Protein AF-0000000079069973 (afdb_homodimer)

pLDDT: mean 94.64, std 8.75, range [24.16, 98.88]

Structure (mmCIF, N/CA/C/O backbone):
data_AF-0000000079069973-model_v1
#
loop_
_entity.id
_entity.type
_entity.pdbx_description
1 polymer CoA-transferase
#
loop_
_atom_site.group_PDB
_atom_site.id
_atom_site.type_symbol
_atom_site.label_atom_id
_atom_site.label_alt_id
_atom_site.label_comp_id
_atom_site.label_asym_id
_atom_site.label_entity_id
_atom_site.label_seq_id
_atom_site.pdbx_PDB_ins_code
_atom_site.Cartn_x
_atom_site.Cartn_y
_atom_site.Cartn_z
_atom_site.occupancy
_atom_site.B_iso_or_equiv
_atom_site.auth_seq_id
_atom_site.auth_comp_id
_atom_site.auth_asym_id
_atom_site.auth_atom_id
_atom_site.pdbx_PDB_model_num
ATOM 1 N N . MET A 1 1 ? 16.094 -4.395 -25.562 1 24.16 1 MET A N 1
ATOM 2 C CA . MET A 1 1 ? 16.797 -5.52 -24.953 1 24.16 1 MET A CA 1
ATOM 3 C C . MET A 1 1 ? 17.5 -5.09 -23.672 1 24.16 1 MET A C 1
ATOM 5 O O . MET A 1 1 ? 18.609 -4.535 -23.719 1 24.16 1 MET A O 1
ATOM 9 N N . THR A 1 2 ? 16.766 -4.539 -22.703 1 31.39 2 THR A N 1
ATOM 10 C CA . THR A 1 2 ? 17.469 -3.957 -21.562 1 31.39 2 THR A CA 1
ATOM 11 C C . THR A 1 2 ? 18.344 -5.004 -20.875 1 31.39 2 THR A C 1
ATOM 13 O O . THR A 1 2 ? 17.859 -6.031 -20.422 1 31.39 2 THR A O 1
ATOM 16 N N . THR A 1 3 ? 19.562 -5.082 -21.312 1 34 3 THR A N 1
ATOM 17 C CA . THR A 1 3 ? 20.594 -5.949 -20.75 1 34 3 THR A CA 1
ATOM 18 C C . THR A 1 3 ? 20.641 -5.82 -19.234 1 34 3 THR A C 1
ATOM 20 O O . THR A 1 3 ? 20.625 -4.707 -18.703 1 34 3 THR A O 1
ATOM 23 N N . ALA A 1 4 ? 20.094 -6.855 -18.609 1 42.16 4 ALA A N 1
ATOM 24 C CA . ALA A 1 4 ? 20.266 -6.898 -17.156 1 42.16 4 ALA A CA 1
ATOM 25 C C . ALA A 1 4 ? 21.672 -6.496 -16.766 1 42.16 4 ALA A C 1
ATOM 27 O O . ALA A 1 4 ? 22.656 -6.965 -17.359 1 42.16 4 ALA A O 1
ATOM 28 N N . PRO A 1 5 ? 21.875 -5.406 -16.125 1 40.62 5 PRO A N 1
ATOM 29 C CA . PRO A 1 5 ? 23.25 -5.141 -15.703 1 40.62 5 PRO A CA 1
ATOM 30 C C . PRO A 1 5 ? 23.906 -6.336 -15 1 40.62 5 PRO A C 1
ATOM 32 O O . PRO A 1 5 ? 23.203 -7.164 -14.414 1 40.62 5 PRO A O 1
ATOM 35 N N . GLU A 1 6 ? 25.25 -6.68 -15.305 1 38.16 6 GLU A N 1
ATOM 36 C CA . GLU A 1 6 ? 26.141 -7.684 -14.727 1 38.16 6 GLU A CA 1
ATOM 37 C C . GLU A 1 6 ? 26.203 -7.562 -13.211 1 38.16 6 GLU A C 1
ATOM 39 O O . GLU A 1 6 ? 26.984 -6.773 -12.68 1 38.16 6 GLU A O 1
ATOM 44 N N . ARG A 1 7 ? 25.312 -7.23 -12.523 1 45.97 7 ARG A N 1
ATOM 45 C CA . ARG A 1 7 ? 25.641 -7.215 -11.102 1 45.97 7 ARG A CA 1
ATOM 46 C C . ARG A 1 7 ? 26.078 -8.602 -10.625 1 45.97 7 ARG A C 1
ATOM 48 O O . ARG A 1 7 ? 25.422 -9.602 -10.93 1 45.97 7 ARG A O 1
ATOM 55 N N . PRO A 1 8 ? 27.266 -8.695 -10.023 1 46.38 8 PRO A N 1
ATOM 56 C CA . PRO A 1 8 ? 27.562 -10 -9.422 1 46.38 8 PRO A CA 1
ATOM 57 C C . PRO A 1 8 ? 26.406 -10.516 -8.562 1 46.38 8 PRO A C 1
ATOM 59 O O . PRO A 1 8 ? 25.812 -9.758 -7.793 1 46.38 8 PRO A O 1
ATOM 62 N N . ALA A 1 9 ? 25.812 -11.453 -8.914 1 47.41 9 ALA A N 1
ATOM 63 C CA . ALA A 1 9 ? 24.719 -12.203 -8.281 1 47.41 9 ALA A CA 1
ATOM 64 C C . ALA A 1 9 ? 24.984 -12.406 -6.793 1 47.41 9 ALA A C 1
ATOM 66 O O . ALA A 1 9 ? 25.406 -13.492 -6.375 1 47.41 9 ALA A O 1
ATOM 67 N N . ALA A 1 10 ? 25.781 -11.641 -6.051 1 49.56 10 ALA A N 1
ATOM 68 C CA . ALA A 1 10 ? 25.922 -12.078 -4.664 1 49.56 10 ALA A CA 1
ATOM 69 C C . ALA A 1 10 ? 24.578 -12.039 -3.941 1 49.56 10 ALA A C 1
ATOM 71 O O . ALA A 1 10 ? 23.875 -11.016 -3.973 1 49.56 10 ALA A O 1
ATOM 72 N N . THR A 1 11 ? 23.906 -13.117 -3.52 1 62.81 11 THR A N 1
ATOM 73 C CA . THR A 1 11 ? 22.688 -13.445 -2.801 1 62.81 11 THR A CA 1
ATOM 74 C C . THR A 1 11 ? 22.688 -12.797 -1.418 1 62.81 11 THR A C 1
ATOM 76 O O . THR A 1 11 ? 21.656 -12.805 -0.726 1 62.81 11 THR A O 1
ATOM 79 N N . THR A 1 12 ? 23.859 -12.141 -1.04 1 81.69 12 THR A N 1
ATOM 80 C CA . THR A 1 12 ? 23.906 -11.57 0.301 1 81.69 12 THR A CA 1
ATOM 81 C C . THR A 1 12 ? 24.391 -10.117 0.252 1 81.69 12 THR A C 1
ATOM 83 O O . THR A 1 12 ? 25.281 -9.781 -0.517 1 81.69 12 THR A O 1
ATOM 86 N N . PRO A 1 13 ? 23.875 -9.234 1.014 1 94.5 13 PRO A N 1
ATOM 87 C CA . PRO A 1 13 ? 24.281 -7.824 1.022 1 94.5 13 PRO A CA 1
ATOM 88 C C . PRO A 1 13 ? 25.688 -7.621 1.55 1 94.5 13 PRO A C 1
ATOM 90 O O . PRO A 1 13 ? 26.203 -8.453 2.303 1 94.5 13 PRO A O 1
ATOM 93 N N . TYR A 1 14 ? 26.375 -6.582 1.104 1 97.5 14 TYR A N 1
ATOM 94 C CA . TYR A 1 14 ? 27.641 -6.168 1.699 1 97.5 14 TYR A CA 1
ATOM 95 C C . TYR A 1 14 ? 27.438 -5.703 3.137 1 97.5 14 TYR A C 1
ATOM 97 O O . TYR A 1 14 ? 26.703 -4.75 3.391 1 97.5 14 TYR A O 1
ATOM 105 N N . LEU A 1 15 ? 28.047 -6.398 4.055 1 98.25 15 LEU A N 1
ATOM 106 C CA . LEU A 1 15 ? 28 -5.973 5.449 1 98.25 15 LEU A CA 1
ATOM 107 C C . LEU A 1 15 ? 29.109 -4.969 5.742 1 98.25 15 LEU A C 1
ATOM 109 O O . LEU A 1 15 ? 30.281 -5.344 5.852 1 98.25 15 LEU A O 1
ATOM 113 N N . ALA A 1 16 ? 28.766 -3.762 5.957 1 98.56 16 ALA A N 1
ATOM 114 C CA . ALA A 1 16 ? 29.75 -2.678 6.078 1 98.56 16 ALA A CA 1
ATOM 115 C C . ALA A 1 16 ? 30.062 -2.387 7.539 1 98.56 16 ALA A C 1
ATOM 117 O O . ALA A 1 16 ? 29.281 -2.736 8.43 1 98.56 16 ALA A O 1
ATOM 118 N N . SER A 1 17 ? 31.172 -1.689 7.746 1 98.06 17 SER A N 1
ATOM 119 C CA . SER A 1 17 ? 31.594 -1.306 9.086 1 98.06 17 SER A CA 1
ATOM 120 C C . SER A 1 17 ? 30.766 -0.129 9.609 1 98.06 17 SER A C 1
ATOM 122 O O . SER A 1 17 ? 30.766 0.149 10.812 1 98.06 17 SER A O 1
ATOM 124 N N . GLY A 1 18 ? 30.078 0.525 8.703 1 98.56 18 GLY A N 1
ATOM 125 C CA . GLY A 1 18 ? 29.234 1.657 9.047 1 98.56 18 GLY A CA 1
ATOM 126 C C . GLY A 1 18 ? 28.672 2.375 7.836 1 98.56 18 GLY A C 1
ATOM 127 O O . GLY A 1 18 ? 28.922 1.971 6.699 1 98.56 18 GLY A O 1
ATOM 128 N N . PRO A 1 19 ? 27.953 3.451 8.078 1 98.81 19 PRO A N 1
ATOM 129 C CA . PRO A 1 19 ? 27.297 4.18 6.984 1 98.81 19 PRO A CA 1
ATOM 130 C C . PRO A 1 19 ? 28.281 4.734 5.965 1 98.81 19 PRO A C 1
ATOM 132 O O . PRO A 1 19 ? 28.031 4.684 4.758 1 98.81 19 PRO A O 1
ATOM 135 N N . ASP A 1 20 ? 29.406 5.273 6.441 1 98.75 20 ASP A N 1
ATOM 136 C CA . ASP A 1 20 ? 30.375 5.871 5.527 1 98.75 20 ASP A CA 1
ATOM 137 C C . ASP A 1 20 ? 30.969 4.82 4.586 1 98.75 20 ASP A C 1
ATOM 139 O O . ASP A 1 20 ? 31.156 5.086 3.398 1 98.75 20 ASP A O 1
ATOM 143 N N . ASP A 1 21 ? 31.234 3.664 5.18 1 98.5 21 ASP A N 1
ATOM 144 C CA . ASP A 1 21 ? 31.734 2.553 4.371 1 98.5 21 ASP A CA 1
ATOM 145 C C . ASP A 1 21 ? 30.734 2.164 3.293 1 98.5 21 ASP A C 1
ATOM 147 O O . ASP A 1 21 ? 31.094 1.976 2.133 1 98.5 21 ASP A O 1
ATOM 151 N N . LEU A 1 22 ? 29.469 2.104 3.605 1 98.12 22 LEU A N 1
ATOM 152 C CA . LEU A 1 22 ? 28.406 1.769 2.672 1 98.12 22 LEU A CA 1
ATOM 153 C C . LEU A 1 22 ? 28.312 2.803 1.555 1 98.12 22 LEU A C 1
ATOM 155 O O . LEU A 1 22 ? 28.234 2.445 0.377 1 98.12 22 LEU A O 1
ATOM 159 N N . VAL A 1 23 ? 28.297 4.027 1.907 1 98.75 23 VAL A N 1
ATOM 160 C CA . VAL A 1 23 ? 28.125 5.113 0.951 1 98.75 23 VAL A CA 1
ATOM 161 C C . VAL A 1 23 ? 29.312 5.164 -0.006 1 98.75 23 VAL A C 1
ATOM 163 O O . VAL A 1 23 ? 29.125 5.258 -1.223 1 98.75 23 VAL A O 1
ATOM 166 N N . ARG A 1 24 ? 30.516 5.066 0.489 1 98.19 24 ARG A N 1
ATOM 167 C CA . ARG A 1 24 ? 31.703 5.121 -0.342 1 98.19 24 ARG A CA 1
ATOM 168 C C . ARG A 1 24 ? 31.719 3.982 -1.355 1 98.19 24 ARG A C 1
ATOM 170 O O . ARG A 1 24 ? 32.219 4.148 -2.477 1 98.19 24 ARG A O 1
ATOM 177 N N . ARG A 1 25 ? 31.172 2.938 -0.942 1 98.31 25 ARG A N 1
ATOM 178 C CA . ARG A 1 25 ? 31.219 1.749 -1.788 1 98.31 25 ARG A CA 1
ATOM 179 C C . ARG A 1 25 ? 30.203 1.832 -2.914 1 98.31 25 ARG A C 1
ATOM 181 O O . ARG A 1 25 ? 30.469 1.417 -4.043 1 98.31 25 ARG A O 1
ATOM 188 N N . PHE A 1 26 ? 29.031 2.375 -2.666 1 98.56 26 PHE A N 1
ATOM 189 C CA . PHE A 1 26 ? 27.938 2.123 -3.598 1 98.56 26 PHE A CA 1
ATOM 190 C C . PHE A 1 26 ? 27.516 3.41 -4.297 1 98.56 26 PHE A C 1
ATOM 192 O O . PHE A 1 26 ? 26.984 3.375 -5.414 1 98.56 26 PHE A O 1
ATOM 199 N N . VAL A 1 27 ? 27.641 4.566 -3.65 1 98.81 27 VAL A N 1
ATOM 200 C CA . VAL A 1 27 ? 27.156 5.812 -4.223 1 98.81 27 VAL A CA 1
ATOM 201 C C . VAL A 1 27 ? 28.234 6.445 -5.094 1 98.81 27 VAL A C 1
ATOM 203 O O . VAL A 1 27 ? 29.422 6.375 -4.77 1 98.81 27 VAL A O 1
ATOM 206 N N . ARG A 1 28 ? 27.812 7.09 -6.188 1 98.69 28 ARG A N 1
ATOM 207 C CA . ARG A 1 28 ? 28.719 7.762 -7.129 1 98.69 28 ARG A CA 1
ATOM 208 C C . ARG A 1 28 ? 28.219 9.172 -7.438 1 98.69 28 ARG A C 1
ATOM 210 O O . ARG A 1 28 ? 27.047 9.484 -7.242 1 98.69 28 ARG A O 1
ATOM 217 N N . GLU A 1 29 ? 29.125 10.008 -7.891 1 98.5 29 GLU A N 1
ATOM 218 C CA . GLU A 1 29 ? 28.719 11.328 -8.375 1 98.5 29 GLU A CA 1
ATOM 219 C C . GLU A 1 29 ? 27.688 11.211 -9.492 1 98.5 29 GLU A C 1
ATOM 221 O O . GLU A 1 29 ? 27.781 10.344 -10.352 1 98.5 29 GLU A O 1
ATOM 226 N N . GLY A 1 30 ? 26.688 12.047 -9.367 1 98.62 30 GLY A N 1
ATOM 227 C CA . GLY A 1 30 ? 25.656 12.07 -10.391 1 98.62 30 GLY A CA 1
ATOM 228 C C . GLY A 1 30 ? 24.469 11.188 -10.062 1 98.62 30 GLY A C 1
ATOM 229 O O . GLY A 1 30 ? 23.438 11.25 -10.734 1 98.62 30 GLY A O 1
ATOM 230 N N . ASP A 1 31 ? 24.578 10.422 -9.016 1 98.81 31 ASP A N 1
ATOM 231 C CA . ASP A 1 31 ? 23.531 9.477 -8.672 1 98.81 31 ASP A CA 1
ATOM 232 C C . ASP A 1 31 ? 22.281 10.203 -8.195 1 98.81 31 ASP A C 1
ATOM 234 O O . ASP A 1 31 ? 22.359 11.312 -7.672 1 98.81 31 ASP A O 1
ATOM 238 N N . HIS A 1 32 ? 21.141 9.633 -8.43 1 98.88 32 HIS A N 1
ATOM 239 C CA . HIS A 1 32 ? 19.906 9.938 -7.734 1 98.88 32 HIS A CA 1
ATOM 240 C C . HIS A 1 32 ? 19.734 9.062 -6.492 1 98.88 32 HIS A C 1
ATOM 242 O O . HIS A 1 32 ? 19.5 7.859 -6.605 1 98.88 32 HIS A O 1
ATOM 248 N N . VAL A 1 33 ? 19.859 9.664 -5.332 1 98.88 33 VAL A N 1
ATOM 249 C CA . VAL A 1 33 ? 19.75 8.984 -4.047 1 98.88 33 VAL A CA 1
ATOM 250 C C . VAL A 1 33 ? 18.469 9.398 -3.34 1 98.88 33 VAL A C 1
ATOM 252 O O . VAL A 1 33 ? 18.188 10.594 -3.221 1 98.88 33 VAL A O 1
ATOM 255 N N . HIS A 1 34 ? 17.703 8.398 -2.926 1 98.88 34 HIS A N 1
ATOM 256 C CA . HIS A 1 34 ? 16.453 8.656 -2.217 1 98.88 34 HIS A CA 1
ATOM 257 C C . HIS A 1 34 ? 16.609 8.383 -0.724 1 98.88 34 HIS A C 1
ATOM 259 O O . HIS A 1 34 ? 17.016 7.285 -0.326 1 98.88 34 HIS A O 1
ATOM 265 N N . ALA A 1 35 ? 16.312 9.359 0.122 1 98.62 35 ALA A N 1
ATOM 266 C CA . ALA A 1 35 ? 16.234 9.141 1.565 1 98.62 35 ALA A CA 1
ATOM 267 C C . ALA A 1 35 ? 14.82 8.812 2.006 1 98.62 35 ALA A C 1
ATOM 269 O O . ALA A 1 35 ? 13.984 9.711 2.148 1 98.62 35 ALA A O 1
ATOM 270 N N . ALA A 1 36 ? 14.594 7.527 2.262 1 97.44 36 ALA A N 1
ATOM 271 C CA . ALA A 1 36 ? 13.242 7.066 2.584 1 97.44 36 ALA A CA 1
ATOM 272 C C . ALA A 1 36 ? 12.734 7.727 3.859 1 97.44 36 ALA A C 1
ATOM 274 O O . ALA A 1 36 ? 13.492 7.941 4.809 1 97.44 36 ALA A O 1
ATOM 275 N N . ALA A 1 37 ? 11.422 8.008 3.846 1 91 37 ALA A N 1
ATOM 276 C CA . ALA A 1 37 ? 10.883 8.828 4.926 1 91 37 ALA A CA 1
ATOM 277 C C . ALA A 1 37 ? 9.836 8.07 5.727 1 91 37 ALA A C 1
ATOM 279 O O . ALA A 1 37 ? 8.82 7.629 5.172 1 91 37 ALA A O 1
ATOM 280 N N . THR A 1 38 ? 10.094 7.758 6.922 1 87.81 38 THR A N 1
ATOM 281 C CA . THR A 1 38 ? 9.172 7.48 8.016 1 87.81 38 THR A CA 1
ATOM 282 C C . THR A 1 38 ? 9.258 8.562 9.086 1 87.81 38 THR A C 1
ATOM 284 O O . THR A 1 38 ? 9.758 9.664 8.828 1 87.81 38 THR A O 1
ATOM 287 N N . MET A 1 39 ? 8.656 8.359 10.227 1 89.12 39 MET A N 1
ATOM 288 C CA . MET A 1 39 ? 8.93 9.281 11.328 1 89.12 39 MET A CA 1
ATOM 289 C C . MET A 1 39 ? 10.383 9.18 11.781 1 89.12 39 MET A C 1
ATOM 291 O O . MET A 1 39 ? 10.875 10.047 12.5 1 89.12 39 MET A O 1
ATOM 295 N N . SER A 1 40 ? 11.07 8.102 11.156 1 91.94 40 SER A N 1
ATOM 296 C CA . SER A 1 40 ? 12.484 7.828 11.406 1 91.94 40 SER A CA 1
ATOM 297 C C . SER A 1 40 ? 13.305 7.969 10.125 1 91.94 40 SER A C 1
ATOM 299 O O . SER A 1 40 ? 13.305 7.074 9.281 1 91.94 40 SER A O 1
ATOM 301 N N . ARG A 1 41 ? 14.062 9.023 9.992 1 96 41 ARG A N 1
ATOM 302 C CA . ARG A 1 41 ? 14.836 9.32 8.789 1 96 41 ARG A CA 1
ATOM 303 C C . ARG A 1 41 ? 16.172 8.594 8.805 1 96 41 ARG A C 1
ATOM 305 O O . ARG A 1 41 ? 16.75 8.352 9.875 1 96 41 ARG A O 1
ATOM 312 N N . PRO A 1 42 ? 16.641 8.258 7.648 1 98.31 42 PRO A N 1
ATOM 313 C CA . PRO A 1 42 ? 17.953 7.605 7.609 1 98.31 42 PRO A CA 1
ATOM 314 C C . PRO A 1 42 ? 19.109 8.594 7.738 1 98.31 42 PRO A C 1
ATOM 316 O O . PRO A 1 42 ? 20 8.633 6.875 1 98.31 42 PRO A O 1
ATOM 319 N N . ASN A 1 43 ? 19.188 9.258 8.836 1 98.69 43 ASN A N 1
ATOM 320 C CA . ASN A 1 43 ? 20.078 10.398 9 1 98.69 43 ASN A CA 1
ATOM 321 C C . ASN A 1 43 ? 21.547 9.969 9.023 1 98.69 43 ASN A C 1
ATOM 323 O O . ASN A 1 43 ? 22.406 10.68 8.508 1 98.69 43 ASN A O 1
ATOM 327 N N . ALA A 1 44 ? 21.859 8.828 9.648 1 98.81 44 ALA A N 1
ATOM 328 C CA . ALA A 1 44 ? 23.25 8.367 9.648 1 98.81 44 ALA A CA 1
ATOM 329 C C . ALA A 1 44 ? 23.766 8.18 8.227 1 98.81 44 ALA A C 1
ATOM 331 O O . ALA A 1 44 ? 24.891 8.578 7.914 1 98.81 44 ALA A O 1
ATOM 332 N N . LEU A 1 45 ? 22.953 7.582 7.402 1 98.88 45 LEU A N 1
ATOM 333 C CA . LEU A 1 45 ? 23.328 7.363 6.008 1 98.88 45 LEU A CA 1
ATOM 334 C C . LEU A 1 45 ? 23.391 8.688 5.25 1 98.88 45 LEU A C 1
ATOM 336 O O . LEU A 1 45 ? 24.312 8.898 4.445 1 98.88 45 LEU A O 1
ATOM 340 N N . LEU A 1 46 ? 22.438 9.562 5.52 1 98.62 46 LEU A N 1
ATOM 341 C CA . LEU A 1 46 ? 22.406 10.859 4.852 1 98.62 46 LEU A CA 1
ATOM 342 C C . LEU A 1 46 ? 23.641 11.688 5.223 1 98.62 46 LEU A C 1
ATOM 344 O O . LEU A 1 46 ? 24.219 12.352 4.363 1 98.62 46 LEU A O 1
ATOM 348 N N . ASN A 1 47 ? 24 11.68 6.469 1 98.75 47 ASN A N 1
ATOM 349 C CA . ASN A 1 47 ? 25.219 12.352 6.902 1 98.75 47 ASN A CA 1
ATOM 350 C C . ASN A 1 47 ? 26.453 11.812 6.172 1 98.75 47 ASN A C 1
ATOM 352 O O . ASN A 1 47 ? 27.328 12.578 5.77 1 98.75 47 ASN A O 1
ATOM 356 N N . ALA A 1 48 ? 26.5 10.492 6.043 1 98.88 48 ALA A N 1
ATOM 357 C CA . ALA A 1 48 ? 27.609 9.867 5.324 1 98.88 48 ALA A CA 1
ATOM 358 C C . ALA A 1 48 ? 27.656 10.344 3.875 1 98.88 48 ALA A C 1
ATOM 360 O O . ALA A 1 48 ? 28.734 10.609 3.34 1 98.88 48 ALA A O 1
ATOM 361 N N . VAL A 1 49 ? 26.516 10.484 3.225 1 98.88 49 VAL A N 1
ATOM 362 C CA . VAL A 1 49 ? 26.438 10.992 1.857 1 98.88 49 VAL A CA 1
ATOM 363 C C . VAL A 1 49 ? 26.984 12.414 1.798 1 98.88 49 VAL A C 1
ATOM 365 O O . VAL A 1 49 ? 27.781 12.742 0.919 1 98.88 49 VAL A O 1
ATOM 368 N N . CYS A 1 50 ? 26.562 13.258 2.75 1 98.75 50 CYS A N 1
ATOM 369 C CA . CYS A 1 50 ? 27 14.648 2.787 1 98.75 50 CYS A CA 1
ATOM 370 C C . CYS A 1 50 ? 28.516 14.75 2.965 1 98.75 50 CYS A C 1
ATOM 372 O O . CYS A 1 50 ? 29.156 15.578 2.328 1 98.75 50 CYS A O 1
ATOM 374 N N . ARG A 1 51 ? 29.078 13.883 3.807 1 98.38 51 ARG A N 1
ATOM 375 C CA . ARG A 1 51 ? 30.516 13.875 4.016 1 98.38 51 ARG A CA 1
ATOM 376 C C . ARG A 1 51 ? 31.25 13.438 2.75 1 98.38 51 ARG A C 1
ATOM 378 O O . ARG A 1 51 ? 32.188 14.102 2.314 1 98.38 51 ARG A O 1
ATOM 385 N N . ALA A 1 52 ? 30.797 12.383 2.174 1 98.5 52 ALA A N 1
ATOM 386 C CA . ALA A 1 52 ? 31.5 11.734 1.072 1 98.5 52 ALA A CA 1
ATOM 387 C C . ALA A 1 52 ? 31.484 12.609 -0.18 1 98.5 52 ALA A C 1
ATOM 389 O O . ALA A 1 52 ? 32.406 12.57 -0.988 1 98.5 52 ALA A O 1
ATOM 390 N N . PHE A 1 53 ? 30.516 13.469 -0.302 1 98.69 53 PHE A N 1
ATOM 391 C CA . PHE A 1 53 ? 30.359 14.188 -1.562 1 98.69 53 PHE A CA 1
ATOM 392 C C . PHE A 1 53 ? 30.391 15.695 -1.338 1 98.69 53 PHE A C 1
ATOM 394 O O . PHE A 1 53 ? 29.906 16.453 -2.174 1 98.69 53 PHE A O 1
ATOM 401 N N . ALA A 1 54 ? 30.891 16.094 -0.241 1 98.44 54 ALA A N 1
ATOM 402 C CA . ALA A 1 54 ? 30.984 17.516 0.103 1 98.44 54 ALA A CA 1
ATOM 403 C C . ALA A 1 54 ? 31.594 18.328 -1.039 1 98.44 54 ALA A C 1
ATOM 405 O O . ALA A 1 54 ? 32.656 17.984 -1.543 1 98.44 54 ALA A O 1
ATOM 406 N N . GLY A 1 55 ? 30.844 19.344 -1.454 1 98.25 55 GLY A N 1
ATOM 407 C CA . GLY A 1 55 ? 31.344 20.281 -2.441 1 98.25 55 GLY A CA 1
ATOM 408 C C . GLY A 1 55 ? 31.188 19.797 -3.869 1 98.25 55 GLY A C 1
ATOM 409 O O . GLY A 1 55 ? 31.453 20.531 -4.816 1 98.25 55 GLY A O 1
ATOM 410 N N . SER A 1 56 ? 30.625 18.562 -4.047 1 98.5 56 SER A N 1
ATOM 411 C CA . SER A 1 56 ? 30.609 17.984 -5.387 1 98.5 56 SER A CA 1
ATOM 412 C C . SER A 1 56 ? 29.484 18.578 -6.227 1 98.5 56 SER A C 1
ATOM 414 O O . SER A 1 56 ? 29.562 18.578 -7.457 1 98.5 56 SER A O 1
ATOM 416 N N . HIS A 1 57 ? 28.359 19.016 -5.547 1 98.25 57 HIS A N 1
ATOM 417 C CA . HIS A 1 57 ? 27.188 19.516 -6.238 1 98.25 57 HIS A CA 1
ATOM 418 C C . HIS A 1 57 ? 26.734 18.562 -7.344 1 98.25 57 HIS A C 1
ATOM 420 O O . HIS A 1 57 ? 26.453 19 -8.461 1 98.25 57 HIS A O 1
ATOM 426 N N . SER A 1 58 ? 26.672 17.312 -7.051 1 98.56 58 SER A N 1
ATOM 427 C CA . SER A 1 58 ? 26.531 16.344 -8.133 1 98.56 58 SER A CA 1
ATOM 428 C C . SER A 1 58 ? 25.281 15.492 -7.961 1 98.56 58 SER A C 1
ATOM 430 O O . SER A 1 58 ? 24.75 14.961 -8.938 1 98.56 58 SER A O 1
ATOM 432 N N . LEU A 1 59 ? 24.781 15.406 -6.797 1 98.88 59 LEU A N 1
ATOM 433 C CA . LEU A 1 59 ? 23.766 14.406 -6.516 1 98.88 59 LEU A CA 1
ATOM 434 C C . LEU A 1 59 ? 22.359 14.977 -6.723 1 98.88 59 LEU A C 1
ATOM 436 O O . LEU A 1 59 ? 22.141 16.172 -6.523 1 98.88 59 LEU A O 1
ATOM 440 N N . THR A 1 60 ? 21.469 14.188 -7.191 1 98.88 60 THR A N 1
ATOM 441 C CA . THR A 1 60 ? 20.031 14.391 -7.012 1 98.88 60 THR A CA 1
ATOM 442 C C . THR A 1 60 ? 19.531 13.633 -5.785 1 98.88 60 THR A C 1
ATOM 444 O O . THR A 1 60 ? 19.812 12.453 -5.621 1 98.88 60 THR A O 1
ATOM 447 N N . VAL A 1 61 ? 18.875 14.336 -4.906 1 98.81 61 VAL A N 1
ATOM 448 C CA . VAL A 1 61 ? 18.344 13.688 -3.711 1 98.81 61 VAL A CA 1
ATOM 449 C C . VAL A 1 61 ? 16.828 13.867 -3.66 1 98.81 61 VAL A C 1
ATOM 451 O O . VAL A 1 61 ? 16.312 14.969 -3.863 1 98.81 61 VAL A O 1
ATOM 454 N N . SER A 1 62 ? 16.109 12.781 -3.502 1 98.75 62 SER A N 1
ATOM 455 C CA . SER A 1 62 ? 14.672 12.875 -3.244 1 98.75 62 SER A CA 1
ATOM 456 C C . SER A 1 62 ? 14.344 12.469 -1.812 1 98.75 62 SER A C 1
ATOM 458 O O . SER A 1 62 ? 14.961 11.555 -1.261 1 98.75 62 SER A O 1
ATOM 460 N N . THR A 1 63 ? 13.484 13.141 -1.18 1 98.12 63 THR A N 1
ATOM 461 C CA . THR A 1 63 ? 12.938 12.883 0.148 1 98.12 63 THR A CA 1
ATOM 462 C C . THR A 1 63 ? 11.648 13.672 0.363 1 98.12 63 THR A C 1
ATOM 464 O O . THR A 1 63 ? 11.391 14.648 -0.341 1 98.12 63 THR A O 1
ATOM 467 N N . THR A 1 64 ? 10.82 13.258 1.293 1 96.12 64 THR A N 1
ATOM 468 C CA . THR A 1 64 ? 9.508 13.875 1.467 1 96.12 64 THR A CA 1
ATOM 469 C C . THR A 1 64 ? 9.648 15.312 1.968 1 96.12 64 THR A C 1
ATOM 471 O O . THR A 1 64 ? 8.781 16.156 1.705 1 96.12 64 THR A O 1
ATOM 474 N N . ALA A 1 65 ? 10.711 15.57 2.762 1 96.69 65 ALA A N 1
ATOM 475 C CA . ALA A 1 65 ? 10.914 16.891 3.342 1 96.69 65 ALA A CA 1
ATOM 476 C C . ALA A 1 65 ? 12.375 17.109 3.723 1 96.69 65 ALA A C 1
ATOM 478 O O . ALA A 1 65 ? 13.055 16.172 4.16 1 96.69 65 ALA A O 1
ATOM 479 N N . VAL A 1 66 ? 12.781 18.344 3.547 1 97.81 66 VAL A N 1
ATOM 480 C CA . VAL A 1 66 ? 14.102 18.75 4.008 1 97.81 66 VAL A CA 1
ATOM 481 C C . VAL A 1 66 ? 13.969 19.625 5.25 1 97.81 66 VAL A C 1
ATOM 483 O O . VAL A 1 66 ? 13.609 20.812 5.148 1 97.81 66 VAL A O 1
ATOM 486 N N . HIS A 1 67 ? 14.219 19.047 6.352 1 96.5 67 HIS A N 1
ATOM 487 C CA . HIS A 1 67 ? 14.203 19.75 7.633 1 96.5 67 HIS A CA 1
ATOM 488 C C . HIS A 1 67 ? 15.211 19.141 8.602 1 96.5 67 HIS A C 1
ATOM 490 O O . HIS A 1 67 ? 15.797 18.094 8.32 1 96.5 67 HIS A O 1
ATOM 496 N N . SER A 1 68 ? 15.562 19.781 9.617 1 95.44 68 SER A N 1
ATOM 497 C CA . SER A 1 68 ? 16.422 19.297 10.688 1 95.44 68 SER A CA 1
ATOM 498 C C . SER A 1 68 ? 17.781 18.875 10.164 1 95.44 68 SER A C 1
ATOM 500 O O . SER A 1 68 ? 18.484 19.672 9.539 1 95.44 68 SER A O 1
ATOM 502 N N . SER A 1 69 ? 18.125 17.562 10.383 1 94.81 69 SER A N 1
ATOM 503 C CA . SER A 1 69 ? 19.453 17.078 9.984 1 94.81 69 SER A CA 1
ATOM 504 C C . SER A 1 69 ? 19.625 17.125 8.477 1 94.81 69 SER A C 1
ATOM 506 O O . SER A 1 69 ? 20.75 17.219 7.977 1 94.81 69 SER A O 1
ATOM 508 N N . ALA A 1 70 ? 18.594 17.141 7.758 1 97.88 70 ALA A N 1
ATOM 509 C CA . ALA A 1 70 ? 18.656 17.141 6.301 1 97.88 70 ALA A CA 1
ATOM 510 C C . ALA A 1 70 ? 19.156 18.469 5.762 1 97.88 70 ALA A C 1
ATOM 512 O O . ALA A 1 70 ? 19.531 18.578 4.59 1 97.88 70 ALA A O 1
ATOM 513 N N . HIS A 1 71 ? 19.188 19.531 6.605 1 98.44 71 HIS A N 1
ATOM 514 C CA . HIS A 1 71 ? 19.797 20.781 6.184 1 98.44 71 HIS A CA 1
ATOM 515 C C . HIS A 1 71 ? 21.266 20.578 5.789 1 98.44 71 HIS A C 1
ATOM 517 O O . HIS A 1 71 ? 21.844 21.422 5.086 1 98.44 71 HIS A O 1
ATOM 523 N N . ALA A 1 72 ? 21.859 19.453 6.254 1 98.56 72 ALA A N 1
ATOM 524 C CA . ALA A 1 72 ? 23.234 19.109 5.883 1 98.56 72 ALA A CA 1
ATOM 525 C C . ALA A 1 72 ? 23.359 18.969 4.371 1 98.56 72 ALA A C 1
ATOM 527 O O . ALA A 1 72 ? 24.453 19.172 3.816 1 98.56 72 ALA A O 1
ATOM 528 N N . LEU A 1 73 ? 22.281 18.625 3.67 1 98.5 73 LEU A N 1
ATOM 529 C CA . LEU A 1 73 ? 22.297 18.531 2.215 1 98.5 73 LEU A CA 1
ATOM 530 C C . LEU A 1 73 ? 22.703 19.859 1.581 1 98.5 73 LEU A C 1
ATOM 532 O O . LEU A 1 73 ? 23.516 19.891 0.653 1 98.5 73 LEU A O 1
ATOM 536 N N . ALA A 1 74 ? 22.109 20.938 2.092 1 98.31 74 ALA A N 1
ATOM 537 C CA . ALA A 1 74 ? 22.438 22.266 1.597 1 98.31 74 ALA A CA 1
ATOM 538 C C . ALA A 1 74 ? 23.844 22.688 2.027 1 98.31 74 ALA A C 1
ATOM 540 O O . ALA A 1 74 ? 24.625 23.203 1.219 1 98.31 74 ALA A O 1
ATOM 541 N N . LEU A 1 75 ? 24.188 22.453 3.271 1 98.56 75 LEU A N 1
ATOM 542 C CA . LEU A 1 75 ? 25.422 22.969 3.875 1 98.56 75 LEU A CA 1
ATOM 543 C C . LEU A 1 75 ? 26.641 22.234 3.336 1 98.56 75 LEU A C 1
ATOM 545 O O . LEU A 1 75 ? 27.734 22.781 3.283 1 98.56 75 LEU A O 1
ATOM 549 N N . SER A 1 76 ? 26.469 20.953 2.924 1 98.56 76 SER A N 1
ATOM 550 C CA . SER A 1 76 ? 27.594 20.141 2.447 1 98.56 76 SER A CA 1
ATOM 551 C C . SER A 1 76 ? 27.984 20.516 1.027 1 98.56 76 SER A C 1
ATOM 553 O O . SER A 1 76 ? 29.109 20.266 0.6 1 98.56 76 SER A O 1
ATOM 555 N N . GLY A 1 77 ? 27 21.062 0.246 1 98.25 77 GLY A N 1
ATOM 556 C CA . GLY A 1 77 ? 27.234 21.328 -1.164 1 98.25 77 GLY A CA 1
ATOM 557 C C . GLY A 1 77 ? 27.281 20.062 -2.006 1 98.25 77 GLY A C 1
ATOM 558 O O . GLY A 1 77 ? 27.844 20.062 -3.098 1 98.25 77 GLY A O 1
ATOM 559 N N . ALA A 1 78 ? 26.734 19.031 -1.523 1 98.62 78 ALA A N 1
ATOM 560 C CA . ALA A 1 78 ? 26.781 17.75 -2.221 1 98.62 78 ALA A CA 1
ATOM 561 C C . ALA A 1 78 ? 25.719 17.672 -3.312 1 98.62 78 ALA A C 1
ATOM 563 O O . ALA A 1 78 ? 25.859 16.922 -4.277 1 98.62 78 ALA A O 1
ATOM 564 N N . VAL A 1 79 ? 24.703 18.453 -3.217 1 98.69 79 VAL A N 1
ATOM 565 C CA . VAL A 1 79 ? 23.469 18.188 -3.943 1 98.69 79 VAL A CA 1
ATOM 566 C C . VAL A 1 79 ? 23.281 19.234 -5.047 1 98.69 79 VAL A C 1
ATOM 568 O O . VAL A 1 79 ? 23.375 20.438 -4.797 1 98.69 79 VAL A O 1
ATOM 571 N N . ARG A 1 80 ? 23.031 18.75 -6.199 1 98.62 80 ARG A N 1
ATOM 572 C CA . ARG A 1 80 ? 22.688 19.594 -7.336 1 98.62 80 ARG A CA 1
ATOM 573 C C . ARG A 1 80 ? 21.188 19.891 -7.371 1 98.62 80 ARG A C 1
ATOM 575 O O . ARG A 1 80 ? 20.781 21.031 -7.625 1 98.62 80 ARG A O 1
ATOM 582 N N . LYS A 1 81 ? 20.391 18.875 -7.121 1 98.5 81 LYS A N 1
ATOM 583 C CA . LYS A 1 81 ? 18.938 18.969 -7.223 1 98.5 81 LYS A CA 1
ATOM 584 C C . LYS A 1 81 ? 18.266 18.188 -6.105 1 98.5 81 LYS A C 1
ATOM 586 O O . LYS A 1 81 ? 18.703 17.109 -5.73 1 98.5 81 LYS A O 1
ATOM 591 N N . VAL A 1 82 ? 17.141 18.766 -5.566 1 98.44 82 VAL A N 1
ATOM 592 C CA . VAL A 1 82 ? 16.344 18.078 -4.562 1 98.44 82 VAL A CA 1
ATOM 593 C C . VAL A 1 82 ? 14.906 17.938 -5.07 1 98.44 82 VAL A C 1
ATOM 595 O O . VAL A 1 82 ? 14.32 18.891 -5.586 1 98.44 82 VAL A O 1
ATOM 598 N N . ILE A 1 83 ? 14.328 16.766 -5.043 1 97.94 83 ILE A N 1
ATOM 599 C CA . ILE A 1 83 ? 12.922 16.469 -5.293 1 97.94 83 ILE A CA 1
ATOM 600 C C . ILE A 1 83 ? 12.203 16.234 -3.965 1 97.94 83 ILE A C 1
ATOM 602 O O . ILE A 1 83 ? 12.531 15.312 -3.219 1 97.94 83 ILE A O 1
ATOM 606 N N . THR A 1 84 ? 11.25 17.078 -3.617 1 97.81 84 THR A N 1
ATOM 607 C CA . THR A 1 84 ? 10.68 17.031 -2.273 1 97.81 84 THR A CA 1
ATOM 608 C C . THR A 1 84 ? 9.328 17.734 -2.23 1 97.81 84 THR A C 1
ATOM 610 O O . THR A 1 84 ? 8.797 18.141 -3.268 1 97.81 84 THR A O 1
ATOM 613 N N . GLY A 1 85 ? 8.727 17.75 -1.03 1 96.25 85 GLY A N 1
ATOM 614 C CA . GLY A 1 85 ? 7.453 18.438 -0.856 1 96.25 85 GLY A CA 1
ATOM 615 C C . GLY A 1 85 ? 7.527 19.594 0.128 1 96.25 85 GLY A C 1
ATOM 616 O O . GLY A 1 85 ? 6.645 20.453 0.152 1 96.25 85 GLY A O 1
ATOM 617 N N . PHE A 1 86 ? 8.578 19.672 0.835 1 96.69 86 PHE A N 1
ATOM 618 C CA . PHE A 1 86 ? 8.703 20.641 1.913 1 96.69 86 PHE A CA 1
ATOM 619 C C . PHE A 1 86 ? 10.172 20.953 2.186 1 96.69 86 PHE A C 1
ATOM 621 O O . PHE A 1 86 ? 11.008 20.047 2.248 1 96.69 86 PHE A O 1
ATOM 628 N N . VAL A 1 87 ? 10.523 22.219 2.355 1 98 87 VAL A N 1
ATOM 629 C CA . VAL A 1 87 ? 11.844 22.672 2.764 1 98 87 VAL A CA 1
ATOM 630 C C . VAL A 1 87 ? 11.703 23.766 3.82 1 98 87 VAL A C 1
ATOM 632 O O . VAL A 1 87 ? 11.148 24.844 3.549 1 98 87 VAL A O 1
ATOM 635 N N . GLY A 1 88 ? 12.102 23.5 4.977 1 97.31 88 GLY A N 1
ATOM 636 C CA . GLY A 1 88 ? 12 24.438 6.086 1 97.31 88 GLY A CA 1
ATOM 637 C C . GLY A 1 88 ? 12.109 23.766 7.441 1 97.31 88 GLY A C 1
ATOM 638 O O . GLY A 1 88 ? 12.727 22.703 7.574 1 97.31 88 GLY A O 1
ATOM 639 N N . ASP A 1 89 ? 11.641 24.422 8.438 1 96.31 89 ASP A N 1
ATOM 640 C CA . ASP A 1 89 ? 11.68 23.875 9.789 1 96.31 89 ASP A CA 1
ATOM 641 C C . ASP A 1 89 ? 10.312 23.344 10.211 1 96.31 89 ASP A C 1
ATOM 643 O O . ASP A 1 89 ? 9.281 23.922 9.844 1 96.31 89 ASP A O 1
ATOM 647 N N . THR A 1 90 ? 10.312 22.281 11 1 92.44 90 THR A N 1
ATOM 648 C CA . THR A 1 90 ? 9.047 21.688 11.422 1 92.44 90 THR A CA 1
ATOM 649 C C . THR A 1 90 ? 8.898 21.781 12.938 1 92.44 90 THR A C 1
ATOM 651 O O . THR A 1 90 ? 7.793 21.625 13.469 1 92.44 90 THR A O 1
ATOM 654 N N . PHE A 1 91 ? 9.953 21.953 13.664 1 92.56 91 PHE A N 1
ATOM 655 C CA . PHE A 1 91 ? 9.961 22.078 15.117 1 92.56 91 PHE A CA 1
ATOM 656 C C . PHE A 1 91 ? 10.844 23.25 15.547 1 92.56 91 PHE A C 1
ATOM 658 O O . PHE A 1 91 ? 11.906 23.484 14.961 1 92.56 91 PHE A O 1
ATOM 665 N N . PRO A 1 92 ? 10.477 23.969 16.562 1 90.56 92 PRO A N 1
ATOM 666 C CA . PRO A 1 92 ? 9.281 23.906 17.406 1 90.56 92 PRO A CA 1
ATOM 667 C C . PRO A 1 92 ? 8.016 24.344 16.672 1 90.56 92 PRO A C 1
ATOM 669 O O . PRO A 1 92 ? 6.91 23.969 17.062 1 90.56 92 PRO A O 1
ATOM 672 N N . SER A 1 93 ? 8.188 25.203 15.68 1 89.5 93 SER A N 1
ATOM 673 C CA . SER A 1 93 ? 7.07 25.594 14.828 1 89.5 93 SER A CA 1
ATOM 674 C C . SER A 1 93 ? 7.484 25.625 13.359 1 89.5 93 SER A C 1
ATOM 676 O O . SER A 1 93 ? 8.664 25.812 13.039 1 89.5 93 SER A O 1
ATOM 678 N N . PRO A 1 94 ? 6.512 25.312 12.547 1 89.56 94 PRO A N 1
ATOM 679 C CA . PRO A 1 94 ? 6.852 25.391 11.125 1 89.56 94 PRO A CA 1
ATOM 680 C C . PRO A 1 94 ? 7.211 26.797 10.672 1 89.56 94 PRO A C 1
ATOM 682 O O . PRO A 1 94 ? 6.469 27.75 10.953 1 89.56 94 PRO A O 1
ATOM 685 N N . ARG A 1 95 ? 8.367 26.969 9.961 1 91.88 95 ARG A N 1
ATOM 686 C CA . ARG A 1 95 ? 8.797 28.297 9.5 1 91.88 95 ARG A CA 1
ATOM 687 C C . ARG A 1 95 ? 9.844 28.172 8.398 1 91.88 95 ARG A C 1
ATOM 689 O O . ARG A 1 95 ? 10.461 27.125 8.234 1 91.88 95 ARG A O 1
ATOM 696 N N . PRO A 1 96 ? 9.969 29.234 7.645 1 95.62 96 PRO A N 1
ATOM 697 C CA . PRO A 1 96 ? 11.062 29.266 6.676 1 95.62 96 PRO A CA 1
ATOM 698 C C . PRO A 1 96 ? 12.438 29.188 7.34 1 95.62 96 PRO A C 1
ATOM 700 O O . PRO A 1 96 ? 12.625 29.688 8.453 1 95.62 96 PRO A O 1
ATOM 703 N N . ASN A 1 97 ? 13.312 28.5 6.73 1 97.25 97 ASN A N 1
ATOM 704 C CA . ASN A 1 97 ? 14.719 28.438 7.133 1 97.25 97 ASN A CA 1
ATOM 705 C C . ASN A 1 97 ? 15.578 29.359 6.277 1 97.25 97 ASN A C 1
ATOM 707 O O . ASN A 1 97 ? 15.492 29.344 5.051 1 97.25 97 ASN A O 1
ATOM 711 N N . ARG A 1 98 ? 16.422 30.141 6.871 1 95.88 98 ARG A N 1
ATOM 712 C CA . ARG A 1 98 ? 17.203 31.172 6.191 1 95.88 98 ARG A CA 1
ATOM 713 C C . ARG A 1 98 ? 18.109 30.547 5.141 1 95.88 98 ARG A C 1
ATOM 715 O O . ARG A 1 98 ? 18.453 31.203 4.148 1 95.88 98 ARG A O 1
ATOM 722 N N . LEU A 1 99 ? 18.5 29.328 5.293 1 96.75 99 LEU A N 1
ATOM 723 C CA . LEU A 1 99 ? 19.344 28.625 4.328 1 96.75 99 LEU A CA 1
ATOM 724 C C . LEU A 1 99 ? 18.703 28.641 2.943 1 96.75 99 LEU A C 1
ATOM 726 O O . LEU A 1 99 ? 19.406 28.516 1.935 1 96.75 99 LEU A O 1
ATOM 730 N N . TYR A 1 100 ? 17.422 28.828 2.922 1 97.69 100 TYR A N 1
ATOM 731 C CA . TYR A 1 100 ? 16.703 28.562 1.674 1 97.69 100 TYR A CA 1
ATOM 732 C C . TYR A 1 100 ? 16.047 29.828 1.146 1 97.69 100 TYR A C 1
ATOM 734 O O . TYR A 1 100 ? 15.133 29.766 0.325 1 97.69 100 TYR A O 1
ATOM 742 N N . ARG A 1 101 ? 16.406 30.953 1.62 1 95.31 101 ARG A N 1
ATOM 743 C CA . ARG A 1 101 ? 15.844 32.25 1.244 1 95.31 101 ARG A CA 1
ATOM 744 C C . ARG A 1 101 ? 15.828 32.406 -0.271 1 95.31 101 ARG A C 1
ATOM 746 O O . ARG A 1 101 ? 14.922 33.031 -0.824 1 95.31 101 ARG A O 1
ATOM 753 N N . GLU A 1 102 ? 16.828 31.891 -0.979 1 95.88 102 GLU A N 1
ATOM 754 C CA . GLU A 1 102 ? 16.984 32.062 -2.422 1 95.88 102 GLU A CA 1
ATOM 755 C C . GLU A 1 102 ? 16.719 30.75 -3.16 1 95.88 102 GLU A C 1
ATOM 757 O O . GLU A 1 102 ? 17.25 30.531 -4.25 1 95.88 102 GLU A O 1
ATOM 762 N N . LEU A 1 103 ? 15.969 29.875 -2.562 1 96.88 103 LEU A N 1
ATOM 763 C CA . LEU A 1 103 ? 15.734 28.547 -3.123 1 96.88 103 LEU A CA 1
ATOM 764 C C . LEU A 1 103 ? 15.055 28.641 -4.484 1 96.88 103 LEU A C 1
ATOM 766 O O . LEU A 1 103 ? 15.32 27.844 -5.375 1 96.88 103 LEU A O 1
ATOM 770 N N . ALA A 1 104 ? 14.141 29.562 -4.734 1 94 104 ALA A N 1
ATOM 771 C CA . ALA A 1 104 ? 13.422 29.75 -5.992 1 94 104 ALA A CA 1
ATOM 772 C C . ALA A 1 104 ? 14.391 30.078 -7.129 1 94 104 ALA A C 1
ATOM 774 O O . ALA A 1 104 ? 14.07 29.859 -8.305 1 94 104 ALA A O 1
ATOM 775 N N . GLU A 1 105 ? 15.547 30.562 -6.766 1 94.88 105 GLU A N 1
ATOM 776 C CA . GLU A 1 105 ? 16.562 30.906 -7.762 1 94.88 105 GLU A CA 1
ATOM 777 C C . GLU A 1 105 ? 17.516 29.75 -8 1 94.88 105 GLU A C 1
ATOM 779 O O . GLU A 1 105 ? 18.484 29.875 -8.75 1 94.88 105 GLU A O 1
ATOM 784 N N . GLY A 1 106 ? 17.328 28.703 -7.332 1 95.31 106 GLY A N 1
ATOM 785 C CA . GLY A 1 106 ? 18.141 27.516 -7.527 1 95.31 106 GLY A CA 1
ATOM 786 C C . GLY A 1 106 ? 19.281 27.406 -6.547 1 95.31 106 GLY A C 1
ATOM 787 O O . GLY A 1 106 ? 20.219 26.625 -6.75 1 95.31 106 GLY A O 1
ATOM 788 N N . ARG A 1 107 ? 19.281 28.219 -5.586 1 95.56 107 ARG A N 1
ATOM 789 C CA . ARG A 1 107 ? 20.312 28.172 -4.559 1 95.56 107 ARG A CA 1
ATOM 790 C C . ARG A 1 107 ? 19.719 27.797 -3.205 1 95.56 107 ARG A C 1
ATOM 792 O O . ARG A 1 107 ? 18.672 28.297 -2.816 1 95.56 107 ARG A O 1
ATOM 799 N N . PRO A 1 108 ? 20.344 26.938 -2.477 1 96.88 108 PRO A N 1
ATOM 800 C CA . PRO A 1 108 ? 21.656 26.312 -2.637 1 96.88 108 PRO A CA 1
ATOM 801 C C . PRO A 1 108 ? 21.625 25.109 -3.584 1 96.88 108 PRO A C 1
ATOM 803 O O . PRO A 1 108 ? 22.672 24.547 -3.902 1 96.88 108 PRO A O 1
ATOM 806 N N . PHE A 1 109 ? 20.5 24.656 -4.027 1 97.94 109 PHE A N 1
ATOM 807 C CA . PHE A 1 109 ? 20.312 23.594 -5.02 1 97.94 109 PHE A CA 1
ATOM 808 C C . PHE A 1 109 ? 19.047 23.844 -5.828 1 97.94 109 PHE A C 1
ATOM 810 O O . PHE A 1 109 ? 18.203 24.672 -5.457 1 97.94 109 PHE A O 1
ATOM 817 N N . GLU A 1 110 ? 18.922 23.156 -6.961 1 97.31 110 GLU A N 1
ATOM 818 C CA . GLU A 1 110 ? 17.672 23.141 -7.723 1 97.31 110 GLU A CA 1
ATOM 819 C C . GLU A 1 110 ? 16.578 22.375 -6.977 1 97.31 110 GLU A C 1
ATOM 821 O O . GLU A 1 110 ? 16.859 21.375 -6.316 1 97.31 110 GLU A O 1
ATOM 826 N N . ILE A 1 111 ? 15.32 22.891 -7.113 1 96.56 111 ILE A N 1
ATOM 827 C CA . ILE A 1 111 ? 14.234 22.266 -6.367 1 96.56 111 ILE A CA 1
ATOM 828 C C . ILE A 1 111 ? 13.133 21.828 -7.324 1 96.56 111 ILE A C 1
ATOM 830 O O . ILE A 1 111 ? 12.836 22.531 -8.297 1 96.56 111 ILE A O 1
ATOM 834 N N . GLU A 1 112 ? 12.617 20.688 -7.207 1 96.81 112 GLU A N 1
ATOM 835 C CA . GLU A 1 112 ? 11.383 20.172 -7.797 1 96.81 112 GLU A CA 1
ATOM 836 C C . GLU A 1 112 ? 10.359 19.828 -6.719 1 96.81 112 GLU A C 1
ATOM 838 O O . GLU A 1 112 ? 10.531 18.859 -5.98 1 96.81 112 GLU A O 1
ATOM 843 N N . MET A 1 113 ? 9.25 20.562 -6.691 1 96.56 113 MET A N 1
ATOM 844 C CA . MET A 1 113 ? 8.32 20.5 -5.566 1 96.56 113 MET A CA 1
ATOM 845 C C . MET A 1 113 ? 7.082 19.688 -5.941 1 96.56 113 MET A C 1
ATOM 847 O O . MET A 1 113 ? 6.465 19.938 -6.977 1 96.56 113 MET A O 1
ATOM 851 N N . TRP A 1 114 ? 6.742 18.75 -5.145 1 97.69 114 TRP A N 1
ATOM 852 C CA . TRP A 1 114 ? 5.531 17.938 -5.254 1 97.69 114 TRP A CA 1
ATOM 853 C C . TRP A 1 114 ? 4.711 18.016 -3.971 1 97.69 114 TRP A C 1
ATOM 855 O O . TRP A 1 114 ? 5.219 18.422 -2.926 1 97.69 114 TRP A O 1
ATOM 865 N N . SER A 1 115 ? 3.414 17.688 -4.023 1 97.56 115 SER A N 1
ATOM 866 C CA . SER A 1 115 ? 2.67 17.453 -2.791 1 97.56 115 SER A CA 1
ATOM 867 C C . SER A 1 115 ? 3.039 16.109 -2.172 1 97.56 115 SER A C 1
ATOM 869 O O . SER A 1 115 ? 3.619 15.258 -2.838 1 97.56 115 SER A O 1
ATOM 871 N N . LEU A 1 116 ? 2.758 15.938 -0.939 1 97.69 116 LEU A N 1
ATOM 872 C CA . LEU A 1 116 ? 3.162 14.727 -0.227 1 97.69 116 LEU A CA 1
ATOM 873 C C . LEU A 1 116 ? 2.514 13.492 -0.841 1 97.69 116 LEU A C 1
ATOM 875 O O . LEU A 1 116 ? 3.18 12.477 -1.047 1 97.69 116 LEU A O 1
ATOM 879 N N . LEU A 1 117 ? 1.246 13.523 -1.144 1 98 117 LEU A N 1
ATOM 880 C CA . LEU A 1 117 ? 0.55 12.367 -1.696 1 98 117 LEU A CA 1
ATOM 881 C C . LEU A 1 117 ? 1.024 12.07 -3.115 1 98 117 LEU A C 1
ATOM 883 O O . LEU A 1 117 ? 1.27 10.914 -3.465 1 98 117 LEU A O 1
ATOM 887 N N . SER A 1 118 ? 1.11 13.125 -3.982 1 98.06 118 SER A N 1
ATOM 888 C CA . SER A 1 118 ? 1.547 12.898 -5.355 1 98.06 118 SER A CA 1
ATOM 889 C C . SER A 1 118 ? 2.973 12.359 -5.402 1 98.06 118 SER A C 1
ATOM 891 O O . SER A 1 118 ? 3.299 11.516 -6.242 1 98.06 118 SER A O 1
ATOM 893 N N . TYR A 1 119 ? 3.857 12.906 -4.535 1 97.69 119 TYR A N 1
ATOM 894 C CA . TYR A 1 119 ? 5.203 12.367 -4.379 1 97.69 119 TYR A CA 1
ATOM 895 C C . TYR A 1 119 ? 5.16 10.875 -4.094 1 97.69 119 TYR A C 1
ATOM 897 O O . TYR A 1 119 ? 5.852 10.094 -4.75 1 97.69 119 TYR A O 1
ATOM 905 N N . THR A 1 120 ? 4.363 10.477 -3.143 1 98.12 120 THR A N 1
ATOM 906 C CA . THR A 1 120 ? 4.227 9.078 -2.736 1 98.12 120 THR A CA 1
ATOM 907 C C . THR A 1 120 ? 3.625 8.25 -3.863 1 98.12 120 THR A C 1
ATOM 909 O O . THR A 1 120 ? 4.047 7.109 -4.094 1 98.12 120 THR A O 1
ATOM 912 N N . GLN A 1 121 ? 2.648 8.812 -4.578 1 98.56 121 GLN A N 1
ATOM 913 C CA . GLN A 1 121 ? 2.008 8.117 -5.688 1 98.56 121 GLN A CA 1
ATOM 914 C C . GLN A 1 121 ? 3.004 7.84 -6.812 1 98.56 121 GLN A C 1
ATOM 916 O O . GLN A 1 121 ? 2.922 6.809 -7.48 1 98.56 121 GLN A O 1
ATOM 921 N N . ARG A 1 122 ? 3.945 8.766 -7.059 1 98.56 122 ARG A N 1
ATOM 922 C CA . ARG A 1 122 ? 4.988 8.547 -8.055 1 98.56 122 ARG A CA 1
ATOM 923 C C . ARG A 1 122 ? 5.898 7.395 -7.645 1 98.56 122 ARG A C 1
ATOM 925 O O . ARG A 1 122 ? 6.285 6.574 -8.477 1 98.56 122 ARG A O 1
ATOM 932 N N . LEU A 1 123 ? 6.258 7.348 -6.363 1 98.38 123 LEU A N 1
ATOM 933 C CA . LEU A 1 123 ? 7.059 6.246 -5.844 1 98.38 123 LEU A CA 1
ATOM 934 C C . LEU A 1 123 ? 6.32 4.918 -6 1 98.38 123 LEU A C 1
ATOM 936 O O . LEU A 1 123 ? 6.914 3.918 -6.406 1 98.38 123 LEU A O 1
ATOM 940 N N . MET A 1 124 ? 5.055 4.906 -5.699 1 98.5 124 MET A N 1
ATOM 941 C CA . MET A 1 124 ? 4.234 3.703 -5.809 1 98.5 124 MET A CA 1
ATOM 942 C C . MET A 1 124 ? 4.141 3.236 -7.258 1 98.5 124 MET A C 1
ATOM 944 O O . MET A 1 124 ? 4.219 2.039 -7.535 1 98.5 124 MET A O 1
ATOM 948 N N . ALA A 1 125 ? 3.926 4.207 -8.148 1 98.62 125 ALA A N 1
ATOM 949 C CA . ALA A 1 125 ? 3.85 3.838 -9.555 1 98.62 125 ALA A CA 1
ATOM 950 C C . ALA A 1 125 ? 5.117 3.115 -10.008 1 98.62 125 ALA A C 1
ATOM 952 O O . ALA A 1 125 ? 5.047 2.102 -10.703 1 98.62 125 ALA A O 1
ATOM 953 N N . ALA A 1 126 ? 6.277 3.658 -9.57 1 98.38 126 ALA A N 1
ATOM 954 C CA . ALA A 1 126 ? 7.543 3.002 -9.883 1 98.38 126 ALA A CA 1
ATOM 955 C C . ALA A 1 126 ? 7.598 1.601 -9.281 1 98.38 126 ALA A C 1
ATOM 957 O O . ALA A 1 126 ? 7.961 0.64 -9.969 1 98.38 126 ALA A O 1
ATOM 958 N N . ALA A 1 127 ? 7.18 1.48 -8.07 1 98.19 127 ALA A N 1
ATOM 959 C CA . ALA A 1 127 ? 7.258 0.231 -7.32 1 98.19 127 ALA A CA 1
ATOM 960 C C . ALA A 1 127 ? 6.297 -0.812 -7.887 1 98.19 127 ALA A C 1
ATOM 962 O O . ALA A 1 127 ? 6.531 -2.016 -7.754 1 98.19 127 ALA A O 1
ATOM 963 N N . LEU A 1 128 ? 5.211 -0.396 -8.531 1 97.5 128 LEU A N 1
ATOM 964 C CA . LEU A 1 128 ? 4.176 -1.311 -9 1 97.5 128 LEU A CA 1
ATOM 965 C C . LEU A 1 128 ? 4.309 -1.573 -10.492 1 97.5 128 LEU A C 1
ATOM 967 O O . LEU A 1 128 ? 3.439 -2.203 -11.102 1 97.5 128 LEU A O 1
ATOM 971 N N . GLY A 1 129 ? 5.301 -1.042 -11.117 1 96.06 129 GLY A N 1
ATOM 972 C CA . GLY A 1 129 ? 5.527 -1.244 -12.539 1 96.06 129 GLY A CA 1
ATOM 973 C C . GLY A 1 129 ? 4.547 -0.487 -13.414 1 96.06 129 GLY A C 1
ATOM 974 O O . GLY A 1 129 ? 4.277 -0.889 -14.547 1 96.06 129 GLY A O 1
ATOM 975 N N . GLN A 1 130 ? 3.965 0.562 -12.922 1 98 130 GLN A N 1
ATOM 976 C CA . GLN A 1 130 ? 3.037 1.383 -13.695 1 98 130 GLN A CA 1
ATOM 977 C C . GLN A 1 130 ? 3.787 2.387 -14.562 1 98 130 GLN A C 1
ATOM 979 O O . GLN A 1 130 ? 4.824 2.916 -14.156 1 98 130 GLN A O 1
ATOM 984 N N . PRO A 1 131 ? 3.264 2.664 -15.75 1 97.56 131 PRO A N 1
ATOM 985 C CA . PRO A 1 131 ? 3.947 3.635 -16.609 1 97.56 131 PRO A CA 1
ATOM 986 C C . PRO A 1 131 ? 3.838 5.066 -16.094 1 97.56 131 PRO A C 1
ATOM 988 O O . PRO A 1 131 ? 4.723 5.887 -16.344 1 97.56 131 PRO A O 1
ATOM 991 N N . PHE A 1 132 ? 2.738 5.406 -15.414 1 98.56 132 PHE A N 1
ATOM 992 C CA . PHE A 1 132 ? 2.492 6.703 -14.789 1 98.56 132 PHE A CA 1
ATOM 993 C C . PHE A 1 132 ? 1.667 6.543 -13.523 1 98.56 132 PHE A C 1
ATOM 995 O O . PHE A 1 132 ? 0.99 5.531 -13.336 1 98.56 132 PHE A O 1
ATOM 1002 N N . ALA A 1 133 ? 1.714 7.473 -12.672 1 98.62 133 ALA A N 1
ATOM 1003 C CA . ALA A 1 133 ? 0.689 7.684 -11.656 1 98.62 133 ALA A CA 1
ATOM 1004 C C . ALA A 1 133 ? -0.368 8.672 -12.133 1 98.62 133 ALA A C 1
ATOM 1006 O O . ALA A 1 133 ? -0.11 9.484 -13.031 1 98.62 133 ALA A O 1
ATOM 1007 N N . THR A 1 134 ? -1.519 8.57 -11.625 1 98.69 134 THR A N 1
ATOM 1008 C CA . THR A 1 134 ? -2.506 9.648 -11.695 1 98.69 134 THR A CA 1
ATOM 1009 C C . THR A 1 134 ? -2.752 10.242 -10.312 1 98.69 134 THR A C 1
ATOM 1011 O O . THR A 1 134 ? -2.289 9.695 -9.305 1 98.69 134 THR A O 1
ATOM 1014 N N . THR A 1 135 ? -3.4 11.352 -10.242 1 98.38 135 THR A N 1
ATOM 1015 C CA . THR A 1 135 ? -3.598 11.961 -8.938 1 98.38 135 THR A CA 1
ATOM 1016 C C . THR A 1 135 ? -4.855 12.828 -8.922 1 98.38 135 THR A C 1
ATOM 1018 O O . THR A 1 135 ? -5.25 13.367 -9.961 1 98.38 135 THR A O 1
ATOM 1021 N N . GLY A 1 136 ? -5.48 12.859 -7.793 1 97.31 136 GLY A N 1
ATOM 1022 C CA . GLY A 1 136 ? -6.535 13.828 -7.543 1 97.31 136 GLY A CA 1
ATOM 1023 C C . GLY A 1 136 ? -6.016 15.148 -7.004 1 97.31 136 GLY A C 1
ATOM 1024 O O . GLY A 1 136 ? -6.766 16.125 -6.914 1 97.31 136 GLY A O 1
ATOM 1025 N N . SER A 1 137 ? -4.699 15.172 -6.605 1 97.81 137 SER A N 1
ATOM 1026 C CA . SER A 1 137 ? -4.086 16.422 -6.184 1 97.81 137 SER A CA 1
ATOM 1027 C C . SER A 1 137 ? -3.994 17.406 -7.344 1 97.81 137 SER A C 1
ATOM 1029 O O . SER A 1 137 ? -3.59 17.047 -8.445 1 97.81 137 SER A O 1
ATOM 1031 N N . MET A 1 138 ? -4.324 18.609 -7.145 1 97.25 138 MET A N 1
ATOM 1032 C CA . MET A 1 138 ? -4.449 19.609 -8.211 1 97.25 138 MET A CA 1
ATOM 1033 C C . MET A 1 138 ? -3.129 20.328 -8.438 1 97.25 138 MET A C 1
ATOM 1035 O O . MET A 1 138 ? -3.064 21.562 -8.336 1 97.25 138 MET A O 1
ATOM 1039 N N . LEU A 1 139 ? -2.113 19.609 -8.766 1 97.44 139 LEU A N 1
ATOM 1040 C CA . LEU A 1 139 ? -0.797 20.172 -9.047 1 97.44 139 LEU A CA 1
ATOM 1041 C C . LEU A 1 139 ? -0.812 20.984 -10.336 1 97.44 139 LEU A C 1
ATOM 1043 O O . LEU A 1 139 ? -0.299 22.094 -10.383 1 97.44 139 LEU A O 1
ATOM 1047 N N . ALA A 1 140 ? -1.453 20.422 -11.375 1 96.44 140 ALA A N 1
ATOM 1048 C CA . ALA A 1 140 ? -1.463 21.031 -12.703 1 96.44 140 ALA A CA 1
ATOM 1049 C C . ALA A 1 140 ? -2.242 22.344 -12.703 1 96.44 140 ALA A C 1
ATOM 1051 O O . ALA A 1 140 ? -1.986 23.219 -13.523 1 96.44 140 ALA A O 1
ATOM 1052 N N . GLU A 1 141 ? -3.117 22.469 -11.797 1 95.31 141 GLU A N 1
ATOM 1053 C CA . GLU A 1 141 ? -4.004 23.625 -11.734 1 95.31 141 GLU A CA 1
ATOM 1054 C C . GLU A 1 141 ? -3.42 24.719 -10.836 1 95.31 141 GLU A C 1
ATOM 1056 O O . GLU A 1 141 ? -4.031 25.781 -10.656 1 95.31 141 GLU A O 1
ATOM 1061 N N . THR A 1 142 ? -2.264 24.484 -10.258 1 97.38 142 THR A N 1
ATOM 1062 C CA . THR A 1 142 ? -1.602 25.469 -9.398 1 97.38 142 THR A CA 1
ATOM 1063 C C . THR A 1 142 ? -0.2 25.781 -9.914 1 97.38 142 THR A C 1
ATOM 1065 O O . THR A 1 142 ? 0.227 25.234 -10.938 1 97.38 142 THR A O 1
ATOM 1068 N N . ASP A 1 143 ? 0.476 26.656 -9.18 1 96.31 143 ASP A N 1
ATOM 1069 C CA . ASP A 1 143 ? 1.823 27.047 -9.586 1 96.31 143 ASP A CA 1
ATOM 1070 C C . ASP A 1 143 ? 2.83 25.938 -9.281 1 96.31 143 ASP A C 1
ATOM 1072 O O . ASP A 1 143 ? 3.998 26.031 -9.664 1 96.31 143 ASP A O 1
ATOM 1076 N N . LEU A 1 144 ? 2.336 24.828 -8.672 1 95.31 144 LEU A N 1
ATOM 1077 C CA . LEU A 1 144 ? 3.191 23.672 -8.438 1 95.31 144 LEU A CA 1
ATOM 1078 C C . LEU A 1 144 ? 3.523 22.953 -9.75 1 95.31 144 LEU A C 1
ATOM 1080 O O . LEU A 1 144 ? 4.43 22.125 -9.797 1 95.31 144 LEU A O 1
ATOM 1084 N N . ARG A 1 145 ? 2.873 23.266 -10.828 1 95.38 145 ARG A N 1
ATOM 1085 C CA . ARG A 1 145 ? 3.098 22.656 -12.133 1 95.38 145 ARG A CA 1
ATOM 1086 C C . ARG A 1 145 ? 4.457 23.047 -12.695 1 95.38 145 ARG A C 1
ATOM 1088 O O . ARG A 1 145 ? 5.012 22.344 -13.539 1 95.38 145 ARG A O 1
ATOM 1095 N N . HIS A 1 146 ? 5.043 24.109 -12.219 1 91.69 146 HIS A N 1
ATOM 1096 C CA . HIS A 1 146 ? 6.246 24.672 -12.828 1 91.69 146 HIS A CA 1
ATOM 1097 C C . HIS A 1 146 ? 7.461 23.781 -12.562 1 91.69 146 HIS A C 1
ATOM 1099 O O . HIS A 1 146 ? 7.59 23.219 -11.477 1 91.69 146 HIS A O 1
ATOM 1105 N N . GLY A 1 147 ? 8.281 23.703 -13.492 1 90.62 147 GLY A N 1
ATOM 1106 C CA . GLY A 1 147 ? 9.539 23 -13.359 1 90.62 147 GLY A CA 1
ATOM 1107 C C . GLY A 1 147 ? 9.383 21.484 -13.477 1 90.62 147 GLY A C 1
ATOM 1108 O O . GLY A 1 147 ? 10.25 20.734 -13.023 1 90.62 147 GLY A O 1
ATOM 1109 N N . LYS A 1 148 ? 8.297 21 -13.93 1 94.69 148 LYS A N 1
ATOM 1110 C CA . LYS A 1 148 ? 8.047 19.562 -13.984 1 94.69 148 LYS A CA 1
ATOM 1111 C C . LYS A 1 148 ? 7.715 19.109 -15.398 1 94.69 148 LYS A C 1
ATOM 1113 O O . LYS A 1 148 ? 6.93 18.188 -15.594 1 94.69 148 LYS A O 1
ATOM 1118 N N . GLU A 1 149 ? 8.484 19.859 -16.266 1 87.25 149 GLU A N 1
ATOM 1119 C CA . GLU A 1 149 ? 8.312 19.484 -17.672 1 87.25 149 GLU A CA 1
ATOM 1120 C C . GLU A 1 149 ? 8.797 18.062 -17.922 1 87.25 149 GLU A C 1
ATOM 1122 O O . GLU A 1 149 ? 9.883 17.688 -17.484 1 87.25 149 GLU A O 1
ATOM 1127 N N . GLY A 1 150 ? 8.047 17.188 -18.328 1 91.5 150 GLY A N 1
ATOM 1128 C CA . GLY A 1 150 ? 8.406 15.805 -18.625 1 91.5 150 GLY A CA 1
ATOM 1129 C C . GLY A 1 150 ? 7.945 14.828 -17.547 1 91.5 150 GLY A C 1
ATOM 1130 O O . GLY A 1 150 ? 7.969 13.609 -17.766 1 91.5 150 GLY A O 1
ATOM 1131 N N . SER A 1 151 ? 7.676 15.422 -16.375 1 96.38 151 SER A N 1
ATOM 1132 C CA . SER A 1 151 ? 7.297 14.539 -15.266 1 96.38 151 SER A CA 1
ATOM 1133 C C . SER A 1 151 ? 5.809 14.656 -14.953 1 96.38 151 SER A C 1
ATOM 1135 O O . SER A 1 151 ? 5.242 13.797 -14.281 1 96.38 151 SER A O 1
ATOM 1137 N N . LEU A 1 152 ? 5.211 15.758 -15.336 1 98.12 152 LEU A N 1
ATOM 1138 C CA . LEU A 1 152 ? 3.783 16.016 -15.18 1 98.12 152 LEU A CA 1
ATOM 1139 C C . LEU A 1 152 ? 3.133 16.297 -16.531 1 98.12 152 LEU A C 1
ATOM 1141 O O . LEU A 1 152 ? 3.545 17.219 -17.25 1 98.12 152 LEU A O 1
ATOM 1145 N N . HIS A 1 153 ? 2.162 15.477 -16.891 1 97.5 153 HIS A N 1
ATOM 1146 C CA . HIS A 1 153 ? 1.496 15.586 -18.188 1 97.5 153 HIS A CA 1
ATOM 1147 C C . HIS A 1 153 ? -0.017 15.672 -18.031 1 97.5 153 HIS A C 1
ATOM 1149 O O . HIS A 1 153 ? -0.579 15.102 -17.078 1 97.5 153 HIS A O 1
ATOM 1155 N N . LEU A 1 154 ? -0.622 16.391 -18.859 1 96.56 154 LEU A N 1
ATOM 1156 C CA . LEU A 1 154 ? -2.076 16.422 -18.969 1 96.56 154 LEU A CA 1
ATOM 1157 C C . LEU A 1 154 ? -2.535 15.695 -20.234 1 96.56 154 LEU A C 1
ATOM 1159 O O . LEU A 1 154 ? -2.002 15.938 -21.312 1 96.56 154 LEU A O 1
ATOM 1163 N N . VAL A 1 155 ? -3.436 14.789 -20.078 1 96.62 155 VAL A N 1
ATOM 1164 C CA . VAL A 1 155 ? -4.043 14.117 -21.219 1 96.62 155 VAL A CA 1
ATOM 1165 C C . VAL A 1 155 ? -5.562 14.289 -21.172 1 96.62 155 VAL A C 1
ATOM 1167 O O . VAL A 1 155 ? -6.137 14.469 -20.094 1 96.62 155 VAL A O 1
ATOM 1170 N N . PRO A 1 156 ? -6.227 14.273 -22.328 1 95.94 156 PRO A N 1
ATOM 1171 C CA . PRO A 1 156 ? -7.684 14.406 -22.297 1 95.94 156 PRO A CA 1
ATOM 1172 C C . PRO A 1 156 ? -8.367 13.281 -21.531 1 95.94 156 PRO A C 1
ATOM 1174 O O . PRO A 1 156 ? -7.941 12.133 -21.594 1 95.94 156 PRO A O 1
ATOM 1177 N N . HIS A 1 157 ? -9.328 13.695 -20.766 1 96.38 157 HIS A N 1
ATOM 1178 C CA . HIS A 1 157 ? -10.164 12.695 -20.109 1 96.38 157 HIS A CA 1
ATOM 1179 C C . HIS A 1 157 ? -10.859 11.805 -21.141 1 96.38 157 HIS A C 1
ATOM 1181 O O . HIS A 1 157 ? -11.43 12.297 -22.109 1 96.38 157 HIS A O 1
ATOM 1187 N N . PRO A 1 158 ? -10.875 10.523 -20.922 1 95.12 158 PRO A N 1
ATOM 1188 C CA . PRO A 1 158 ? -11.391 9.617 -21.953 1 95.12 158 PRO A CA 1
ATOM 1189 C C . PRO A 1 158 ? -12.891 9.758 -22.172 1 95.12 158 PRO A C 1
ATOM 1191 O O . PRO A 1 158 ? -13.391 9.484 -23.266 1 95.12 158 PRO A O 1
ATOM 1194 N N . GLU A 1 159 ? -13.648 10.172 -21.203 1 94 159 GLU A N 1
ATOM 1195 C CA . GLU A 1 159 ? -15.102 10.25 -21.312 1 94 159 GLU A CA 1
ATOM 1196 C C . GLU A 1 159 ? -15.555 11.688 -21.547 1 94 159 GLU A C 1
ATOM 1198 O O . GLU A 1 159 ? -16.719 11.93 -21.891 1 94 159 GLU A O 1
ATOM 1203 N N . ASP A 1 160 ? -14.664 12.656 -21.25 1 94.25 160 ASP A N 1
ATOM 1204 C CA . ASP A 1 160 ? -14.953 14.07 -21.422 1 94.25 160 ASP A CA 1
ATOM 1205 C C . ASP A 1 160 ? -13.711 14.844 -21.859 1 94.25 160 ASP A C 1
ATOM 1207 O O . ASP A 1 160 ? -12.969 15.359 -21.016 1 94.25 160 ASP A O 1
ATOM 1211 N N . PRO A 1 161 ? -13.602 15.039 -23.062 1 90.56 161 PRO A N 1
ATOM 1212 C CA . PRO A 1 161 ? -12.367 15.625 -23.594 1 90.56 161 PRO A CA 1
ATOM 1213 C C . PRO A 1 161 ? -12.141 17.047 -23.094 1 90.56 161 PRO A C 1
ATOM 1215 O O . PRO A 1 161 ? -11.039 17.594 -23.219 1 90.56 161 PRO A O 1
ATOM 1218 N N . GLU A 1 162 ? -13.102 17.703 -22.562 1 94.12 162 GLU A N 1
ATOM 1219 C CA . GLU A 1 162 ? -12.938 19.047 -22.016 1 94.12 162 GLU A CA 1
ATOM 1220 C C . GLU A 1 162 ? -12.211 19 -20.672 1 94.12 162 GLU A C 1
ATOM 1222 O O . GLU A 1 162 ? -11.742 20.031 -20.188 1 94.12 162 GLU A O 1
ATOM 1227 N N . ARG A 1 163 ? -12.188 17.797 -20.156 1 95.12 163 ARG A N 1
ATOM 1228 C CA . ARG A 1 163 ? -11.453 17.594 -18.906 1 95.12 163 ARG A CA 1
ATOM 1229 C C . ARG A 1 163 ? -10.133 16.891 -19.156 1 95.12 163 ARG A C 1
ATOM 1231 O O . ARG A 1 163 ? -9.922 16.312 -20.234 1 95.12 163 ARG A O 1
ATOM 1238 N N . SER A 1 164 ? -9.266 17.031 -18.234 1 96.75 164 SER A N 1
ATOM 1239 C CA . SER A 1 164 ? -7.961 16.391 -18.375 1 96.75 164 SER A CA 1
ATOM 1240 C C . SER A 1 164 ? -7.676 15.445 -17.219 1 96.75 164 SER A C 1
ATOM 1242 O O . SER A 1 164 ? -8.297 15.555 -16.156 1 96.75 164 SER A O 1
ATOM 1244 N N . VAL A 1 165 ? -6.867 14.484 -17.469 1 97.81 165 VAL A N 1
ATOM 1245 C CA . VAL A 1 165 ? -6.273 13.617 -16.453 1 97.81 165 VAL A CA 1
ATOM 1246 C C . VAL A 1 165 ? -4.789 13.93 -16.312 1 97.81 165 VAL A C 1
ATOM 1248 O O . VAL A 1 165 ? -4.074 14.062 -17.312 1 97.81 165 VAL A O 1
ATOM 1251 N N . THR A 1 166 ? -4.348 14.109 -15.078 1 98.12 166 THR A N 1
ATOM 1252 C CA . THR A 1 166 ? -2.939 14.375 -14.82 1 98.12 166 THR A CA 1
ATOM 1253 C C . THR A 1 166 ? -2.158 13.07 -14.688 1 98.12 166 THR A C 1
ATOM 1255 O O . THR A 1 166 ? -2.502 12.211 -13.875 1 98.12 166 THR A O 1
ATOM 1258 N N . LEU A 1 167 ? -1.146 12.867 -15.508 1 98.5 167 LEU A N 1
ATOM 1259 C CA . LEU A 1 167 ? -0.216 11.75 -15.445 1 98.5 167 LEU A CA 1
ATOM 1260 C C . LEU A 1 167 ? 1.12 12.18 -14.852 1 98.5 167 LEU A C 1
ATOM 1262 O O . LEU A 1 167 ? 1.677 13.211 -15.25 1 98.5 167 LEU A O 1
ATOM 1266 N N . LEU A 1 168 ? 1.599 11.5 -13.883 1 98.69 168 LEU A N 1
ATOM 1267 C CA . LEU A 1 168 ? 2.885 11.766 -13.25 1 98.69 168 LEU A CA 1
ATOM 1268 C C . LEU A 1 168 ? 3.893 10.672 -13.57 1 98.69 168 LEU A C 1
ATOM 1270 O O . LEU A 1 168 ? 3.602 9.484 -13.391 1 98.69 168 LEU A O 1
ATOM 1274 N N . SER A 1 169 ? 5.074 11.055 -14.031 1 98.25 169 SER A N 1
ATOM 1275 C CA . SER A 1 169 ? 6.117 10.055 -14.258 1 98.25 169 SER A CA 1
ATOM 1276 C C . SER A 1 169 ? 6.523 9.367 -12.961 1 98.25 169 SER A C 1
ATOM 1278 O O . SER A 1 169 ? 6.613 10.008 -11.914 1 98.25 169 SER A O 1
ATOM 1280 N N . PRO A 1 170 ? 6.746 8.031 -12.984 1 98.25 170 PRO A N 1
ATOM 1281 C CA . PRO A 1 170 ? 7.219 7.332 -11.789 1 98.25 170 PRO A CA 1
ATOM 1282 C C . PRO A 1 170 ? 8.516 7.918 -11.234 1 98.25 170 PRO A C 1
ATOM 1284 O O . PRO A 1 170 ? 9.344 8.422 -12 1 98.25 170 PRO A O 1
ATOM 1287 N N . LEU A 1 171 ? 8.672 7.91 -9.922 1 98.44 171 LEU A N 1
ATOM 1288 C CA . LEU A 1 171 ? 9.898 8.336 -9.266 1 98.44 171 LEU A CA 1
ATOM 1289 C C . LEU A 1 171 ? 10.828 7.148 -9.031 1 98.44 171 LEU A C 1
ATOM 1291 O O . LEU A 1 171 ? 10.531 6.277 -8.211 1 98.44 171 LEU A O 1
ATOM 1295 N N . ARG A 1 172 ? 11.992 7.066 -9.734 1 97.75 172 ARG A N 1
ATOM 1296 C CA . ARG A 1 172 ? 12.914 5.941 -9.68 1 97.75 172 ARG A CA 1
ATOM 1297 C C . ARG A 1 172 ? 14.32 6.406 -9.305 1 97.75 172 ARG A C 1
ATOM 1299 O O . ARG A 1 172 ? 15.148 6.664 -10.172 1 97.75 172 ARG A O 1
ATOM 1306 N N . PRO A 1 173 ? 14.656 6.402 -8.07 1 98.56 173 PRO A N 1
ATOM 1307 C CA . PRO A 1 173 ? 16.047 6.633 -7.707 1 98.56 173 PRO A CA 1
ATOM 1308 C C . PRO A 1 173 ? 16.953 5.445 -8.047 1 98.56 173 PRO A C 1
ATOM 1310 O O . PRO A 1 173 ? 16.453 4.355 -8.344 1 98.56 173 PRO A O 1
ATOM 1313 N N . ARG A 1 174 ? 18.188 5.766 -8.109 1 98.62 174 ARG A N 1
ATOM 1314 C CA . ARG A 1 174 ? 19.094 4.629 -8.266 1 98.62 174 ARG A CA 1
ATOM 1315 C C . ARG A 1 174 ? 19.203 3.836 -6.965 1 98.62 174 ARG A C 1
ATOM 1317 O O . ARG A 1 174 ? 19.125 2.605 -6.973 1 98.62 174 ARG A O 1
ATOM 1324 N N . ILE A 1 175 ? 19.391 4.574 -5.84 1 98.56 175 ILE A N 1
ATOM 1325 C CA . ILE A 1 175 ? 19.594 3.979 -4.527 1 98.56 175 ILE A CA 1
ATOM 1326 C C . ILE A 1 175 ? 18.625 4.598 -3.523 1 98.56 175 ILE A C 1
ATOM 1328 O O . ILE A 1 175 ? 18.406 5.812 -3.523 1 98.56 175 ILE A O 1
ATOM 1332 N N . ALA A 1 176 ? 18.031 3.746 -2.715 1 98.69 176 ALA A N 1
ATOM 1333 C CA . ALA A 1 176 ? 17.25 4.211 -1.581 1 98.69 176 ALA A CA 1
ATOM 1334 C C . ALA A 1 176 ? 17.984 3.979 -0.264 1 98.69 176 ALA A C 1
ATOM 1336 O O . ALA A 1 176 ? 18.562 2.914 -0.053 1 98.69 176 ALA A O 1
ATOM 1337 N N . LEU A 1 177 ? 18.047 4.992 0.56 1 98.88 177 LEU A N 1
ATOM 1338 C CA . LEU A 1 177 ? 18.562 4.883 1.92 1 98.88 177 LEU A CA 1
ATOM 1339 C C . LEU A 1 177 ? 17.422 4.625 2.912 1 98.88 177 LEU A C 1
ATOM 1341 O O . LEU A 1 177 ? 16.406 5.312 2.889 1 98.88 177 LEU A O 1
ATOM 1345 N N . PHE A 1 178 ? 17.641 3.615 3.76 1 98.69 178 PHE A N 1
ATOM 1346 C CA . PHE A 1 178 ? 16.609 3.252 4.711 1 98.69 178 PHE A CA 1
ATOM 1347 C C . PHE A 1 178 ? 17.203 2.936 6.078 1 98.69 178 PHE A C 1
ATOM 1349 O O . PHE A 1 178 ? 18.266 2.307 6.168 1 98.69 178 PHE A O 1
ATOM 1356 N N . HIS A 1 179 ? 16.531 3.375 7.152 1 98.69 179 HIS A N 1
ATOM 1357 C CA . HIS A 1 179 ? 16.906 2.988 8.508 1 98.69 179 HIS A CA 1
ATOM 1358 C C . HIS A 1 179 ? 15.812 2.17 9.172 1 98.69 179 HIS A C 1
ATOM 1360 O O . HIS A 1 179 ? 14.672 2.623 9.273 1 98.69 179 HIS A O 1
ATOM 1366 N N . GLY A 1 180 ? 16.156 0.946 9.547 1 98.19 180 GLY A N 1
ATOM 1367 C CA . GLY A 1 180 ? 15.195 0.049 10.18 1 98.19 180 GLY A CA 1
ATOM 1368 C C . GLY A 1 180 ? 15.555 -0.287 11.617 1 98.19 180 GLY A C 1
ATOM 1369 O O . GLY A 1 180 ? 16.5 0.282 12.172 1 98.19 180 GLY A O 1
ATOM 1370 N N . VAL A 1 181 ? 14.781 -1.148 12.25 1 98.31 181 VAL A N 1
ATOM 1371 C CA . VAL A 1 181 ? 14.977 -1.547 13.641 1 98.31 181 VAL A CA 1
ATOM 1372 C C . VAL A 1 181 ? 16.078 -2.596 13.727 1 98.31 181 VAL A C 1
ATOM 1374 O O . VAL A 1 181 ? 17.141 -2.338 14.289 1 98.31 181 VAL A O 1
ATOM 1377 N N . VAL A 1 182 ? 15.836 -3.727 13.117 1 98.75 182 VAL A N 1
ATOM 1378 C CA . VAL A 1 182 ? 16.797 -4.824 13.094 1 98.75 182 VAL A CA 1
ATOM 1379 C C . VAL A 1 182 ? 16.797 -5.477 11.711 1 98.75 182 VAL A C 1
ATOM 1381 O O . VAL A 1 182 ? 15.906 -5.238 10.906 1 98.75 182 VAL A O 1
ATOM 1384 N N . ALA A 1 183 ? 17.781 -6.227 11.422 1 98.62 183 ALA A N 1
ATOM 1385 C CA . ALA A 1 183 ? 17.891 -7.027 10.203 1 98.62 183 ALA A CA 1
ATOM 1386 C C . ALA A 1 183 ? 18.688 -8.305 10.453 1 98.62 183 ALA A C 1
ATOM 1388 O O . ALA A 1 183 ? 19.438 -8.391 11.43 1 98.62 183 ALA A O 1
ATOM 1389 N N . ASP A 1 184 ? 18.484 -9.273 9.68 1 97.75 184 ASP A N 1
ATOM 1390 C CA . ASP A 1 184 ? 19.406 -10.406 9.672 1 97.75 184 ASP A CA 1
ATOM 1391 C C . ASP A 1 184 ? 20.547 -10.18 8.672 1 97.75 184 ASP A C 1
ATOM 1393 O O . ASP A 1 184 ? 20.562 -9.18 7.953 1 97.75 184 ASP A O 1
ATOM 1397 N N . ARG A 1 185 ? 21.5 -11.039 8.633 1 96.69 185 ARG A N 1
ATOM 1398 C CA . ARG A 1 185 ? 22.688 -10.875 7.812 1 96.69 185 ARG A CA 1
ATOM 1399 C C . ARG A 1 185 ? 22.359 -11.016 6.332 1 96.69 185 ARG A C 1
ATOM 1401 O O . ARG A 1 185 ? 23.172 -10.648 5.473 1 96.69 185 ARG A O 1
ATOM 1408 N N . HIS A 1 186 ? 21.156 -11.5 6.016 1 94.25 186 HIS A N 1
ATOM 1409 C CA . HIS A 1 186 ? 20.75 -11.664 4.625 1 94.25 186 HIS A CA 1
ATOM 1410 C C . HIS A 1 186 ? 20.125 -10.391 4.074 1 94.25 186 HIS A C 1
ATOM 1412 O O . HIS A 1 186 ? 19.953 -10.25 2.861 1 94.25 186 HIS A O 1
ATOM 1418 N N . GLY A 1 187 ? 19.75 -9.477 4.965 1 96.81 187 GLY A N 1
ATOM 1419 C CA . GLY A 1 187 ? 19.266 -8.195 4.492 1 96.81 187 GLY A CA 1
ATOM 1420 C C . GLY A 1 187 ? 17.766 -8.023 4.664 1 96.81 187 GLY A C 1
ATOM 1421 O O . GLY A 1 187 ? 17.172 -7.086 4.117 1 96.81 187 GLY A O 1
ATOM 1422 N N . ASN A 1 188 ? 17.109 -8.984 5.348 1 97.62 188 ASN A N 1
ATOM 1423 C CA . ASN A 1 188 ? 15.719 -8.75 5.703 1 97.62 188 ASN A CA 1
ATOM 1424 C C . ASN A 1 188 ? 15.586 -7.68 6.785 1 97.62 188 ASN A C 1
ATOM 1426 O O . ASN A 1 188 ? 15.945 -7.91 7.941 1 97.62 188 ASN A O 1
ATOM 1430 N N . VAL A 1 189 ? 15.023 -6.523 6.426 1 98.38 189 VAL A N 1
ATOM 1431 C CA . VAL A 1 189 ? 15.016 -5.395 7.348 1 98.38 189 VAL A CA 1
ATOM 1432 C C . VAL A 1 189 ? 13.633 -5.246 7.977 1 98.38 189 VAL A C 1
ATOM 1434 O O . VAL A 1 189 ? 12.625 -5.16 7.266 1 98.38 189 VAL A O 1
ATOM 1437 N N . VAL A 1 190 ? 13.617 -5.23 9.305 1 98.38 190 VAL A N 1
ATOM 1438 C CA . VAL A 1 190 ? 12.391 -5.082 10.086 1 98.38 190 VAL A CA 1
ATOM 1439 C C . VAL A 1 190 ? 12.188 -3.617 10.453 1 98.38 190 VAL A C 1
ATOM 1441 O O . VAL A 1 190 ? 13.141 -2.922 10.812 1 98.38 190 VAL A O 1
ATOM 1444 N N . ALA A 1 191 ? 11 -3.141 10.289 1 97.06 191 ALA A N 1
ATOM 1445 C CA . ALA A 1 191 ? 10.578 -1.823 10.758 1 97.06 191 ALA A CA 1
ATOM 1446 C C . ALA A 1 191 ? 9.172 -1.88 11.359 1 97.06 191 ALA A C 1
ATOM 1448 O O . ALA A 1 191 ? 8.43 -2.83 11.125 1 97.06 191 ALA A O 1
ATOM 1449 N N . VAL A 1 192 ? 8.836 -0.875 12.156 1 94.88 192 VAL A N 1
ATOM 1450 C CA . VAL A 1 192 ? 7.562 -0.826 12.867 1 94.88 192 VAL A CA 1
ATOM 1451 C C . VAL A 1 192 ? 6.805 0.442 12.477 1 94.88 192 VAL A C 1
ATOM 1453 O O . VAL A 1 192 ? 7.387 1.527 12.414 1 94.88 192 VAL A O 1
ATOM 1456 N N . PRO A 1 193 ? 5.504 0.37 12.164 1 95.31 193 PRO A N 1
ATOM 1457 C CA . PRO A 1 193 ? 4.734 1.584 11.875 1 95.31 193 PRO A CA 1
ATOM 1458 C C . PRO A 1 193 ? 4.828 2.617 13 1 95.31 193 PRO A C 1
ATOM 1460 O O . PRO A 1 193 ? 5.051 2.258 14.156 1 95.31 193 PRO A O 1
ATOM 1463 N N . PRO A 1 194 ? 4.488 3.912 12.641 1 95.75 194 PRO A N 1
ATOM 1464 C CA . PRO A 1 194 ? 4.09 4.434 11.328 1 95.75 194 PRO A CA 1
ATOM 1465 C C . PRO A 1 194 ? 5.211 4.344 10.297 1 95.75 194 PRO A C 1
ATOM 1467 O O . PRO A 1 194 ? 6.367 4.652 10.609 1 95.75 194 PRO A O 1
ATOM 1470 N N . LEU A 1 195 ? 4.895 4.016 9.047 1 95.31 195 LEU A N 1
ATOM 1471 C CA . LEU A 1 195 ? 5.93 3.658 8.086 1 95.31 195 LEU A CA 1
ATOM 1472 C C . LEU A 1 195 ? 6.137 4.781 7.07 1 95.31 195 LEU A C 1
ATOM 1474 O O . LEU A 1 195 ? 6.949 4.648 6.152 1 95.31 195 LEU A O 1
ATOM 1478 N N . GLY A 1 196 ? 5.355 5.895 7.184 1 96.19 196 GLY A N 1
ATOM 1479 C CA . GLY A 1 196 ? 5.527 6.98 6.23 1 96.19 196 GLY A CA 1
ATOM 1480 C C . GLY A 1 196 ? 5.262 6.566 4.797 1 96.19 196 GLY A C 1
ATOM 1481 O O . GLY A 1 196 ? 4.18 6.07 4.477 1 96.19 196 GLY A O 1
ATOM 1482 N N . GLU A 1 197 ? 6.293 6.562 3.951 1 96.5 197 GLU A N 1
ATOM 1483 C CA . GLU A 1 197 ? 6.113 6.23 2.541 1 96.5 197 GLU A CA 1
ATOM 1484 C C . GLU A 1 197 ? 6.113 4.719 2.326 1 96.5 197 GLU A C 1
ATOM 1486 O O . GLU A 1 197 ? 5.922 4.246 1.202 1 96.5 197 GLU A O 1
ATOM 1491 N N . GLY A 1 198 ? 6.309 3.938 3.381 1 93.81 198 GLY A N 1
ATOM 1492 C CA . GLY A 1 198 ? 6.273 2.486 3.283 1 93.81 198 GLY A CA 1
ATOM 1493 C C . GLY A 1 198 ? 7.512 1.903 2.631 1 93.81 198 GLY A C 1
ATOM 1494 O O . GLY A 1 198 ? 8.609 2.451 2.77 1 93.81 198 GLY A O 1
ATOM 1495 N N . ALA A 1 199 ? 7.355 0.793 2.016 1 94.62 199 ALA A N 1
ATOM 1496 C CA . ALA A 1 199 ? 8.453 0.049 1.403 1 94.62 199 ALA A CA 1
ATOM 1497 C C . ALA A 1 199 ? 8.641 0.456 -0.054 1 94.62 199 ALA A C 1
ATOM 1499 O O . ALA A 1 199 ? 9.5 -0.091 -0.75 1 94.62 199 ALA A O 1
ATOM 1500 N N . TRP A 1 200 ? 7.93 1.341 -0.548 1 97.75 200 TRP A N 1
ATOM 1501 C CA . TRP A 1 200 ? 7.777 1.588 -1.979 1 97.75 200 TRP A CA 1
ATOM 1502 C C . TRP A 1 200 ? 9.102 2.014 -2.602 1 97.75 200 TRP A C 1
ATOM 1504 O O . TRP A 1 200 ? 9.422 1.616 -3.723 1 97.75 200 TRP A O 1
ATOM 1514 N N . ALA A 1 201 ? 9.898 2.777 -1.837 1 97.75 201 ALA A N 1
ATOM 1515 C CA . ALA A 1 201 ? 11.18 3.227 -2.373 1 97.75 201 ALA A CA 1
ATOM 1516 C C . ALA A 1 201 ? 12.117 2.047 -2.607 1 97.75 201 ALA A C 1
ATOM 1518 O O . ALA A 1 201 ? 12.945 2.072 -3.525 1 97.75 201 ALA A O 1
ATOM 1519 N N . ALA A 1 202 ? 12 1.049 -1.773 1 97.25 202 ALA A N 1
ATOM 1520 C CA . ALA A 1 202 ? 12.852 -0.13 -1.927 1 97.25 202 ALA A CA 1
ATOM 1521 C C . ALA A 1 202 ? 12.602 -0.812 -3.27 1 97.25 202 ALA A C 1
ATOM 1523 O O . ALA A 1 202 ? 13.555 -1.222 -3.947 1 97.25 202 ALA A O 1
ATOM 1524 N N . TYR A 1 203 ? 11.328 -0.899 -3.656 1 97.38 203 TYR A N 1
ATOM 1525 C CA . TYR A 1 203 ? 10.961 -1.548 -4.91 1 97.38 203 TYR A CA 1
ATOM 1526 C C . TYR A 1 203 ? 11.188 -0.611 -6.094 1 97.38 203 TYR A C 1
ATOM 1528 O O . TYR A 1 203 ? 11.461 -1.062 -7.207 1 97.38 203 TYR A O 1
ATOM 1536 N N . ALA A 1 204 ? 11.102 0.701 -5.859 1 98.06 204 ALA A N 1
ATOM 1537 C CA . ALA A 1 204 ? 11.227 1.701 -6.918 1 98.06 204 ALA A CA 1
ATOM 1538 C C . ALA A 1 204 ? 12.688 1.882 -7.332 1 98.06 204 ALA A C 1
ATOM 1540 O O . ALA A 1 204 ? 12.977 2.205 -8.484 1 98.06 204 ALA A O 1
ATOM 1541 N N . ALA A 1 205 ? 13.633 1.73 -6.383 1 98.12 205 ALA A N 1
ATOM 1542 C CA . ALA A 1 205 ? 15.055 1.943 -6.656 1 98.12 205 ALA A CA 1
ATOM 1543 C C . ALA A 1 205 ? 15.547 1.004 -7.75 1 98.12 205 ALA A C 1
ATOM 1545 O O . ALA A 1 205 ? 15.297 -0.202 -7.703 1 98.12 205 ALA A O 1
ATOM 1546 N N . THR A 1 206 ? 16.297 1.54 -8.734 1 97 206 THR A N 1
ATOM 1547 C CA . THR A 1 206 ? 16.75 0.73 -9.867 1 97 206 THR A CA 1
ATOM 1548 C C . THR A 1 206 ? 17.812 -0.262 -9.438 1 97 206 THR A C 1
ATOM 1550 O O . THR A 1 206 ? 17.844 -1.399 -9.914 1 97 206 THR A O 1
ATOM 1553 N N . ASP A 1 207 ? 18.734 0.189 -8.547 1 96.62 207 ASP A N 1
ATOM 1554 C CA . ASP A 1 207 ? 19.781 -0.718 -8.094 1 96.62 207 ASP A CA 1
ATOM 1555 C C . ASP A 1 207 ? 19.391 -1.407 -6.789 1 96.62 207 ASP A C 1
ATOM 1557 O O . ASP A 1 207 ? 19.562 -2.619 -6.645 1 96.62 207 ASP A O 1
ATOM 1561 N N . GLY A 1 208 ? 18.938 -0.589 -5.801 1 96.88 208 GLY A N 1
ATOM 1562 C CA . GLY A 1 208 ? 18.531 -1.228 -4.562 1 96.88 208 GLY A CA 1
ATOM 1563 C C . GLY A 1 208 ? 18.625 -0.31 -3.357 1 96.88 208 GLY A C 1
ATOM 1564 O O . GLY A 1 208 ? 18.531 0.912 -3.494 1 96.88 208 GLY A O 1
ATOM 1565 N N . VAL A 1 209 ? 18.75 -0.951 -2.143 1 98.38 209 VAL A N 1
ATOM 1566 C CA . VAL A 1 209 ? 18.656 -0.229 -0.879 1 98.38 209 VAL A CA 1
ATOM 1567 C C . VAL A 1 209 ? 19.984 -0.318 -0.125 1 98.38 209 VAL A C 1
ATOM 1569 O O . VAL A 1 209 ? 20.609 -1.379 -0.082 1 98.38 209 VAL A O 1
ATOM 1572 N N . LEU A 1 210 ? 20.453 0.776 0.367 1 98.88 210 LEU A N 1
ATOM 1573 C CA . LEU A 1 210 ? 21.406 0.796 1.472 1 98.88 210 LEU A CA 1
ATOM 1574 C C . LEU A 1 210 ? 20.688 0.968 2.807 1 98.88 210 LEU A C 1
ATOM 1576 O O . LEU A 1 210 ? 20.031 1.99 3.039 1 98.88 210 LEU A O 1
ATOM 1580 N N . ALA A 1 211 ? 20.859 -0.049 3.666 1 98.81 211 ALA A N 1
ATOM 1581 C CA . ALA A 1 211 ? 20.094 -0.04 4.91 1 98.81 211 ALA A CA 1
ATOM 1582 C C . ALA A 1 211 ? 21.016 0.073 6.121 1 98.81 211 ALA A C 1
ATOM 1584 O O . ALA A 1 211 ? 22.062 -0.579 6.176 1 98.81 211 ALA A O 1
ATOM 1585 N N . SER A 1 212 ? 20.672 0.937 6.984 1 98.81 212 SER A N 1
ATOM 1586 C CA . SER A 1 212 ? 21.203 0.908 8.344 1 98.81 212 SER A CA 1
ATOM 1587 C C . SER A 1 212 ? 20.156 0.438 9.336 1 98.81 212 SER A C 1
ATOM 1589 O O . SER A 1 212 ? 18.953 0.625 9.117 1 98.81 212 SER A O 1
ATOM 1591 N N . VAL A 1 213 ? 20.609 -0.241 10.375 1 98.81 213 VAL A N 1
ATOM 1592 C CA . VAL A 1 213 ? 19.703 -0.73 11.414 1 98.81 213 VAL A CA 1
ATOM 1593 C C . VAL A 1 213 ? 20.312 -0.501 12.789 1 98.81 213 VAL A C 1
ATOM 1595 O O . VAL A 1 213 ? 21.516 -0.261 12.906 1 98.81 213 VAL A O 1
ATOM 1598 N N . GLU A 1 214 ? 19.453 -0.514 13.781 1 98.56 214 GLU A N 1
ATOM 1599 C CA . GLU A 1 214 ? 19.953 -0.425 15.148 1 98.56 214 GLU A CA 1
ATOM 1600 C C . GLU A 1 214 ? 20.844 -1.611 15.484 1 98.56 214 GLU A C 1
ATOM 1602 O O . GLU A 1 214 ? 21.844 -1.46 16.203 1 98.56 214 GLU A O 1
ATOM 1607 N N . ALA A 1 215 ? 20.484 -2.773 14.969 1 98.62 215 ALA A N 1
ATOM 1608 C CA . ALA A 1 215 ? 21.266 -3.971 15.242 1 98.62 215 ALA A CA 1
ATOM 1609 C C . ALA A 1 215 ? 21.047 -5.035 14.172 1 98.62 215 ALA A C 1
ATOM 1611 O O . ALA A 1 215 ? 19.922 -5.191 13.672 1 98.62 215 ALA A O 1
ATOM 1612 N N . ILE A 1 216 ? 22.078 -5.723 13.82 1 98.5 216 ILE A N 1
ATOM 1613 C CA . ILE A 1 216 ? 21.984 -6.957 13.055 1 98.5 216 ILE A CA 1
ATOM 1614 C C . ILE A 1 216 ? 21.859 -8.148 14 1 98.5 216 ILE A C 1
ATOM 1616 O O . ILE A 1 216 ? 22.688 -8.344 14.883 1 98.5 216 ILE A O 1
ATOM 1620 N N . VAL A 1 217 ? 20.828 -8.891 13.883 1 98.56 217 VAL A N 1
ATOM 1621 C CA . VAL A 1 217 ? 20.516 -9.945 14.836 1 98.56 217 VAL A CA 1
ATOM 1622 C C . VAL A 1 217 ? 20.594 -11.305 14.148 1 98.56 217 VAL A C 1
ATOM 1624 O O . VAL A 1 217 ? 20.812 -11.383 12.938 1 98.56 217 VAL A O 1
ATOM 1627 N N . ASP A 1 218 ? 20.406 -12.344 14.938 1 97.75 218 ASP A N 1
ATOM 1628 C CA . ASP A 1 218 ? 20.438 -13.703 14.406 1 97.75 218 ASP A CA 1
ATOM 1629 C C . ASP A 1 218 ? 19.297 -13.938 13.422 1 97.75 218 ASP A C 1
ATOM 1631 O O . ASP A 1 218 ? 18.203 -13.383 13.594 1 97.75 218 ASP A O 1
ATOM 1635 N N . ASP A 1 219 ? 19.531 -14.789 12.469 1 95.56 219 ASP A N 1
ATOM 1636 C CA . ASP A 1 219 ? 18.562 -15.086 11.422 1 95.56 219 ASP A CA 1
ATOM 1637 C C . ASP A 1 219 ? 17.25 -15.602 12.016 1 95.56 219 ASP A C 1
ATOM 1639 O O . ASP A 1 219 ? 16.172 -15.289 11.508 1 95.56 219 ASP A O 1
ATOM 1643 N N . GLU A 1 220 ? 17.297 -16.312 13.078 1 96 220 GLU A N 1
ATOM 1644 C CA . GLU A 1 220 ? 16.141 -16.938 13.688 1 96 220 GLU A CA 1
ATOM 1645 C C . GLU A 1 220 ? 15.188 -15.898 14.266 1 96 220 GLU A C 1
ATOM 1647 O O . GLU A 1 220 ? 13.977 -16.109 14.312 1 96 220 GLU A O 1
ATOM 1652 N N . VAL A 1 221 ? 15.82 -14.812 14.688 1 97.06 221 VAL A N 1
ATOM 1653 C CA . VAL A 1 221 ? 15.023 -13.727 15.25 1 97.06 221 VAL A CA 1
ATOM 1654 C C . VAL A 1 221 ? 14.133 -13.125 14.172 1 97.06 221 VAL A C 1
ATOM 1656 O O . VAL A 1 221 ? 12.945 -12.891 14.391 1 97.06 221 VAL A O 1
ATOM 1659 N N . ILE A 1 222 ? 14.719 -12.945 13.031 1 96.88 222 ILE A N 1
ATOM 1660 C CA . ILE A 1 222 ? 13.969 -12.367 11.914 1 96.88 222 ILE A CA 1
ATOM 1661 C C . ILE A 1 222 ? 12.977 -13.391 11.375 1 96.88 222 ILE A C 1
ATOM 1663 O O . ILE A 1 222 ? 11.836 -13.055 11.062 1 96.88 222 ILE A O 1
ATOM 1667 N N . ALA A 1 223 ? 13.406 -14.633 11.312 1 94.19 223 ALA A N 1
ATOM 1668 C CA . ALA A 1 223 ? 12.555 -15.703 10.805 1 94.19 223 ALA A CA 1
ATOM 1669 C C . ALA A 1 223 ? 11.289 -15.836 11.641 1 94.19 223 ALA A C 1
ATOM 1671 O O . ALA A 1 223 ? 10.25 -16.266 11.141 1 94.19 223 ALA A O 1
ATOM 1672 N N . ALA A 1 224 ? 11.328 -15.391 12.844 1 93.94 224 ALA A N 1
ATOM 1673 C CA . ALA A 1 224 ? 10.195 -15.508 13.758 1 93.94 224 ALA A CA 1
ATOM 1674 C C . ALA A 1 224 ? 9.195 -14.367 13.539 1 93.94 224 ALA A C 1
ATOM 1676 O O . ALA A 1 224 ? 8.086 -14.398 14.062 1 93.94 224 ALA A O 1
ATOM 1677 N N . MET A 1 225 ? 9.562 -13.422 12.75 1 94.69 225 MET A N 1
ATOM 1678 C CA . MET A 1 225 ? 8.664 -12.289 12.539 1 94.69 225 MET A CA 1
ATOM 1679 C C . MET A 1 225 ? 8.664 -11.859 11.078 1 94.69 225 MET A C 1
ATOM 1681 O O . MET A 1 225 ? 8.883 -10.688 10.773 1 94.69 225 MET A O 1
ATOM 1685 N N . PRO A 1 226 ? 8.336 -12.797 10.164 1 95.94 226 PRO A N 1
ATOM 1686 C CA . PRO A 1 226 ? 8.352 -12.453 8.742 1 95.94 226 PRO A CA 1
ATOM 1687 C C . PRO A 1 226 ? 7.352 -11.359 8.391 1 95.94 226 PRO A C 1
ATOM 1689 O O . PRO A 1 226 ? 7.504 -10.68 7.371 1 95.94 226 PRO A O 1
ATOM 1692 N N . ASP A 1 227 ? 6.312 -11.188 9.227 1 95.06 227 ASP A N 1
ATOM 1693 C CA . ASP A 1 227 ? 5.277 -10.188 8.977 1 95.06 227 ASP A CA 1
ATOM 1694 C C . ASP A 1 227 ? 5.75 -8.789 9.383 1 95.06 227 ASP A C 1
ATOM 1696 O O . ASP A 1 227 ? 5.047 -7.805 9.164 1 95.06 227 ASP A O 1
ATOM 1700 N N . ARG A 1 228 ? 7.004 -8.648 9.953 1 96.69 228 ARG A N 1
ATOM 1701 C CA . ARG A 1 228 ? 7.57 -7.355 10.336 1 96.69 228 ARG A CA 1
ATOM 1702 C C . ARG A 1 228 ? 8.68 -6.938 9.367 1 96.69 228 ARG A C 1
ATOM 1704 O O . ARG A 1 228 ? 9.172 -5.812 9.438 1 96.69 228 ARG A O 1
ATOM 1711 N N . VAL A 1 229 ? 9.047 -7.832 8.508 1 97.88 229 VAL A N 1
ATOM 1712 C CA . VAL A 1 229 ? 10.023 -7.477 7.484 1 97.88 229 VAL A CA 1
ATOM 1713 C C . VAL A 1 229 ? 9.391 -6.535 6.465 1 97.88 229 VAL A C 1
ATOM 1715 O O . VAL A 1 229 ? 8.367 -6.867 5.855 1 97.88 229 VAL A O 1
ATOM 1718 N N . VAL A 1 230 ? 9.984 -5.355 6.328 1 97 230 VAL A N 1
ATOM 1719 C CA . VAL A 1 230 ? 9.43 -4.32 5.465 1 97 230 VAL A CA 1
ATOM 1720 C C . VAL A 1 230 ? 10.258 -4.219 4.184 1 97 230 VAL A C 1
ATOM 1722 O O . VAL A 1 230 ? 9.703 -3.998 3.102 1 97 230 VAL A O 1
ATOM 1725 N N . ILE A 1 231 ? 11.555 -4.312 4.301 1 97.56 231 ILE A N 1
ATOM 1726 C CA . ILE A 1 231 ? 12.445 -4.297 3.15 1 97.56 231 ILE A CA 1
ATOM 1727 C C . ILE A 1 231 ? 12.945 -5.711 2.869 1 97.56 231 ILE A C 1
ATOM 1729 O O . ILE A 1 231 ? 13.625 -6.312 3.705 1 97.56 231 ILE A O 1
ATOM 1733 N N . PRO A 1 232 ? 12.648 -6.242 1.71 1 95.31 232 PRO A N 1
ATOM 1734 C CA . PRO A 1 232 ? 13.078 -7.613 1.424 1 95.31 232 PRO A CA 1
ATOM 1735 C C . PRO A 1 232 ? 14.578 -7.711 1.146 1 95.31 232 PRO A C 1
ATOM 1737 O O . PRO A 1 232 ? 15.156 -6.816 0.524 1 95.31 232 PRO A O 1
ATOM 1740 N N . ALA A 1 233 ? 15.164 -8.758 1.525 1 94.75 233 ALA A N 1
ATOM 1741 C CA . ALA A 1 233 ? 16.594 -9.016 1.352 1 94.75 233 ALA A CA 1
ATOM 1742 C C . ALA A 1 233 ? 17 -8.852 -0.108 1 94.75 233 ALA A C 1
ATOM 1744 O O . ALA A 1 233 ? 18.094 -8.367 -0.4 1 94.75 233 ALA A O 1
ATOM 1745 N N . ALA A 1 234 ? 16.156 -9.172 -1.014 1 91.44 234 ALA A N 1
ATOM 1746 C CA . ALA A 1 234 ? 16.469 -9.164 -2.441 1 91.44 234 ALA A CA 1
ATOM 1747 C C . ALA A 1 234 ? 16.781 -7.75 -2.922 1 91.44 234 ALA A C 1
ATOM 1749 O O . ALA A 1 234 ? 17.422 -7.57 -3.963 1 91.44 234 ALA A O 1
ATOM 1750 N N . ARG A 1 235 ? 16.391 -6.738 -2.139 1 95.19 235 ARG A N 1
ATOM 1751 C CA . ARG A 1 235 ? 16.547 -5.355 -2.57 1 95.19 235 ARG A CA 1
ATOM 1752 C C . ARG A 1 235 ? 17.703 -4.684 -1.825 1 95.19 235 ARG A C 1
ATOM 1754 O O . ARG A 1 235 ? 18.062 -3.549 -2.131 1 95.19 235 ARG A O 1
ATOM 1761 N N . VAL A 1 236 ? 18.297 -5.336 -0.896 1 96.94 236 VAL A N 1
ATOM 1762 C CA . VAL A 1 236 ? 19.328 -4.715 -0.063 1 96.94 236 VAL A CA 1
ATOM 1763 C C . VAL A 1 236 ? 20.703 -4.973 -0.665 1 96.94 236 VAL A C 1
ATOM 1765 O O . VAL A 1 236 ? 21.141 -6.121 -0.773 1 96.94 236 VAL A O 1
ATOM 1768 N N . LEU A 1 237 ? 21.391 -3.928 -1.007 1 97.31 237 LEU A N 1
ATOM 1769 C CA . LEU A 1 237 ? 22.75 -3.986 -1.548 1 97.31 237 LEU A CA 1
ATOM 1770 C C . LEU A 1 237 ? 23.781 -4.031 -0.427 1 97.31 237 LEU A C 1
ATOM 1772 O O . LEU A 1 237 ? 24.781 -4.75 -0.524 1 97.31 237 LEU A O 1
ATOM 1776 N N . GLY A 1 238 ? 23.516 -3.248 0.533 1 98.69 238 GLY A N 1
ATOM 1777 C CA . GLY A 1 238 ? 24.406 -3.111 1.671 1 98.69 238 GLY A CA 1
ATOM 1778 C C . GLY A 1 238 ? 23.672 -2.879 2.98 1 98.69 238 GLY A C 1
ATOM 1779 O O . GLY A 1 238 ? 22.594 -2.301 2.994 1 98.69 238 GLY A O 1
ATOM 1780 N N . LEU A 1 239 ? 24.297 -3.307 4.02 1 98.75 239 LEU A N 1
ATOM 1781 C CA . LEU A 1 239 ? 23.703 -3.283 5.355 1 98.75 239 LEU A CA 1
ATOM 1782 C C . LEU A 1 239 ? 24.75 -2.93 6.402 1 98.75 239 LEU A C 1
ATOM 1784 O O . LEU A 1 239 ? 25.891 -3.395 6.324 1 98.75 239 LEU A O 1
ATOM 1788 N N . CYS A 1 240 ? 24.406 -2.104 7.34 1 98.81 240 CYS A N 1
ATOM 1789 C CA . CYS A 1 240 ? 25.312 -1.832 8.461 1 98.81 240 CYS A CA 1
ATOM 1790 C C . CYS A 1 240 ? 24.516 -1.518 9.727 1 98.81 240 CYS A C 1
ATOM 1792 O O . CYS A 1 240 ? 23.312 -1.231 9.656 1 98.81 240 CYS A O 1
ATOM 1794 N N . GLU A 1 241 ? 25.172 -1.65 10.812 1 98.81 241 GLU A N 1
ATOM 1795 C CA . GLU A 1 241 ? 24.625 -1.154 12.07 1 98.81 241 GLU A CA 1
ATOM 1796 C C . GLU A 1 241 ? 24.906 0.337 12.242 1 98.81 241 GLU A C 1
ATOM 1798 O O . GLU A 1 241 ? 25.984 0.819 11.898 1 98.81 241 GLU A O 1
ATOM 1803 N N . ALA A 1 242 ? 23.891 1.04 12.648 1 98.75 242 ALA A N 1
ATOM 1804 C CA . ALA A 1 242 ? 24 2.443 13.039 1 98.75 242 ALA A CA 1
ATOM 1805 C C . ALA A 1 242 ? 23.062 2.768 14.195 1 98.75 242 ALA A C 1
ATOM 1807 O O . ALA A 1 242 ? 22.047 3.428 14.008 1 98.75 242 ALA A O 1
ATOM 1808 N N . PRO A 1 243 ? 23.484 2.393 15.469 1 97.94 243 PRO A N 1
ATOM 1809 C CA . PRO A 1 243 ? 22.641 2.771 16.609 1 97.94 243 PRO A CA 1
ATOM 1810 C C . PRO A 1 243 ? 22.297 4.258 16.609 1 97.94 243 PRO A C 1
ATOM 1812 O O . PRO A 1 243 ? 23.156 5.098 16.328 1 97.94 243 PRO A O 1
ATOM 1815 N N . LEU A 1 244 ? 21.016 4.582 16.859 1 98.25 244 LEU A N 1
ATOM 1816 C CA . LEU A 1 244 ? 20.516 5.953 16.812 1 98.25 244 LEU A CA 1
ATOM 1817 C C . LEU A 1 244 ? 20.656 6.539 15.414 1 98.25 244 LEU A C 1
ATOM 1819 O O . LEU A 1 244 ? 20.922 7.738 15.258 1 98.25 244 LEU A O 1
ATOM 1823 N N . GLY A 1 245 ? 20.484 5.676 14.477 1 98.44 245 GLY A N 1
ATOM 1824 C CA . GLY A 1 245 ? 20.719 6.09 13.102 1 98.44 245 GLY A CA 1
ATOM 1825 C C . GLY A 1 245 ? 19.719 7.117 12.609 1 98.44 245 GLY A C 1
ATOM 1826 O O . GLY A 1 245 ? 19.984 7.828 11.633 1 98.44 245 GLY A O 1
ATOM 1827 N N . ALA A 1 246 ? 18.609 7.258 13.266 1 98.19 246 ALA A N 1
ATOM 1828 C CA . ALA A 1 246 ? 17.578 8.211 12.867 1 98.19 246 ALA A CA 1
ATOM 1829 C C . ALA A 1 246 ? 17.75 9.539 13.594 1 98.19 246 ALA A C 1
ATOM 1831 O O . ALA A 1 246 ? 17.109 10.531 13.258 1 98.19 246 ALA A O 1
ATOM 1832 N N . HIS A 1 247 ? 18.547 9.625 14.562 1 98.31 247 HIS A N 1
ATOM 1833 C CA . HIS A 1 247 ? 18.734 10.859 15.312 1 98.31 247 HIS A CA 1
ATOM 1834 C C . HIS A 1 247 ? 19.062 12.023 14.375 1 98.31 247 HIS A C 1
ATOM 1836 O O . HIS A 1 247 ? 19.891 11.891 13.477 1 98.31 247 HIS A O 1
ATOM 1842 N N . PRO A 1 248 ? 18.406 13.18 14.633 1 97.56 248 PRO A N 1
ATOM 1843 C CA . PRO A 1 248 ? 17.688 13.602 15.836 1 97.56 248 PRO A CA 1
ATOM 1844 C C . PRO A 1 248 ? 16.203 13.219 15.805 1 97.56 248 PRO A C 1
ATOM 1846 O O . PRO A 1 248 ? 15.469 13.539 16.734 1 97.56 248 PRO A O 1
ATOM 1849 N N . GLN A 1 249 ? 15.711 12.562 14.758 1 96.75 249 GLN A N 1
ATOM 1850 C CA . GLN A 1 249 ? 14.344 12.055 14.727 1 96.75 249 GLN A CA 1
ATOM 1851 C C . GLN A 1 249 ? 14.219 10.773 15.555 1 96.75 249 GLN A C 1
ATOM 1853 O O . GLN A 1 249 ? 15.219 10.164 15.93 1 96.75 249 GLN A O 1
ATOM 1858 N N . SER A 1 250 ? 13.023 10.406 15.805 1 96.12 250 SER A N 1
ATOM 1859 C CA . SER A 1 250 ? 12.695 9.297 16.688 1 96.12 250 SER A CA 1
ATOM 1860 C C . SER A 1 250 ? 12.703 7.973 15.938 1 96.12 250 SER A C 1
ATOM 1862 O O . SER A 1 250 ? 12.844 7.945 14.719 1 96.12 250 SER A O 1
ATOM 1864 N N . LEU A 1 251 ? 12.617 6.879 16.688 1 96.5 251 LEU A N 1
ATOM 1865 C CA . LEU A 1 251 ? 12.398 5.535 16.156 1 96.5 251 LEU A CA 1
ATOM 1866 C C . LEU A 1 251 ? 11.547 4.707 17.125 1 96.5 251 LEU A C 1
ATOM 1868 O O . LEU A 1 251 ? 11.891 4.555 18.297 1 96.5 251 LEU A O 1
ATOM 1872 N N . ARG A 1 252 ? 10.43 4.23 16.609 1 95 252 ARG A N 1
ATOM 1873 C CA . ARG A 1 252 ? 9.617 3.25 17.312 1 95 252 ARG A CA 1
ATOM 1874 C C . ARG A 1 252 ? 10.086 1.831 17.016 1 95 252 ARG A C 1
ATOM 1876 O O . ARG A 1 252 ? 10.273 1.465 15.852 1 95 252 ARG A O 1
ATOM 1883 N N . THR A 1 253 ? 10.312 1.028 18.062 1 94.44 253 THR A N 1
ATOM 1884 C CA . THR A 1 253 ? 10.789 -0.332 17.828 1 94.44 253 THR A CA 1
ATOM 1885 C C . THR A 1 253 ? 9.781 -1.353 18.359 1 94.44 253 THR A C 1
ATOM 1887 O O . THR A 1 253 ? 9.844 -2.531 18.016 1 94.44 253 THR A O 1
ATOM 1890 N N . GLY A 1 254 ? 8.844 -0.943 19.281 1 87.81 254 GLY A N 1
ATOM 1891 C CA . GLY A 1 254 ? 7.934 -1.863 19.938 1 87.81 254 GLY A CA 1
ATOM 1892 C C . GLY A 1 254 ? 8.633 -2.873 20.828 1 87.81 254 GLY A C 1
ATOM 1893 O O . GLY A 1 254 ? 8.062 -3.906 21.172 1 87.81 254 GLY A O 1
ATOM 1894 N N . GLY A 1 255 ? 9.93 -2.639 21.062 1 90.88 255 GLY A N 1
ATOM 1895 C CA . GLY A 1 255 ? 10.711 -3.555 21.875 1 90.88 255 GLY A CA 1
ATOM 1896 C C . GLY A 1 255 ? 11.125 -4.809 21.141 1 90.88 255 GLY A C 1
ATOM 1897 O O . GLY A 1 255 ? 11.578 -5.777 21.75 1 90.88 255 GLY A O 1
ATOM 1898 N N . LEU A 1 256 ? 11.008 -4.805 19.906 1 93.25 256 LEU A N 1
ATOM 1899 C CA . LEU A 1 256 ? 11.336 -5.965 19.078 1 93.25 256 LEU A CA 1
ATOM 1900 C C . LEU A 1 256 ? 12.805 -6.348 19.234 1 93.25 256 LEU A C 1
ATOM 1902 O O . LEU A 1 256 ? 13.68 -5.48 19.25 1 93.25 256 LEU A O 1
ATOM 1906 N N . ALA A 1 257 ? 13.039 -7.625 19.391 1 95.31 257 ALA A N 1
ATOM 1907 C CA . ALA A 1 257 ? 14.375 -8.211 19.484 1 95.31 257 ALA A CA 1
ATOM 1908 C C . ALA A 1 257 ? 15.164 -7.586 20.625 1 95.31 257 ALA A C 1
ATOM 1910 O O . ALA A 1 257 ? 16.406 -7.574 20.609 1 95.31 257 ALA A O 1
ATOM 1911 N N . GLY A 1 258 ? 14.516 -6.918 21.562 1 94.31 258 GLY A N 1
ATOM 1912 C CA . GLY A 1 258 ? 15.164 -6.324 22.719 1 94.31 258 GLY A CA 1
ATOM 1913 C C . GLY A 1 258 ? 15.781 -4.969 22.438 1 94.31 258 GLY A C 1
ATOM 1914 O O . GLY A 1 258 ? 16.578 -4.461 23.234 1 94.31 258 GLY A O 1
ATOM 1915 N N . VAL A 1 259 ? 15.453 -4.375 21.281 1 95.62 259 VAL A N 1
ATOM 1916 C CA . VAL A 1 259 ? 16.016 -3.09 20.891 1 95.62 259 VAL A CA 1
ATOM 1917 C C . VAL A 1 259 ? 15.094 -1.96 21.344 1 95.62 259 VAL A C 1
ATOM 1919 O O . VAL A 1 259 ? 13.914 -1.931 21 1 95.62 259 VAL A O 1
ATOM 1922 N N . GLU A 1 260 ? 15.633 -1.052 22.078 1 93.12 260 GLU A N 1
ATOM 1923 C CA . GLU A 1 260 ? 14.867 0.095 22.562 1 93.12 260 GLU A CA 1
ATOM 1924 C C . GLU A 1 260 ? 14.711 1.15 21.469 1 93.12 260 GLU A C 1
ATOM 1926 O O . GLU A 1 260 ? 15.594 1.316 20.641 1 93.12 260 GLU A O 1
ATOM 1931 N N . GLY A 1 261 ? 13.586 1.818 21.531 1 95.56 261 GLY A N 1
ATOM 1932 C CA . GLY A 1 261 ? 13.414 2.979 20.672 1 95.56 261 GLY A CA 1
ATOM 1933 C C . GLY A 1 261 ? 13.93 4.262 21.281 1 95.56 261 GLY A C 1
ATOM 1934 O O . GLY A 1 261 ? 14.617 4.234 22.312 1 95.56 261 GLY A O 1
ATOM 1935 N N . TYR A 1 262 ? 13.766 5.363 20.625 1 96.62 262 TYR A N 1
ATOM 1936 C CA . TYR A 1 262 ? 14.164 6.664 21.141 1 96.62 262 TYR A CA 1
ATOM 1937 C C . TYR A 1 262 ? 13.266 7.77 20.594 1 96.62 262 TYR A C 1
ATOM 1939 O O . TYR A 1 262 ? 12.656 7.613 19.531 1 96.62 262 TYR A O 1
ATOM 1947 N N . LEU A 1 263 ? 13.148 8.898 21.328 1 95.75 263 LEU A N 1
ATOM 1948 C CA . LEU A 1 263 ? 12.297 10.039 21.016 1 95.75 263 LEU A CA 1
ATOM 1949 C C . LEU A 1 263 ? 13.039 11.047 20.156 1 95.75 263 LEU A C 1
ATOM 1951 O O . LEU A 1 263 ? 14.258 10.945 19.984 1 95.75 263 LEU A O 1
ATOM 1955 N N . ASP A 1 264 ? 12.273 11.945 19.594 1 96 264 ASP A N 1
ATOM 1956 C CA . ASP A 1 264 ? 12.891 13.094 18.953 1 96 264 ASP A CA 1
ATOM 1957 C C . ASP A 1 264 ? 13.711 13.914 19.938 1 96 264 ASP A C 1
ATOM 1959 O O . ASP A 1 264 ? 13.281 14.141 21.078 1 96 264 ASP A O 1
ATOM 1963 N N . ASP A 1 265 ? 14.836 14.273 19.516 1 97 265 ASP A N 1
ATOM 1964 C CA . ASP A 1 265 ? 15.688 15.125 20.328 1 97 265 ASP A CA 1
ATOM 1965 C C . ASP A 1 265 ? 15.336 16.594 20.141 1 97 265 ASP A C 1
ATOM 1967 O O . ASP A 1 265 ? 16.016 17.312 19.391 1 97 265 ASP A O 1
ATOM 1971 N N . TYR A 1 266 ? 14.398 17.078 20.906 1 96.25 266 TYR A N 1
ATOM 1972 C CA . TYR A 1 266 ? 13.836 18.406 20.719 1 96.25 266 TYR A CA 1
ATOM 1973 C C . TYR A 1 266 ? 14.883 19.484 20.953 1 96.25 266 TYR A C 1
ATOM 1975 O O . TYR A 1 266 ? 14.891 20.516 20.266 1 96.25 266 TYR A O 1
ATOM 1983 N N . ALA A 1 267 ? 15.734 19.266 21.906 1 96.75 267 ALA A N 1
ATOM 1984 C CA . ALA A 1 267 ? 16.797 20.234 22.156 1 96.75 267 ALA A CA 1
ATOM 1985 C C . ALA A 1 267 ? 17.734 20.344 20.953 1 96.75 267 ALA A C 1
ATOM 1987 O O . ALA A 1 267 ? 18.109 21.453 20.562 1 96.75 267 ALA A O 1
ATOM 1988 N N . PHE A 1 268 ? 18.141 19.219 20.438 1 97.94 268 PHE A N 1
ATOM 1989 C CA . PHE A 1 268 ? 19.016 19.203 19.281 1 97.94 268 PHE A CA 1
ATOM 1990 C C . PHE A 1 268 ? 18.344 19.859 18.078 1 97.94 268 PHE A C 1
ATOM 1992 O O . PHE A 1 268 ? 18.984 20.625 17.359 1 97.94 268 PHE A O 1
ATOM 1999 N N . LEU A 1 269 ? 17.078 19.562 17.859 1 97.31 269 LEU A N 1
ATOM 2000 C CA . LEU A 1 269 ? 16.328 20.141 16.766 1 97.31 269 LEU A CA 1
ATOM 2001 C C . LEU A 1 269 ? 16.281 21.672 16.891 1 97.31 269 LEU A C 1
ATOM 2003 O O . LEU A 1 269 ? 16.438 22.375 15.891 1 97.31 269 LEU A O 1
ATOM 2007 N N . THR A 1 270 ? 16.062 22.125 18.047 1 96.88 270 THR A N 1
ATOM 2008 C CA . THR A 1 270 ? 16.031 23.562 18.312 1 96.88 270 THR A CA 1
ATOM 2009 C C . THR A 1 270 ? 17.391 24.203 18.047 1 96.88 270 THR A C 1
ATOM 2011 O O . THR A 1 270 ? 17.469 25.297 17.5 1 96.88 270 THR A O 1
ATOM 2014 N N . ASP A 1 271 ? 18.406 23.484 18.422 1 97.56 271 ASP A N 1
ATOM 2015 C CA . ASP A 1 271 ? 19.766 23.969 18.203 1 97.56 271 ASP A CA 1
ATOM 2016 C C . ASP A 1 271 ? 20.062 24.141 16.703 1 97.56 271 ASP A C 1
ATOM 2018 O O . ASP A 1 271 ? 20.734 25.078 16.297 1 97.56 271 ASP A O 1
ATOM 2022 N N . ILE A 1 272 ? 19.594 23.234 15.93 1 98 272 ILE A N 1
ATOM 2023 C CA . ILE A 1 272 ? 19.812 23.297 14.484 1 98 272 ILE A CA 1
ATOM 2024 C C . ILE A 1 272 ? 19.156 24.562 13.93 1 98 272 ILE A C 1
ATOM 2026 O O . ILE A 1 272 ? 19.766 25.297 13.148 1 98 272 ILE A O 1
ATOM 2030 N N . VAL A 1 273 ? 17.922 24.797 14.32 1 97.12 273 VAL A N 1
ATOM 2031 C CA . VAL A 1 273 ? 17.188 25.969 13.859 1 97.12 273 VAL A CA 1
ATOM 2032 C C . VAL A 1 273 ? 17.922 27.25 14.242 1 97.12 273 VAL A C 1
ATOM 2034 O O . VAL A 1 273 ? 18.062 28.156 13.43 1 97.12 273 VAL A O 1
ATOM 2037 N N . THR A 1 274 ? 18.406 27.266 15.453 1 97.19 274 THR A N 1
ATOM 2038 C CA . THR A 1 274 ? 19.141 28.422 15.945 1 97.19 274 THR A CA 1
ATOM 2039 C C . THR A 1 274 ? 20.438 28.625 15.148 1 97.19 274 THR A C 1
ATOM 2041 O O . THR A 1 274 ? 20.766 29.75 14.781 1 97.19 274 THR A O 1
ATOM 2044 N N . ALA A 1 275 ? 21.062 27.562 14.852 1 98 275 ALA A N 1
ATOM 2045 C CA . ALA A 1 275 ? 22.312 27.625 14.109 1 98 275 ALA A CA 1
ATOM 2046 C C . ALA A 1 275 ? 22.094 28.156 12.695 1 98 275 ALA A C 1
ATOM 2048 O O . ALA A 1 275 ? 22.922 28.891 12.156 1 98 275 ALA A O 1
ATOM 2049 N N . CYS A 1 276 ? 21.031 27.828 12.078 1 97.31 276 CYS A N 1
ATOM 2050 C CA . CYS A 1 276 ? 20.766 28.141 10.68 1 97.31 276 CYS A CA 1
ATOM 2051 C C . CYS A 1 276 ? 20.359 29.594 10.508 1 97.31 276 CYS A C 1
ATOM 2053 O O . CYS A 1 276 ? 20.125 30.047 9.391 1 97.31 276 CYS A O 1
ATOM 2055 N N . LYS A 1 277 ? 20.281 30.406 11.586 1 95.69 277 LYS A N 1
ATOM 2056 C CA . LYS A 1 277 ? 19.891 31.812 11.508 1 95.69 277 LYS A CA 1
ATOM 2057 C C . LYS A 1 277 ? 20.984 32.656 10.859 1 95.69 277 LYS A C 1
ATOM 2059 O O . LYS A 1 277 ? 20.719 33.719 10.328 1 95.69 277 LYS A O 1
ATOM 2064 N N . ASP A 1 278 ? 22.234 32.125 10.93 1 96.25 278 ASP A N 1
ATOM 2065 C CA . ASP A 1 278 ? 23.391 32.812 10.359 1 96.25 278 ASP A CA 1
ATOM 2066 C C . ASP A 1 278 ? 24.266 31.828 9.586 1 96.25 278 ASP A C 1
ATOM 2068 O O . ASP A 1 278 ? 24.484 30.688 10.023 1 96.25 278 ASP A O 1
ATOM 2072 N N . PRO A 1 279 ? 24.75 32.25 8.461 1 95.94 279 PRO A N 1
ATOM 2073 C CA . PRO A 1 279 ? 25.562 31.344 7.645 1 95.94 279 PRO A CA 1
ATOM 2074 C C . PRO A 1 279 ? 26.766 30.781 8.398 1 95.94 279 PRO A C 1
ATOM 2076 O O . PRO A 1 279 ? 27.094 29.609 8.234 1 95.94 279 PRO A O 1
ATOM 2079 N N . GLU A 1 280 ? 27.406 31.609 9.211 1 97.69 280 GLU A N 1
ATOM 2080 C CA . GLU A 1 280 ? 28.594 31.156 9.93 1 97.69 280 GLU A CA 1
ATOM 2081 C C . GLU A 1 280 ? 28.234 30.094 10.969 1 97.69 280 GLU A C 1
ATOM 2083 O O . GLU A 1 280 ? 28.922 29.078 11.086 1 97.69 280 GLU A O 1
ATOM 2088 N N . THR A 1 281 ? 27.188 30.344 11.703 1 98.38 281 THR A N 1
ATOM 2089 C CA . THR A 1 281 ? 26.766 29.375 12.719 1 98.38 281 THR A CA 1
ATOM 2090 C C . THR A 1 281 ? 26.219 28.109 12.07 1 98.38 281 THR A C 1
ATOM 2092 O O . THR A 1 281 ? 26.375 27.016 12.617 1 98.38 281 THR A O 1
ATOM 2095 N N . ALA A 1 282 ? 25.594 28.266 10.93 1 98.44 282 ALA A N 1
ATOM 2096 C CA . ALA A 1 282 ? 25.125 27.094 10.195 1 98.44 282 ALA A CA 1
ATOM 2097 C C . ALA A 1 282 ? 26.297 26.219 9.742 1 98.44 282 ALA A C 1
ATOM 2099 O O . ALA A 1 282 ? 26.25 25 9.891 1 98.44 282 ALA A O 1
ATOM 2100 N N . ALA A 1 283 ? 27.25 26.859 9.219 1 98.12 283 ALA A N 1
ATOM 2101 C CA . ALA A 1 283 ? 28.453 26.141 8.789 1 98.12 283 ALA A CA 1
ATOM 2102 C C . ALA A 1 283 ? 29.141 25.469 9.961 1 98.12 283 ALA A C 1
ATOM 2104 O O . ALA A 1 283 ? 29.656 24.344 9.828 1 98.12 283 ALA A O 1
ATOM 2105 N N . ALA A 1 284 ? 29.188 26.203 11.055 1 98.5 284 ALA A N 1
ATOM 2106 C CA . ALA A 1 284 ? 29.797 25.625 12.25 1 98.5 284 ALA A CA 1
ATOM 2107 C C . ALA A 1 284 ? 29.047 24.391 12.727 1 98.5 284 ALA A C 1
ATOM 2109 O O . ALA A 1 284 ? 29.656 23.406 13.156 1 98.5 284 ALA A O 1
ATOM 2110 N N . TRP A 1 285 ? 27.75 24.469 12.734 1 98.5 285 TRP A N 1
ATOM 2111 C CA . TRP A 1 285 ? 26.953 23.297 13.094 1 98.5 285 TRP A CA 1
ATOM 2112 C C . TRP A 1 285 ? 27.266 22.109 12.188 1 98.5 285 TRP A C 1
ATOM 2114 O O . TRP A 1 285 ? 27.453 21 12.664 1 98.5 285 TRP A O 1
ATOM 2124 N N . TYR A 1 286 ? 27.297 22.328 10.859 1 98.5 286 TYR A N 1
ATOM 2125 C CA . TYR A 1 286 ? 27.594 21.266 9.891 1 98.5 286 TYR A CA 1
ATOM 2126 C C . TYR A 1 286 ? 28.953 20.625 10.188 1 98.5 286 TYR A C 1
ATOM 2128 O O . TYR A 1 286 ? 29.078 19.406 10.172 1 98.5 286 TYR A O 1
ATOM 2136 N N . GLU A 1 287 ? 29.922 21.469 10.453 1 98.44 287 GLU A N 1
ATOM 2137 C CA . GLU A 1 287 ? 31.25 20.953 10.75 1 98.44 287 GLU A CA 1
ATOM 2138 C C . GLU A 1 287 ? 31.25 20.141 12.047 1 98.44 287 GLU A C 1
ATOM 2140 O O . GLU A 1 287 ? 31.891 19.078 12.125 1 98.44 287 GLU A O 1
ATOM 2145 N N . GLU A 1 288 ? 30.594 20.609 12.953 1 98.31 288 GLU A N 1
ATOM 2146 C CA . GLU A 1 288 ? 30.578 19.969 14.266 1 98.31 288 GLU A CA 1
ATOM 2147 C C . GLU A 1 288 ? 29.891 18.609 14.203 1 98.31 288 GLU A C 1
ATOM 2149 O O . GLU A 1 288 ? 30.359 17.641 14.82 1 98.31 288 GLU A O 1
ATOM 2154 N N . TRP A 1 289 ? 28.844 18.469 13.453 1 98.56 289 TRP A N 1
ATOM 2155 C CA . TRP A 1 289 ? 27.969 17.297 13.609 1 98.56 289 TRP A CA 1
ATOM 2156 C C . TRP A 1 289 ? 28.016 16.422 12.367 1 98.56 289 TRP A C 1
ATOM 2158 O O . TRP A 1 289 ? 27.594 15.266 12.406 1 98.56 289 TRP A O 1
ATOM 2168 N N . VAL A 1 290 ? 28.516 16.938 11.203 1 98.62 290 VAL A N 1
ATOM 2169 C CA . VAL A 1 290 ? 28.469 16.141 9.984 1 98.62 290 VAL A CA 1
ATOM 2170 C C . VAL A 1 290 ? 29.859 16.125 9.32 1 98.62 290 VAL A C 1
ATOM 2172 O O . VAL A 1 290 ? 30.578 15.125 9.391 1 98.62 290 VAL A O 1
ATOM 2175 N N . GLY A 1 291 ? 30.312 17.266 8.898 1 98.06 291 GLY A N 1
ATOM 2176 C CA . GLY A 1 291 ? 31.516 17.375 8.102 1 98.06 291 GLY A CA 1
ATOM 2177 C C . GLY A 1 291 ? 32.781 17.078 8.891 1 98.06 291 GLY A C 1
ATOM 2178 O O . GLY A 1 291 ? 33.75 16.531 8.344 1 98.06 291 GLY A O 1
ATOM 2179 N N . GLY A 1 292 ? 32.781 17.469 10.086 1 96.62 292 GLY A N 1
ATOM 2180 C CA . GLY A 1 292 ? 34 17.344 10.875 1 96.62 292 GLY A CA 1
ATOM 2181 C C . GLY A 1 292 ? 34.031 16.062 11.688 1 96.62 292 GLY A C 1
ATOM 2182 O O . GLY A 1 292 ? 34.969 15.852 12.461 1 96.62 292 GLY A O 1
ATOM 2183 N N . VAL A 1 293 ? 33.094 15.266 11.547 1 95.94 293 VAL A N 1
ATOM 2184 C CA . VAL A 1 293 ? 33.062 14 12.266 1 95.94 293 VAL A CA 1
ATOM 2185 C C . VAL A 1 293 ? 33.562 12.883 11.352 1 95.94 293 VAL A C 1
ATOM 2187 O O . VAL A 1 293 ? 33.281 12.891 10.148 1 95.94 293 VAL A O 1
ATOM 2190 N N . GLU A 1 294 ? 34.219 11.836 11.906 1 95.81 294 GLU A N 1
ATOM 2191 C CA . GLU A 1 294 ? 34.844 10.766 11.125 1 95.81 294 GLU A CA 1
ATOM 2192 C C . GLU A 1 294 ? 33.781 9.773 10.633 1 95.81 294 GLU A C 1
ATOM 2194 O O . GLU A 1 294 ? 33.969 9.109 9.609 1 95.81 294 GLU A O 1
ATOM 2199 N N . GLY A 1 295 ? 32.781 9.695 11.391 1 97.38 295 GLY A N 1
ATOM 2200 C CA . GLY A 1 295 ? 31.719 8.766 11.086 1 97.38 295 GLY A CA 1
ATOM 2201 C C . GLY A 1 295 ? 30.641 8.734 12.141 1 97.38 295 GLY A C 1
ATOM 2202 O O . GLY A 1 295 ? 30.562 9.625 12.992 1 97.38 295 GLY A O 1
ATOM 2203 N N . HIS A 1 296 ? 29.797 7.734 12.039 1 98.44 296 HIS A N 1
ATOM 2204 C CA . HIS A 1 296 ? 28.641 7.68 12.914 1 98.44 296 HIS A CA 1
ATOM 2205 C C . HIS A 1 296 ? 29.047 7.426 14.359 1 98.44 296 HIS A C 1
ATOM 2207 O O . HIS A 1 296 ? 28.422 7.949 15.289 1 98.44 296 HIS A O 1
ATOM 2213 N N . ALA A 1 297 ? 30.078 6.586 14.547 1 97.5 297 ALA A N 1
ATOM 2214 C CA . ALA A 1 297 ? 30.562 6.328 15.898 1 97.5 297 ALA A CA 1
ATOM 2215 C C . ALA A 1 297 ? 31.031 7.613 16.562 1 97.5 297 ALA A C 1
ATOM 2217 O O . ALA A 1 297 ? 30.766 7.844 17.75 1 97.5 297 ALA A O 1
ATOM 2218 N N . ASP A 1 298 ? 31.75 8.406 15.836 1 97.88 298 ASP A N 1
ATOM 2219 C CA . ASP A 1 298 ? 32.219 9.695 16.344 1 97.88 298 ASP A CA 1
ATOM 2220 C C . ASP A 1 298 ? 31.047 10.617 16.641 1 97.88 298 ASP A C 1
ATOM 2222 O O . ASP A 1 298 ? 31.078 11.367 17.625 1 97.88 298 ASP A O 1
ATOM 2226 N N . TYR A 1 299 ? 30.062 10.641 15.812 1 98.38 299 TYR A N 1
ATOM 2227 C CA . TYR A 1 299 ? 28.828 11.398 16.031 1 98.38 299 TYR A CA 1
ATOM 2228 C C . TYR A 1 299 ? 28.203 11.039 17.375 1 98.38 299 TYR A C 1
ATOM 2230 O O . TYR A 1 299 ? 27.828 11.922 18.141 1 98.38 299 TYR A O 1
ATOM 2238 N N . LEU A 1 300 ? 28.109 9.742 17.688 1 98.19 300 LEU A N 1
ATOM 2239 C CA . LEU A 1 300 ? 27.516 9.258 18.922 1 98.19 300 LEU A CA 1
ATOM 2240 C C . LEU A 1 300 ? 28.344 9.656 20.141 1 98.19 300 LEU A C 1
ATOM 2242 O O . LEU A 1 300 ? 27.797 9.984 21.188 1 98.19 300 LEU A O 1
ATOM 2246 N N . GLU A 1 301 ? 29.625 9.516 19.891 1 97.75 301 GLU A N 1
ATOM 2247 C CA . GLU A 1 301 ? 30.516 9.945 20.969 1 97.75 301 GLU A CA 1
ATOM 2248 C C . GLU A 1 301 ? 30.312 11.414 21.312 1 97.75 301 GLU A C 1
ATOM 2250 O O . GLU A 1 301 ? 30.281 11.789 22.484 1 97.75 301 GLU A O 1
ATOM 2255 N N . ARG A 1 302 ? 30.172 12.227 20.344 1 97.62 302 ARG A N 1
ATOM 2256 C CA . ARG A 1 302 ? 29.953 13.656 20.547 1 97.62 302 ARG A CA 1
ATOM 2257 C C . ARG A 1 302 ? 28.609 13.93 21.188 1 97.62 302 ARG A C 1
ATOM 2259 O O . ARG A 1 302 ? 28.469 14.875 21.969 1 97.62 302 ARG A O 1
ATOM 2266 N N . LEU A 1 303 ? 27.578 13.219 20.797 1 97.38 303 LEU A N 1
ATOM 2267 C CA . LEU A 1 303 ? 26.25 13.367 21.406 1 97.38 303 LEU A CA 1
ATOM 2268 C C . LEU A 1 303 ? 26.312 13.133 22.906 1 97.38 303 LEU A C 1
ATOM 2270 O O . LEU A 1 303 ? 25.594 13.797 23.672 1 97.38 303 LEU A O 1
ATOM 2274 N N . GLY A 1 304 ? 27.172 12.117 23.281 1 97.44 304 GLY A N 1
ATOM 2275 C CA . GLY A 1 304 ? 27.375 11.828 24.703 1 97.44 304 GLY A CA 1
ATOM 2276 C C . GLY A 1 304 ? 26.359 10.852 25.266 1 97.44 304 GLY A C 1
ATOM 2277 O O . GLY A 1 304 ? 25.234 10.766 24.766 1 97.44 304 GLY A O 1
ATOM 2278 N N . GLU A 1 305 ? 26.703 10.227 26.297 1 96.31 305 GLU A N 1
ATOM 2279 C CA . GLU A 1 305 ? 25.906 9.164 26.906 1 96.31 305 GLU A CA 1
ATOM 2280 C C . GLU A 1 305 ? 24.672 9.727 27.594 1 96.31 305 GLU A C 1
ATOM 2282 O O . GLU A 1 305 ? 23.594 9.117 27.547 1 96.31 305 GLU A O 1
ATOM 2287 N N . GLU A 1 306 ? 24.844 10.805 28.203 1 96.06 306 GLU A N 1
ATOM 2288 C CA . GLU A 1 306 ? 23.75 11.398 28.953 1 96.06 306 GLU A CA 1
ATOM 2289 C C . GLU A 1 306 ? 22.594 11.773 28.031 1 96.06 306 GLU A C 1
ATOM 2291 O O . GLU A 1 306 ? 21.438 11.453 28.312 1 96.06 306 GLU A O 1
ATOM 2296 N N . ARG A 1 307 ? 22.891 12.43 26.938 1 96.12 307 ARG A N 1
ATOM 2297 C CA . ARG A 1 307 ? 21.859 12.82 25.969 1 96.12 307 ARG A CA 1
ATOM 2298 C C . ARG A 1 307 ? 21.219 11.594 25.344 1 96.12 307 ARG A C 1
ATOM 2300 O O . ARG A 1 307 ? 19.984 11.539 25.188 1 96.12 307 ARG A O 1
ATOM 2307 N N . ARG A 1 308 ? 22 10.633 25 1 95.81 308 ARG A N 1
ATOM 2308 C CA . ARG A 1 308 ? 21.484 9.414 24.391 1 95.81 308 ARG A CA 1
ATOM 2309 C C . ARG A 1 308 ? 20.531 8.688 25.328 1 95.81 308 ARG A C 1
ATOM 2311 O O . ARG A 1 308 ? 19.453 8.242 24.922 1 95.81 308 ARG A O 1
ATOM 2318 N N . ALA A 1 309 ? 20.875 8.633 26.578 1 94.31 309 ALA A N 1
ATOM 2319 C CA . ALA A 1 309 ? 20.047 7.949 27.578 1 94.31 309 ALA A CA 1
ATOM 2320 C C . ALA A 1 309 ? 18.734 8.68 27.797 1 94.31 309 ALA A C 1
ATOM 2322 O O . ALA A 1 309 ? 17.703 8.047 28.047 1 94.31 309 ALA A O 1
ATOM 2323 N N . ALA A 1 310 ? 18.719 9.938 27.641 1 93.88 310 ALA A N 1
ATOM 2324 C CA . ALA A 1 310 ? 17.547 10.758 27.875 1 93.88 310 ALA A CA 1
ATOM 2325 C C . ALA A 1 310 ? 16.5 10.57 26.781 1 93.88 310 ALA A C 1
ATOM 2327 O O . ALA A 1 310 ? 15.328 10.922 26.953 1 93.88 310 ALA A O 1
ATOM 2328 N N . LEU A 1 311 ? 16.859 9.961 25.672 1 95.44 311 LEU A N 1
ATOM 2329 C CA . LEU A 1 311 ? 15.969 9.82 24.516 1 95.44 311 LEU A CA 1
ATOM 2330 C C . LEU A 1 311 ? 15.289 8.453 24.516 1 95.44 311 LEU A C 1
ATOM 2332 O O . LEU A 1 311 ? 14.414 8.195 23.703 1 95.44 311 LEU A O 1
ATOM 2336 N N . ALA A 1 312 ? 15.672 7.586 25.453 1 91.5 312 ALA A N 1
ATOM 2337 C CA . ALA A 1 312 ? 15.18 6.211 25.453 1 91.5 312 ALA A CA 1
ATOM 2338 C C . ALA A 1 312 ? 13.648 6.176 25.453 1 91.5 312 ALA A C 1
ATOM 2340 O O . ALA A 1 312 ? 13.008 6.98 26.125 1 91.5 312 ALA A O 1
ATOM 2341 N N . PHE A 1 313 ? 13.086 5.184 24.719 1 87.44 313 PHE A N 1
ATOM 2342 C CA . PHE A 1 313 ? 11.648 5.027 24.531 1 87.44 313 PHE A CA 1
ATOM 2343 C C . PHE A 1 313 ? 11.25 3.557 24.578 1 87.44 313 PHE A C 1
ATOM 2345 O O . PHE A 1 313 ? 11.906 2.707 23.969 1 87.44 313 PHE A O 1
ATOM 2352 N N . PRO A 1 314 ? 10.086 3.172 25.266 1 75.25 314 PRO A N 1
ATOM 2353 C CA . PRO A 1 314 ? 9.102 4.102 25.828 1 75.25 314 PRO A CA 1
ATOM 2354 C C . PRO A 1 314 ? 9.633 4.844 27.062 1 75.25 314 PRO A C 1
ATOM 2356 O O . PRO A 1 314 ? 10.406 4.281 27.844 1 75.25 314 PRO A O 1
ATOM 2359 N N . ALA A 1 315 ? 9.18 6.156 27.031 1 66.88 315 ALA A N 1
ATOM 2360 C CA . ALA A 1 315 ? 9.609 6.965 28.172 1 66.88 315 ALA A CA 1
ATOM 2361 C C . ALA A 1 315 ? 8.867 6.562 29.438 1 66.88 315 ALA A C 1
ATOM 2363 O O . ALA A 1 315 ? 7.738 6.07 29.375 1 66.88 315 ALA A O 1
ATOM 2364 N N . PRO A 1 316 ? 9.648 6.586 30.391 1 60.12 316 PRO A N 1
ATOM 2365 C CA . PRO A 1 316 ? 8.93 6.348 31.656 1 60.12 316 PRO A CA 1
ATOM 2366 C C . PRO A 1 316 ? 7.719 7.258 31.812 1 60.12 316 PRO A C 1
ATOM 2368 O O . PRO A 1 316 ? 7.711 8.383 31.312 1 60.12 316 PRO A O 1
ATOM 2371 N N . PRO A 1 317 ? 6.613 6.594 32.156 1 59.31 317 PRO A N 1
ATOM 2372 C CA . PRO A 1 317 ? 5.418 7.414 32.375 1 59.31 317 PRO A CA 1
ATOM 2373 C C . PRO A 1 317 ? 5.723 8.711 33.125 1 59.31 317 PRO A C 1
ATOM 2375 O O . PRO A 1 317 ? 6.441 8.695 34.125 1 59.31 317 PRO A O 1
ATOM 2378 N N . ALA A 1 318 ? 5.645 9.805 32.469 1 57.84 318 ALA A N 1
ATOM 2379 C CA . ALA A 1 318 ? 5.832 11.094 33.125 1 57.84 318 ALA A CA 1
ATOM 2380 C C . ALA A 1 318 ? 4.656 11.406 34.062 1 57.84 318 ALA A C 1
ATOM 2382 O O . ALA A 1 318 ? 3.543 10.922 33.844 1 57.84 318 ALA A O 1
ATOM 2383 N N . ALA A 1 319 ? 4.883 11.961 35.25 1 61.12 319 ALA A N 1
ATOM 2384 C CA . ALA A 1 319 ? 3.82 12.469 36.125 1 61.12 319 ALA A CA 1
ATOM 2385 C C . ALA A 1 319 ? 2.867 13.375 35.344 1 61.12 319 ALA A C 1
ATOM 2387 O O . ALA A 1 319 ? 3.297 14.148 34.469 1 61.12 319 ALA A O 1
ATOM 2388 N N . PRO A 1 320 ? 1.459 13.031 35.5 1 65.75 320 PRO A N 1
ATOM 2389 C CA . PRO A 1 320 ? 0.488 13.898 34.844 1 65.75 320 PRO A CA 1
ATOM 2390 C C . PRO A 1 320 ? 0.769 15.383 35.062 1 65.75 320 PRO A C 1
ATOM 2392 O O . PRO A 1 320 ? 1.106 15.789 36.156 1 65.75 320 PRO A O 1
ATOM 2395 N N . ARG A 1 321 ? 1.01 16.172 34 1 74.25 321 ARG A N 1
ATOM 2396 C CA . ARG A 1 321 ? 1.185 17.609 34.094 1 74.25 321 ARG A CA 1
ATOM 2397 C C . ARG A 1 321 ? -0.1 18.297 34.562 1 74.25 321 ARG A C 1
ATOM 2399 O O . ARG A 1 321 ? -1.187 17.984 34.094 1 74.25 321 ARG A O 1
ATOM 2406 N N . PRO A 1 322 ? -0.001 19.094 35.656 1 82.25 322 PRO A N 1
ATOM 2407 C CA . PRO A 1 322 ? -1.207 19.828 36.031 1 82.25 322 PRO A CA 1
ATOM 2408 C C . PRO A 1 322 ? -1.699 20.75 34.906 1 82.25 322 PRO A C 1
ATOM 2410 O O . PRO A 1 322 ? -0.908 21.188 34.094 1 82.25 322 PRO A O 1
ATOM 2413 N N . PRO A 1 323 ? -3.027 20.891 34.938 1 85.25 323 PRO A N 1
ATOM 2414 C CA . PRO A 1 323 ? -3.549 21.812 33.938 1 85.25 323 PRO A CA 1
ATOM 2415 C C . PRO A 1 323 ? -2.939 23.219 34.062 1 85.25 323 PRO A C 1
ATOM 2417 O O . PRO A 1 323 ? -2.633 23.672 35.156 1 85.25 323 PRO A O 1
ATOM 2420 N N . ALA A 1 324 ? -2.736 23.797 32.938 1 90.44 324 ALA A N 1
ATOM 2421 C CA . ALA A 1 324 ? -2.184 25.141 32.906 1 90.44 324 ALA A CA 1
ATOM 2422 C C . ALA A 1 324 ? -3.191 26.172 33.438 1 90.44 324 ALA A C 1
ATOM 2424 O O . ALA A 1 324 ? -4.391 25.875 33.5 1 90.44 324 ALA A O 1
ATOM 2425 N N . ASP A 1 325 ? -2.678 27.344 33.812 1 90.38 325 ASP A N 1
ATOM 2426 C CA . ASP A 1 325 ? -3.521 28.438 34.281 1 90.38 325 ASP A CA 1
ATOM 2427 C C . ASP A 1 325 ? -4.188 29.141 33.094 1 90.38 325 ASP A C 1
ATOM 2429 O O . ASP A 1 325 ? -3.508 29.672 32.219 1 90.38 325 ASP A O 1
ATOM 2433 N N . GLY A 1 326 ? -5.488 29.172 33.094 1 90.5 326 GLY A N 1
ATOM 2434 C CA . GLY A 1 326 ? -6.246 29.781 32.031 1 90.5 326 GLY A CA 1
ATOM 2435 C C . GLY A 1 326 ? -6.898 31.094 32.438 1 90.5 326 GLY A C 1
ATOM 2436 O O . GLY A 1 326 ? -7.789 31.578 31.734 1 90.5 326 GLY A O 1
ATOM 2437 N N . SER A 1 327 ? -6.547 31.75 33.469 1 91.06 327 SER A N 1
ATOM 2438 C CA . SER A 1 327 ? -7.246 32.906 34 1 91.06 327 SER A CA 1
ATOM 2439 C C . SER A 1 327 ? -6.801 34.188 33.312 1 91.06 327 SER A C 1
ATOM 2441 O O . SER A 1 327 ? -7.535 35.188 33.312 1 91.06 327 SER A O 1
ATOM 2443 N N . GLY A 1 328 ? -5.668 34.281 32.75 1 92.12 328 GLY A N 1
ATOM 2444 C CA . GLY A 1 328 ? -5.199 35.469 32.062 1 92.12 328 GLY A CA 1
ATOM 2445 C C . GLY A 1 328 ? -5.918 35.719 30.734 1 92.12 328 GLY A C 1
ATOM 2446 O O . GLY A 1 328 ? -6.488 34.781 30.156 1 92.12 328 GLY A O 1
ATOM 2447 N N . ALA A 1 329 ? -5.961 36.969 30.328 1 94.38 329 ALA A N 1
ATOM 2448 C CA . ALA A 1 329 ? -6.578 37.312 29.047 1 94.38 329 ALA A CA 1
ATOM 2449 C C . ALA A 1 329 ? -5.906 36.594 27.891 1 94.38 329 ALA A C 1
ATOM 2451 O O . ALA A 1 329 ? -4.699 36.344 27.922 1 94.38 329 ALA A O 1
ATOM 2452 N N . PRO A 1 330 ? -6.684 36.156 26.891 1 96.56 330 PRO A N 1
ATOM 2453 C CA . PRO A 1 330 ? -6.09 35.5 25.734 1 96.56 330 PRO A CA 1
ATOM 2454 C C . PRO A 1 330 ? -5.215 36.406 24.891 1 96.56 330 PRO A C 1
ATOM 2456 O O . PRO A 1 330 ? -5.516 37.594 24.766 1 96.56 330 PRO A O 1
ATOM 2459 N N . THR A 1 331 ? -4.109 35.906 24.375 1 95.69 331 THR A N 1
ATOM 2460 C CA . THR A 1 331 ? -3.371 36.594 23.312 1 95.69 331 THR A CA 1
ATOM 2461 C C . THR A 1 331 ? -4.152 36.562 22.016 1 95.69 331 THR A C 1
ATOM 2463 O O . THR A 1 331 ? -5.145 35.844 21.891 1 95.69 331 THR A O 1
ATOM 2466 N N . GLU A 1 332 ? -3.715 37.375 21.062 1 95.38 332 GLU A N 1
ATOM 2467 C CA . GLU A 1 332 ? -4.332 37.375 19.734 1 95.38 332 GLU A CA 1
ATOM 2468 C C . GLU A 1 332 ? -4.289 36 19.109 1 95.38 332 GLU A C 1
ATOM 2470 O O . GLU A 1 332 ? -5.277 35.531 18.516 1 95.38 332 GLU A O 1
ATOM 2475 N N . GLN A 1 333 ? -3.182 35.281 19.266 1 96.12 333 GLN A N 1
ATOM 2476 C CA . GLN A 1 333 ? -3.012 33.969 18.688 1 96.12 333 GLN A CA 1
ATOM 2477 C C . GLN A 1 333 ? -3.9 32.938 19.406 1 96.12 333 GLN A C 1
ATOM 2479 O O . GLN A 1 333 ? -4.438 32.031 18.781 1 96.12 333 GLN A O 1
ATOM 2484 N N . GLU A 1 334 ? -3.979 33.062 20.688 1 97.81 334 GLU A N 1
ATOM 2485 C CA . GLU A 1 334 ? -4.855 32.156 21.438 1 97.81 334 GLU A CA 1
ATOM 2486 C C . GLU A 1 334 ? -6.312 32.344 21.016 1 97.81 334 GLU A C 1
ATOM 2488 O O . GLU A 1 334 ? -7.047 31.375 20.875 1 97.81 334 GLU A O 1
ATOM 2493 N N . GLN A 1 335 ? -6.754 33.625 20.859 1 97.94 335 GLN A N 1
ATOM 2494 C CA . GLN A 1 335 ? -8.109 33.906 20.406 1 97.94 335 GLN A CA 1
ATOM 2495 C C . GLN A 1 335 ? -8.359 33.281 19.031 1 97.94 335 GLN A C 1
ATOM 2497 O O . GLN A 1 335 ? -9.414 32.688 18.781 1 97.94 335 GLN A O 1
ATOM 2502 N N . LEU A 1 336 ? -7.406 33.375 18.141 1 98.06 336 LEU A N 1
ATOM 2503 C CA . LEU A 1 336 ? -7.496 32.781 16.812 1 98.06 336 LEU A CA 1
ATOM 2504 C C . LEU A 1 336 ? -7.707 31.281 16.906 1 98.06 336 LEU A C 1
ATOM 2506 O O . LEU A 1 336 ? -8.602 30.734 16.266 1 98.06 336 LEU A O 1
ATOM 2510 N N . ILE A 1 337 ? -6.875 30.578 17.688 1 98.5 337 ILE A N 1
ATOM 2511 C CA . ILE A 1 337 ? -6.91 29.125 17.797 1 98.5 337 ILE A CA 1
ATOM 2512 C C . ILE A 1 337 ? -8.258 28.688 18.375 1 98.5 337 ILE A C 1
ATOM 2514 O O . ILE A 1 337 ? -8.852 27.703 17.891 1 98.5 337 ILE A O 1
ATOM 2518 N N . VAL A 1 338 ? -8.727 29.375 19.375 1 98.62 338 VAL A N 1
ATOM 2519 C CA . VAL A 1 338 ? -10 29.031 20 1 98.62 338 VAL A CA 1
ATOM 2520 C C . VAL A 1 338 ? -11.133 29.219 18.984 1 98.62 338 VAL A C 1
ATOM 2522 O O . VAL A 1 338 ? -12.016 28.359 18.875 1 98.62 338 VAL A O 1
ATOM 2525 N N . LEU A 1 339 ? -11.148 30.375 18.266 1 98.62 339 LEU A N 1
ATOM 2526 C CA . LEU A 1 339 ? -12.18 30.594 17.25 1 98.62 339 LEU A CA 1
ATOM 2527 C C . LEU A 1 339 ? -12.125 29.531 16.172 1 98.62 339 LEU A C 1
ATOM 2529 O O . LEU A 1 339 ? -13.156 29.078 15.68 1 98.62 339 LEU A O 1
ATOM 2533 N N . GLY A 1 340 ? -10.891 29.172 15.766 1 98.62 340 GLY A N 1
ATOM 2534 C CA . GLY A 1 340 ? -10.734 28.062 14.836 1 98.62 340 GLY A CA 1
ATOM 2535 C C . GLY A 1 340 ? -11.305 26.766 15.352 1 98.62 340 GLY A C 1
ATOM 2536 O O . GLY A 1 340 ? -11.984 26.047 14.625 1 98.62 340 GLY A O 1
ATOM 2537 N N . ALA A 1 341 ? -11.016 26.453 16.609 1 98.75 341 ALA A N 1
ATOM 2538 C CA . ALA A 1 341 ? -11.531 25.234 17.234 1 98.75 341 ALA A CA 1
ATOM 2539 C C . ALA A 1 341 ? -13.055 25.234 17.25 1 98.75 341 ALA A C 1
ATOM 2541 O O . ALA A 1 341 ? -13.68 24.203 17.016 1 98.75 341 ALA A O 1
ATOM 2542 N N . ARG A 1 342 ? -13.648 26.391 17.578 1 98.5 342 ARG A N 1
ATOM 2543 C CA . ARG A 1 342 ? -15.102 26.516 17.609 1 98.5 342 ARG A CA 1
ATOM 2544 C C . ARG A 1 342 ? -15.703 26.234 16.234 1 98.5 342 ARG A C 1
ATOM 2546 O O . ARG A 1 342 ? -16.719 25.547 16.125 1 98.5 342 ARG A O 1
ATOM 2553 N N . ALA A 1 343 ? -15.047 26.828 15.219 1 98.31 343 ALA A N 1
ATOM 2554 C CA . ALA A 1 343 ? -15.516 26.625 13.852 1 98.31 343 ALA A CA 1
ATOM 2555 C C . ALA A 1 343 ? -15.469 25.141 13.484 1 98.31 343 ALA A C 1
ATOM 2557 O O . ALA A 1 343 ? -16.438 24.609 12.93 1 98.31 343 ALA A O 1
ATOM 2558 N N . VAL A 1 344 ? -14.398 24.453 13.75 1 98.5 344 VAL A N 1
ATOM 2559 C CA . VAL A 1 344 ? -14.227 23.047 13.453 1 98.5 344 VAL A CA 1
ATOM 2560 C C . VAL A 1 344 ? -15.289 22.219 14.188 1 98.5 344 VAL A C 1
ATOM 2562 O O . VAL A 1 344 ? -15.945 21.359 13.594 1 98.5 344 VAL A O 1
ATOM 2565 N N . ALA A 1 345 ? -15.438 22.5 15.461 1 98.25 345 ALA A N 1
ATOM 2566 C CA . ALA A 1 345 ? -16.406 21.766 16.266 1 98.25 345 ALA A CA 1
ATOM 2567 C C . ALA A 1 345 ? -17.812 21.922 15.719 1 98.25 345 ALA A C 1
ATOM 2569 O O . ALA A 1 345 ? -18.578 20.953 15.648 1 98.25 345 ALA A O 1
ATOM 2570 N N . GLU A 1 346 ? -18.125 23.125 15.391 1 97.25 346 GLU A N 1
ATOM 2571 C CA . GLU A 1 346 ? -19.453 23.391 14.82 1 97.25 346 GLU A CA 1
ATOM 2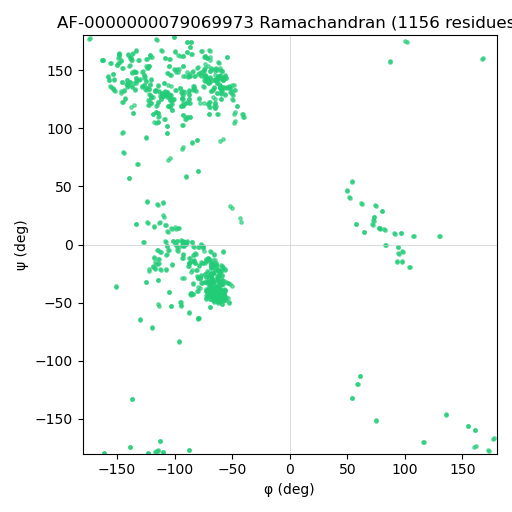572 C C . GLU A 1 346 ? -19.656 22.609 13.523 1 97.25 346 GLU A C 1
ATOM 2574 O O . GLU A 1 346 ? -20.719 22.016 13.32 1 97.25 346 GLU A O 1
ATOM 2579 N N . LEU A 1 347 ? -18.703 22.641 12.648 1 96.69 347 LEU A N 1
ATOM 2580 C CA . LEU A 1 347 ? -18.797 21.953 11.367 1 96.69 347 LEU A CA 1
ATOM 2581 C C . LEU A 1 347 ? -18.938 20.453 11.57 1 96.69 347 LEU A C 1
ATOM 2583 O O . LEU A 1 347 ? -19.703 19.781 10.875 1 96.69 347 LEU A O 1
ATOM 2587 N N . VAL A 1 348 ? -18.172 19.906 12.484 1 96.81 348 VAL A N 1
ATOM 2588 C CA . VAL A 1 348 ? -18.266 18.484 12.797 1 96.81 348 VAL A CA 1
ATOM 2589 C C . VAL A 1 348 ? -19.688 18.156 13.234 1 96.81 348 VAL A C 1
ATOM 2591 O O . VAL A 1 348 ? -20.281 17.172 12.758 1 96.81 348 VAL A O 1
ATOM 2594 N N . ARG A 1 349 ? -20.297 18.953 14.102 1 95.81 349 ARG A N 1
ATOM 2595 C CA . ARG A 1 349 ? -21.641 18.703 14.625 1 95.81 349 ARG A CA 1
ATOM 2596 C C . ARG A 1 349 ? -22.688 18.859 13.531 1 95.81 349 ARG A C 1
ATOM 2598 O O . ARG A 1 349 ? -23.594 18.031 13.414 1 95.81 349 ARG A O 1
ATOM 2605 N N . GLU A 1 350 ? -22.5 19.844 12.766 1 94.38 350 GLU A N 1
ATOM 2606 C CA . GLU A 1 350 ? -23.547 20.219 11.828 1 94.38 350 GLU A CA 1
ATOM 2607 C C . GLU A 1 350 ? -23.484 19.391 10.547 1 94.38 350 GLU A C 1
ATOM 2609 O O . GLU A 1 350 ? -24.516 19.094 9.938 1 94.38 350 GLU A O 1
ATOM 2614 N N . ARG A 1 351 ? -22.281 19.047 10.18 1 93.75 351 ARG A N 1
ATOM 2615 C CA . ARG A 1 351 ? -22.141 18.438 8.867 1 93.75 351 ARG A CA 1
ATOM 2616 C C . ARG A 1 351 ? -21.719 16.969 8.984 1 93.75 351 ARG A C 1
ATOM 2618 O O . ARG A 1 351 ? -21.625 16.266 7.98 1 93.75 351 ARG A O 1
ATOM 2625 N N . GLY A 1 352 ? -21.438 16.531 10.086 1 92.31 352 GLY A N 1
ATOM 2626 C CA . GLY A 1 352 ? -21.234 15.109 10.336 1 92.31 352 GLY A CA 1
ATOM 2627 C C . GLY A 1 352 ? -19.859 14.625 9.922 1 92.31 352 GLY A C 1
ATOM 2628 O O . GLY A 1 352 ? -19.703 13.477 9.5 1 92.31 352 GLY A O 1
ATOM 2629 N N . TYR A 1 353 ? -18.828 15.438 9.938 1 94.75 353 TYR A N 1
ATOM 2630 C CA . TYR A 1 353 ? -17.453 14.992 9.672 1 94.75 353 TYR A CA 1
ATOM 2631 C C . TYR A 1 353 ? -16.984 14.008 10.742 1 94.75 353 TYR A C 1
ATOM 2633 O O . TYR A 1 353 ? -17.281 14.18 11.922 1 94.75 353 TYR A O 1
ATOM 2641 N N . ASP A 1 354 ? -16.234 13 10.328 1 92.75 354 ASP A N 1
ATOM 2642 C CA . ASP A 1 354 ? -15.812 11.984 11.289 1 92.75 354 ASP A CA 1
ATOM 2643 C C . ASP A 1 354 ? -14.297 12.008 11.484 1 92.75 354 ASP A C 1
ATOM 2645 O O . ASP A 1 354 ? -13.773 11.375 12.406 1 92.75 354 ASP A O 1
ATOM 2649 N N . THR A 1 355 ? -13.602 12.711 10.617 1 95.56 355 THR A N 1
ATOM 2650 C CA . THR A 1 355 ? -12.148 12.734 10.633 1 95.56 355 THR A CA 1
ATOM 2651 C C . THR A 1 355 ? -11.625 14.156 10.43 1 95.56 355 THR A C 1
ATOM 2653 O O . THR A 1 355 ? -12.148 14.898 9.594 1 95.56 355 THR A O 1
ATOM 2656 N N . LEU A 1 356 ? -10.617 14.516 11.242 1 97.44 356 LEU A N 1
ATOM 2657 C CA . LEU A 1 356 ? -9.891 15.766 11.062 1 97.44 356 LEU A CA 1
ATOM 2658 C C . LEU A 1 356 ? -8.453 15.5 10.633 1 97.44 356 LEU A C 1
ATOM 2660 O O . LEU A 1 356 ? -7.758 14.672 11.227 1 97.44 356 LEU A O 1
ATOM 2664 N N . LEU A 1 357 ? -8.039 16.078 9.633 1 95.94 357 LEU A N 1
ATOM 2665 C CA . LEU A 1 357 ? -6.633 16.141 9.242 1 95.94 357 LEU A CA 1
ATOM 2666 C C . LEU A 1 357 ? -6.145 17.578 9.172 1 95.94 357 LEU A C 1
ATOM 2668 O O . LEU A 1 357 ? -6.676 18.375 8.398 1 95.94 357 LEU A O 1
ATOM 2672 N N . ALA A 1 358 ? -5.125 17.812 9.977 1 91.81 358 ALA A N 1
ATOM 2673 C CA . ALA A 1 358 ? -4.652 19.188 10.039 1 91.81 358 ALA A CA 1
ATOM 2674 C C . ALA A 1 358 ? -3.191 19.281 9.609 1 91.81 358 ALA A C 1
ATOM 2676 O O . ALA A 1 358 ? -2.389 18.406 9.906 1 91.81 358 ALA A O 1
ATOM 2677 N N . GLY A 1 359 ? -2.902 20.328 8.922 1 88.81 359 GLY A N 1
ATOM 2678 C CA . GLY A 1 359 ? -1.512 20.672 8.672 1 88.81 359 GLY A CA 1
ATOM 2679 C C . GLY A 1 359 ? -0.8 21.219 9.891 1 88.81 359 GLY A C 1
ATOM 2680 O O . GLY A 1 359 ? -1.444 21.625 10.867 1 88.81 359 GLY A O 1
ATOM 2681 N N . ILE A 1 360 ? 0.49 21.203 9.844 1 88.69 360 ILE A N 1
ATOM 2682 C CA . ILE A 1 360 ? 1.298 21.641 10.977 1 88.69 360 ILE A CA 1
ATOM 2683 C C . ILE A 1 360 ? 1.134 23.141 11.172 1 88.69 360 ILE A C 1
ATOM 2685 O O . ILE A 1 360 ? 1.148 23.906 10.211 1 88.69 360 ILE A O 1
ATOM 2689 N N . GLY A 1 361 ? 0.883 23.625 12.406 1 89.75 361 GLY A N 1
ATOM 2690 C CA . GLY A 1 361 ? 0.79 25.031 12.758 1 89.75 361 GLY A CA 1
ATOM 2691 C C . GLY A 1 361 ? -0.389 25.344 13.664 1 89.75 361 GLY A C 1
ATOM 2692 O O . GLY A 1 361 ? -0.737 24.547 14.531 1 89.75 361 GLY A O 1
ATOM 2693 N N . THR A 1 362 ? -0.894 26.547 13.414 1 93.44 362 THR A N 1
ATOM 2694 C CA . THR A 1 362 ? -2.074 26.984 14.148 1 93.44 362 THR A CA 1
ATOM 2695 C C . THR A 1 362 ? -3.266 26.078 13.852 1 93.44 362 THR A C 1
ATOM 2697 O O . THR A 1 362 ? -4.105 25.844 14.719 1 93.44 362 THR A O 1
ATOM 2700 N N . SER A 1 363 ? -3.225 25.531 12.727 1 95.69 363 SER A N 1
ATOM 2701 C CA . SER A 1 363 ? -4.332 24.688 12.281 1 95.69 363 SER A CA 1
ATOM 2702 C C . SER A 1 363 ? -4.438 23.422 13.117 1 95.69 363 SER A C 1
ATOM 2704 O O . SER A 1 363 ? -5.535 23.031 13.523 1 95.69 363 SER A O 1
ATOM 2706 N N . HIS A 1 364 ? -3.264 22.719 13.398 1 96.56 364 HIS A N 1
ATOM 2707 C CA . HIS A 1 364 ? -3.41 21.484 14.141 1 96.56 364 HIS A CA 1
ATOM 2708 C C . HIS A 1 364 ? -3.727 21.75 15.609 1 96.56 364 HIS A C 1
ATOM 2710 O O . HIS A 1 364 ? -4.371 20.938 16.266 1 96.56 364 HIS A O 1
ATOM 2716 N N . MET A 1 365 ? -3.328 22.922 16.141 1 97.25 365 MET A N 1
ATOM 2717 C CA . MET A 1 365 ? -3.73 23.281 17.5 1 97.25 365 MET A CA 1
ATOM 2718 C C . MET A 1 365 ? -5.238 23.469 17.578 1 97.25 365 MET A C 1
ATOM 2720 O O . MET A 1 365 ? -5.875 23.031 18.547 1 97.25 365 MET A O 1
ATOM 2724 N N . SER A 1 366 ? -5.785 24.141 16.562 1 98.44 366 SER A N 1
ATOM 2725 C CA . SER A 1 366 ? -7.23 24.344 16.516 1 98.44 366 SER A CA 1
ATOM 2726 C C . SER A 1 366 ? -7.965 23.016 16.406 1 98.44 366 SER A C 1
ATOM 2728 O O . SER A 1 366 ? -8.969 22.797 17.078 1 98.44 366 SER A O 1
ATOM 2730 N N . ALA A 1 367 ? -7.477 22.188 15.562 1 98.25 367 ALA A N 1
ATOM 2731 C CA . ALA A 1 367 ? -8.109 20.891 15.352 1 98.25 367 ALA A CA 1
ATOM 2732 C C . ALA A 1 367 ? -8.062 20.047 16.625 1 98.25 367 ALA A C 1
ATOM 2734 O O . ALA A 1 367 ? -9.055 19.406 16.984 1 98.25 367 ALA A O 1
ATOM 2735 N N . TRP A 1 368 ? -6.867 20.031 17.281 1 97.94 368 TRP A N 1
ATOM 2736 C CA . TRP A 1 368 ? -6.715 19.266 18.516 1 97.94 368 TRP A CA 1
ATOM 2737 C C . TRP A 1 368 ? -7.637 19.797 19.594 1 97.94 368 TRP A C 1
ATOM 2739 O O . TRP A 1 368 ? -8.289 19.031 20.312 1 97.94 368 TRP A O 1
ATOM 2749 N N . LEU A 1 369 ? -7.684 21.094 19.703 1 98 369 LEU A N 1
ATOM 2750 C CA . LEU A 1 369 ? -8.555 21.719 20.688 1 98 369 LEU A CA 1
ATOM 2751 C C . LEU A 1 369 ? -10.016 21.391 20.406 1 98 369 LEU A C 1
ATOM 2753 O O . LEU A 1 369 ? -10.781 21.078 21.328 1 98 369 LEU A O 1
ATOM 2757 N N . ALA A 1 370 ? -10.391 21.5 19.156 1 98.5 370 ALA A N 1
ATOM 2758 C CA . ALA A 1 370 ? -11.766 21.172 18.766 1 98.5 370 ALA A CA 1
ATOM 2759 C C . ALA A 1 370 ? -12.125 19.75 19.172 1 98.5 370 ALA A C 1
ATOM 2761 O O . ALA A 1 370 ? -13.211 19.5 19.703 1 98.5 370 ALA A O 1
ATOM 2762 N N . ALA A 1 371 ? -11.219 18.844 18.859 1 97.44 371 ALA A N 1
ATOM 2763 C CA . ALA A 1 371 ? -11.461 17.438 19.172 1 97.44 371 ALA A CA 1
ATOM 2764 C C . ALA A 1 371 ? -11.68 17.25 20.672 1 97.44 371 ALA A C 1
ATOM 2766 O O . ALA A 1 371 ? -12.555 16.469 21.078 1 97.44 371 ALA A O 1
ATOM 2767 N N . ARG A 1 372 ? -10.906 17.938 21.484 1 96.25 372 ARG A N 1
ATOM 2768 C CA . ARG A 1 372 ? -11.047 17.844 22.938 1 96.25 372 ARG A CA 1
ATOM 2769 C C . ARG A 1 372 ? -12.375 18.438 23.391 1 96.25 372 ARG A C 1
ATOM 2771 O O . ARG A 1 372 ? -13.039 17.875 24.266 1 96.25 372 ARG A O 1
ATOM 2778 N N . LEU A 1 373 ? -12.703 19.516 22.859 1 96.31 373 LEU A N 1
ATOM 2779 C CA . LEU A 1 373 ? -13.969 20.141 23.203 1 96.31 373 LEU A CA 1
ATOM 2780 C C . LEU A 1 373 ? -15.148 19.266 22.812 1 96.31 373 LEU A C 1
ATOM 2782 O O . LEU A 1 373 ? -16.109 19.141 23.562 1 96.31 373 LEU A O 1
ATOM 2786 N N . LEU A 1 374 ? -15.086 18.719 21.641 1 96.56 374 LEU A N 1
ATOM 2787 C CA . LEU A 1 374 ? -16.125 17.828 21.172 1 96.56 374 LEU A CA 1
ATOM 2788 C C . LEU A 1 374 ? -16.25 16.594 22.078 1 96.56 374 LEU A C 1
ATOM 2790 O O . LEU A 1 374 ? -17.359 16.188 22.438 1 96.56 374 LEU A O 1
ATOM 2794 N N . ALA A 1 375 ? -15.125 16.094 22.422 1 94 375 ALA A N 1
ATOM 2795 C CA . ALA A 1 375 ? -15.117 14.914 23.281 1 94 375 ALA A CA 1
ATOM 2796 C C . ALA A 1 375 ? -15.766 15.219 24.625 1 94 375 ALA A C 1
ATOM 2798 O O . ALA A 1 375 ? -16.484 14.375 25.188 1 94 375 ALA A O 1
ATOM 2799 N N . ALA A 1 376 ? -15.516 16.344 25.141 1 93.44 376 ALA A N 1
ATOM 2800 C CA . ALA A 1 376 ? -16.125 16.766 26.391 1 93.44 376 ALA A CA 1
ATOM 2801 C C . ALA A 1 376 ? -17.641 16.828 26.281 1 93.44 376 ALA A C 1
ATOM 2803 O O . ALA A 1 376 ? -18.359 16.625 27.281 1 93.44 376 ALA A O 1
ATOM 2804 N N . ASP A 1 377 ? -18.094 17 25.125 1 93.81 377 ASP A N 1
ATOM 2805 C CA . ASP A 1 377 ? -19.531 17.062 24.875 1 93.81 377 ASP A CA 1
ATOM 2806 C C . ASP A 1 377 ? -20.078 15.727 24.391 1 93.81 377 ASP A C 1
ATOM 2808 O O . ASP A 1 377 ? -21.203 15.641 23.906 1 93.81 377 ASP A O 1
ATOM 2812 N N . GLY A 1 378 ? -19.25 14.758 24.328 1 91.5 378 GLY A N 1
ATOM 2813 C CA . GLY A 1 378 ? -19.688 13.414 23.969 1 91.5 378 GLY A CA 1
ATOM 2814 C C . GLY A 1 378 ? -19.625 13.133 22.484 1 91.5 378 GLY A C 1
ATOM 2815 O O . GLY A 1 378 ? -20.172 12.141 22 1 91.5 378 GLY A O 1
ATOM 2816 N N . VAL A 1 379 ? -19.016 14.031 21.734 1 92.88 379 VAL A N 1
ATOM 2817 C CA . VAL A 1 379 ? -18.844 13.836 20.297 1 92.88 379 VAL A CA 1
ATOM 2818 C C . VAL A 1 379 ? -17.406 13.406 20 1 92.88 379 VAL A C 1
ATOM 2820 O O . VAL A 1 379 ? -16.469 14.117 20.344 1 92.88 379 VAL A O 1
ATOM 2823 N N . GLN A 1 380 ? -17.359 12.258 19.406 1 89.06 380 GLN A N 1
ATOM 2824 C CA . GLN A 1 380 ? -16.031 11.758 19.078 1 89.06 380 GLN A CA 1
ATOM 2825 C C . GLN A 1 380 ? -15.695 11.992 17.609 1 89.06 380 GLN A C 1
ATOM 2827 O O . GLN A 1 380 ? -16.484 11.648 16.734 1 89.06 380 GLN A O 1
ATOM 2832 N N . VAL A 1 381 ? -14.586 12.641 17.328 1 93.69 381 VAL A N 1
ATOM 2833 C CA . VAL A 1 381 ? -14.047 12.828 15.977 1 93.69 381 VAL A CA 1
ATOM 2834 C C . VAL A 1 381 ? -12.609 12.312 15.922 1 93.69 381 VAL A C 1
ATOM 2836 O O . VAL A 1 381 ? -11.859 12.445 16.891 1 93.69 381 VAL A O 1
ATOM 2839 N N . GLN A 1 382 ? -12.289 11.688 14.852 1 93.12 382 GLN A N 1
ATOM 2840 C CA . GLN A 1 382 ? -10.945 11.133 14.719 1 93.12 382 GLN A CA 1
ATOM 2841 C C . GLN A 1 382 ? -9.961 12.188 14.242 1 93.12 382 GLN A C 1
ATOM 2843 O O . GLN A 1 382 ? -10.281 13.008 13.375 1 93.12 382 GLN A O 1
ATOM 2848 N N . VAL A 1 383 ? -8.82 12.18 14.859 1 96.38 383 VAL A N 1
ATOM 2849 C CA . VAL A 1 383 ? -7.738 13.078 14.445 1 96.38 383 VAL A CA 1
ATOM 2850 C C . VAL A 1 383 ? -6.633 12.266 13.766 1 96.38 383 VAL A C 1
ATOM 2852 O O . VAL A 1 383 ? -6.18 11.25 14.297 1 96.38 383 VAL A O 1
ATOM 2855 N N . ALA A 1 384 ? -6.254 12.734 12.594 1 96.44 384 ALA A N 1
ATOM 2856 C CA . ALA A 1 384 ? -5.219 12.023 11.844 1 96.44 384 ALA A CA 1
ATOM 2857 C C . ALA A 1 384 ? -4.043 12.945 11.531 1 96.44 384 ALA A C 1
ATOM 2859 O O . ALA A 1 384 ? -4.184 14.172 11.547 1 96.44 384 ALA A O 1
ATOM 2860 N N . ALA A 1 385 ? -2.846 12.336 11.352 1 96 385 ALA A N 1
ATOM 2861 C CA . ALA A 1 385 ? -1.649 13.016 10.859 1 96 385 ALA A CA 1
ATOM 2862 C C . ALA A 1 385 ? -1.055 12.281 9.664 1 96 385 ALA A C 1
ATOM 2864 O O . ALA A 1 385 ? -1.036 11.055 9.625 1 96 385 ALA A O 1
ATOM 2865 N N . GLU A 1 386 ? -0.542 12.969 8.734 1 94 386 GLU A N 1
ATOM 2866 C CA . GLU A 1 386 ? -0.327 12.531 7.359 1 94 386 GLU A CA 1
ATOM 2867 C C . GLU A 1 386 ? 0.742 11.445 7.285 1 94 386 GLU A C 1
ATOM 2869 O O . GLU A 1 386 ? 0.826 10.711 6.297 1 94 386 GLU A O 1
ATOM 2874 N N . LEU A 1 387 ? 1.606 11.258 8.297 1 93.44 387 LEU A N 1
ATOM 2875 C CA . LEU A 1 387 ? 2.678 10.273 8.18 1 93.44 387 LEU A CA 1
ATOM 2876 C C . LEU A 1 387 ? 2.213 8.906 8.664 1 93.44 387 LEU A C 1
ATOM 2878 O O . LEU A 1 387 ? 3.004 7.961 8.719 1 93.44 387 LEU A O 1
ATOM 2882 N N . GLY A 1 388 ? 0.891 8.797 9.055 1 95.88 388 GLY A N 1
ATOM 2883 C CA . GLY A 1 388 ? 0.391 7.453 9.297 1 95.88 388 GLY A CA 1
ATOM 2884 C C . GLY A 1 388 ? -0.317 7.312 10.633 1 95.88 388 GLY A C 1
ATOM 2885 O O . GLY A 1 388 ? -0.664 6.203 11.039 1 95.88 388 GLY A O 1
ATOM 2886 N N . LEU A 1 389 ? -0.526 8.414 11.328 1 96.69 389 LEU A N 1
ATOM 2887 C CA . LEU A 1 389 ? -1.273 8.352 12.578 1 96.69 389 LEU A CA 1
ATOM 2888 C C . LEU A 1 389 ? -2.771 8.492 12.328 1 96.69 389 LEU A C 1
ATOM 2890 O O . LEU A 1 389 ? -3.209 9.438 11.672 1 96.69 389 LEU A O 1
ATOM 2894 N N . GLN A 1 390 ? -3.5 7.57 12.789 1 95.75 390 GLN A N 1
ATOM 2895 C CA . GLN A 1 390 ? -4.949 7.617 12.633 1 95.75 390 GLN A CA 1
ATOM 2896 C C . GLN A 1 390 ? -5.652 7.469 13.977 1 95.75 390 GLN A C 1
ATOM 2898 O O . GLN A 1 390 ? -5.242 6.656 14.812 1 95.75 390 GLN A O 1
ATOM 2903 N N . SER A 1 391 ? -6.664 8.281 14.156 1 94.25 391 SER A N 1
ATOM 2904 C CA . SER A 1 391 ? -7.426 8.312 15.398 1 94.25 391 SER A CA 1
ATOM 2905 C C . SER A 1 391 ? -6.516 8.531 16.594 1 94.25 391 SER A C 1
ATOM 2907 O O . SER A 1 391 ? -6.547 7.754 17.562 1 94.25 391 SER A O 1
ATOM 2909 N N . MET A 1 392 ? -5.77 9.57 16.484 1 95.25 392 MET A N 1
ATOM 2910 C CA . MET A 1 392 ? -4.789 9.883 17.531 1 95.25 392 MET A CA 1
ATOM 2911 C C . MET A 1 392 ? -5.414 10.719 18.641 1 95.25 392 MET A C 1
ATOM 2913 O O . MET A 1 392 ? -6.352 11.477 18.391 1 95.25 392 MET A O 1
ATOM 2917 N N . ASP A 1 393 ? -5.02 10.508 19.781 1 93.88 393 ASP A N 1
ATOM 2918 C CA . ASP A 1 393 ? -5.242 11.375 20.938 1 93.88 393 ASP A CA 1
ATOM 2919 C C . ASP A 1 393 ? -3.961 12.109 21.328 1 93.88 393 ASP A C 1
ATOM 2921 O O . ASP A 1 393 ? -3.143 11.578 22.078 1 93.88 393 ASP A O 1
ATOM 2925 N N . PRO A 1 394 ? -3.842 13.305 20.859 1 93.94 394 PRO A N 1
ATOM 2926 C CA . PRO A 1 394 ? -2.574 14.008 21.062 1 93.94 394 PRO A CA 1
ATOM 2927 C C . PRO A 1 394 ? -2.174 14.07 22.531 1 93.94 394 PRO A C 1
ATOM 2929 O O . PRO A 1 394 ? -3.018 14.32 23.406 1 93.94 394 PRO A O 1
ATOM 2932 N N . GLU A 1 395 ? -0.927 13.789 22.797 1 92 395 GLU A N 1
ATOM 2933 C CA . GLU A 1 395 ? -0.376 13.883 24.141 1 92 395 GLU A CA 1
ATOM 2934 C C . GLU A 1 395 ? -0.284 15.328 24.609 1 92 395 GLU A C 1
ATOM 2936 O O . GLU A 1 395 ? 0.382 16.156 23.969 1 92 395 GLU A O 1
ATOM 2941 N N . ALA A 1 396 ? -0.935 15.594 25.719 1 90.31 396 ALA A N 1
ATOM 2942 C CA . ALA A 1 396 ? -0.886 16.953 26.25 1 90.31 396 ALA A CA 1
ATOM 2943 C C . ALA A 1 396 ? 0.55 17.375 26.531 1 90.31 396 ALA A C 1
ATOM 2945 O O . ALA A 1 396 ? 1.319 16.625 27.125 1 90.31 396 ALA A O 1
ATOM 2946 N N . GLY A 1 397 ? 0.844 18.562 26.047 1 92 397 GLY A N 1
ATOM 2947 C CA . GLY A 1 397 ? 2.156 19.125 26.328 1 92 397 GLY A CA 1
ATOM 2948 C C . GLY A 1 397 ? 3.146 18.906 25.203 1 92 397 GLY A C 1
ATOM 2949 O O . GLY A 1 397 ? 4.223 19.5 25.188 1 92 397 GLY A O 1
ATOM 2950 N N . ASP A 1 398 ? 2.857 18.031 24.281 1 93.31 398 ASP A N 1
ATOM 2951 C CA . ASP A 1 398 ? 3.701 17.797 23.109 1 93.31 398 ASP A CA 1
ATOM 2952 C C . ASP A 1 398 ? 3.039 18.344 21.844 1 93.31 398 ASP A C 1
ATOM 2954 O O . ASP A 1 398 ? 2.1 17.734 21.328 1 93.31 398 ASP A O 1
ATOM 2958 N N . VAL A 1 399 ? 3.543 19.375 21.344 1 93.94 399 VAL A N 1
ATOM 2959 C CA . VAL A 1 399 ? 2.859 20.047 20.234 1 93.94 399 VAL A CA 1
ATOM 2960 C C . VAL A 1 399 ? 3.395 19.531 18.906 1 93.94 399 VAL A C 1
ATOM 2962 O O . VAL A 1 399 ? 2.895 19.906 17.844 1 93.94 399 VAL A O 1
ATOM 2965 N N . PHE A 1 400 ? 4.457 18.734 18.938 1 94.19 400 PHE A N 1
ATOM 2966 C CA . PHE A 1 400 ? 5.035 18.234 17.688 1 94.19 400 PHE A CA 1
ATOM 2967 C C . PHE A 1 400 ? 4.109 17.234 17.016 1 94.19 400 PHE A C 1
ATOM 2969 O O . PHE A 1 400 ? 3.842 16.156 17.578 1 94.19 400 PHE A O 1
ATOM 2976 N N . LEU A 1 401 ? 3.678 17.516 15.875 1 92.69 401 LEU A N 1
ATOM 2977 C CA . LEU A 1 401 ? 2.629 16.766 15.195 1 92.69 401 LEU A CA 1
ATOM 2978 C C . LEU A 1 401 ? 3.033 15.312 15.008 1 92.69 401 LEU A C 1
ATOM 2980 O O . LEU A 1 401 ? 2.195 14.414 15.117 1 92.69 401 LEU A O 1
ATOM 2984 N N . PHE A 1 402 ? 4.344 15.031 14.781 1 91.75 402 PHE A N 1
ATOM 2985 C CA . PHE A 1 402 ? 4.793 13.688 14.422 1 91.75 402 PHE A CA 1
ATOM 2986 C C . PHE A 1 402 ? 5.582 13.062 15.562 1 91.75 402 PHE A C 1
ATOM 2988 O O . PHE A 1 402 ? 6.582 12.375 15.336 1 91.75 402 PHE A O 1
ATOM 2995 N N . SER A 1 403 ? 5.16 13.336 16.75 1 92.06 403 SER A N 1
ATOM 2996 C CA . SER A 1 403 ? 5.793 12.773 17.953 1 92.06 403 SER A CA 1
ATOM 2997 C C . SER A 1 403 ? 5.434 11.305 18.125 1 92.06 403 SER A C 1
ATOM 2999 O O . SER A 1 403 ? 4.289 10.906 17.891 1 92.06 403 SER A O 1
ATOM 3001 N N . GLN A 1 404 ? 6.395 10.516 18.562 1 92 404 GLN A N 1
ATOM 3002 C CA . GLN A 1 404 ? 6.121 9.117 18.891 1 92 404 GLN A CA 1
ATOM 3003 C C . GLN A 1 404 ? 5.133 9 20.047 1 92 404 GLN A C 1
ATOM 3005 O O . GLN A 1 404 ? 4.477 7.969 20.203 1 92 404 GLN A O 1
ATOM 3010 N N . ARG A 1 405 ? 5.031 10.055 20.812 1 92 405 ARG A N 1
ATOM 3011 C CA . ARG A 1 405 ? 4.07 10.047 21.906 1 92 405 ARG A CA 1
ATOM 3012 C C . ARG A 1 405 ? 2.639 10 21.391 1 92 405 ARG A C 1
ATOM 3014 O O . ARG A 1 405 ? 1.763 9.391 22 1 92 405 ARG A O 1
ATOM 3021 N N . HIS A 1 406 ? 2.402 10.742 20.297 1 94 406 HIS A N 1
ATOM 3022 C CA . HIS A 1 406 ? 1.088 10.672 19.656 1 94 406 HIS A CA 1
ATOM 3023 C C . HIS A 1 406 ? 0.841 9.289 19.062 1 94 406 HIS A C 1
ATOM 3025 O O . HIS A 1 406 ? -0.291 8.805 19.062 1 94 406 HIS A O 1
ATOM 3031 N N . ALA A 1 407 ? 1.917 8.688 18.5 1 92.62 407 ALA A N 1
ATOM 3032 C CA . ALA A 1 407 ? 1.798 7.363 17.906 1 92.62 407 ALA A CA 1
ATOM 3033 C C . ALA A 1 407 ? 1.329 6.332 18.922 1 92.62 407 ALA A C 1
ATOM 3035 O O . ALA A 1 407 ? 0.488 5.484 18.609 1 92.62 407 ALA A O 1
ATOM 3036 N N . GLU A 1 408 ? 1.818 6.441 20.125 1 90.56 408 GLU A N 1
ATOM 3037 C CA . GLU A 1 408 ? 1.458 5.508 21.188 1 90.56 408 GLU A CA 1
ATOM 3038 C C . GLU A 1 408 ? -0.003 5.68 21.594 1 90.56 408 GLU A C 1
ATOM 3040 O O . GLU A 1 408 ? -0.582 4.793 22.234 1 90.56 408 GLU A O 1
ATOM 3045 N N . ARG A 1 409 ? -0.572 6.789 21.219 1 93 409 ARG A N 1
ATOM 3046 C CA . ARG A 1 409 ? -1.948 7.098 21.594 1 93 409 ARG A CA 1
ATOM 3047 C C . ARG A 1 409 ? -2.859 7.105 20.359 1 93 409 ARG A C 1
ATOM 3049 O O . ARG A 1 409 ? -3.924 7.727 20.375 1 93 409 ARG A O 1
ATOM 3056 N N . SER A 1 410 ? -2.432 6.5 19.344 1 95.62 410 SER A N 1
ATOM 3057 C CA . SER A 1 410 ? -3.242 6.332 18.141 1 95.62 410 SER A CA 1
ATOM 3058 C C . SER A 1 410 ? -3.91 4.961 18.109 1 95.62 410 SER A C 1
ATOM 3060 O O . SER A 1 410 ? -3.354 3.982 18.609 1 95.62 410 SER A O 1
ATOM 3062 N N . ARG A 1 411 ? -5.047 4.875 17.484 1 96 411 ARG A N 1
ATOM 3063 C CA . ARG A 1 411 ? -5.773 3.615 17.406 1 96 411 ARG A CA 1
ATOM 3064 C C . ARG A 1 411 ? -5.312 2.797 16.203 1 96 411 ARG A C 1
ATOM 3066 O O . ARG A 1 411 ? -5.594 1.6 16.109 1 96 411 ARG A O 1
ATOM 3073 N N . MET A 1 412 ? -4.652 3.459 15.328 1 97.25 412 MET A N 1
ATOM 3074 C CA . MET A 1 412 ? -4.109 2.803 14.141 1 97.25 412 MET A CA 1
ATOM 3075 C C . MET A 1 412 ? -2.857 3.521 13.641 1 97.25 412 MET A C 1
ATOM 3077 O O . MET A 1 412 ? -2.811 4.75 13.625 1 97.25 412 MET A O 1
ATOM 3081 N N . LEU A 1 413 ? -1.823 2.766 13.367 1 97.44 413 LEU A N 1
ATOM 3082 C CA . LEU A 1 413 ? -0.599 3.273 12.758 1 97.44 413 LEU A CA 1
ATOM 3083 C C . LEU A 1 413 ? -0.403 2.689 11.367 1 97.44 413 LEU A C 1
ATOM 3085 O O . LEU A 1 413 ? -0.375 1.468 11.203 1 97.44 413 LEU A O 1
ATOM 3089 N N . ALA A 1 414 ? -0.288 3.535 10.344 1 96.44 414 ALA A N 1
ATOM 3090 C CA . ALA A 1 414 ? -0.181 3.119 8.953 1 96.44 414 ALA A CA 1
ATOM 3091 C C . ALA A 1 414 ? 0.885 3.93 8.219 1 96.44 414 ALA A C 1
ATOM 3093 O O . ALA A 1 414 ? 2.023 4.031 8.68 1 96.44 414 ALA A O 1
ATOM 3094 N N . GLY A 1 415 ? 0.545 4.418 7.051 1 96.62 415 GLY A N 1
ATOM 3095 C CA . GLY A 1 415 ? 1.466 5.215 6.254 1 96.62 415 GLY A CA 1
ATOM 3096 C C . GLY A 1 415 ? 0.803 6.406 5.59 1 96.62 415 GLY A C 1
ATOM 3097 O O . GLY A 1 415 ? -0.366 6.695 5.852 1 96.62 415 GLY A O 1
ATOM 3098 N N . VAL A 1 416 ? 1.537 7.121 4.758 1 97.5 416 VAL A N 1
ATOM 3099 C CA . VAL A 1 416 ? 1.084 8.32 4.059 1 97.5 416 VAL A CA 1
ATOM 3100 C C . VAL A 1 416 ? -0.071 7.965 3.125 1 97.5 416 VAL A C 1
ATOM 3102 O O . VAL A 1 416 ? -1.091 8.656 3.098 1 97.5 416 VAL A O 1
ATOM 3105 N N . ALA A 1 417 ? 0.041 6.887 2.361 1 97.25 417 ALA A N 1
ATOM 3106 C CA . ALA A 1 417 ? -0.978 6.5 1.39 1 97.25 417 ALA A CA 1
ATOM 3107 C C . ALA A 1 417 ? -2.301 6.176 2.08 1 97.25 417 ALA A C 1
ATOM 3109 O O . ALA A 1 417 ? -3.361 6.633 1.648 1 97.25 417 ALA A O 1
ATOM 3110 N N . GLU A 1 418 ? -2.244 5.441 3.176 1 96.75 418 GLU A N 1
ATOM 3111 C CA . GLU A 1 418 ? -3.451 5.066 3.906 1 96.75 418 GLU A CA 1
ATOM 3112 C C . GLU A 1 418 ? -4.105 6.281 4.559 1 96.75 418 GLU A C 1
ATOM 3114 O O . GLU A 1 418 ? -5.328 6.352 4.66 1 96.75 418 GLU A O 1
ATOM 3119 N N . THR A 1 419 ? -3.273 7.238 4.938 1 96.75 419 THR A N 1
ATOM 3120 C CA . THR A 1 419 ? -3.816 8.383 5.66 1 96.75 419 THR A CA 1
ATOM 3121 C C . THR A 1 419 ? -4.281 9.461 4.691 1 96.75 419 THR A C 1
ATOM 3123 O O . THR A 1 419 ? -5.473 9.773 4.621 1 96.75 419 THR A O 1
ATOM 3126 N N . LEU A 1 420 ? -3.367 9.969 3.824 1 97.06 420 LEU A N 1
ATOM 3127 C CA . LEU A 1 420 ? -3.73 11.055 2.922 1 97.06 420 LEU A CA 1
ATOM 3128 C C . LEU A 1 420 ? -4.613 10.547 1.788 1 97.06 420 LEU A C 1
ATOM 3130 O O . LEU A 1 420 ? -5.473 11.281 1.292 1 97.06 420 LEU A O 1
ATOM 3134 N N . GLY A 1 421 ? -4.438 9.359 1.36 1 96.69 421 GLY A N 1
ATOM 3135 C CA . GLY A 1 421 ? -5.332 8.758 0.388 1 96.69 421 GLY A CA 1
ATOM 3136 C C . GLY A 1 421 ? -6.617 8.234 1.005 1 96.69 421 GLY A C 1
ATOM 3137 O O . GLY A 1 421 ? -7.691 8.789 0.773 1 96.69 421 GLY A O 1
ATOM 3138 N N . GLY A 1 422 ? -6.43 7.262 1.865 1 95.19 422 GLY A N 1
ATOM 3139 C CA . GLY A 1 422 ? -7.543 6.504 2.416 1 95.19 422 GLY A CA 1
ATOM 3140 C C . GLY A 1 422 ? -8.406 7.316 3.359 1 95.19 422 GLY A C 1
ATOM 3141 O O . GLY A 1 422 ? -9.602 7.488 3.119 1 95.19 422 GLY A O 1
ATOM 3142 N N . ALA A 1 423 ? -7.852 7.906 4.328 1 94.88 423 ALA A N 1
ATOM 3143 C CA . ALA A 1 423 ? -8.602 8.578 5.391 1 94.88 423 ALA A CA 1
ATOM 3144 C C . ALA A 1 423 ? -8.992 9.992 4.973 1 94.88 423 ALA A C 1
ATOM 3146 O O . ALA A 1 423 ? -9.867 10.609 5.59 1 94.88 423 ALA A O 1
ATOM 3147 N N . VAL A 1 424 ? -8.328 10.469 3.852 1 94.94 424 VAL A N 1
ATOM 3148 C CA . VAL A 1 424 ? -8.602 11.852 3.451 1 94.94 424 VAL A CA 1
ATOM 3149 C C . VAL A 1 424 ? -9.18 11.875 2.041 1 94.94 424 VAL A C 1
ATOM 3151 O O . VAL A 1 424 ? -10.398 11.875 1.865 1 94.94 424 VAL A O 1
ATOM 3154 N N . ALA A 1 425 ? -8.43 11.609 1.065 1 94.19 425 ALA A N 1
ATOM 3155 C CA . ALA A 1 425 ? -8.844 11.812 -0.322 1 94.19 425 ALA A CA 1
ATOM 3156 C C . ALA A 1 425 ? -10.039 10.93 -0.674 1 94.19 425 ALA A C 1
ATOM 3158 O O . ALA A 1 425 ? -10.891 11.32 -1.471 1 94.19 425 ALA A O 1
ATOM 3159 N N . ALA A 1 426 ? -10.148 9.805 -0.041 1 92.31 426 ALA A N 1
ATOM 3160 C CA . ALA A 1 426 ? -11.219 8.867 -0.38 1 92.31 426 ALA A CA 1
ATOM 3161 C C . ALA A 1 426 ? -12.367 8.977 0.614 1 92.31 426 ALA A C 1
ATOM 3163 O O . ALA A 1 426 ? -13.352 8.234 0.518 1 92.31 426 ALA A O 1
ATOM 3164 N N . ASN A 1 427 ? -12.305 9.844 1.604 1 92.12 427 ASN A N 1
ATOM 3165 C CA . ASN A 1 427 ? -13.312 9.984 2.654 1 92.12 427 ASN A CA 1
ATOM 3166 C C . ASN A 1 427 ? -14.016 11.336 2.58 1 92.12 427 ASN A C 1
ATOM 3168 O O . ASN A 1 427 ? -13.5 12.336 3.074 1 92.12 427 ASN A O 1
ATOM 3172 N N . PRO A 1 428 ? -15.172 11.336 2.135 1 90.31 428 PRO A N 1
ATOM 3173 C CA . PRO A 1 428 ? -15.891 12.609 2.037 1 90.31 428 PRO A CA 1
ATOM 3174 C C . PRO A 1 428 ? -16.234 13.195 3.404 1 90.31 428 PRO A C 1
ATOM 3176 O O . PRO A 1 428 ? -16.656 14.352 3.492 1 90.31 428 PRO A O 1
ATOM 3179 N N . ARG A 1 429 ? -15.992 12.484 4.457 1 93.56 429 ARG A N 1
ATOM 3180 C CA . ARG A 1 429 ? -16.312 12.969 5.797 1 93.56 429 ARG A CA 1
ATOM 3181 C C . ARG A 1 429 ? -15.062 13.453 6.516 1 93.56 429 ARG A C 1
ATOM 3183 O O . ARG A 1 429 ? -15.086 13.664 7.734 1 93.56 429 ARG A O 1
ATOM 3190 N N . CYS A 1 430 ? -14.062 13.617 5.801 1 96.19 430 CYS A N 1
ATOM 3191 C CA . CYS A 1 430 ? -12.867 14.25 6.359 1 96.19 430 CYS A CA 1
ATOM 3192 C C . CYS A 1 430 ? -12.938 15.766 6.234 1 96.19 430 CYS A C 1
ATOM 3194 O O . CYS A 1 430 ? -13.328 16.281 5.188 1 96.19 430 CYS A O 1
ATOM 3196 N N . LEU A 1 431 ? -12.656 16.438 7.285 1 97.94 431 LEU A N 1
ATOM 3197 C CA . LEU A 1 431 ? -12.5 17.875 7.27 1 97.94 431 LEU A CA 1
ATOM 3198 C C . LEU A 1 431 ? -11.031 18.266 7.371 1 97.94 431 LEU A C 1
ATOM 3200 O O . LEU A 1 431 ? -10.352 17.906 8.328 1 97.94 431 LEU A O 1
ATOM 3204 N N . GLY A 1 432 ? -10.578 18.922 6.379 1 98.06 432 GLY A N 1
ATOM 3205 C CA . GLY A 1 432 ? -9.227 19.469 6.418 1 98.06 432 GLY A CA 1
ATOM 3206 C C . GLY A 1 432 ? -9.133 20.781 7.168 1 98.06 432 GLY A C 1
ATOM 3207 O O . GLY A 1 432 ? -9.992 21.656 7.012 1 98.06 432 GLY A O 1
ATOM 3208 N N . VAL A 1 433 ? -8.172 20.891 8.047 1 98.5 433 VAL A N 1
ATOM 3209 C CA . VAL A 1 433 ? -7.891 22.141 8.75 1 98.5 433 VAL A CA 1
ATOM 3210 C C . VAL A 1 433 ? -6.523 22.672 8.336 1 98.5 433 VAL A C 1
ATOM 3212 O O . VAL A 1 433 ? -5.492 22.078 8.656 1 98.5 433 VAL A O 1
ATOM 3215 N N . LEU A 1 434 ? -6.516 23.766 7.664 1 98 434 LEU A N 1
ATOM 3216 C CA . LEU A 1 434 ? -5.293 24.297 7.074 1 98 434 LEU A CA 1
ATOM 3217 C C . LEU A 1 434 ? -4.988 25.703 7.613 1 98 434 LEU A C 1
ATOM 3219 O O . LEU A 1 434 ? -5.828 26.297 8.281 1 98 434 LEU A O 1
ATOM 3223 N N . SER A 1 435 ? -3.811 26.109 7.426 1 96.69 435 SER A N 1
ATOM 3224 C CA . SER A 1 435 ? -3.383 27.5 7.59 1 96.69 435 SER A CA 1
ATOM 3225 C C . SER A 1 435 ? -2.887 28.078 6.273 1 96.69 435 SER A C 1
ATOM 3227 O O . SER A 1 435 ? -3.037 27.453 5.219 1 96.69 435 SER A O 1
ATOM 3229 N N . ALA A 1 436 ? -2.426 29.375 6.344 1 95.88 436 ALA A N 1
ATOM 3230 C CA . ALA A 1 436 ? -2.002 30.031 5.109 1 95.88 436 ALA A CA 1
ATOM 3231 C C . ALA A 1 436 ? -0.965 31.109 5.391 1 95.88 436 ALA A C 1
ATOM 3233 O O . ALA A 1 436 ? -1.089 31.859 6.359 1 95.88 436 ALA A O 1
ATOM 3234 N N . ALA A 1 437 ? 0.087 31.109 4.59 1 95.62 437 ALA A N 1
ATOM 3235 C CA . ALA A 1 437 ? 0.971 32.281 4.582 1 95.62 437 ALA A CA 1
ATOM 3236 C C . ALA A 1 437 ? 0.307 33.469 3.889 1 95.62 437 ALA A C 1
ATOM 3238 O O . ALA A 1 437 ? 0.453 34.594 4.328 1 95.62 437 ALA A O 1
ATOM 3239 N N . GLU A 1 438 ? -0.323 33.188 2.787 1 97.5 438 GLU A N 1
ATOM 3240 C CA . GLU A 1 438 ? -1.23 34.094 2.109 1 97.5 438 GLU A CA 1
ATOM 3241 C C . GLU A 1 438 ? -2.516 33.406 1.684 1 97.5 438 GLU A C 1
ATOM 3243 O O . GLU A 1 438 ? -2.506 32.219 1.385 1 97.5 438 GLU A O 1
ATOM 3248 N N . ILE A 1 439 ? -3.574 34.125 1.664 1 98.19 439 ILE A N 1
ATOM 3249 C CA . ILE A 1 439 ? -4.867 33.625 1.213 1 98.19 439 ILE A CA 1
ATOM 3250 C C . ILE A 1 439 ? -5.621 34.719 0.47 1 98.19 439 ILE A C 1
ATOM 3252 O O . ILE A 1 439 ? -5.629 35.875 0.902 1 98.19 439 ILE A O 1
ATOM 3256 N N . ASP A 1 440 ? -6.172 34.438 -0.683 1 98.12 440 ASP A N 1
ATOM 3257 C CA . ASP A 1 440 ? -6.902 35.438 -1.466 1 98.12 440 ASP A CA 1
ATOM 3258 C C . ASP A 1 440 ? -8.406 35.281 -1.285 1 98.12 440 ASP A C 1
ATOM 3260 O O . ASP A 1 440 ? -8.867 34.438 -0.521 1 98.12 440 ASP A O 1
ATOM 3264 N N . PRO A 1 441 ? -9.242 36.125 -1.899 1 97.31 441 PRO A N 1
ATOM 3265 C CA . PRO A 1 441 ? -10.688 36.094 -1.638 1 97.31 441 PRO A CA 1
ATOM 3266 C C . PRO A 1 441 ? -11.359 34.812 -2.146 1 97.31 441 PRO A C 1
ATOM 3268 O O . PRO A 1 441 ? -12.516 34.562 -1.806 1 97.31 441 PRO A O 1
ATOM 3271 N N . ASP A 1 442 ? -10.727 34.062 -2.986 1 96.94 442 ASP A N 1
ATOM 3272 C CA . ASP A 1 442 ? -11.25 32.781 -3.451 1 96.94 442 ASP A CA 1
ATOM 3273 C C . ASP A 1 442 ? -10.727 31.625 -2.59 1 96.94 442 ASP A C 1
ATOM 3275 O O . ASP A 1 442 ? -10.922 30.453 -2.922 1 96.94 442 ASP A O 1
ATOM 3279 N N . ALA A 1 443 ? -9.977 31.953 -1.577 1 97.62 443 ALA A N 1
ATOM 3280 C CA . ALA A 1 443 ? -9.414 31.031 -0.585 1 97.62 443 ALA A CA 1
ATOM 3281 C C . ALA A 1 443 ? -8.297 30.188 -1.187 1 97.62 443 ALA A C 1
ATOM 3283 O O . ALA A 1 443 ? -8.023 29.078 -0.725 1 97.62 443 ALA A O 1
ATOM 3284 N N . ASN A 1 444 ? -7.77 30.625 -2.311 1 98.31 444 ASN A N 1
ATOM 3285 C CA . ASN A 1 444 ? -6.5 30.047 -2.738 1 98.31 444 ASN A CA 1
ATOM 3286 C C . ASN A 1 444 ? -5.387 30.328 -1.735 1 98.31 444 ASN A C 1
ATOM 3288 O O . ASN A 1 444 ? -5.336 31.422 -1.147 1 98.31 444 ASN A O 1
ATOM 3292 N N . ILE A 1 445 ? -4.477 29.359 -1.569 1 98.12 445 ILE A N 1
ATOM 3293 C CA . ILE A 1 445 ? -3.512 29.469 -0.479 1 98.12 445 ILE A CA 1
ATOM 3294 C C . ILE A 1 445 ? -2.094 29.453 -1.044 1 98.12 445 ILE A C 1
ATOM 3296 O O . ILE A 1 445 ? -1.784 28.672 -1.948 1 98.12 445 ILE A O 1
ATOM 3300 N N . ASN A 1 446 ? -1.254 30.312 -0.513 1 98 446 ASN A N 1
ATOM 3301 C CA . ASN A 1 446 ? 0.181 30.312 -0.774 1 98 446 ASN A CA 1
ATOM 3302 C C . ASN A 1 446 ? 0.977 29.906 0.461 1 98 446 ASN A C 1
ATOM 3304 O O . ASN A 1 446 ? 0.799 30.484 1.538 1 98 446 ASN A O 1
ATOM 3308 N N . THR A 1 447 ? 1.789 28.922 0.313 1 96.5 447 THR A N 1
ATOM 3309 C CA . THR A 1 447 ? 2.744 28.531 1.344 1 96.5 447 THR A CA 1
ATOM 3310 C C . THR A 1 447 ? 4.125 28.297 0.74 1 96.5 447 THR A C 1
ATOM 3312 O O . THR A 1 447 ? 4.98 27.656 1.36 1 96.5 447 THR A O 1
ATOM 3315 N N . THR A 1 448 ? 4.398 28.781 -0.455 1 96.44 448 THR A N 1
ATOM 3316 C CA . THR A 1 448 ? 5.609 28.391 -1.174 1 96.44 448 THR A CA 1
ATOM 3317 C C . THR A 1 448 ? 6.555 29.578 -1.321 1 96.44 448 THR A C 1
ATOM 3319 O O . THR A 1 448 ? 7.738 29.484 -0.992 1 96.44 448 THR A O 1
ATOM 3322 N N . LEU A 1 449 ? 6.039 30.672 -1.842 1 95.19 449 LEU A N 1
ATOM 3323 C CA . LEU A 1 449 ? 6.902 31.781 -2.229 1 95.19 449 LEU A CA 1
ATOM 3324 C C . LEU A 1 449 ? 6.254 33.125 -1.883 1 95.19 449 LEU A C 1
ATOM 3326 O O . LEU A 1 449 ? 5.078 33.344 -2.172 1 95.19 449 LEU A O 1
ATOM 3330 N N . LEU A 1 450 ? 7.078 34 -1.335 1 92.62 450 LEU A N 1
ATOM 3331 C CA . LEU A 1 450 ? 6.629 35.375 -1.083 1 92.62 450 LEU A CA 1
ATOM 3332 C C . LEU A 1 450 ? 6.805 36.219 -2.324 1 92.62 450 LEU A C 1
ATOM 3334 O O . LEU A 1 450 ? 7.527 35.844 -3.25 1 92.62 450 LEU A O 1
ATOM 3338 N N . PRO A 1 451 ? 6.137 37.375 -2.332 1 89.75 451 PRO A N 1
ATOM 3339 C CA . PRO A 1 451 ? 6.219 38.25 -3.506 1 89.75 451 PRO A CA 1
ATOM 3340 C C . PRO A 1 451 ? 7.652 38.688 -3.824 1 89.75 451 PRO A C 1
ATOM 3342 O O . PRO A 1 451 ? 7.984 38.906 -4.988 1 89.75 451 PRO A O 1
ATOM 3345 N N . ASP A 1 452 ? 8.5 38.812 -2.834 1 91.56 452 ASP A N 1
ATOM 3346 C CA . ASP A 1 452 ? 9.875 39.25 -3.051 1 91.56 452 ASP A CA 1
ATOM 3347 C C . ASP A 1 452 ? 10.781 38.062 -3.436 1 91.56 452 ASP A C 1
ATOM 3349 O O . ASP A 1 452 ? 11.992 38.25 -3.553 1 91.56 452 ASP A O 1
ATOM 3353 N N . GLY A 1 453 ? 10.18 36.906 -3.541 1 91 453 GLY A N 1
ATOM 3354 C CA . GLY A 1 453 ? 10.922 35.781 -4.043 1 91 453 GLY A CA 1
ATOM 3355 C C . GLY A 1 453 ? 11.445 34.875 -2.939 1 91 453 GLY A C 1
ATOM 3356 O O . GLY A 1 453 ? 11.969 33.781 -3.211 1 91 453 GLY A O 1
ATOM 3357 N N . ARG A 1 454 ? 11.289 35.25 -1.768 1 93.75 454 ARG A N 1
ATOM 3358 C CA . ARG A 1 454 ? 11.781 34.469 -0.647 1 93.75 454 ARG A CA 1
ATOM 3359 C C . ARG A 1 454 ? 10.953 33.188 -0.478 1 93.75 454 ARG A C 1
ATOM 3361 O O . ARG A 1 454 ? 9.727 33.219 -0.619 1 93.75 454 ARG A O 1
ATOM 3368 N N . TRP A 1 455 ? 11.641 32.125 -0.198 1 95.88 455 TRP A N 1
ATOM 3369 C CA . TRP A 1 455 ? 11.047 30.812 0 1 95.88 455 TRP A CA 1
ATOM 3370 C C . TRP A 1 455 ? 10.344 30.719 1.353 1 95.88 455 TRP A C 1
ATOM 3372 O O . TRP A 1 455 ? 10.867 31.219 2.357 1 95.88 455 TRP A O 1
ATOM 3382 N N . ILE A 1 456 ? 9.164 30.156 1.369 1 95.56 456 ILE A N 1
ATOM 3383 C CA . ILE A 1 456 ? 8.469 29.906 2.627 1 95.56 456 ILE A CA 1
ATOM 3384 C C . ILE A 1 456 ? 8.711 28.484 3.09 1 95.56 456 ILE A C 1
ATOM 3386 O O . ILE A 1 456 ? 9.648 28.219 3.85 1 95.56 456 ILE A O 1
ATOM 3390 N N . THR A 1 457 ? 7.926 27.391 2.566 1 95.06 457 THR A N 1
ATOM 3391 C CA . THR A 1 457 ? 8.203 26.016 2.98 1 95.06 457 THR A CA 1
ATOM 3392 C C . THR A 1 457 ? 7.824 25.031 1.878 1 95.06 457 THR A C 1
ATOM 3394 O O . THR A 1 457 ? 8.375 23.938 1.806 1 95.06 457 THR A O 1
ATOM 3397 N N . GLY A 1 458 ? 6.77 25.266 1.138 1 94.5 458 GLY A N 1
ATOM 3398 C CA . GLY A 1 458 ? 6.258 24.344 0.139 1 94.5 458 GLY A CA 1
ATOM 3399 C C . GLY A 1 458 ? 4.867 23.828 0.463 1 94.5 458 GLY A C 1
ATOM 3400 O O . GLY A 1 458 ? 4.184 24.375 1.332 1 94.5 458 GLY A O 1
ATOM 3401 N N . SER A 1 459 ? 4.406 22.875 -0.222 1 92.75 459 SER A N 1
ATOM 3402 C CA . SER A 1 459 ? 3.027 22.406 -0.171 1 92.75 459 SER A CA 1
ATOM 3403 C C . SER A 1 459 ? 2.824 21.422 0.974 1 92.75 459 SER A C 1
ATOM 3405 O O . SER A 1 459 ? 1.808 21.469 1.669 1 92.75 459 SER A O 1
ATOM 3407 N N . GLY A 1 460 ? 3.873 20.484 1.104 1 93.56 460 GLY A N 1
ATOM 3408 C CA . GLY A 1 460 ? 3.594 19.344 1.959 1 93.56 460 GLY A CA 1
ATOM 3409 C C . GLY A 1 460 ? 2.332 18.609 1.566 1 93.56 460 GLY A C 1
ATOM 3410 O O . GLY A 1 460 ? 2.127 18.297 0.39 1 93.56 460 GLY A O 1
ATOM 3411 N N . GLY A 1 461 ? 1.479 18.328 2.594 1 95.69 461 GLY A N 1
ATOM 3412 C CA . GLY A 1 461 ? 0.224 17.641 2.326 1 95.69 461 GLY A CA 1
ATOM 3413 C C . GLY A 1 461 ? -0.936 18.594 2.092 1 95.69 461 GLY A C 1
ATOM 3414 O O . GLY A 1 461 ? -2.035 18.172 1.739 1 95.69 461 GLY A O 1
ATOM 3415 N N . ALA A 1 462 ? -0.713 19.891 2.176 1 96.88 462 ALA A N 1
ATOM 3416 C CA . ALA A 1 462 ? -1.793 20.875 2.148 1 96.88 462 ALA A CA 1
ATOM 3417 C C . ALA A 1 462 ? -2.533 20.844 0.813 1 96.88 462 ALA A C 1
ATOM 3419 O O . ALA A 1 462 ? -3.764 20.906 0.778 1 96.88 462 ALA A O 1
ATOM 3420 N N . ASN A 1 463 ? -1.812 20.828 -0.288 1 97.81 463 ASN A N 1
ATOM 3421 C CA . ASN A 1 463 ? -2.455 20.766 -1.596 1 97.81 463 ASN A CA 1
ATOM 3422 C C . ASN A 1 463 ? -3.352 19.531 -1.716 1 97.81 463 ASN A C 1
ATOM 3424 O O . ASN A 1 463 ? -4.457 19.609 -2.256 1 97.81 463 ASN A O 1
ATOM 3428 N N . ASP A 1 464 ? -2.852 18.375 -1.227 1 97.81 464 ASP A N 1
ATOM 3429 C CA . ASP A 1 464 ? -3.619 17.141 -1.294 1 97.81 464 ASP A CA 1
ATOM 3430 C C . ASP A 1 464 ? -4.945 17.266 -0.551 1 97.81 464 ASP A C 1
ATOM 3432 O O . ASP A 1 464 ? -5.992 16.859 -1.056 1 97.81 464 ASP A O 1
ATOM 3436 N N . ILE A 1 465 ? -4.871 17.844 0.617 1 97.25 465 ILE A N 1
ATOM 3437 C CA . ILE A 1 465 ? -6.051 18.031 1.453 1 97.25 465 ILE A CA 1
ATOM 3438 C C . ILE A 1 465 ? -7.016 19 0.777 1 97.25 465 ILE A C 1
ATOM 3440 O O . ILE A 1 465 ? -8.195 18.688 0.592 1 97.25 465 ILE A O 1
ATOM 344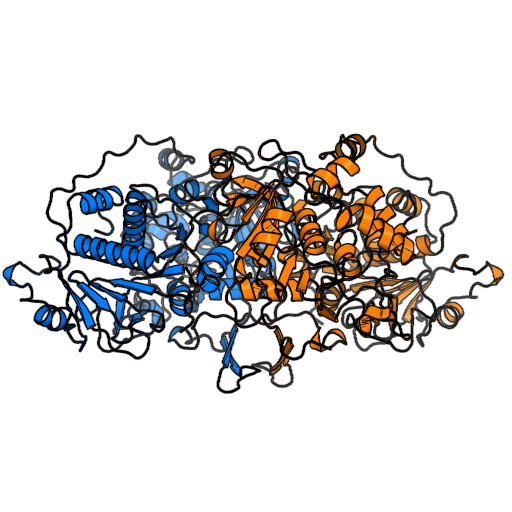4 N N . ALA A 1 466 ? -6.52 20.125 0.329 1 97.56 466 ALA A N 1
ATOM 3445 C CA . ALA A 1 466 ? -7.336 21.188 -0.261 1 97.56 466 ALA A CA 1
ATOM 3446 C C . ALA A 1 466 ? -7.961 20.734 -1.576 1 97.56 466 ALA A C 1
ATOM 3448 O O . ALA A 1 466 ? -9.016 21.219 -1.976 1 97.56 466 ALA A O 1
ATOM 3449 N N . SER A 1 467 ? -7.359 19.781 -2.213 1 97.5 467 SER A N 1
ATOM 3450 C CA . SER A 1 467 ? -7.816 19.297 -3.51 1 97.5 467 SER A CA 1
ATOM 3451 C C . SER A 1 467 ? -8.953 18.281 -3.355 1 97.5 467 SER A C 1
ATOM 3453 O O . SER A 1 467 ? -9.656 17.984 -4.32 1 97.5 467 SER A O 1
ATOM 3455 N N . SER A 1 468 ? -9.125 17.75 -2.123 1 96.44 468 SER A N 1
ATOM 3456 C CA . SER A 1 468 ? -9.914 16.516 -2.09 1 96.44 468 SER A CA 1
ATOM 3457 C C . SER A 1 468 ? -11.094 16.656 -1.131 1 96.44 468 SER A C 1
ATOM 3459 O O . SER A 1 468 ? -12.133 16.016 -1.331 1 96.44 468 SER A O 1
ATOM 3461 N N . VAL A 1 469 ? -10.922 17.453 -0.041 1 96.62 469 VAL A N 1
ATOM 3462 C CA . VAL A 1 469 ? -11.961 17.422 0.98 1 96.62 469 VAL A CA 1
ATOM 3463 C C . VAL A 1 469 ? -12.328 18.844 1.395 1 96.62 469 VAL A C 1
ATOM 3465 O O . VAL A 1 469 ? -11.586 19.797 1.105 1 96.62 469 VAL A O 1
ATOM 3468 N N . ASP A 1 470 ? -13.438 19 2.115 1 96.88 470 ASP A N 1
ATOM 3469 C CA . ASP A 1 470 ? -13.812 20.297 2.678 1 96.88 470 ASP A CA 1
ATOM 3470 C C . ASP A 1 470 ? -12.758 20.797 3.658 1 96.88 470 ASP A C 1
ATOM 3472 O O . ASP A 1 470 ? -12.164 20 4.398 1 96.88 470 ASP A O 1
ATOM 3476 N N . CYS A 1 471 ? -12.578 22.109 3.639 1 97.69 471 CYS A N 1
ATOM 3477 C CA . CYS A 1 471 ? -11.5 22.656 4.457 1 97.69 471 CYS A CA 1
ATOM 3478 C C . CYS A 1 471 ? -11.969 23.875 5.234 1 97.69 471 CYS A C 1
ATOM 3480 O O . CYS A 1 471 ? -12.875 24.594 4.793 1 97.69 471 CYS A O 1
ATOM 3482 N N . VAL A 1 472 ? -11.398 24.031 6.355 1 98.19 472 VAL A N 1
ATOM 3483 C CA . VAL A 1 472 ? -11.383 25.281 7.109 1 98.19 472 VAL A CA 1
ATOM 3484 C C . VAL A 1 472 ? -9.953 25.828 7.176 1 98.19 472 VAL A C 1
ATOM 3486 O O . VAL A 1 472 ? -9.008 25.078 7.414 1 98.19 472 VAL A O 1
ATOM 3489 N N . VAL A 1 473 ? -9.844 27.094 6.879 1 98.62 473 VAL A N 1
ATOM 3490 C CA . VAL A 1 473 ? -8.523 27.703 6.98 1 98.62 473 VAL A CA 1
ATOM 3491 C C . VAL A 1 473 ? -8.469 28.609 8.219 1 98.62 473 VAL A C 1
ATOM 3493 O O . VAL A 1 473 ? -9.336 29.453 8.414 1 98.62 473 VAL A O 1
ATOM 3496 N N . VAL A 1 474 ? -7.473 28.375 9.062 1 98.56 474 VAL A N 1
ATOM 3497 C CA . VAL A 1 474 ? -7.254 29.172 10.273 1 98.56 474 VAL A CA 1
ATOM 3498 C C . VAL A 1 474 ? -5.945 29.953 10.148 1 98.56 474 VAL A C 1
ATOM 3500 O O . VAL A 1 474 ? -4.859 29.375 10.227 1 98.56 474 VAL A O 1
ATOM 3503 N N . ALA A 1 475 ? -6.035 31.234 10.023 1 97.5 475 ALA A N 1
ATOM 3504 C CA . ALA A 1 475 ? -4.848 32.062 9.852 1 97.5 475 ALA A CA 1
ATOM 3505 C C . ALA A 1 475 ? -5.09 33.469 10.383 1 97.5 475 ALA A C 1
ATOM 3507 O O . ALA A 1 475 ? -6.18 34.031 10.227 1 97.5 475 ALA A O 1
ATOM 3508 N N . VAL A 1 476 ? -4.09 34.031 10.977 1 96.56 476 VAL A N 1
ATOM 3509 C CA . VAL A 1 476 ? -4.184 35.406 11.5 1 96.56 476 VAL A CA 1
ATOM 3510 C C . VAL A 1 476 ? -4.336 36.375 10.344 1 96.56 476 VAL A C 1
ATOM 3512 O O . VAL A 1 476 ? -3.59 36.312 9.367 1 96.56 476 VAL A O 1
ATOM 3515 N N . ALA A 1 477 ? -5.27 37.312 10.469 1 96.94 477 ALA A N 1
ATOM 3516 C CA . ALA A 1 477 ? -5.543 38.281 9.406 1 96.94 477 ALA A CA 1
ATOM 3517 C C . ALA A 1 477 ? -4.586 39.469 9.469 1 96.94 477 ALA A C 1
ATOM 3519 O O . ALA A 1 477 ? -4.328 40 10.547 1 96.94 477 ALA A O 1
ATOM 3520 N N . SER A 1 478 ? -4.039 39.844 8.438 1 95.69 478 SER A N 1
ATOM 3521 C CA . SER A 1 478 ? -3.287 41.062 8.133 1 95.69 478 SER A CA 1
ATOM 3522 C C . SER A 1 478 ? -3.322 41.375 6.637 1 95.69 478 SER A C 1
ATOM 3524 O O . SER A 1 478 ? -3.588 40.5 5.82 1 95.69 478 SER A O 1
ATOM 3526 N N . PRO A 1 479 ? -3.125 42.625 6.27 1 95.44 479 PRO A N 1
ATOM 3527 C CA . PRO A 1 479 ? -3.137 42.938 4.844 1 95.44 479 PRO A CA 1
ATOM 3528 C C . PRO A 1 479 ? -2.082 42.188 4.051 1 95.44 479 PRO A C 1
ATOM 3530 O O . PRO A 1 479 ? -2.221 42 2.834 1 95.44 479 PRO A O 1
ATOM 3533 N N . ARG A 1 480 ? -1.074 41.656 4.73 1 94.62 480 ARG A N 1
ATOM 3534 C CA . ARG A 1 480 ? 0.003 40.938 4.059 1 94.62 480 ARG A CA 1
ATOM 3535 C C . ARG A 1 480 ? -0.34 39.469 3.908 1 94.62 480 ARG A C 1
ATOM 3537 O O . ARG A 1 480 ? 0.293 38.75 3.125 1 94.62 480 ARG A O 1
ATOM 3544 N N . ARG A 1 481 ? -1.266 38.969 4.641 1 96.56 481 ARG A N 1
ATOM 3545 C CA . ARG A 1 481 ? -1.655 37.562 4.594 1 96.56 481 ARG A CA 1
ATOM 3546 C C . ARG A 1 481 ? -2.963 37.375 3.83 1 96.56 481 ARG A C 1
ATOM 3548 O O . ARG A 1 481 ? -3.068 36.5 2.963 1 96.56 481 ARG A O 1
ATOM 3555 N N . TYR A 1 482 ? -3.947 38.156 4.281 1 98.19 482 TYR A N 1
ATOM 3556 C CA . TYR A 1 482 ? -5.184 38.188 3.508 1 98.19 482 TYR A CA 1
ATOM 3557 C C . TYR A 1 482 ? -5.043 39.125 2.314 1 98.19 482 TYR A C 1
ATOM 3559 O O . TYR A 1 482 ? -5.48 40.281 2.365 1 98.19 482 TYR A O 1
ATOM 3567 N N . VAL A 1 483 ? -4.617 38.625 1.199 1 98 483 VAL A N 1
ATOM 3568 C CA . VAL A 1 483 ? -4.199 39.469 0.086 1 98 483 VAL A CA 1
ATOM 3569 C C . VAL A 1 483 ? -5.273 39.469 -1.003 1 98 483 VAL A C 1
ATOM 3571 O O . VAL A 1 483 ? -6.004 38.5 -1.148 1 98 483 VAL A O 1
ATOM 3574 N N . PRO A 1 484 ? -5.352 40.531 -1.807 1 97.38 484 PRO A N 1
ATOM 3575 C CA . PRO A 1 484 ? -6.316 40.562 -2.912 1 97.38 484 PRO A CA 1
ATOM 3576 C C . PRO A 1 484 ? -5.969 39.531 -4.004 1 97.38 484 PRO A C 1
ATOM 3578 O O . PRO A 1 484 ? -6.863 39.031 -4.691 1 97.38 484 PRO A O 1
ATOM 3581 N N . ARG A 1 485 ? -4.641 39.312 -4.148 1 96.5 485 ARG A N 1
ATOM 3582 C CA . ARG A 1 485 ? -4.141 38.375 -5.141 1 96.5 485 ARG A CA 1
ATOM 3583 C C . ARG A 1 485 ? -2.887 37.656 -4.641 1 96.5 485 ARG A C 1
ATOM 3585 O O . ARG A 1 485 ? -2.016 38.281 -4.031 1 96.5 485 ARG A O 1
ATOM 3592 N N . LEU A 1 486 ? -2.811 36.406 -4.93 1 96.94 486 LEU A N 1
ATOM 3593 C CA . LEU A 1 486 ? -1.674 35.625 -4.457 1 96.94 486 LEU A CA 1
ATOM 3594 C C . LEU A 1 486 ? -0.457 35.844 -5.352 1 96.94 486 LEU A C 1
ATOM 3596 O O . LEU A 1 486 ? -0.596 36.062 -6.559 1 96.94 486 LEU A O 1
ATOM 3600 N N . THR A 1 487 ? 0.664 35.688 -4.746 1 91.62 487 THR A N 1
ATOM 3601 C CA . THR A 1 487 ? 1.929 35.656 -5.473 1 91.62 487 THR A CA 1
ATOM 3602 C C . THR A 1 487 ? 2.162 34.281 -6.098 1 91.62 487 THR A C 1
ATOM 3604 O O . THR A 1 487 ? 2.711 34.188 -7.199 1 91.62 487 THR A O 1
ATOM 3607 N N . HIS A 1 488 ? 1.837 33.312 -5.398 1 96.06 488 HIS A N 1
ATOM 3608 C CA . HIS A 1 488 ? 2.014 31.906 -5.777 1 96.06 488 HIS A CA 1
ATOM 3609 C C . HIS A 1 488 ? 0.847 31.047 -5.289 1 96.06 488 HIS A C 1
ATOM 3611 O O . HIS A 1 488 ? 0.544 31.031 -4.094 1 96.06 488 HIS A O 1
ATOM 3617 N N . LEU A 1 489 ? 0.244 30.344 -6.188 1 98.25 489 LEU A N 1
ATOM 3618 C CA . LEU A 1 489 ? -0.856 29.469 -5.809 1 98.25 489 LEU A CA 1
ATOM 3619 C C . LEU A 1 489 ? -0.342 28.078 -5.461 1 98.25 489 LEU A C 1
ATOM 3621 O O . LEU A 1 489 ? 0.03 27.312 -6.352 1 98.25 489 LEU A O 1
ATOM 3625 N N . THR A 1 490 ? -0.356 27.719 -4.203 1 98.19 490 THR A N 1
ATOM 3626 C CA . THR A 1 490 ? 0.115 26.422 -3.748 1 98.19 490 THR A CA 1
ATOM 3627 C C . THR A 1 490 ? -1.044 25.422 -3.643 1 98.19 490 THR A C 1
ATOM 3629 O O . THR A 1 490 ? -0.948 24.297 -4.125 1 98.19 490 THR A O 1
ATOM 3632 N N . SER A 1 491 ? -2.125 25.781 -2.951 1 98.25 491 SER A N 1
ATOM 3633 C CA . SER A 1 491 ? -3.285 24.922 -2.721 1 98.25 491 SER A CA 1
ATOM 3634 C C . SER A 1 491 ? -4.57 25.609 -3.174 1 98.25 491 SER A C 1
ATOM 3636 O O . SER A 1 491 ? -4.805 26.781 -2.859 1 98.25 491 SER A O 1
ATOM 3638 N N . PRO A 1 492 ? -5.402 24.922 -3.881 1 97.88 492 PRO A N 1
ATOM 3639 C CA . PRO A 1 492 ? -6.629 25.547 -4.395 1 97.88 492 PRO A CA 1
ATOM 3640 C C . PRO A 1 492 ? -7.676 25.766 -3.305 1 97.88 492 PRO A C 1
ATOM 3642 O O . PRO A 1 492 ? -7.773 24.969 -2.365 1 97.88 492 PRO A O 1
ATOM 3645 N N . GLY A 1 493 ? -8.477 26.797 -3.475 1 97.88 493 GLY A N 1
ATOM 3646 C CA . GLY A 1 493 ? -9.469 27.141 -2.471 1 97.88 493 GLY A CA 1
ATOM 3647 C C . GLY A 1 493 ? -10.852 26.594 -2.773 1 97.88 493 GLY A C 1
ATOM 3648 O O . GLY A 1 493 ? -11.828 26.969 -2.131 1 97.88 493 GLY A O 1
ATOM 3649 N N . LEU A 1 494 ? -10.984 25.656 -3.693 1 97.12 494 LEU A N 1
ATOM 3650 C CA . LEU A 1 494 ? -12.273 25.172 -4.191 1 97.12 494 LEU A CA 1
ATOM 3651 C C . LEU A 1 494 ? -13.086 24.547 -3.064 1 97.12 494 LEU A C 1
ATOM 3653 O O . LEU A 1 494 ? -14.32 24.609 -3.074 1 97.12 494 LEU A O 1
ATOM 3657 N N . HIS A 1 495 ? -12.414 23.938 -2.088 1 96.94 495 HIS A N 1
ATOM 3658 C CA . HIS A 1 495 ? -13.094 23.188 -1.04 1 96.94 495 HIS A CA 1
ATOM 3659 C C . HIS A 1 495 ? -13.094 23.953 0.278 1 96.94 495 HIS A C 1
ATOM 3661 O O . HIS A 1 495 ? -13.438 23.406 1.323 1 96.94 495 HIS A O 1
ATOM 3667 N N . VAL A 1 496 ? -12.695 25.234 0.243 1 97.19 496 VAL A N 1
ATOM 3668 C CA . VAL A 1 496 ? -12.664 26.031 1.456 1 97.19 496 VAL A CA 1
ATOM 3669 C C . VAL A 1 496 ? -13.992 26.781 1.614 1 97.19 496 VAL A C 1
ATOM 3671 O O . VAL A 1 496 ? -14.352 27.609 0.771 1 97.19 496 VAL A O 1
ATOM 3674 N N . ARG A 1 497 ? -14.648 26.531 2.725 1 94.25 497 ARG A N 1
ATOM 3675 C CA . ARG A 1 497 ? -15.93 27.188 2.957 1 94.25 497 ARG A CA 1
ATOM 3676 C C . ARG A 1 497 ? -15.828 28.172 4.117 1 94.25 497 ARG A C 1
ATOM 3678 O O . ARG A 1 497 ? -16.688 29.047 4.273 1 94.25 497 ARG A O 1
ATOM 3685 N N . ASP A 1 498 ? -14.852 27.953 4.918 1 98 498 ASP A N 1
ATOM 3686 C CA . ASP A 1 498 ? -14.688 28.812 6.098 1 98 498 ASP A CA 1
ATOM 3687 C C . ASP A 1 498 ? -13.234 29.25 6.262 1 98 498 ASP A C 1
ATOM 3689 O O . ASP A 1 498 ? -12.312 28.438 6.098 1 98 498 ASP A O 1
ATOM 3693 N N . VAL A 1 499 ? -13.078 30.469 6.504 1 98.69 499 VAL A N 1
ATOM 3694 C CA . VAL A 1 499 ? -11.797 31.047 6.883 1 98.69 499 VAL A CA 1
ATOM 3695 C C . VAL A 1 499 ? -11.93 31.766 8.227 1 98.69 499 VAL A C 1
ATOM 3697 O O . VAL A 1 499 ? -12.758 32.656 8.383 1 98.69 499 VAL A O 1
ATOM 3700 N N . VAL A 1 500 ? -11.094 31.375 9.156 1 98.75 500 VAL A N 1
ATOM 3701 C CA . VAL A 1 500 ? -11.195 31.922 10.508 1 98.75 500 VAL A CA 1
ATOM 3702 C C . VAL A 1 500 ? -10 32.812 10.789 1 98.75 500 VAL A C 1
ATOM 3704 O O . VAL A 1 500 ? -8.852 32.438 10.578 1 98.75 500 VAL A O 1
ATOM 3707 N N . SER A 1 501 ? -10.25 34.031 11.25 1 98.31 501 SER A N 1
ATOM 3708 C CA . SER A 1 501 ? -9.25 35 11.727 1 98.31 501 SER A CA 1
ATOM 3709 C C . SER A 1 501 ? -9.344 35.188 13.234 1 98.31 501 SER A C 1
ATOM 3711 O O . SER A 1 501 ? -10.156 34.562 13.898 1 98.31 501 SER A O 1
ATOM 3713 N N . GLN A 1 502 ? -8.477 36.094 13.711 1 97.19 502 GLN A N 1
ATOM 3714 C CA . GLN A 1 502 ? -8.438 36.344 15.148 1 97.19 502 GLN A CA 1
ATOM 3715 C C . GLN A 1 502 ? -9.641 37.188 15.586 1 97.19 502 GLN A C 1
ATOM 3717 O O . GLN A 1 502 ? -9.875 37.344 16.781 1 97.19 502 GLN A O 1
ATOM 3722 N N . PHE A 1 503 ? -10.484 37.625 14.648 1 97.75 503 PHE A N 1
ATOM 3723 C CA . PHE A 1 503 ? -11.609 38.469 15.078 1 97.75 503 PHE A CA 1
ATOM 3724 C C . PHE A 1 503 ? -12.922 37.906 14.547 1 97.75 503 PHE A C 1
ATOM 3726 O O . PHE A 1 503 ? -13.977 38.531 14.695 1 97.75 503 PHE A O 1
ATOM 3733 N N . GLY A 1 504 ? -12.836 36.75 13.844 1 98.06 504 GLY A N 1
ATOM 3734 C CA . GLY A 1 504 ? -14.094 36.188 13.383 1 98.06 504 GLY A CA 1
ATOM 3735 C C . GLY A 1 504 ? -13.922 35.219 12.25 1 98.06 504 GLY A C 1
ATOM 3736 O O . GLY A 1 504 ? -12.797 34.812 11.914 1 98.06 504 GLY A O 1
ATOM 3737 N N . ARG A 1 505 ? -15.102 34.781 11.719 1 98.56 505 ARG A N 1
ATOM 3738 C CA . ARG A 1 505 ? -15.164 33.75 10.703 1 98.56 505 ARG A CA 1
ATOM 3739 C C . ARG A 1 505 ? -15.789 34.281 9.422 1 98.56 505 ARG A C 1
ATOM 3741 O O . ARG A 1 505 ? -16.844 34.906 9.453 1 98.56 505 ARG A O 1
ATOM 3748 N N . PHE A 1 506 ? -15.086 34.094 8.305 1 98.56 506 PHE A N 1
ATOM 3749 C CA . PHE A 1 506 ? -15.625 34.344 6.973 1 98.56 506 PHE A CA 1
ATOM 3750 C C . PHE A 1 506 ? -16.203 33.062 6.383 1 98.56 506 PHE A C 1
ATOM 3752 O O . PHE A 1 506 ? -15.562 32 6.398 1 98.56 506 PHE A O 1
ATOM 3759 N N . THR A 1 507 ? -17.438 33.094 5.887 1 97.69 507 THR A N 1
ATOM 3760 C CA . THR A 1 507 ? -18.078 31.891 5.34 1 97.69 507 THR A CA 1
ATOM 3761 C C . THR A 1 507 ? -18.625 32.156 3.936 1 97.69 507 THR A C 1
ATOM 3763 O O . THR A 1 507 ? -18.922 33.312 3.594 1 97.69 507 THR A O 1
ATOM 3766 N N . ARG A 1 508 ? -18.625 31.172 3.15 1 96.31 508 ARG A N 1
ATOM 3767 C CA . ARG A 1 508 ? -19.297 31.188 1.849 1 96.31 508 ARG A CA 1
ATOM 3768 C C . ARG A 1 508 ? -20.016 29.875 1.585 1 96.31 508 ARG A C 1
ATOM 3770 O O . ARG A 1 508 ? -19.641 28.828 2.119 1 96.31 508 ARG A O 1
ATOM 3777 N N . PRO A 1 509 ? -21.078 29.859 0.753 1 91.69 509 PRO A N 1
ATOM 3778 C CA . PRO A 1 509 ? -21.812 28.625 0.457 1 91.69 509 PRO A CA 1
ATOM 3779 C C . PRO A 1 509 ? -21 27.625 -0.358 1 91.69 509 PRO A C 1
ATOM 3781 O O . PRO A 1 509 ? -21.172 26.422 -0.219 1 91.69 509 PRO A O 1
ATOM 3784 N N . GLY A 1 510 ? -20.188 28.141 -1.266 1 91.38 510 GLY A N 1
ATOM 3785 C CA . GLY A 1 510 ? -19.391 27.281 -2.125 1 91.38 510 GLY A CA 1
ATOM 3786 C C . GLY A 1 510 ? -18.422 28.062 -2.996 1 91.38 510 GLY A C 1
ATOM 3787 O O . GLY A 1 510 ? -18.406 29.281 -2.996 1 91.38 510 GLY A O 1
ATOM 3788 N N . ALA A 1 511 ? -17.688 27.234 -3.697 1 88.69 511 ALA A N 1
ATOM 3789 C CA . ALA A 1 511 ? -16.703 27.859 -4.582 1 88.69 511 ALA A CA 1
ATOM 3790 C C . ALA A 1 511 ? -17.391 28.812 -5.566 1 88.69 511 ALA A C 1
ATOM 3792 O O . ALA A 1 511 ? -18.469 28.516 -6.082 1 88.69 511 ALA A O 1
ATOM 3793 N N . GLY A 1 512 ? -16.75 29.922 -5.824 1 90 512 GLY A N 1
ATOM 3794 C CA . GLY A 1 512 ? -17.281 30.891 -6.77 1 90 512 GLY A CA 1
ATOM 3795 C C . GLY A 1 512 ? -18.125 31.969 -6.105 1 90 512 GLY A C 1
ATOM 3796 O O . GLY A 1 512 ? -18.406 33 -6.723 1 90 512 GLY A O 1
ATOM 3797 N N . THR A 1 513 ? -18.5 31.719 -4.836 1 94 513 THR A N 1
ATOM 3798 C CA . THR A 1 513 ? -19.234 32.719 -4.094 1 94 513 THR A CA 1
ATOM 3799 C C . THR A 1 513 ? -18.312 33.5 -3.148 1 94 513 THR A C 1
ATOM 3801 O O . THR A 1 513 ? -17.328 32.938 -2.658 1 94 513 THR A O 1
ATOM 3804 N N . ALA A 1 514 ? -18.688 34.719 -2.924 1 95.19 514 ALA A N 1
ATOM 3805 C CA . ALA A 1 514 ? -17.859 35.562 -2.09 1 95.19 514 ALA A CA 1
ATOM 3806 C C . ALA A 1 514 ? -18.016 35.219 -0.612 1 95.19 514 ALA A C 1
ATOM 3808 O O . ALA A 1 514 ? -19.109 34.875 -0.166 1 95.19 514 ALA A O 1
ATOM 3809 N N . PHE A 1 515 ? -16.984 35.406 0.105 1 97.5 515 PHE A N 1
ATOM 3810 C CA . PHE A 1 515 ? -17.031 35.281 1.558 1 97.5 515 PHE A CA 1
ATOM 3811 C C . PHE A 1 515 ? -17.734 36.469 2.182 1 97.5 515 PHE A C 1
ATOM 3813 O O . PHE A 1 515 ? -17.719 37.562 1.627 1 97.5 515 PHE A O 1
ATOM 3820 N N . GLU A 1 516 ? -18.328 36.219 3.299 1 98.06 516 GLU A N 1
ATOM 3821 C CA . GLU A 1 516 ? -18.812 37.25 4.207 1 98.06 516 GLU A CA 1
ATOM 3822 C C . GLU A 1 516 ? -18.391 36.969 5.645 1 98.06 516 GLU A C 1
ATOM 3824 O O . GLU A 1 516 ? -18.297 35.812 6.051 1 98.06 516 GLU A O 1
ATOM 3829 N N . LEU A 1 517 ? -18.047 38.062 6.328 1 98.44 517 LEU A N 1
ATOM 3830 C CA . LEU A 1 517 ? -17.828 37.875 7.758 1 98.44 517 LEU A CA 1
ATOM 3831 C C . LEU A 1 517 ? -19.141 37.469 8.445 1 98.44 517 LEU A C 1
ATOM 3833 O O . LEU A 1 517 ? -20.125 38.219 8.406 1 98.44 517 LEU A O 1
ATOM 3837 N N . THR A 1 518 ? -19.141 36.312 9.094 1 98.19 518 THR A N 1
ATOM 3838 C CA . THR A 1 518 ? -20.406 35.812 9.609 1 98.19 518 THR A CA 1
ATOM 3839 C C . THR A 1 518 ? -20.375 35.719 11.133 1 98.19 518 THR A C 1
ATOM 3841 O O . THR A 1 518 ? -21.422 35.562 11.773 1 98.19 518 THR A O 1
ATOM 3844 N N . SER A 1 519 ? -19.25 35.781 11.734 1 98.12 519 SER A N 1
ATOM 3845 C CA . SER A 1 519 ? -19.125 35.875 13.188 1 98.12 519 SER A CA 1
ATOM 3846 C C . SER A 1 519 ? -18.078 36.875 13.594 1 98.12 519 SER A C 1
ATOM 3848 O O . SER A 1 519 ? -17.188 37.219 12.805 1 98.12 519 SER A O 1
ATOM 3850 N N . TRP A 1 520 ? -18.219 37.344 14.852 1 98 520 TRP A N 1
ATOM 3851 C CA . TRP A 1 520 ? -17.391 38.5 15.234 1 98 520 TRP A CA 1
ATOM 3852 C C . TRP A 1 520 ? -17 38.406 16.719 1 98 520 TRP A C 1
ATOM 3854 O O . TRP A 1 520 ? -17.859 38.125 17.562 1 98 520 TRP A O 1
ATOM 3864 N N . LEU A 1 521 ? -15.773 38.594 17 1 97.88 521 LEU A N 1
ATOM 3865 C CA . LEU A 1 521 ? -15.203 38.812 18.312 1 97.88 521 LEU A CA 1
ATOM 3866 C C . LEU A 1 521 ? -14.148 39.906 18.266 1 97.88 521 LEU A C 1
ATOM 3868 O O . LEU A 1 521 ? -13.156 39.781 17.547 1 97.88 521 LEU A O 1
ATOM 3872 N N . PRO A 1 522 ? -14.359 41.031 19 1 95.56 522 PRO A N 1
ATOM 3873 C CA . PRO A 1 522 ? -13.367 42.125 18.938 1 95.56 522 PRO A CA 1
ATOM 3874 C C . PRO A 1 522 ? -11.938 41.625 19.109 1 95.56 522 PRO A C 1
ATOM 3876 O O . PRO A 1 522 ? -11.672 40.781 19.969 1 95.56 522 PRO A O 1
ATOM 3879 N N . PRO A 1 523 ? -11.062 42.094 18.219 1 94.88 523 PRO A N 1
ATOM 3880 C CA . PRO A 1 523 ? -9.664 41.688 18.359 1 94.88 523 PRO A CA 1
ATOM 3881 C C . PRO A 1 523 ? -9.047 42.156 19.688 1 94.88 523 PRO A C 1
ATOM 3883 O O . PRO A 1 523 ? -9.555 43.094 20.312 1 94.88 523 PRO A O 1
ATOM 3886 N N . VAL A 1 524 ? -8.039 41.5 20.109 1 94.56 524 VAL A N 1
ATOM 3887 C CA . VAL A 1 524 ? -7.309 41.875 21.312 1 94.56 524 VAL A CA 1
ATOM 3888 C C . VAL A 1 524 ? -5.941 42.438 20.938 1 94.56 524 VAL A C 1
ATOM 3890 O O . VAL A 1 524 ? -5.48 42.281 19.812 1 94.56 524 VAL A O 1
ATOM 3893 N N . PRO A 1 525 ? -5.348 43.188 21.875 1 91.38 525 PRO A N 1
ATOM 3894 C CA . PRO A 1 525 ? -4.02 43.75 21.562 1 91.38 525 PRO A CA 1
ATOM 3895 C C . PRO A 1 525 ? -3.004 42.656 21.234 1 91.38 525 PRO A C 1
ATOM 3897 O O . PRO A 1 525 ? -3.047 41.562 21.812 1 91.38 525 PRO A O 1
ATOM 3900 N N . GLY A 1 526 ? -2.227 42.969 20.359 1 86 526 GLY A N 1
ATOM 3901 C CA . GLY A 1 526 ? -1.2 42.031 19.922 1 86 526 GLY A CA 1
ATOM 3902 C C . GLY A 1 526 ? -0.52 42.469 18.625 1 86 526 GLY A C 1
ATOM 3903 O O . GLY A 1 526 ? -1.031 43.344 17.906 1 86 526 GLY A O 1
ATOM 3904 N N . ARG A 1 527 ? 0.648 41.906 18.406 1 83.31 527 ARG A N 1
ATOM 3905 C CA . ARG A 1 527 ? 1.424 42.125 17.188 1 83.31 527 ARG A CA 1
ATOM 3906 C C . ARG A 1 527 ? 1.595 43.625 16.906 1 83.31 527 ARG A C 1
ATOM 3908 O O . ARG A 1 527 ? 1.307 44.094 15.805 1 83.31 527 ARG A O 1
ATOM 3915 N N . GLY A 1 528 ? 1.838 44.438 17.859 1 81.62 528 GLY A N 1
ATOM 3916 C CA . GLY A 1 528 ? 2.166 45.844 17.75 1 81.62 528 GLY A CA 1
ATOM 3917 C C . GLY A 1 528 ? 0.955 46.75 17.875 1 81.62 528 GLY A C 1
ATOM 3918 O O . GLY A 1 528 ? 1.08 47.969 17.812 1 81.62 528 GLY A O 1
ATOM 3919 N N . ARG A 1 529 ? -0.205 46.156 18.016 1 87.94 529 ARG A N 1
ATOM 3920 C CA . ARG A 1 529 ? -1.412 46.969 18.156 1 87.94 529 ARG A CA 1
ATOM 3921 C C . ARG A 1 529 ? -1.86 47.031 19.609 1 87.94 529 ARG A C 1
ATOM 3923 O O . ARG A 1 529 ? -2.066 46.031 20.266 1 87.94 529 ARG A O 1
ATOM 3930 N N . SER A 1 530 ? -1.973 48.312 20.031 1 90.25 530 SER A N 1
ATOM 3931 C CA . SER A 1 530 ? -2.529 48.562 21.359 1 90.25 530 SER A CA 1
ATOM 3932 C C . SER A 1 530 ? -4.051 48.625 21.312 1 90.25 530 SER A C 1
ATOM 3934 O O . SER A 1 530 ? -4.648 48.594 20.234 1 90.25 530 SER A O 1
ATOM 3936 N N . ALA A 1 531 ? -4.598 48.719 22.438 1 89.62 531 ALA A N 1
ATOM 3937 C CA . ALA A 1 531 ? -6.055 48.812 22.562 1 89.62 531 ALA A CA 1
ATOM 3938 C C . ALA A 1 531 ? -6.613 49.969 21.75 1 89.62 531 ALA A C 1
ATOM 3940 O O . ALA A 1 531 ? -7.707 49.875 21.188 1 89.62 531 ALA A O 1
ATOM 3941 N N . GLN A 1 532 ? -5.828 51 21.656 1 90 532 GLN A N 1
ATOM 3942 C CA . GLN A 1 532 ? -6.281 52.219 20.984 1 90 532 GLN A CA 1
ATOM 3943 C C . GLN A 1 532 ? -6.191 52.062 19.469 1 90 532 GLN A C 1
ATOM 3945 O O . GLN A 1 532 ? -6.871 52.781 18.719 1 90 532 GLN A O 1
ATOM 3950 N N . ASP A 1 533 ? -5.43 51.125 19.062 1 90.75 533 ASP A N 1
ATOM 3951 C CA . ASP A 1 533 ? -5.16 50.938 17.641 1 90.75 533 ASP A CA 1
ATOM 3952 C C . ASP A 1 533 ? -6.082 49.875 17.047 1 90.75 533 ASP A C 1
ATOM 3954 O O . ASP A 1 533 ? -6.027 49.594 15.844 1 90.75 533 ASP A O 1
ATOM 3958 N N . LEU A 1 534 ? -6.895 49.281 17.812 1 92.81 534 LEU A N 1
ATOM 3959 C CA . LEU A 1 534 ? -7.742 48.188 17.344 1 92.81 534 LEU A CA 1
ATOM 3960 C C . LEU A 1 534 ? -8.914 48.75 16.531 1 92.81 534 LEU A C 1
ATOM 3962 O O . LEU A 1 534 ? -9.43 49.812 16.812 1 92.81 534 LEU A O 1
ATOM 3966 N N . PRO A 1 535 ? -9.305 47.969 15.516 1 93.94 535 PRO A N 1
ATOM 3967 C CA . PRO A 1 535 ? -10.438 48.406 14.703 1 93.94 535 PRO A CA 1
ATOM 3968 C C . PRO A 1 535 ? -11.734 48.562 15.508 1 93.94 535 PRO A C 1
ATOM 3970 O O . PRO A 1 535 ? -11.992 47.75 16.406 1 93.94 535 PRO A O 1
ATOM 3973 N N . ASP A 1 536 ? -12.508 49.562 15.055 1 92.88 536 ASP A N 1
ATOM 3974 C CA . ASP A 1 536 ? -13.789 49.812 15.711 1 92.88 536 ASP A CA 1
ATOM 3975 C C . ASP A 1 536 ? -14.922 49.094 15.016 1 92.88 536 ASP A C 1
ATOM 3977 O O . ASP A 1 536 ? -15.648 49.656 14.211 1 92.88 536 ASP A O 1
ATOM 3981 N N . GLY A 1 537 ? -15.07 47.844 15.344 1 95.81 537 GLY A N 1
ATOM 3982 C CA . GLY A 1 537 ? -16.172 47.062 14.797 1 95.81 537 GLY A CA 1
ATOM 3983 C C . GLY A 1 537 ? -15.742 46.156 13.68 1 95.81 537 GLY A C 1
ATOM 3984 O O . GLY A 1 537 ? -14.578 46.156 13.266 1 95.81 537 GLY A O 1
ATOM 3985 N N . PRO A 1 538 ? -16.672 45.312 13.195 1 97.56 538 PRO A N 1
ATOM 3986 C CA . PRO A 1 538 ? -16.375 44.281 12.195 1 97.56 538 PRO A CA 1
ATOM 3987 C C . PRO A 1 538 ? -15.977 44.875 10.844 1 97.56 538 PRO A C 1
ATOM 3989 O O . PRO A 1 538 ? -15.039 44.375 10.203 1 97.56 538 PRO A O 1
ATOM 3992 N N . GLU A 1 539 ? -16.672 45.938 10.352 1 97.38 539 GLU A N 1
ATOM 3993 C CA . GLU A 1 539 ? -16.359 46.531 9.062 1 97.38 539 GLU A CA 1
ATOM 3994 C C . GLU A 1 539 ? -14.945 47.125 9.062 1 97.38 539 GLU A C 1
ATOM 3996 O O . GLU A 1 539 ? -14.195 46.938 8.094 1 97.38 539 GLU A O 1
ATOM 4001 N N . ALA A 1 540 ? -14.617 47.812 10.117 1 96.94 540 ALA A N 1
ATOM 4002 C CA . ALA A 1 540 ? -13.281 48.375 10.242 1 96.94 540 ALA A CA 1
ATOM 4003 C C . ALA A 1 540 ? -12.211 47.281 10.305 1 96.94 540 ALA A C 1
ATOM 4005 O O . ALA A 1 540 ? -11.117 47.469 9.758 1 96.94 540 ALA A O 1
ATOM 4006 N N . ALA A 1 541 ? -12.516 46.219 11.023 1 97.31 541 ALA A N 1
ATOM 4007 C CA . ALA A 1 541 ? -11.57 45.125 11.133 1 97.31 541 ALA A CA 1
ATOM 4008 C C . ALA A 1 541 ? -11.266 44.531 9.766 1 97.31 541 ALA A C 1
ATOM 4010 O O . ALA A 1 541 ? -10.109 44.281 9.438 1 97.31 541 ALA A O 1
ATOM 4011 N N . VAL A 1 542 ? -12.312 44.25 8.945 1 97.69 542 VAL A N 1
ATOM 4012 C CA . VAL A 1 542 ? -12.117 43.719 7.609 1 97.69 542 VAL A CA 1
ATOM 4013 C C . VAL A 1 542 ? -11.258 44.656 6.781 1 97.69 542 VAL A C 1
ATOM 4015 O O . VAL A 1 542 ? -10.32 44.25 6.109 1 97.69 542 VAL A O 1
ATOM 4018 N N . ARG A 1 543 ? -11.539 45.938 6.875 1 96.44 543 ARG A N 1
ATOM 4019 C CA . ARG A 1 543 ? -10.859 46.938 6.078 1 96.44 543 ARG A CA 1
ATOM 4020 C C . ARG A 1 543 ? -9.398 47.094 6.512 1 96.44 543 ARG A C 1
ATOM 4022 O O . ARG A 1 543 ? -8.516 47.25 5.672 1 96.44 543 ARG A O 1
ATOM 4029 N N . GLU A 1 544 ? -9.156 47.062 7.836 1 95.75 544 GLU A N 1
ATOM 4030 C CA . GLU A 1 544 ? -7.848 47.406 8.367 1 95.75 544 GLU A CA 1
ATOM 4031 C C . GLU A 1 544 ? -6.957 46.188 8.516 1 95.75 544 GLU A C 1
ATOM 4033 O O . GLU A 1 544 ? -5.73 46.281 8.453 1 95.75 544 GLU A O 1
ATOM 4038 N N . LEU A 1 545 ? -7.582 45.062 8.734 1 96.44 545 LEU A N 1
ATOM 4039 C CA . LEU A 1 545 ? -6.789 43.875 9.078 1 96.44 545 LEU A CA 1
ATOM 4040 C C . LEU A 1 545 ? -6.754 42.875 7.922 1 96.44 545 LEU A C 1
ATOM 4042 O O . LEU A 1 545 ? -6.227 41.781 8.062 1 96.44 545 LEU A O 1
ATOM 4046 N N . THR A 1 546 ? -7.336 43.188 6.816 1 97.56 546 THR A N 1
ATOM 4047 C CA . THR A 1 546 ? -7.242 42.312 5.637 1 97.56 546 THR A CA 1
ATOM 4048 C C . THR A 1 546 ? -6.996 43.156 4.383 1 97.56 546 THR A C 1
ATOM 4050 O O . THR A 1 546 ? -7.098 44.375 4.422 1 97.56 546 THR A O 1
ATOM 4053 N N . GLY A 1 547 ? -6.574 42.469 3.334 1 97.31 547 GLY A N 1
ATOM 4054 C CA . GLY A 1 547 ? -6.555 43.062 2.006 1 97.31 547 GLY A CA 1
ATOM 4055 C C . GLY A 1 547 ? -7.754 42.656 1.161 1 97.31 547 GLY A C 1
ATOM 4056 O O . GLY A 1 547 ? -7.734 42.812 -0.062 1 97.31 547 GLY A O 1
ATOM 4057 N N . TRP A 1 548 ? -8.789 42.094 1.787 1 97.31 548 TRP A N 1
ATOM 4058 C CA . TRP A 1 548 ? -9.961 41.594 1.084 1 97.31 548 TRP A CA 1
ATOM 4059 C C . TRP A 1 548 ? -11.008 42.688 0.924 1 97.31 548 TRP A C 1
ATOM 4061 O O . TRP A 1 548 ? -11.086 43.594 1.746 1 97.31 548 TRP A O 1
ATOM 4071 N N . THR A 1 549 ? -11.742 42.594 -0.183 1 94.31 549 THR A N 1
ATOM 4072 C CA . THR A 1 549 ? -12.945 43.406 -0.36 1 94.31 549 THR A CA 1
ATOM 4073 C C . THR A 1 549 ? -14.195 42.531 -0.174 1 94.31 549 THR A C 1
ATOM 4075 O O . THR A 1 549 ? -14.828 42.125 -1.152 1 94.31 549 THR A O 1
ATOM 4078 N N . VAL A 1 550 ? -14.438 42.188 1.055 1 93.5 550 VAL A N 1
ATOM 4079 C CA . VAL A 1 550 ? -15.578 41.344 1.377 1 93.5 550 VAL A CA 1
ATOM 4080 C C . VAL A 1 550 ? -16.531 42.062 2.32 1 93.5 550 VAL A C 1
ATOM 4082 O O . VAL A 1 550 ? -16.125 43.031 2.98 1 93.5 550 VAL A O 1
ATOM 4085 N N . GLY A 1 551 ? -17.719 41.594 2.391 1 92.75 551 GLY A N 1
ATOM 4086 C CA . GLY A 1 551 ? -18.719 42.25 3.209 1 92.75 551 GLY A CA 1
ATOM 4087 C C . GLY A 1 551 ? -18.922 41.594 4.559 1 92.75 551 GLY A C 1
ATOM 4088 O O . GLY A 1 551 ? -18.328 40.531 4.832 1 92.75 551 GLY A O 1
ATOM 4089 N N . VAL A 1 552 ? -19.594 42.281 5.434 1 97.25 552 VAL A N 1
ATOM 4090 C CA . VAL A 1 552 ? -20.094 41.719 6.688 1 97.25 552 VAL A CA 1
ATOM 4091 C C . VAL A 1 552 ? -21.531 41.219 6.496 1 97.25 552 VAL A C 1
ATOM 4093 O O . VAL A 1 552 ? -22.375 41.938 5.934 1 97.25 552 VAL A O 1
ATOM 4096 N N . SER A 1 553 ? -21.719 40.031 6.961 1 96.19 553 SER A N 1
ATOM 4097 C CA . SER A 1 553 ? -23.031 39.406 6.785 1 96.19 553 SER A CA 1
ATOM 4098 C C . SER A 1 553 ? -24.109 40.219 7.52 1 96.19 553 SER A C 1
ATOM 4100 O O . SER A 1 553 ? -23.891 40.688 8.625 1 96.19 553 SER A O 1
ATOM 4102 N N . GLY A 1 554 ? -25.344 40.281 6.938 1 94.25 554 GLY A N 1
ATOM 4103 C CA . GLY A 1 554 ? -26.484 40.844 7.621 1 94.25 554 GLY A CA 1
ATOM 4104 C C . GLY A 1 554 ? -26.922 40.031 8.828 1 94.25 554 GLY A C 1
ATOM 4105 O O . GLY A 1 554 ? -27.672 40.531 9.672 1 94.25 554 GLY A O 1
ATOM 4106 N N . PHE A 1 555 ? -26.422 38.844 8.938 1 94.75 555 PHE A N 1
ATOM 4107 C CA . PHE A 1 555 ? -26.75 37.938 10.039 1 94.75 555 PHE A CA 1
ATOM 4108 C C . PHE A 1 555 ? -25.516 37.688 10.898 1 94.75 555 PHE A C 1
ATOM 4110 O O . PHE A 1 555 ? -25.344 36.562 11.398 1 94.75 555 PHE A O 1
ATOM 4117 N N . LEU A 1 556 ? -24.719 38.656 11.016 1 97.19 556 LEU A N 1
ATOM 4118 C CA . LEU A 1 556 ? -23.5 38.531 11.797 1 97.19 556 LEU A CA 1
ATOM 4119 C C . LEU A 1 556 ? -23.797 38.094 13.227 1 97.19 556 LEU A C 1
ATOM 4121 O O . LEU A 1 556 ? -24.672 38.688 13.883 1 97.19 556 LEU A O 1
ATOM 4125 N N . THR A 1 557 ? -23.125 37.094 13.664 1 97.19 557 THR A N 1
ATOM 4126 C CA . THR A 1 557 ? -23.297 36.594 15.023 1 97.19 557 THR A CA 1
ATOM 4127 C C . THR A 1 557 ? -22.109 37 15.898 1 97.19 557 THR A C 1
ATOM 4129 O O . THR A 1 557 ? -20.953 36.875 15.484 1 97.19 557 THR A O 1
ATOM 4132 N N . ASP A 1 558 ? -22.375 37.438 17.109 1 96.94 558 ASP A N 1
ATOM 4133 C CA . ASP A 1 558 ? -21.312 37.719 18.078 1 96.94 558 ASP A CA 1
ATOM 4134 C C . ASP A 1 558 ? -20.797 36.438 18.719 1 96.94 558 ASP A C 1
ATOM 4136 O O . ASP A 1 558 ? -21.578 35.688 19.297 1 96.94 558 ASP A O 1
ATOM 4140 N N . GLU A 1 559 ? -19.5 36.25 18.641 1 96.94 559 GLU A N 1
ATOM 4141 C CA . GLU A 1 559 ? -18.859 35.125 19.312 1 96.94 559 GLU A CA 1
ATOM 4142 C C . GLU A 1 559 ? -18.812 35.344 20.828 1 96.94 559 GLU A C 1
ATOM 4144 O O . GLU A 1 559 ? -18.672 36.5 21.281 1 96.94 559 GLU A O 1
ATOM 4149 N N . LYS A 1 560 ? -18.953 34.25 21.516 1 96.12 560 LYS A N 1
ATOM 4150 C CA . LYS A 1 560 ? -18.688 34.344 22.938 1 96.12 560 LYS A CA 1
ATOM 4151 C C . LYS A 1 560 ? -17.219 34.688 23.203 1 96.12 560 LYS A C 1
ATOM 4153 O O . LYS A 1 560 ? -16.344 34.281 22.438 1 96.12 560 LYS A O 1
ATOM 4158 N N . ALA A 1 561 ? -16.984 35.344 24.328 1 96.81 561 ALA A N 1
ATOM 4159 C CA . ALA A 1 561 ? -15.609 35.562 24.75 1 96.81 561 ALA A CA 1
ATOM 4160 C C . ALA A 1 561 ? -14.883 34.25 24.969 1 96.81 561 ALA A C 1
ATOM 4162 O O . ALA A 1 561 ? -15.5 33.25 25.328 1 96.81 561 ALA A O 1
ATOM 4163 N N . VAL A 1 562 ? -13.602 34.25 24.766 1 97.88 562 VAL A N 1
ATOM 4164 C CA . VAL A 1 562 ? -12.797 33.062 25.047 1 97.88 562 VAL A CA 1
ATOM 4165 C C . VAL A 1 562 ? -12.922 32.688 26.516 1 97.88 562 VAL A C 1
ATOM 4167 O O . VAL A 1 562 ? -12.773 33.531 27.391 1 97.88 562 VAL A O 1
ATOM 4170 N N . THR A 1 563 ? -13.203 31.469 26.797 1 97.19 563 THR A N 1
ATOM 4171 C CA . THR A 1 563 ? -13.477 31.062 28.172 1 97.19 563 THR A CA 1
ATOM 4172 C C . THR A 1 563 ? -12.195 30.578 28.859 1 97.19 563 THR A C 1
ATOM 4174 O O . THR A 1 563 ? -11.219 30.234 28.188 1 97.19 563 THR A O 1
ATOM 4177 N N . THR A 1 564 ? -12.273 30.547 30.141 1 96.88 564 THR A N 1
ATOM 4178 C CA . THR A 1 564 ? -11.18 30.016 30.938 1 96.88 564 THR A CA 1
ATOM 4179 C C . THR A 1 564 ? -10.93 28.547 30.625 1 96.88 564 THR A C 1
ATOM 4181 O O . THR A 1 564 ? -9.789 28.094 30.625 1 96.88 564 THR A O 1
ATOM 4184 N N . GLU A 1 565 ? -11.938 27.812 30.391 1 95.69 565 GLU A N 1
ATOM 4185 C CA . GLU A 1 565 ? -11.828 26.391 30.047 1 95.69 565 GLU A CA 1
ATOM 4186 C C . GLU A 1 565 ? -11.078 26.188 28.75 1 95.69 565 GLU A C 1
ATOM 4188 O O . GLU A 1 565 ? -10.172 25.359 28.656 1 95.69 565 GLU A O 1
ATOM 4193 N N . GLU A 1 566 ? -11.477 26.922 27.766 1 97.5 566 GLU A N 1
ATOM 4194 C CA . GLU A 1 566 ? -10.82 26.828 26.469 1 97.5 566 GLU A CA 1
ATOM 4195 C C . GLU A 1 566 ? -9.344 27.188 26.562 1 97.5 566 GLU A C 1
ATOM 4197 O O . GLU A 1 566 ? -8.492 26.5 25.984 1 97.5 566 GLU A O 1
ATOM 4202 N N . LEU A 1 567 ? -9.039 28.203 27.281 1 97.56 567 LEU A N 1
ATOM 4203 C CA . LEU A 1 567 ? -7.656 28.656 27.438 1 97.56 567 LEU A CA 1
ATOM 4204 C C . LEU A 1 567 ? -6.848 27.625 28.234 1 97.56 567 LEU A C 1
ATOM 4206 O O . LEU A 1 567 ? -5.684 27.375 27.906 1 97.56 567 LEU A O 1
ATOM 4210 N N . THR A 1 568 ? -7.477 27.109 29.312 1 96.81 568 THR A N 1
ATOM 4211 C CA . THR A 1 568 ? -6.801 26.094 30.109 1 96.81 568 THR A CA 1
ATOM 4212 C C . THR A 1 568 ? -6.418 24.891 29.266 1 96.81 568 THR A C 1
ATOM 4214 O O . THR A 1 568 ? -5.289 24.406 29.344 1 96.81 568 THR A O 1
ATOM 4217 N N . LEU A 1 569 ? -7.332 24.422 28.484 1 96.25 569 LEU A N 1
ATOM 4218 C CA . LEU A 1 569 ? -7.07 23.281 27.609 1 96.25 569 LEU A CA 1
ATOM 4219 C C . LEU A 1 569 ? -5.965 23.594 26.609 1 96.25 569 LEU A C 1
ATOM 4221 O O . LEU A 1 569 ? -5.031 22.797 26.438 1 96.25 569 LEU A O 1
ATOM 4225 N N . LEU A 1 570 ? -6.082 24.75 25.953 1 97.69 570 LEU A N 1
ATOM 4226 C CA . LEU A 1 570 ? -5.105 25.141 24.953 1 97.69 570 LEU A CA 1
ATOM 4227 C C . LEU A 1 570 ? -3.715 25.281 25.562 1 97.69 570 LEU A C 1
ATOM 4229 O O . LEU A 1 570 ? -2.738 24.766 25.016 1 97.69 570 LEU A O 1
ATOM 4233 N N . ARG A 1 571 ? -3.621 25.984 26.703 1 97.38 571 ARG A N 1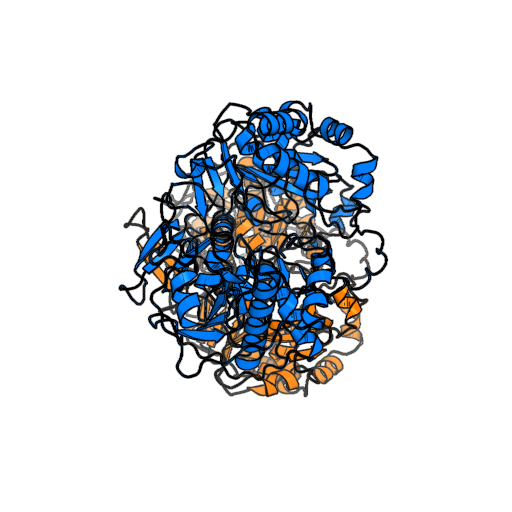
ATOM 4234 C CA . ARG A 1 571 ? -2.342 26.219 27.359 1 97.38 571 ARG A CA 1
ATOM 4235 C C . ARG A 1 571 ? -1.75 24.938 27.906 1 97.38 571 ARG A C 1
ATOM 4237 O O . ARG A 1 571 ? -0.529 24.797 28.016 1 97.38 571 ARG A O 1
ATOM 4244 N N . THR A 1 572 ? -2.621 23.984 28.266 1 96.06 572 THR A N 1
ATOM 4245 C CA . THR A 1 572 ? -2.16 22.656 28.672 1 96.06 572 THR A CA 1
ATOM 4246 C C . THR A 1 572 ? -1.582 21.891 27.484 1 96.06 572 THR A C 1
ATOM 4248 O O . THR A 1 572 ? -0.607 21.156 27.641 1 96.06 572 THR A O 1
ATOM 4251 N N . MET A 1 573 ? -2.115 22.078 26.312 1 95.06 573 MET A N 1
ATOM 4252 C CA . MET A 1 573 ? -1.645 21.422 25.094 1 95.06 573 MET A CA 1
ATOM 4253 C C . MET A 1 573 ? -0.305 22 24.641 1 95.06 573 MET A C 1
ATOM 4255 O O . MET A 1 573 ? 0.529 21.297 24.094 1 95.06 573 MET A O 1
ATOM 4259 N N . ASP A 1 574 ? -0.144 23.234 24.906 1 95.5 574 ASP A N 1
ATOM 4260 C CA . ASP A 1 574 ? 1.053 23.953 24.484 1 95.5 574 ASP A CA 1
ATOM 4261 C C . ASP A 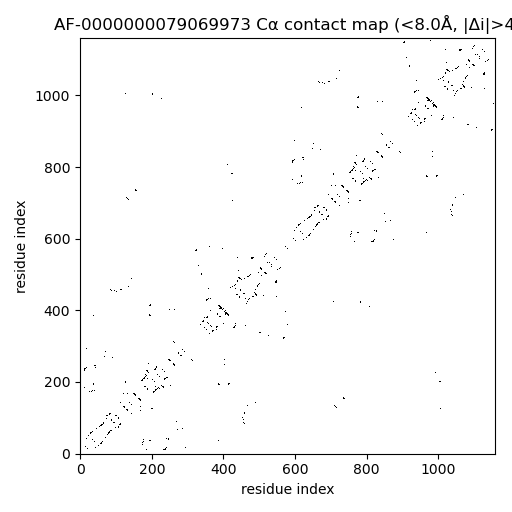1 574 ? 1.644 24.766 25.625 1 95.5 574 ASP A C 1
ATOM 4263 O O . ASP A 1 574 ? 1.693 26 25.562 1 95.5 574 ASP A O 1
ATOM 4267 N N . PRO A 1 575 ? 2.188 24.078 26.594 1 93.62 575 PRO A N 1
ATOM 4268 C CA . PRO A 1 575 ? 2.658 24.766 27.797 1 93.62 575 PRO A CA 1
ATOM 4269 C C . PRO A 1 575 ? 3.799 25.75 27.5 1 93.62 575 PRO A C 1
ATOM 4271 O O . PRO A 1 575 ? 3.938 26.766 28.188 1 93.62 575 PRO A O 1
ATOM 4274 N N . GLU A 1 576 ? 4.621 25.516 26.516 1 92.81 576 GLU A N 1
ATOM 4275 C CA . GLU A 1 576 ? 5.766 26.359 26.188 1 92.81 576 GLU A CA 1
ATOM 4276 C C . GLU A 1 576 ? 5.344 27.562 25.328 1 92.81 576 GLU A C 1
ATOM 4278 O O . GLU A 1 576 ? 6.113 28.5 25.156 1 92.81 576 GLU A O 1
ATOM 4283 N N . GLY A 1 577 ? 4.129 27.531 24.781 1 94.31 577 GLY A N 1
ATOM 4284 C CA . GLY A 1 577 ? 3.602 28.625 23.984 1 94.31 577 GLY A CA 1
ATOM 4285 C C . GLY A 1 577 ? 4.207 28.703 22.609 1 94.31 577 GLY A C 1
ATOM 4286 O O . GLY A 1 577 ? 4.41 29.797 22.078 1 94.31 577 GLY A O 1
ATOM 4287 N N . PHE A 1 578 ? 4.547 27.578 22.031 1 93.94 578 PHE A N 1
ATOM 4288 C CA . PHE A 1 578 ? 5.129 27.547 20.703 1 93.94 578 PHE A CA 1
ATOM 4289 C C . PHE A 1 578 ? 4.164 28.125 19.672 1 93.94 578 PHE A C 1
ATOM 4291 O O . PHE A 1 578 ? 4.582 28.797 18.719 1 93.94 578 PHE A O 1
ATOM 4298 N N . TYR A 1 579 ? 2.881 27.875 19.844 1 93.19 579 TYR A N 1
ATOM 4299 C CA . TYR A 1 579 ? 1.898 28.266 18.828 1 93.19 579 TYR A CA 1
ATOM 4300 C C . TYR A 1 579 ? 0.962 29.344 19.375 1 93.19 579 TYR A C 1
ATOM 4302 O O . TYR A 1 579 ? 0.114 29.859 18.641 1 93.19 579 TYR A O 1
ATOM 4310 N N . ARG A 1 580 ? 1.061 29.719 20.625 1 86.12 580 ARG A N 1
ATOM 4311 C CA . ARG A 1 580 ? 0.039 30.594 21.203 1 86.12 580 ARG A CA 1
ATOM 4312 C C . ARG A 1 580 ? 0.662 31.859 21.766 1 86.12 580 ARG A C 1
ATOM 4314 O O . ARG A 1 580 ? 1.865 31.906 22.031 1 86.12 580 ARG A O 1
ATOM 4321 N N . MET B 1 1 ? -22.016 19.422 -5.898 1 24.7 1 MET B N 1
ATOM 4322 C CA . MET B 1 1 ? -22.281 19.578 -4.473 1 24.7 1 MET B CA 1
ATOM 4323 C C . MET B 1 1 ? -22.531 18.219 -3.822 1 24.7 1 MET B C 1
ATOM 4325 O O . MET B 1 1 ? -23.625 17.672 -3.904 1 24.7 1 MET B O 1
ATOM 4329 N N . THR B 1 2 ? -21.562 17.312 -3.898 1 31.22 2 THR B N 1
ATOM 4330 C CA . THR B 1 2 ? -21.922 15.977 -3.449 1 31.22 2 THR B CA 1
ATOM 4331 C C . THR B 1 2 ? -22.344 15.992 -1.981 1 31.22 2 THR B C 1
ATOM 4333 O O . THR B 1 2 ? -21.562 16.375 -1.113 1 31.22 2 THR B O 1
ATOM 4336 N N . THR B 1 3 ? -23.609 16.203 -1.748 1 34.16 3 THR B N 1
ATOM 4337 C CA . THR B 1 3 ? -24.25 16.156 -0.431 1 34.16 3 THR B CA 1
ATOM 4338 C C . THR B 1 3 ? -23.828 14.898 0.323 1 34.16 3 THR B C 1
ATOM 4340 O O . THR B 1 3 ? -23.812 13.805 -0.244 1 34.16 3 THR B O 1
ATOM 4343 N N . ALA B 1 4 ? -22.953 15.172 1.314 1 42.47 4 ALA B N 1
ATOM 4344 C CA . ALA B 1 4 ? -22.656 14.055 2.201 1 42.47 4 ALA B CA 1
ATOM 4345 C C . ALA B 1 4 ? -23.906 13.25 2.527 1 42.47 4 ALA B C 1
ATOM 4347 O O . ALA B 1 4 ? -24.953 13.828 2.848 1 42.47 4 ALA B O 1
ATOM 4348 N N . PRO B 1 5 ? -24.031 12.062 2.105 1 41.19 5 PRO B N 1
ATOM 4349 C CA . PRO B 1 5 ? -25.234 11.344 2.516 1 41.19 5 PRO B CA 1
ATOM 4350 C C . PRO B 1 5 ? -25.484 11.414 4.02 1 41.19 5 PRO B C 1
ATOM 4352 O O . PRO B 1 5 ? -24.531 11.578 4.797 1 41.19 5 PRO B O 1
ATOM 4355 N N . GLU B 1 6 ? -26.797 11.641 4.496 1 38.59 6 GLU B N 1
ATOM 4356 C CA . GLU B 1 6 ? -27.344 11.664 5.844 1 38.59 6 GLU B CA 1
ATOM 4357 C C . GLU B 1 6 ? -26.938 10.43 6.637 1 38.59 6 GLU B C 1
ATOM 4359 O O . GLU B 1 6 ? -27.625 9.406 6.617 1 38.59 6 GLU B O 1
ATOM 4364 N N . ARG B 1 7 ? -25.875 9.844 6.477 1 45.84 7 ARG B N 1
ATOM 4365 C CA . ARG B 1 7 ? -25.703 8.711 7.391 1 45.84 7 ARG B CA 1
ATOM 4366 C C . ARG B 1 7 ? -25.75 9.18 8.844 1 45.84 7 ARG B C 1
ATOM 4368 O O . ARG B 1 7 ? -25.094 10.164 9.203 1 45.84 7 ARG B O 1
ATOM 4375 N N . PRO B 1 8 ? -26.656 8.57 9.633 1 45.75 8 PRO B N 1
ATOM 4376 C CA . PRO B 1 8 ? -26.547 8.914 11.055 1 45.75 8 PRO B CA 1
ATOM 4377 C C . PRO B 1 8 ? -25.125 8.828 11.586 1 45.75 8 PRO B C 1
ATOM 4379 O O . PRO B 1 8 ? -24.391 7.906 11.227 1 45.75 8 PRO B O 1
ATOM 4382 N N . ALA B 1 9 ? -24.531 9.781 11.953 1 47.59 9 ALA B N 1
ATOM 4383 C CA . ALA B 1 9 ? -23.203 10 12.547 1 47.59 9 ALA B CA 1
ATOM 4384 C C . ALA B 1 9 ? -22.906 8.938 13.594 1 47.59 9 ALA B C 1
ATOM 4386 O O . ALA B 1 9 ? -22.734 9.258 14.773 1 47.59 9 ALA B O 1
ATOM 4387 N N . ALA B 1 10 ? -23.547 7.742 13.664 1 49.69 10 ALA B N 1
ATOM 4388 C CA . ALA B 1 10 ? -23.141 6.957 14.836 1 49.69 10 ALA B CA 1
ATOM 4389 C C . ALA B 1 10 ? -21.672 6.594 14.773 1 49.69 10 ALA B C 1
ATOM 4391 O O . ALA B 1 10 ? -21.188 6.094 13.758 1 49.69 10 ALA B O 1
ATOM 4392 N N . THR B 1 11 ? -20.734 7.102 15.641 1 62.78 11 THR B N 1
ATOM 4393 C CA . THR B 1 11 ? -19.312 6.969 15.891 1 62.78 11 THR B CA 1
ATOM 4394 C C . THR B 1 11 ? -18.938 5.516 16.188 1 62.78 11 THR B C 1
ATOM 4396 O O . THR B 1 11 ? -17.766 5.168 16.25 1 62.78 11 THR B O 1
ATOM 4399 N N . THR B 1 12 ? -20.031 4.625 16.312 1 81.94 12 THR B N 1
ATOM 4400 C CA . THR B 1 12 ? -19.719 3.244 16.656 1 81.94 12 THR B CA 1
ATOM 4401 C C . THR B 1 12 ? -20.406 2.275 15.703 1 81.94 12 THR B C 1
ATOM 4403 O O . THR B 1 12 ? -21.562 2.494 15.312 1 81.94 12 THR B O 1
ATOM 4406 N N . PRO B 1 13 ? -19.828 1.209 15.312 1 94.56 13 PRO B N 1
ATOM 4407 C CA . PRO B 1 13 ? -20.422 0.236 14.398 1 94.56 13 PRO B CA 1
ATOM 4408 C C . PRO B 1 13 ? -21.594 -0.519 15.016 1 94.56 13 PRO B C 1
ATOM 4410 O O . PRO B 1 13 ? -21.688 -0.631 16.25 1 94.56 13 PRO B O 1
ATOM 4413 N N . TYR B 1 14 ? -22.547 -0.968 14.211 1 97.5 14 TYR B N 1
ATOM 4414 C CA . TYR B 1 14 ? -23.594 -1.886 14.664 1 97.5 14 TYR B CA 1
ATOM 4415 C C . TYR B 1 14 ? -23 -3.23 15.062 1 97.5 14 TYR B C 1
ATOM 4417 O O . TYR B 1 14 ? -22.375 -3.91 14.25 1 97.5 14 TYR B O 1
ATOM 4425 N N . LEU B 1 15 ? -23.156 -3.576 16.312 1 98.25 15 LEU B N 1
ATOM 4426 C CA . LEU B 1 15 ? -22.719 -4.887 16.766 1 98.25 15 LEU B CA 1
ATOM 4427 C C . LEU B 1 15 ? -23.812 -5.934 16.547 1 98.25 15 LEU B C 1
ATOM 4429 O O . LEU B 1 15 ? -24.797 -5.965 17.281 1 98.25 15 LEU B O 1
ATOM 4433 N N . ALA B 1 16 ? -23.609 -6.801 15.648 1 98.56 16 ALA B N 1
ATOM 4434 C CA . ALA B 1 16 ? -24.625 -7.746 15.219 1 98.56 16 ALA B CA 1
ATOM 4435 C C . ALA B 1 16 ? -24.484 -9.078 15.945 1 98.56 16 ALA B C 1
ATOM 4437 O O . ALA B 1 16 ? -23.406 -9.398 16.469 1 98.56 16 ALA B O 1
ATOM 4438 N N . SER B 1 17 ? -25.562 -9.867 15.906 1 98.06 17 SER B N 1
ATOM 4439 C CA . SER B 1 17 ? -25.562 -11.188 16.531 1 98.06 17 SER B CA 1
ATOM 4440 C C . SER B 1 17 ? -24.812 -12.203 15.664 1 98.06 17 SER B C 1
ATOM 4442 O O . SER B 1 17 ? -24.469 -13.289 16.141 1 98.06 17 SER B O 1
ATOM 4444 N N . GLY B 1 18 ? -24.578 -11.836 14.422 1 98.56 18 GLY B N 1
ATOM 4445 C CA . GLY B 1 18 ? -23.859 -12.688 13.484 1 98.56 18 GLY B CA 1
ATOM 4446 C C . GLY B 1 18 ? -23.859 -12.141 12.07 1 98.56 18 GLY B C 1
ATOM 4447 O O . GLY B 1 18 ? -24.391 -11.062 11.812 1 98.56 18 GLY B O 1
ATOM 4448 N N . PRO B 1 19 ? -23.266 -12.898 11.164 1 98.81 19 PRO B N 1
ATOM 4449 C CA . PRO B 1 19 ? -23.141 -12.438 9.781 1 98.81 19 PRO B CA 1
ATOM 4450 C C . PRO B 1 19 ? -24.5 -12.18 9.117 1 98.81 19 PRO B C 1
ATOM 4452 O O . PRO B 1 19 ? -24.656 -11.203 8.383 1 98.81 19 PRO B O 1
ATOM 4455 N N . ASP B 1 20 ? -25.469 -13.062 9.344 1 98.75 20 ASP B N 1
ATOM 4456 C CA . ASP B 1 20 ? -26.781 -12.914 8.703 1 98.75 20 ASP B CA 1
ATOM 4457 C C . ASP B 1 20 ? -27.469 -11.625 9.148 1 98.75 20 ASP B C 1
ATOM 4459 O O . ASP B 1 20 ? -28.078 -10.938 8.344 1 98.75 20 ASP B O 1
ATOM 4463 N N . ASP B 1 21 ? -27.328 -11.375 10.453 1 98.5 21 ASP B N 1
ATOM 4464 C CA . ASP B 1 21 ? -27.891 -10.141 10.992 1 98.5 21 ASP B CA 1
ATOM 4465 C C . ASP B 1 21 ? -27.25 -8.914 10.336 1 98.5 21 ASP B C 1
ATOM 4467 O O . ASP B 1 21 ? -27.953 -7.98 9.938 1 98.5 21 ASP B O 1
ATOM 4471 N N . LEU B 1 22 ? -25.969 -8.914 10.141 1 98.12 22 LEU B N 1
ATOM 4472 C CA . LEU B 1 22 ? -25.234 -7.828 9.5 1 98.12 22 LEU B CA 1
ATOM 4473 C C . LEU B 1 22 ? -25.688 -7.641 8.062 1 98.12 22 LEU B C 1
ATOM 4475 O O . LEU B 1 22 ? -25.969 -6.516 7.633 1 98.12 22 LEU B O 1
ATOM 4479 N N . VAL B 1 23 ? -25.766 -8.68 7.332 1 98.75 23 VAL B N 1
ATOM 4480 C CA . VAL B 1 23 ? -26.078 -8.633 5.91 1 98.75 23 VAL B CA 1
ATOM 4481 C C . VAL B 1 23 ? -27.516 -8.133 5.727 1 98.75 23 VAL B C 1
ATOM 4483 O O . VAL B 1 23 ? -27.766 -7.25 4.902 1 98.75 23 VAL B O 1
ATOM 4486 N N . ARG B 1 24 ? -28.453 -8.641 6.477 1 98.19 24 ARG B N 1
ATOM 4487 C CA . ARG B 1 24 ? -29.844 -8.25 6.363 1 98.19 24 ARG B CA 1
ATOM 4488 C C . ARG B 1 24 ? -30.016 -6.758 6.652 1 98.19 24 ARG B C 1
ATOM 4490 O O . ARG B 1 24 ? -30.875 -6.098 6.047 1 98.19 24 ARG B O 1
ATOM 4497 N N . ARG B 1 25 ? -29.188 -6.309 7.484 1 98.31 25 ARG B N 1
ATOM 4498 C CA . ARG B 1 25 ? -29.344 -4.922 7.914 1 98.31 25 ARG B CA 1
ATOM 4499 C C . ARG B 1 25 ? -28.781 -3.965 6.867 1 98.31 25 ARG B C 1
ATOM 4501 O O . ARG B 1 25 ? -29.344 -2.896 6.629 1 98.31 25 ARG B O 1
ATOM 4508 N N . PHE B 1 26 ? -27.703 -4.309 6.215 1 98.56 26 PHE B N 1
ATOM 4509 C CA . PHE B 1 26 ? -26.953 -3.273 5.512 1 98.56 26 PHE B CA 1
ATOM 4510 C C . PHE B 1 26 ? -27 -3.506 4.004 1 98.56 26 PHE B C 1
ATOM 4512 O O . PHE B 1 26 ? -26.859 -2.562 3.223 1 98.56 26 PHE B O 1
ATOM 4519 N N . VAL B 1 27 ? -27.094 -4.75 3.551 1 98.81 27 VAL B N 1
ATOM 4520 C CA . VAL B 1 27 ? -27.031 -5.043 2.123 1 98.81 27 VAL B CA 1
ATOM 4521 C C . VAL B 1 27 ? -28.422 -4.969 1.511 1 98.81 27 VAL B C 1
ATOM 4523 O O . VAL B 1 27 ? -29.406 -5.363 2.141 1 98.81 27 VAL B O 1
ATOM 4526 N N . ARG B 1 28 ? -28.5 -4.484 0.267 1 98.69 28 ARG B N 1
ATOM 4527 C CA . ARG B 1 28 ? -29.75 -4.352 -0.472 1 98.69 28 ARG B CA 1
ATOM 4528 C C . ARG B 1 28 ? -29.625 -4.945 -1.871 1 98.69 28 ARG B C 1
ATOM 4530 O O . ARG B 1 28 ? -28.516 -5.102 -2.387 1 98.69 28 ARG B O 1
ATOM 4537 N N . GLU B 1 29 ? -30.75 -5.277 -2.457 1 98.5 29 GLU B N 1
ATOM 4538 C CA . GLU B 1 29 ? -30.766 -5.699 -3.855 1 98.5 29 GLU B CA 1
ATOM 4539 C C . GLU B 1 29 ? -30.156 -4.625 -4.754 1 98.5 29 GLU B C 1
ATOM 4541 O O . GLU B 1 29 ? -30.391 -3.434 -4.559 1 98.5 29 GLU B O 1
ATOM 4546 N N . GLY B 1 30 ? -29.312 -5.094 -5.637 1 98.62 30 GLY B N 1
ATOM 4547 C CA . GLY B 1 30 ? -28.703 -4.18 -6.586 1 98.62 30 GLY B CA 1
ATOM 4548 C C . GLY B 1 30 ? -27.344 -3.672 -6.133 1 98.62 30 GLY B C 1
ATOM 4549 O O . GLY B 1 30 ? -26.625 -3.041 -6.906 1 98.62 30 GLY B O 1
ATOM 4550 N N . ASP B 1 31 ? -26.984 -3.979 -4.926 1 98.81 31 ASP B N 1
ATOM 4551 C CA . ASP B 1 31 ? -25.734 -3.465 -4.367 1 98.81 31 ASP B CA 1
ATOM 4552 C C . ASP B 1 31 ? -24.531 -4.09 -5.059 1 98.81 31 ASP B C 1
ATOM 4554 O O . ASP B 1 31 ? -24.609 -5.207 -5.574 1 98.81 31 ASP B O 1
ATOM 4558 N N . HIS B 1 32 ? -23.469 -3.363 -5.148 1 98.88 32 HIS B N 1
ATOM 4559 C CA . HIS B 1 32 ? -22.125 -3.879 -5.398 1 98.88 32 HIS B CA 1
ATOM 4560 C C . HIS B 1 32 ? -21.422 -4.227 -4.094 1 98.88 32 HIS B C 1
ATOM 4562 O O . HIS B 1 32 ? -21.031 -3.332 -3.332 1 98.88 32 HIS B O 1
ATOM 4568 N N . VAL B 1 33 ? -21.234 -5.504 -3.838 1 98.88 33 VAL B N 1
ATOM 4569 C CA . VAL B 1 33 ? -20.609 -6.016 -2.627 1 98.88 33 VAL B CA 1
ATOM 4570 C C . VAL B 1 33 ? -19.234 -6.609 -2.967 1 98.88 33 VAL B C 1
ATOM 4572 O O . VAL B 1 33 ? -19.125 -7.422 -3.889 1 98.88 33 VAL B O 1
ATOM 4575 N N . HIS B 1 34 ? -18.234 -6.152 -2.234 1 98.88 34 HIS B N 1
ATOM 4576 C CA . HIS B 1 34 ? -16.875 -6.652 -2.441 1 98.88 34 HIS B CA 1
ATOM 4577 C C . HIS B 1 34 ? -16.469 -7.621 -1.338 1 98.88 34 HIS B C 1
ATOM 4579 O O . HIS B 1 34 ? -16.547 -7.285 -0.153 1 98.88 34 HIS B O 1
ATOM 4585 N N . ALA B 1 35 ? -16.062 -8.828 -1.687 1 98.62 35 ALA B N 1
ATOM 4586 C CA . ALA B 1 35 ? -15.484 -9.766 -0.728 1 98.62 35 ALA B CA 1
ATOM 4587 C C . ALA B 1 35 ? -13.961 -9.656 -0.709 1 98.62 35 ALA B C 1
ATOM 4589 O O . ALA B 1 35 ? -13.281 -10.195 -1.585 1 98.62 35 ALA B O 1
ATOM 4590 N N . ALA B 1 36 ? -13.461 -9 0.326 1 97.44 36 ALA B N 1
ATOM 4591 C CA . ALA B 1 36 ? -12.031 -8.727 0.404 1 97.44 36 ALA B CA 1
ATOM 4592 C C . ALA B 1 36 ? -11.227 -10.031 0.455 1 97.44 36 ALA B C 1
ATOM 4594 O O . ALA B 1 36 ? -11.656 -11 1.082 1 97.44 36 ALA B O 1
ATOM 4595 N N . ALA B 1 37 ? -10.062 -9.977 -0.188 1 90.94 37 ALA B N 1
ATOM 4596 C CA . ALA B 1 37 ? -9.328 -11.227 -0.379 1 90.94 37 ALA B CA 1
ATOM 4597 C C . ALA B 1 37 ? -7.965 -11.18 0.301 1 90.94 37 ALA B C 1
ATOM 4599 O O . ALA B 1 37 ? -7.141 -10.32 -0.013 1 90.94 37 ALA B O 1
ATOM 4600 N N . THR B 1 38 ? -7.766 -11.922 1.299 1 87.69 38 THR B N 1
ATOM 4601 C CA . THR B 1 38 ? -6.5 -12.422 1.828 1 87.69 38 THR B CA 1
ATOM 4602 C C . THR B 1 38 ? -6.402 -13.938 1.657 1 87.69 38 THR B C 1
ATOM 4604 O O . THR B 1 38 ? -7.125 -14.523 0.849 1 87.69 38 THR B O 1
ATOM 4607 N N . MET B 1 39 ? -5.43 -14.555 2.266 1 89.44 39 MET B N 1
ATOM 4608 C CA . MET B 1 39 ? -5.465 -16.016 2.301 1 89.44 39 MET B CA 1
ATOM 4609 C C . MET B 1 39 ? -6.648 -16.516 3.123 1 89.44 39 MET B C 1
ATOM 4611 O O . MET B 1 39 ? -7.008 -17.688 3.053 1 89.44 39 MET B O 1
ATOM 4615 N N . SER B 1 40 ? -7.309 -15.469 3.816 1 92.12 40 SER B N 1
ATOM 4616 C CA . SER B 1 40 ? -8.492 -15.695 4.637 1 92.12 40 SER B CA 1
ATOM 4617 C C . SER B 1 40 ? -9.703 -14.961 4.074 1 92.12 40 SER B C 1
ATOM 4619 O O . SER B 1 40 ? -9.852 -13.75 4.273 1 92.12 40 SER B O 1
ATOM 4621 N N . ARG B 1 41 ? -10.625 -15.656 3.451 1 96.06 41 ARG B N 1
ATOM 4622 C CA . ARG B 1 41 ? -11.789 -15.07 2.797 1 96.06 41 ARG B CA 1
ATOM 4623 C C . ARG B 1 41 ? -12.914 -14.836 3.795 1 96.06 41 ARG B C 1
ATOM 4625 O O . ARG B 1 41 ? -13.055 -15.578 4.77 1 96.06 41 ARG B O 1
ATOM 4632 N N . PRO B 1 42 ? -13.688 -13.82 3.549 1 98.31 42 PRO B N 1
ATOM 4633 C CA . PRO B 1 42 ? -14.812 -13.586 4.449 1 98.31 42 PRO B CA 1
ATOM 4634 C C . PRO B 1 42 ? -16 -14.508 4.156 1 98.31 42 PRO B C 1
ATOM 4636 O O . PRO B 1 42 ? -17.109 -14.023 3.93 1 98.31 42 PRO B O 1
ATOM 4639 N N . ASN B 1 43 ? -15.805 -15.766 4.309 1 98.69 43 ASN B N 1
ATOM 4640 C CA . ASN B 1 43 ? -16.766 -16.766 3.844 1 98.69 43 ASN B CA 1
ATOM 4641 C C . ASN B 1 43 ? -18.047 -16.75 4.664 1 98.69 43 ASN B C 1
ATOM 4643 O O . ASN B 1 43 ? -19.141 -16.953 4.129 1 98.69 43 ASN B O 1
ATOM 4647 N N . ALA B 1 44 ? -17.953 -16.547 5.988 1 98.81 44 ALA B N 1
ATOM 4648 C CA . ALA B 1 44 ? -19.156 -16.469 6.801 1 98.81 44 ALA B CA 1
ATOM 4649 C C . ALA B 1 44 ? -20.094 -15.367 6.305 1 98.81 44 ALA B C 1
ATOM 4651 O O . ALA B 1 44 ? -21.297 -15.562 6.199 1 98.81 44 ALA B O 1
ATOM 4652 N N . LEU B 1 45 ? -19.516 -14.227 6.012 1 98.88 45 LEU B N 1
ATOM 4653 C CA . LEU B 1 45 ? -20.297 -13.102 5.504 1 98.88 45 LEU B CA 1
ATOM 4654 C C . LEU B 1 45 ? -20.828 -13.391 4.105 1 98.88 45 LEU B C 1
ATOM 4656 O O . LEU B 1 45 ? -21.969 -13.07 3.791 1 98.88 45 LEU B O 1
ATOM 4660 N N . LEU B 1 46 ? -19.984 -14 3.281 1 98.62 46 LEU B N 1
ATOM 4661 C CA . LEU B 1 46 ? -20.391 -14.328 1.918 1 98.62 46 LEU B CA 1
ATOM 4662 C C . LEU B 1 46 ? -21.547 -15.328 1.921 1 98.62 46 LEU B C 1
ATOM 4664 O O . LEU B 1 46 ? -22.484 -15.203 1.132 1 98.62 46 LEU B O 1
ATOM 4668 N N . ASN B 1 47 ? -21.453 -16.328 2.766 1 98.75 47 ASN B N 1
ATOM 4669 C CA . ASN B 1 47 ? -22.562 -17.281 2.916 1 98.75 47 ASN B CA 1
ATOM 4670 C C . ASN B 1 47 ? -23.859 -16.578 3.312 1 98.75 47 ASN B C 1
ATOM 4672 O O . ASN B 1 47 ? -24.922 -16.906 2.799 1 98.75 47 ASN B O 1
ATOM 4676 N N . ALA B 1 48 ? -23.734 -15.641 4.238 1 98.88 48 ALA B N 1
ATOM 4677 C CA . ALA B 1 48 ? -24.906 -14.883 4.668 1 98.88 48 ALA B CA 1
ATOM 4678 C C . ALA B 1 48 ? -25.516 -14.109 3.502 1 98.88 48 ALA B C 1
ATOM 4680 O O . ALA B 1 48 ? -26.734 -14.055 3.355 1 98.88 48 ALA B O 1
ATOM 4681 N N . VAL B 1 49 ? -24.688 -13.523 2.645 1 98.88 49 VAL B N 1
ATOM 4682 C CA . VAL B 1 49 ? -25.156 -12.812 1.458 1 98.88 49 VAL B CA 1
ATOM 4683 C C . VAL B 1 49 ? -25.906 -13.766 0.54 1 98.88 49 VAL B C 1
ATOM 4685 O O . VAL B 1 49 ? -27 -13.445 0.065 1 98.88 49 VAL B O 1
ATOM 4688 N N . CYS B 1 50 ? -25.344 -14.953 0.309 1 98.75 50 CYS B N 1
ATOM 4689 C CA . CYS B 1 50 ? -25.953 -15.945 -0.57 1 98.75 50 CYS B CA 1
ATOM 4690 C C . CYS B 1 50 ? -27.312 -16.375 -0.038 1 98.75 50 CYS B C 1
ATOM 4692 O O . CYS B 1 50 ? -28.266 -16.531 -0.806 1 98.75 50 CYS B O 1
ATOM 4694 N N . ARG B 1 51 ? -27.406 -16.547 1.282 1 98.38 51 ARG B N 1
ATOM 4695 C CA . ARG B 1 51 ? -28.672 -16.938 1.886 1 98.38 51 ARG B CA 1
ATOM 4696 C C . ARG B 1 51 ? -29.703 -15.82 1.74 1 98.38 51 ARG B C 1
ATOM 4698 O O . ARG B 1 51 ? -30.844 -16.062 1.313 1 98.38 51 ARG B O 1
ATOM 4705 N N . ALA B 1 52 ? -29.312 -14.633 2.051 1 98.5 52 ALA B N 1
ATOM 4706 C CA . ALA B 1 52 ? -30.234 -13.508 2.143 1 98.5 52 ALA B CA 1
ATOM 4707 C C . ALA B 1 52 ? -30.781 -13.125 0.767 1 98.5 52 ALA B C 1
ATOM 4709 O O . ALA B 1 52 ? -31.906 -12.648 0.644 1 98.5 52 ALA B O 1
ATOM 4710 N N . PHE B 1 53 ? -30.062 -13.43 -0.269 1 98.62 53 PHE B N 1
ATOM 4711 C CA . PHE B 1 53 ? -30.453 -12.922 -1.576 1 98.62 53 PHE B CA 1
ATOM 4712 C C . PHE B 1 53 ? -30.641 -14.055 -2.572 1 98.62 53 PHE B C 1
ATOM 4714 O O . PHE B 1 53 ? -30.594 -13.844 -3.785 1 98.62 53 PHE B O 1
ATOM 4721 N N . ALA B 1 54 ? -30.812 -15.227 -2.08 1 98.44 54 ALA B N 1
ATOM 4722 C CA . ALA B 1 54 ? -31 -16.406 -2.918 1 98.44 54 ALA B CA 1
ATOM 4723 C C . ALA B 1 54 ? -32.094 -16.156 -3.969 1 98.44 54 ALA B C 1
ATOM 4725 O O . ALA B 1 54 ? -33.188 -15.742 -3.639 1 98.44 54 ALA B O 1
ATOM 4726 N N . GLY B 1 55 ? -31.688 -16.375 -5.223 1 98.25 55 GLY B N 1
ATOM 4727 C CA . GLY B 1 55 ? -32.656 -16.328 -6.32 1 98.25 55 GLY B CA 1
ATOM 4728 C C . GLY B 1 55 ? -32.906 -14.914 -6.816 1 98.25 55 GLY B C 1
ATOM 4729 O O . GLY B 1 55 ? -33.594 -14.719 -7.82 1 98.25 55 GLY B O 1
ATOM 4730 N N . SER B 1 56 ? -32.219 -13.898 -6.176 1 98.5 56 SER B N 1
ATOM 4731 C CA . SER B 1 56 ? -32.562 -12.516 -6.508 1 98.5 56 SER B CA 1
ATOM 4732 C C . SER B 1 56 ? -31.906 -12.086 -7.809 1 98.5 56 SER B C 1
ATOM 4734 O O . SER B 1 56 ? -32.375 -11.172 -8.484 1 98.5 56 SER B O 1
ATOM 4736 N N . HIS B 1 57 ? -30.703 -12.695 -8.133 1 98.25 57 HIS B N 1
ATOM 4737 C CA . HIS B 1 57 ? -29.922 -12.312 -9.305 1 98.25 57 HIS B CA 1
ATOM 4738 C C . HIS B 1 57 ? -29.734 -10.805 -9.367 1 98.25 57 HIS B C 1
ATOM 4740 O O . HIS B 1 57 ? -29.906 -10.195 -10.422 1 98.25 57 HIS B O 1
ATOM 4746 N N . SER B 1 58 ? -29.359 -10.203 -8.281 1 98.56 58 SER B N 1
ATOM 4747 C CA . SER B 1 58 ? -29.438 -8.75 -8.211 1 98.56 58 SER B CA 1
ATOM 4748 C C . SER B 1 58 ? -28.078 -8.133 -7.902 1 98.56 58 SER B C 1
ATOM 4750 O O . SER B 1 58 ? -27.828 -6.977 -8.242 1 98.56 58 SER B O 1
ATOM 4752 N N . LEU B 1 59 ? -27.219 -8.875 -7.328 1 98.88 59 LEU B N 1
ATOM 4753 C CA . LEU B 1 59 ? -26.016 -8.281 -6.758 1 98.88 59 LEU B CA 1
ATOM 4754 C C . LEU B 1 59 ? -24.875 -8.266 -7.777 1 98.88 59 LEU B C 1
ATOM 4756 O O . LEU B 1 59 ? -24.797 -9.141 -8.641 1 98.88 59 LEU B O 1
ATOM 4760 N N . THR B 1 60 ? -24.078 -7.27 -7.75 1 98.88 60 THR B N 1
ATOM 4761 C CA . THR B 1 60 ? -22.719 -7.305 -8.281 1 98.88 60 THR B CA 1
ATOM 4762 C C . THR B 1 60 ? -21.719 -7.66 -7.184 1 98.88 60 THR B C 1
ATOM 4764 O O . THR B 1 60 ? -21.734 -7.066 -6.105 1 98.88 60 THR B O 1
ATOM 4767 N N . VAL B 1 61 ? -20.922 -8.664 -7.43 1 98.81 61 VAL B N 1
ATOM 4768 C CA . VAL B 1 61 ? -19.922 -9.062 -6.441 1 98.81 61 VAL B CA 1
ATOM 4769 C C . VAL B 1 61 ? -18.531 -8.969 -7.051 1 98.81 61 VAL B C 1
ATOM 4771 O O . VAL B 1 61 ? -18.297 -9.445 -8.164 1 98.81 61 VAL B O 1
ATOM 4774 N N . SER B 1 62 ? -17.641 -8.273 -6.391 1 98.75 62 SER B N 1
ATOM 4775 C CA . SER B 1 62 ? -16.234 -8.297 -6.793 1 98.75 62 SER B CA 1
ATOM 4776 C C . SER B 1 62 ? -15.391 -9.055 -5.781 1 98.75 62 SER B C 1
ATOM 4778 O O . SER B 1 62 ? -15.633 -8.984 -4.578 1 98.75 62 SER B O 1
ATOM 4780 N N . THR B 1 63 ? -14.492 -9.828 -6.215 1 98.12 63 THR B N 1
ATOM 4781 C CA . THR B 1 63 ? -13.492 -10.57 -5.449 1 98.12 63 THR B CA 1
ATOM 4782 C C . THR B 1 63 ? -12.352 -11.031 -6.348 1 98.12 63 THR B C 1
ATOM 4784 O O . THR B 1 63 ? -12.5 -11.086 -7.57 1 98.12 63 THR B O 1
ATOM 4787 N N . THR B 1 64 ? -11.195 -11.328 -5.781 1 96.12 64 THR B N 1
ATOM 4788 C CA . THR B 1 64 ? -10.023 -11.648 -6.582 1 96.12 64 THR B CA 1
ATOM 4789 C C . THR B 1 64 ? -10.211 -12.961 -7.328 1 96.12 64 THR B C 1
ATOM 4791 O O . THR B 1 64 ? -9.641 -13.172 -8.398 1 96.12 64 THR B O 1
ATOM 4794 N N . ALA B 1 65 ? -10.977 -13.891 -6.719 1 96.69 65 ALA B N 1
ATOM 4795 C CA . ALA B 1 65 ? -11.18 -15.211 -7.312 1 96.69 65 ALA B CA 1
ATOM 4796 C C . ALA B 1 65 ? -12.445 -15.867 -6.773 1 96.69 65 ALA B C 1
ATOM 4798 O O . ALA B 1 65 ? -12.789 -15.695 -5.598 1 96.69 65 ALA B O 1
ATOM 4799 N N . VAL B 1 66 ? -13.078 -16.578 -7.656 1 97.81 66 VAL B N 1
ATOM 4800 C CA . VAL B 1 66 ? -14.219 -17.406 -7.262 1 97.81 66 VAL B CA 1
ATOM 4801 C C . VAL B 1 66 ? -13.812 -18.875 -7.262 1 97.81 66 VAL B C 1
ATOM 4803 O O . VAL B 1 66 ? -13.703 -19.5 -8.32 1 97.81 66 VAL B O 1
ATOM 4806 N N . HIS B 1 67 ? -13.586 -19.375 -6.121 1 96.5 67 HIS B N 1
ATOM 4807 C CA . HIS B 1 67 ? -13.25 -20.781 -5.922 1 96.5 67 HIS B CA 1
ATOM 4808 C C . HIS B 1 67 ? -13.773 -21.297 -4.582 1 96.5 67 HIS B C 1
ATOM 4810 O O . HIS B 1 67 ? -14.242 -20.5 -3.754 1 96.5 67 HIS B O 1
ATOM 4816 N N . SER B 1 68 ? -13.859 -22.516 -4.375 1 95.5 68 SER B N 1
ATOM 4817 C CA . SER B 1 68 ? -14.211 -23.156 -3.105 1 95.5 68 SER B CA 1
ATOM 4818 C C . SER B 1 68 ? -15.594 -22.719 -2.635 1 95.5 68 SER B C 1
ATOM 4820 O O . SER B 1 68 ? -16.578 -22.875 -3.361 1 95.5 68 SER B O 1
ATOM 4822 N N . SER B 1 69 ? -15.633 -22.078 -1.402 1 94.88 69 SER B N 1
ATOM 4823 C CA . SER B 1 69 ? -16.922 -21.703 -0.824 1 94.88 69 SER B CA 1
ATOM 4824 C C . SER B 1 69 ? -17.594 -20.609 -1.656 1 94.88 69 SER B C 1
ATOM 4826 O O . SER B 1 69 ? -18.812 -20.484 -1.628 1 94.88 69 SER B O 1
ATOM 4828 N N . ALA B 1 70 ? -16.875 -19.938 -2.424 1 97.88 70 ALA B N 1
ATOM 4829 C CA . ALA B 1 70 ? -17.422 -18.844 -3.221 1 97.88 70 ALA B CA 1
ATOM 4830 C C . ALA B 1 70 ? -18.281 -19.375 -4.367 1 97.88 70 ALA B C 1
ATOM 4832 O O . ALA B 1 70 ? -19.031 -18.609 -4.988 1 97.88 70 ALA B O 1
ATOM 4833 N N . HIS B 1 71 ? -18.203 -20.688 -4.664 1 98.44 71 HIS B N 1
ATOM 4834 C CA . HIS B 1 71 ? -19.109 -21.266 -5.645 1 98.44 71 HIS B CA 1
ATOM 4835 C C . HIS B 1 71 ? -20.562 -21.078 -5.23 1 98.44 71 HIS B C 1
ATOM 4837 O O . HIS B 1 71 ? -21.469 -21.172 -6.062 1 98.44 71 HIS B O 1
ATOM 4843 N N . ALA B 1 72 ? -20.781 -20.797 -3.928 1 98.56 72 ALA B N 1
ATOM 4844 C CA . ALA B 1 72 ? -22.125 -20.516 -3.418 1 98.56 72 ALA B CA 1
ATOM 4845 C C . ALA B 1 72 ? -22.734 -19.312 -4.129 1 98.56 72 ALA B C 1
ATOM 4847 O O . ALA B 1 72 ? -23.953 -19.203 -4.234 1 98.56 72 ALA B O 1
ATOM 4848 N N . LEU B 1 73 ? -21.906 -18.406 -4.633 1 98.5 73 LEU B N 1
ATOM 4849 C CA . LEU B 1 73 ? -22.391 -17.25 -5.383 1 98.5 73 LEU B CA 1
ATOM 4850 C C . LEU B 1 73 ? -23.188 -17.688 -6.605 1 98.5 73 LEU B C 1
ATOM 4852 O O . LEU B 1 73 ? -24.25 -17.125 -6.895 1 98.5 73 LEU B O 1
ATOM 4856 N N . ALA B 1 74 ? -22.641 -18.672 -7.32 1 98.31 74 ALA B N 1
ATOM 4857 C CA . ALA B 1 74 ? -23.328 -19.203 -8.5 1 98.31 74 ALA B CA 1
ATOM 4858 C C . ALA B 1 74 ? -24.547 -20.016 -8.102 1 98.31 74 ALA B C 1
ATOM 4860 O O . ALA B 1 74 ? -25.625 -19.859 -8.695 1 98.31 74 ALA B O 1
ATOM 4861 N N . LEU B 1 75 ? -24.422 -20.859 -7.098 1 98.56 75 LEU B N 1
ATOM 4862 C CA . LEU B 1 75 ? -25.453 -21.844 -6.73 1 98.56 75 LEU B CA 1
ATOM 4863 C C . LEU B 1 75 ? -26.641 -21.156 -6.074 1 98.56 75 LEU B C 1
ATOM 4865 O O . LEU B 1 75 ? -27.766 -21.656 -6.156 1 98.56 75 LEU B O 1
ATOM 4869 N N . SER B 1 76 ? -26.422 -20 -5.41 1 98.56 76 SER B N 1
ATOM 4870 C CA . SER B 1 76 ? -27.484 -19.297 -4.699 1 98.56 76 SER B CA 1
ATOM 4871 C C . SER B 1 76 ? -28.391 -18.547 -5.66 1 98.56 76 SER B C 1
ATOM 4873 O O . SER B 1 76 ? -29.547 -18.234 -5.332 1 98.56 76 SER B O 1
ATOM 4875 N N . GLY B 1 77 ? -27.828 -18.141 -6.848 1 98.19 77 GLY B N 1
ATOM 4876 C CA . GLY B 1 77 ? -28.562 -17.297 -7.766 1 98.19 77 GLY B CA 1
ATOM 4877 C C . GLY B 1 77 ? -28.688 -15.859 -7.285 1 98.19 77 GLY B C 1
ATOM 4878 O O . GLY B 1 77 ? -29.578 -15.125 -7.711 1 98.19 77 GLY B O 1
ATOM 4879 N N . ALA B 1 78 ? -27.859 -15.469 -6.41 1 98.62 78 ALA B N 1
ATOM 4880 C CA . ALA B 1 78 ? -27.922 -14.133 -5.828 1 98.62 78 ALA B CA 1
ATOM 4881 C C . ALA B 1 78 ? -27.297 -13.102 -6.75 1 98.62 78 ALA B C 1
ATOM 4883 O O . ALA B 1 78 ? -27.625 -11.914 -6.68 1 98.62 78 ALA B O 1
ATOM 4884 N N . VAL B 1 79 ? -26.453 -13.516 -7.629 1 98.69 79 VAL B N 1
ATOM 4885 C CA . VAL B 1 79 ? -25.5 -12.594 -8.25 1 98.69 79 VAL B CA 1
ATOM 4886 C C . VAL B 1 79 ? -25.859 -12.398 -9.719 1 98.69 79 VAL B C 1
ATOM 4888 O O . VAL B 1 79 ? -26.047 -13.375 -10.461 1 98.69 79 VAL B O 1
ATOM 4891 N N . ARG B 1 80 ? -25.922 -11.18 -10.086 1 98.62 80 ARG B N 1
ATOM 4892 C CA . ARG B 1 80 ? -26.125 -10.812 -11.4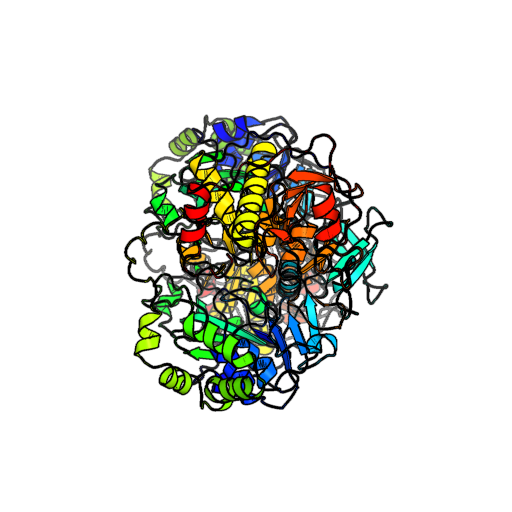84 1 98.62 80 ARG B CA 1
ATOM 4893 C C . ARG B 1 80 ? -24.797 -10.734 -12.227 1 98.62 80 ARG B C 1
ATOM 4895 O O . ARG B 1 80 ? -24.672 -11.203 -13.359 1 98.62 80 ARG B O 1
ATOM 4902 N N . LYS B 1 81 ? -23.797 -10.156 -11.602 1 98.5 81 LYS B N 1
ATOM 4903 C CA . LYS B 1 81 ? -22.5 -9.898 -12.211 1 98.5 81 LYS B CA 1
ATOM 4904 C C . LYS B 1 81 ? -21.375 -10.133 -11.219 1 98.5 81 LYS B C 1
ATOM 4906 O O . LYS B 1 81 ? -21.5 -9.797 -10.039 1 98.5 81 LYS B O 1
ATOM 4911 N N . VAL B 1 82 ? -20.25 -10.719 -11.711 1 98.38 82 VAL B N 1
ATOM 4912 C CA . VAL B 1 82 ? -19.047 -10.906 -10.898 1 98.38 82 VAL B CA 1
ATOM 4913 C C . VAL B 1 82 ? -17.875 -10.203 -11.555 1 98.38 82 VAL B C 1
ATOM 4915 O O . VAL B 1 82 ? -17.656 -10.336 -12.766 1 98.38 82 VAL B O 1
ATOM 4918 N N . ILE B 1 83 ? -17.141 -9.383 -10.852 1 97.94 83 ILE B N 1
ATOM 4919 C CA . ILE B 1 83 ? -15.867 -8.773 -11.234 1 97.94 83 ILE B CA 1
ATOM 4920 C C . ILE B 1 83 ? -14.719 -9.508 -10.547 1 97.94 83 ILE B C 1
ATOM 4922 O O . ILE B 1 83 ? -14.625 -9.523 -9.32 1 97.94 83 ILE B O 1
ATOM 4926 N N . THR B 1 84 ? -13.844 -10.148 -11.305 1 97.75 84 THR B N 1
ATOM 4927 C CA . THR B 1 84 ? -12.867 -11.031 -10.688 1 97.75 84 THR B CA 1
ATOM 4928 C C . THR B 1 84 ? -11.703 -11.297 -11.641 1 97.75 84 THR B C 1
ATOM 4930 O O . THR B 1 84 ? -11.617 -10.695 -12.711 1 97.75 84 THR B O 1
ATOM 4933 N N . GLY B 1 85 ? -10.742 -12.117 -11.172 1 96.12 85 GLY B N 1
ATOM 4934 C CA . GLY B 1 85 ? -9.617 -12.477 -12.008 1 96.12 85 GLY B CA 1
ATOM 4935 C C . GLY B 1 85 ? -9.539 -13.969 -12.289 1 96.12 85 GLY B C 1
ATOM 4936 O O . GLY B 1 85 ? -8.836 -14.398 -13.203 1 96.12 85 GLY B O 1
ATOM 4937 N N . PHE B 1 86 ? -10.297 -14.719 -11.609 1 96.69 86 PHE B N 1
ATOM 4938 C CA . PHE B 1 86 ? -10.211 -16.172 -11.68 1 96.69 86 PHE B CA 1
ATOM 4939 C C . PHE B 1 86 ? -11.531 -16.812 -11.281 1 96.69 86 PHE B C 1
ATOM 4941 O O . PHE B 1 86 ? -12.141 -16.422 -10.281 1 96.69 86 PHE B O 1
ATOM 4948 N N . VAL B 1 87 ? -12 -17.812 -12 1 98 87 VAL B N 1
ATOM 4949 C CA . VAL B 1 87 ? -13.164 -18.641 -11.672 1 98 87 VAL B CA 1
ATOM 4950 C C . VAL B 1 87 ? -12.852 -20.109 -11.938 1 98 87 VAL B C 1
ATOM 4952 O O . VAL B 1 87 ? -12.594 -20.5 -13.078 1 98 87 VAL B O 1
ATOM 4955 N N . GLY B 1 88 ? -12.797 -20.859 -10.938 1 97.31 88 GLY B N 1
ATOM 4956 C CA . GLY B 1 88 ? -12.477 -22.266 -11.047 1 97.31 88 GLY B CA 1
ATOM 4957 C C . GLY B 1 88 ? -12.016 -22.875 -9.734 1 97.31 88 GLY B C 1
ATOM 4958 O O . GLY B 1 88 ? -12.391 -22.406 -8.656 1 97.31 88 GLY B O 1
ATOM 4959 N N . ASP B 1 89 ? -11.336 -23.969 -9.805 1 96.31 89 ASP B N 1
ATOM 4960 C CA . ASP B 1 89 ? -10.836 -24.641 -8.609 1 96.31 89 ASP B CA 1
ATOM 4961 C C . ASP B 1 89 ? -9.336 -24.406 -8.438 1 96.31 89 ASP B C 1
ATOM 4963 O O . ASP B 1 89 ? -8.594 -24.328 -9.422 1 96.31 89 ASP B O 1
ATOM 4967 N N . THR B 1 90 ? -8.898 -24.312 -7.188 1 92.38 90 THR B N 1
ATOM 4968 C CA . THR B 1 90 ? -7.492 -24.047 -6.926 1 92.38 90 THR B CA 1
ATOM 4969 C C . THR B 1 90 ? -6.852 -25.219 -6.184 1 92.38 90 THR B C 1
ATOM 4971 O O . THR B 1 90 ? -5.625 -25.328 -6.141 1 92.38 90 THR B O 1
ATOM 4974 N N . PHE B 1 91 ? -7.633 -26.047 -5.535 1 92.38 91 PHE B N 1
ATOM 4975 C CA . PHE B 1 91 ? -7.172 -27.219 -4.809 1 92.38 91 PHE B CA 1
ATOM 4976 C C . PHE B 1 91 ? -8.031 -28.438 -5.145 1 92.38 91 PHE B C 1
ATOM 4978 O O . PHE B 1 91 ? -9.25 -28.312 -5.266 1 92.38 91 PHE B O 1
ATOM 4985 N N . PRO B 1 92 ? -7.465 -29.562 -5.234 1 90.62 92 PRO B N 1
ATOM 4986 C CA . PRO B 1 92 ? -6.066 -29.984 -5.113 1 90.62 92 PRO B CA 1
ATOM 4987 C C . PRO B 1 92 ? -5.207 -29.516 -6.281 1 90.62 92 PRO B C 1
ATOM 4989 O O . PRO B 1 92 ? -3.984 -29.406 -6.148 1 90.62 92 PRO B O 1
ATOM 4992 N N . SER B 1 93 ? -5.84 -29.344 -7.434 1 89.38 93 SER B N 1
ATOM 4993 C CA . SER B 1 93 ? -5.152 -28.781 -8.586 1 89.38 93 SER B CA 1
ATOM 4994 C C . SER B 1 93 ? -6.027 -27.766 -9.312 1 89.38 93 SER B C 1
ATOM 4996 O O . SER B 1 93 ? -7.254 -27.828 -9.242 1 89.38 93 SER B O 1
ATOM 4998 N N . PRO B 1 94 ? -5.352 -26.797 -9.859 1 89.19 94 PRO B N 1
ATOM 4999 C CA . PRO B 1 94 ? -6.152 -25.828 -10.609 1 89.19 94 PRO B CA 1
ATOM 5000 C C . PRO B 1 94 ? -6.855 -26.453 -11.812 1 89.19 94 PRO B C 1
ATOM 5002 O O . PRO B 1 94 ? -6.223 -27.125 -12.625 1 89.19 94 PRO B O 1
ATOM 5005 N N . ARG B 1 95 ? -8.195 -26.203 -11.961 1 91.75 95 ARG B N 1
ATOM 5006 C CA . ARG B 1 95 ? -8.953 -26.781 -13.07 1 91.75 95 ARG B CA 1
ATOM 5007 C C . ARG B 1 95 ? -10.273 -26.047 -13.266 1 91.75 95 ARG B C 1
ATOM 5009 O O . ARG B 1 95 ? -10.742 -25.344 -12.359 1 91.75 95 ARG B O 1
ATOM 5016 N N . PRO B 1 96 ? -10.812 -26.188 -14.453 1 95.56 96 PRO B N 1
ATOM 5017 C CA . PRO B 1 96 ? -12.164 -25.656 -14.656 1 95.56 96 PRO B CA 1
ATOM 5018 C C . PRO B 1 96 ? -13.203 -26.328 -13.766 1 95.56 96 PRO B C 1
ATOM 5020 O O . PRO B 1 96 ? -13.078 -27.516 -13.453 1 95.56 96 PRO B O 1
ATOM 5023 N N . ASN B 1 97 ? -14.109 -25.578 -13.297 1 97.19 97 ASN B N 1
ATOM 5024 C CA . ASN B 1 97 ? -15.266 -26.062 -12.562 1 97.19 97 ASN B CA 1
ATOM 5025 C C . ASN B 1 97 ? -16.5 -26.156 -13.453 1 97.19 97 ASN B C 1
ATOM 5027 O O . ASN B 1 97 ? -16.828 -25.203 -14.164 1 97.19 97 ASN B O 1
ATOM 5031 N N . ARG B 1 98 ? -17.203 -27.219 -13.414 1 95.81 98 ARG B N 1
ATOM 5032 C CA . ARG B 1 98 ? -18.312 -27.5 -14.312 1 95.81 98 ARG B CA 1
ATOM 5033 C C . ARG B 1 98 ? -19.422 -26.453 -14.141 1 95.81 98 ARG B C 1
ATOM 5035 O O . ARG B 1 98 ? -20.172 -26.188 -15.078 1 95.81 98 ARG B O 1
ATOM 5042 N N . LEU B 1 99 ? -19.531 -25.859 -13.008 1 96.75 99 LEU B N 1
ATOM 5043 C CA . LEU B 1 99 ? -20.531 -24.828 -12.75 1 96.75 99 LEU B CA 1
ATOM 5044 C C . LEU B 1 99 ? -20.406 -23.688 -13.75 1 96.75 99 LEU B C 1
ATOM 5046 O O . LEU B 1 99 ? -21.359 -22.953 -14 1 96.75 99 LEU B O 1
ATOM 5050 N N . TYR B 1 100 ? -19.25 -23.578 -14.344 1 97.69 100 TYR B N 1
ATOM 5051 C CA . TYR B 1 100 ? -18.969 -22.375 -15.094 1 97.69 100 TYR B CA 1
ATOM 5052 C C . TYR B 1 100 ? -18.734 -22.672 -16.562 1 97.69 100 TYR B C 1
ATOM 5054 O O . TYR B 1 100 ? -18.141 -21.875 -17.297 1 97.69 100 TYR B O 1
ATOM 5062 N N . ARG B 1 101 ? -19.094 -23.812 -17.031 1 95.31 101 ARG B N 1
ATOM 5063 C CA . ARG B 1 101 ? -18.891 -24.266 -18.406 1 95.31 101 ARG B CA 1
ATOM 5064 C C . ARG B 1 101 ? -19.422 -23.234 -19.391 1 95.31 101 ARG B C 1
ATOM 5066 O O . ARG B 1 101 ? -18.859 -23.078 -20.484 1 95.31 101 ARG B O 1
ATOM 5073 N N . GLU B 1 102 ? -20.516 -22.516 -19.062 1 95.88 102 GLU B N 1
ATOM 5074 C CA . GLU B 1 102 ? -21.156 -21.562 -19.969 1 95.88 102 GLU B CA 1
ATOM 5075 C C . GLU B 1 102 ? -20.953 -20.125 -19.484 1 95.88 102 GLU B C 1
ATOM 5077 O O . GLU B 1 102 ? -21.781 -19.266 -19.766 1 95.88 102 GLU B O 1
ATOM 5082 N N . LEU B 1 103 ? -19.922 -19.906 -18.75 1 96.88 103 LEU B N 1
ATOM 5083 C CA . LEU B 1 103 ? -19.688 -18.594 -18.141 1 96.88 103 LEU B CA 1
ATOM 5084 C C . LEU B 1 103 ? -19.516 -17.531 -19.219 1 96.88 103 LEU B C 1
ATOM 5086 O O . LEU B 1 103 ? -19.938 -16.375 -19.031 1 96.88 103 LEU B O 1
ATOM 5090 N N . ALA B 1 104 ? -18.906 -17.781 -20.359 1 93.94 104 ALA B N 1
ATOM 5091 C CA . ALA B 1 104 ? -18.688 -16.844 -21.453 1 93.94 104 ALA B CA 1
ATOM 5092 C C . ALA B 1 104 ? -20.016 -16.344 -22.016 1 93.94 104 ALA B C 1
ATOM 5094 O O . ALA B 1 104 ? -20.078 -15.281 -22.625 1 93.94 104 ALA B O 1
ATOM 5095 N N . GLU B 1 105 ? -21.047 -17.125 -21.797 1 94.81 105 GLU B N 1
ATOM 5096 C CA . GLU B 1 105 ? -22.375 -16.75 -22.281 1 94.81 105 GLU B CA 1
ATOM 5097 C C . GLU B 1 105 ? -23.156 -15.984 -21.219 1 94.81 105 GLU B C 1
ATOM 5099 O O . GLU B 1 105 ? -24.328 -15.664 -21.422 1 94.81 105 GLU B O 1
ATOM 5104 N N . GLY B 1 106 ? -22.578 -15.789 -20.125 1 95.31 106 GLY B N 1
ATOM 5105 C CA . GLY B 1 106 ? -23.219 -15.008 -19.078 1 95.31 106 GLY B CA 1
ATOM 5106 C C . GLY B 1 106 ? -23.938 -15.867 -18.047 1 95.31 106 GLY B C 1
ATOM 5107 O O . GLY B 1 106 ? -24.75 -15.359 -17.281 1 95.31 106 GLY B O 1
ATOM 5108 N N . ARG B 1 107 ? -23.734 -17.109 -18.109 1 95.56 107 ARG B N 1
ATOM 5109 C CA . ARG B 1 107 ? -24.344 -18.016 -17.141 1 95.56 107 ARG B CA 1
ATOM 5110 C C . ARG B 1 107 ? -23.281 -18.688 -16.281 1 95.56 107 ARG B C 1
ATOM 5112 O O . ARG B 1 107 ? -22.25 -19.141 -16.797 1 95.56 107 ARG B O 1
ATOM 5119 N N . PRO B 1 108 ? -23.484 -18.797 -15.023 1 96.88 108 PRO B N 1
ATOM 5120 C CA . PRO B 1 108 ? -24.656 -18.484 -14.203 1 96.88 108 PRO B CA 1
ATOM 5121 C C . PRO B 1 108 ? -24.75 -17 -13.844 1 96.88 108 PRO B C 1
ATOM 5123 O O . PRO B 1 108 ? -25.734 -16.562 -13.25 1 96.88 108 PRO B O 1
ATOM 5126 N N . PHE B 1 109 ? -23.781 -16.188 -14.125 1 97.88 109 PHE B N 1
ATOM 5127 C CA . PHE B 1 109 ? -23.781 -14.742 -13.961 1 97.88 109 PHE B CA 1
ATOM 5128 C C . PHE B 1 109 ? -22.906 -14.086 -15.031 1 97.88 109 PHE B C 1
ATOM 5130 O O . PHE B 1 109 ? -22.141 -14.766 -15.719 1 97.88 109 PHE B O 1
ATOM 5137 N N . GLU B 1 110 ? -23.062 -12.773 -15.203 1 97.31 110 GLU B N 1
ATOM 5138 C CA . GLU B 1 110 ? -22.156 -12 -16.047 1 97.31 110 GLU B CA 1
ATOM 5139 C C . GLU B 1 110 ? -20.766 -11.891 -15.414 1 97.31 110 GLU B C 1
ATOM 5141 O O . GLU B 1 110 ? -20.641 -11.789 -14.195 1 97.31 110 GLU B O 1
ATOM 5146 N N . ILE B 1 111 ? -19.734 -11.922 -16.312 1 96.56 111 ILE B N 1
ATOM 5147 C CA . ILE B 1 111 ? -18.375 -11.906 -15.773 1 96.56 111 ILE B CA 1
ATOM 5148 C C . ILE B 1 111 ? -17.594 -10.727 -16.359 1 96.56 111 ILE B C 1
ATOM 5150 O O . ILE B 1 111 ? -17.766 -10.391 -17.531 1 96.56 111 ILE B O 1
ATOM 5154 N N . GLU B 1 112 ? -16.891 -10 -15.594 1 96.81 112 GLU B N 1
ATOM 5155 C CA . GLU B 1 112 ? -15.867 -9.023 -15.953 1 96.81 112 GLU B CA 1
ATOM 5156 C C . GLU B 1 112 ? -14.5 -9.453 -15.422 1 96.81 112 GLU B C 1
ATOM 5158 O O . GLU B 1 112 ? -14.258 -9.406 -14.219 1 96.81 112 GLU B O 1
ATOM 5163 N N . MET B 1 113 ? -13.578 -9.758 -16.344 1 96.56 113 MET B N 1
ATOM 5164 C CA . MET B 1 113 ? -12.32 -10.406 -15.953 1 96.56 113 MET B CA 1
ATOM 5165 C C . MET B 1 113 ? -11.172 -9.406 -15.977 1 96.56 113 MET B C 1
ATOM 5167 O O . MET B 1 113 ? -10.984 -8.68 -16.953 1 96.56 113 MET B O 1
ATOM 5171 N N . TRP B 1 114 ? -10.438 -9.352 -14.93 1 97.69 114 TRP B N 1
ATOM 5172 C CA . TRP B 1 114 ? -9.227 -8.555 -14.797 1 97.69 114 TRP B CA 1
ATOM 5173 C C . TRP B 1 114 ? -8.039 -9.43 -14.383 1 97.69 114 TRP B C 1
ATOM 5175 O O . TRP B 1 114 ? -8.227 -10.562 -13.938 1 97.69 114 TRP B O 1
ATOM 5185 N N . SER B 1 115 ? -6.809 -8.984 -14.609 1 97.62 115 SER B N 1
ATOM 5186 C CA . SER B 1 115 ? -5.668 -9.633 -13.977 1 97.62 115 SER B CA 1
ATOM 5187 C C . SER B 1 115 ? -5.59 -9.297 -12.492 1 97.62 115 SER B C 1
ATOM 5189 O O . SER B 1 115 ? -6.219 -8.344 -12.031 1 97.62 115 SER B O 1
ATOM 5191 N N . LEU B 1 116 ? -4.887 -10.062 -11.742 1 97.69 116 LEU B N 1
ATOM 5192 C CA . LEU B 1 116 ? -4.836 -9.883 -10.297 1 97.69 116 LEU B CA 1
ATOM 5193 C C . LEU B 1 116 ? -4.242 -8.531 -9.938 1 97.69 116 LEU B C 1
ATOM 5195 O O . LEU B 1 116 ? -4.766 -7.828 -9.07 1 97.69 116 LEU B O 1
ATOM 5199 N N . LEU B 1 117 ? -3.168 -8.117 -10.562 1 98.06 117 LEU B N 1
ATOM 5200 C CA . LEU B 1 117 ? -2.521 -6.848 -10.242 1 98.06 117 LEU B CA 1
ATOM 5201 C C . LEU B 1 117 ? -3.391 -5.672 -10.672 1 98.06 117 LEU B C 1
ATOM 5203 O O . LEU B 1 117 ? -3.551 -4.707 -9.922 1 98.06 117 LEU B O 1
ATOM 5207 N N . SER B 1 118 ? -3.928 -5.707 -11.922 1 98.06 118 SER B N 1
ATOM 5208 C CA . SER B 1 118 ? -4.758 -4.602 -12.391 1 98.06 118 SER B CA 1
ATOM 5209 C C . SER B 1 118 ? -6.012 -4.449 -11.539 1 98.06 118 SER B C 1
ATOM 5211 O O . SER B 1 118 ? -6.461 -3.332 -11.281 1 98.06 118 SER B O 1
ATOM 5213 N N . TYR B 1 119 ? -6.625 -5.598 -11.164 1 97.69 119 TYR B N 1
ATOM 5214 C CA . TYR B 1 119 ? -7.742 -5.586 -10.219 1 97.69 119 TYR B CA 1
ATOM 5215 C C . TYR B 1 119 ? -7.371 -4.836 -8.945 1 97.69 119 TYR B C 1
ATOM 5217 O O . TYR B 1 119 ? -8.109 -3.953 -8.5 1 97.69 119 TYR B O 1
ATOM 5225 N N . THR B 1 120 ? -6.246 -5.168 -8.375 1 98.19 120 THR B N 1
ATOM 5226 C CA . THR B 1 120 ? -5.762 -4.559 -7.141 1 98.19 120 THR B CA 1
ATOM 5227 C C . THR B 1 120 ? -5.445 -3.08 -7.355 1 98.19 120 THR B C 1
ATOM 5229 O O . THR B 1 120 ? -5.738 -2.246 -6.496 1 98.19 120 THR B O 1
ATOM 5232 N N . GLN B 1 121 ? -4.871 -2.746 -8.508 1 98.56 121 GLN B N 1
ATOM 5233 C CA . GLN B 1 121 ? -4.535 -1.363 -8.836 1 98.56 121 GLN B CA 1
ATOM 5234 C C . GLN B 1 121 ? -5.793 -0.504 -8.938 1 98.56 121 GLN B C 1
ATOM 5236 O O . GLN B 1 121 ? -5.777 0.674 -8.57 1 98.56 121 GLN B O 1
ATOM 5241 N N . ARG B 1 122 ? -6.895 -1.063 -9.461 1 98.56 122 ARG B N 1
ATOM 5242 C CA . ARG B 1 122 ? -8.164 -0.342 -9.516 1 98.56 122 ARG B CA 1
ATOM 5243 C C . ARG B 1 122 ? -8.688 -0.057 -8.109 1 98.56 122 ARG B C 1
ATOM 5245 O O . ARG B 1 122 ? -9.195 1.035 -7.844 1 98.56 122 ARG B O 1
ATOM 5252 N N . LEU B 1 123 ? -8.586 -1.05 -7.23 1 98.44 123 LEU B N 1
ATOM 5253 C CA . LEU B 1 123 ? -8.984 -0.863 -5.84 1 98.44 123 LEU B CA 1
ATOM 5254 C C . LEU B 1 123 ? -8.141 0.221 -5.176 1 98.44 123 LEU B C 1
ATOM 5256 O O . LEU B 1 123 ? -8.672 1.071 -4.457 1 98.44 123 LEU B O 1
ATOM 5260 N N . MET B 1 124 ? -6.863 0.207 -5.41 1 98.5 124 MET B N 1
ATOM 5261 C CA . MET B 1 124 ? -5.949 1.189 -4.84 1 98.5 124 MET B CA 1
ATOM 5262 C C . MET B 1 124 ? -6.27 2.592 -5.348 1 98.5 124 MET B C 1
ATOM 5264 O O . MET B 1 124 ? -6.246 3.555 -4.578 1 98.5 124 MET B O 1
ATOM 5268 N N . ALA B 1 125 ? -6.523 2.68 -6.648 1 98.62 125 ALA B N 1
ATOM 5269 C CA . ALA B 1 125 ? -6.863 3.988 -7.199 1 98.62 125 ALA B CA 1
ATOM 5270 C C . ALA B 1 125 ? -8.078 4.582 -6.492 1 98.62 125 ALA B C 1
ATOM 5272 O O . ALA B 1 125 ? -8.086 5.77 -6.148 1 98.62 125 ALA B O 1
ATOM 5273 N N . ALA B 1 126 ? -9.094 3.725 -6.27 1 98.44 126 ALA B N 1
ATOM 5274 C CA . ALA B 1 126 ? -10.273 4.172 -5.531 1 98.44 126 ALA B CA 1
ATOM 5275 C C . ALA B 1 126 ? -9.898 4.613 -4.121 1 98.44 126 ALA B C 1
ATOM 5277 O O . ALA B 1 126 ? -10.312 5.684 -3.666 1 98.44 126 ALA B O 1
ATOM 5278 N N . ALA B 1 127 ? -9.078 3.844 -3.482 1 98.19 127 ALA B N 1
ATOM 5279 C CA . ALA B 1 127 ? -8.703 4.066 -2.09 1 98.19 127 ALA B CA 1
ATOM 5280 C C . ALA B 1 127 ? -7.836 5.312 -1.948 1 98.19 127 ALA B C 1
ATOM 5282 O O . ALA B 1 127 ? -7.82 5.949 -0.892 1 98.19 127 ALA B O 1
ATOM 5283 N N . LEU B 1 128 ? -7.113 5.707 -2.99 1 97.5 128 LEU B N 1
ATOM 5284 C CA . LEU B 1 128 ? -6.16 6.809 -2.912 1 97.5 128 LEU B CA 1
ATOM 5285 C C . LEU B 1 128 ? -6.742 8.078 -3.523 1 97.5 128 LEU B C 1
ATOM 5287 O O . LEU B 1 128 ? -6.035 9.078 -3.684 1 97.5 128 LEU B O 1
ATOM 5291 N N . GLY B 1 129 ? -7.957 8.055 -3.949 1 96.06 129 GLY B N 1
ATOM 5292 C CA . GLY B 1 129 ? -8.609 9.211 -4.531 1 96.06 129 GLY B CA 1
ATOM 5293 C C . GLY B 1 129 ? -8.109 9.547 -5.926 1 96.06 129 GLY B C 1
ATOM 5294 O O . GLY B 1 129 ? -8.164 10.695 -6.355 1 96.06 129 GLY B O 1
ATOM 5295 N N . GLN B 1 130 ? -7.566 8.594 -6.621 1 98.06 130 GLN B N 1
ATOM 5296 C CA . GLN B 1 130 ? -7.094 8.805 -7.984 1 98.06 130 GLN B CA 1
ATOM 5297 C C . GLN B 1 130 ? -8.242 8.695 -8.984 1 98.06 130 GLN B C 1
ATOM 5299 O O . GLN B 1 130 ? -9.148 7.879 -8.812 1 98.06 130 GLN B O 1
ATOM 5304 N N . PRO B 1 131 ? -8.195 9.492 -10.047 1 97.56 131 PRO B N 1
ATOM 5305 C CA . PRO B 1 131 ? -9.273 9.414 -11.031 1 97.56 131 PRO B CA 1
ATOM 5306 C C . PRO B 1 131 ? -9.227 8.117 -11.852 1 97.56 131 PRO B C 1
ATOM 5308 O O . PRO B 1 131 ? -10.266 7.637 -12.305 1 97.56 131 PRO B O 1
ATOM 5311 N N . PHE B 1 132 ? -8.031 7.57 -12.094 1 98.62 132 PHE B N 1
ATOM 5312 C CA . PHE B 1 132 ? -7.809 6.312 -12.797 1 98.62 132 PHE B CA 1
ATOM 5313 C C . PHE B 1 132 ? -6.594 5.586 -12.227 1 98.62 132 PHE B C 1
ATOM 5315 O O . PHE B 1 132 ? -5.73 6.207 -11.602 1 98.62 132 PHE B O 1
ATOM 5322 N N . ALA B 1 133 ? -6.52 4.34 -12.422 1 98.62 133 ALA B N 1
ATOM 5323 C CA . ALA B 1 133 ? -5.262 3.598 -12.336 1 98.62 133 ALA B CA 1
ATOM 5324 C C . ALA B 1 133 ? -4.594 3.496 -13.703 1 98.62 133 ALA B C 1
ATOM 5326 O O . ALA B 1 133 ? -5.262 3.611 -14.734 1 98.62 133 ALA B O 1
ATOM 5327 N N . THR B 1 134 ? -3.342 3.369 -13.727 1 98.69 134 THR B N 1
ATOM 5328 C CA . THR B 1 134 ? -2.615 2.895 -14.898 1 98.69 134 THR B CA 1
ATOM 5329 C C . THR B 1 134 ? -2.018 1.514 -14.641 1 98.69 134 THR B C 1
ATOM 5331 O O . THR B 1 134 ? -2.02 1.031 -13.508 1 98.69 134 THR B O 1
ATOM 5334 N N . THR B 1 135 ? -1.57 0.852 -15.656 1 98.38 135 THR B N 1
ATOM 5335 C CA . THR B 1 135 ? -1.045 -0.491 -15.438 1 98.38 135 THR B CA 1
ATOM 5336 C C . THR B 1 135 ? -0.009 -0.848 -16.5 1 98.38 135 THR B C 1
ATOM 5338 O O . THR B 1 135 ? -0.071 -0.351 -17.625 1 98.38 135 THR B O 1
ATOM 5341 N N . GLY B 1 136 ? 0.948 -1.613 -16.094 1 97.38 136 GLY B N 1
ATOM 5342 C CA . GLY B 1 136 ? 1.858 -2.256 -17.031 1 97.38 136 GLY B CA 1
ATOM 5343 C C . GLY B 1 136 ? 1.346 -3.588 -17.547 1 97.38 136 GLY B C 1
ATOM 5344 O O . GLY B 1 136 ? 1.915 -4.16 -18.469 1 97.38 136 GLY B O 1
ATOM 5345 N N . SER B 1 137 ? 0.246 -4.109 -16.891 1 97.88 137 SER B N 1
ATOM 5346 C CA . SER B 1 137 ? -0.382 -5.328 -17.391 1 97.88 137 SER B CA 1
ATOM 5347 C C . SER B 1 137 ? -1.009 -5.105 -18.766 1 97.88 137 SER B C 1
ATOM 5349 O O . SER B 1 137 ? -1.693 -4.102 -18.984 1 97.88 137 SER B O 1
ATOM 5351 N N . MET B 1 138 ? -0.82 -5.961 -19.656 1 97.25 138 MET B N 1
ATOM 5352 C CA . MET B 1 138 ? -1.21 -5.777 -21.047 1 97.25 138 MET B CA 1
ATOM 5353 C C . MET B 1 138 ? -2.629 -6.281 -21.297 1 97.25 138 MET B C 1
ATOM 5355 O O . MET B 1 138 ? -2.852 -7.137 -22.156 1 97.25 138 MET B O 1
ATOM 5359 N N . LEU B 1 139 ? -3.568 -5.754 -20.594 1 97.5 139 LEU B N 1
ATOM 5360 C CA . LEU B 1 139 ? -4.973 -6.117 -20.734 1 97.5 139 LEU B CA 1
ATOM 5361 C C . LEU B 1 139 ? -5.52 -5.652 -22.078 1 97.5 139 LEU B C 1
ATOM 5363 O O . LEU B 1 139 ? -6.188 -6.414 -22.781 1 97.5 139 LEU B O 1
ATOM 5367 N N . ALA B 1 140 ? -5.176 -4.414 -22.469 1 96.5 140 ALA B N 1
ATOM 5368 C CA . ALA B 1 140 ? -5.703 -3.805 -23.688 1 96.5 140 ALA B CA 1
ATOM 5369 C C . ALA B 1 140 ? -5.188 -4.523 -24.938 1 96.5 140 ALA B C 1
ATOM 5371 O O . ALA B 1 140 ? -5.836 -4.508 -25.984 1 96.5 140 ALA B O 1
ATOM 5372 N N . GLU B 1 141 ? -4.094 -5.141 -24.797 1 95.44 141 GLU B N 1
ATOM 5373 C CA . GLU B 1 141 ? -3.432 -5.793 -25.938 1 95.44 141 GLU B CA 1
ATOM 5374 C C . GLU B 1 141 ? -3.85 -7.254 -26.047 1 95.44 141 GLU B C 1
ATOM 5376 O O . GLU B 1 141 ? -3.391 -7.969 -26.938 1 95.44 141 GLU B O 1
ATOM 5381 N N . THR B 1 142 ? -4.703 -7.734 -25.156 1 97.5 142 THR B N 1
ATOM 5382 C CA . THR B 1 142 ? -5.184 -9.109 -25.188 1 97.5 142 THR B CA 1
ATOM 5383 C C . THR B 1 142 ? -6.707 -9.148 -25.25 1 97.5 142 THR B C 1
ATOM 5385 O O . THR B 1 142 ? -7.359 -8.102 -25.281 1 97.5 142 THR B O 1
ATOM 5388 N N . ASP B 1 143 ? -7.238 -10.359 -25.266 1 96.44 143 ASP B N 1
ATOM 5389 C CA . ASP B 1 143 ? -8.688 -10.516 -25.344 1 96.44 143 ASP B CA 1
ATOM 5390 C C . ASP B 1 143 ? -9.344 -10.203 -24 1 96.44 143 ASP B C 1
ATOM 5392 O O . ASP B 1 143 ? -10.57 -10.156 -23.891 1 96.44 143 ASP B O 1
ATOM 5396 N N . LEU B 1 144 ? -8.508 -9.875 -22.984 1 95.31 144 LEU B N 1
ATOM 5397 C CA . LEU B 1 144 ? -9.039 -9.445 -21.688 1 95.31 144 LEU B CA 1
ATOM 5398 C C . LEU B 1 144 ? -9.664 -8.062 -21.797 1 95.31 144 LEU B C 1
ATOM 5400 O O . LEU B 1 144 ? -10.391 -7.637 -20.891 1 95.31 144 LEU B O 1
ATOM 5404 N N . ARG B 1 145 ? -9.477 -7.344 -22.844 1 95.38 145 ARG B N 1
ATOM 5405 C CA . ARG B 1 145 ? -10.023 -6.008 -23.062 1 95.38 145 ARG B CA 1
ATOM 5406 C C . ARG B 1 145 ? -11.539 -6.059 -23.234 1 95.38 145 ARG B C 1
ATOM 5408 O O . ARG B 1 145 ? -12.227 -5.062 -23 1 95.38 145 ARG B O 1
ATOM 5415 N N . HIS B 1 146 ? -12.094 -7.184 -23.562 1 91.56 146 HIS B N 1
ATOM 5416 C CA . HIS B 1 146 ? -13.5 -7.273 -23.938 1 91.56 146 HIS B CA 1
ATOM 5417 C C . HIS B 1 146 ? -14.406 -7.102 -22.719 1 91.56 146 HIS B C 1
ATOM 5419 O O . HIS B 1 146 ? -14.078 -7.562 -21.625 1 91.56 146 HIS B O 1
ATOM 5425 N N . GLY B 1 147 ? -15.469 -6.484 -22.922 1 90.5 147 GLY B N 1
ATOM 5426 C CA . GLY B 1 147 ? -16.484 -6.32 -21.891 1 90.5 147 GLY B CA 1
ATOM 5427 C C . GLY B 1 147 ? -16.141 -5.246 -20.875 1 90.5 147 GLY B C 1
ATOM 5428 O O . GLY B 1 147 ? -16.672 -5.242 -19.766 1 90.5 147 GLY B O 1
ATOM 5429 N N . LYS B 1 148 ? -15.203 -4.422 -21.141 1 94.62 148 LYS B N 1
ATOM 5430 C CA . LYS B 1 148 ? -14.758 -3.428 -20.156 1 94.62 148 LYS B CA 1
ATOM 5431 C C . LYS B 1 148 ? -14.852 -2.018 -20.734 1 94.62 148 LYS B C 1
ATOM 5433 O O . LYS B 1 148 ? -14.039 -1.153 -20.406 1 94.62 148 LYS B O 1
ATOM 5438 N N . GLU B 1 149 ? -15.977 -1.96 -21.516 1 87.19 149 GLU B N 1
ATOM 5439 C CA . GLU B 1 149 ? -16.219 -0.639 -22.094 1 87.19 149 GLU B CA 1
ATOM 5440 C C . GLU B 1 149 ? -16.531 0.385 -21 1 87.19 149 GLU B C 1
ATOM 5442 O O . GLU B 1 149 ? -17.328 0.124 -20.094 1 87.19 149 GLU B O 1
ATOM 5447 N N . GLY B 1 150 ? -15.836 1.36 -20.828 1 91.5 150 GLY B N 1
ATOM 5448 C CA . GLY B 1 150 ? -16.047 2.408 -19.844 1 91.5 150 GLY B CA 1
ATOM 5449 C C . GLY B 1 150 ? -15.094 2.305 -18.656 1 91.5 150 GLY B C 1
ATOM 5450 O O . GLY B 1 150 ? -14.984 3.242 -17.859 1 91.5 150 GLY B O 1
ATOM 5451 N N . SER B 1 151 ? -14.539 1.067 -18.516 1 96.44 151 SER B N 1
ATOM 5452 C CA . SER B 1 151 ? -13.68 0.866 -17.359 1 96.44 151 SER B CA 1
ATOM 5453 C C . SER B 1 151 ? -12.211 0.789 -17.766 1 96.44 151 SER B C 1
ATOM 5455 O O . SER B 1 151 ? -11.32 0.922 -16.922 1 96.44 151 SER B O 1
ATOM 5457 N N . LEU B 1 152 ? -11.961 0.478 -19.016 1 98.12 152 LEU B N 1
ATOM 5458 C CA . LEU B 1 152 ? -10.625 0.422 -19.594 1 98.12 152 LEU B CA 1
ATOM 5459 C C . LEU B 1 152 ? -10.516 1.362 -20.797 1 98.12 152 LEU B C 1
ATOM 5461 O O . LEU B 1 152 ? -11.289 1.247 -21.75 1 98.12 152 LEU B O 1
ATOM 5465 N N . HIS B 1 153 ? -9.602 2.318 -20.703 1 97.56 153 HIS B N 1
ATOM 5466 C CA . HIS B 1 153 ? -9.438 3.326 -21.734 1 97.56 153 HIS B CA 1
ATOM 5467 C C . HIS B 1 153 ? -7.988 3.389 -22.219 1 97.56 153 HIS B C 1
ATOM 5469 O O . HIS B 1 153 ? -7.062 3.131 -21.438 1 97.56 153 HIS B O 1
ATOM 5475 N N . LEU B 1 154 ? -7.812 3.654 -23.438 1 96.56 154 LEU B N 1
ATOM 5476 C CA . LEU B 1 154 ? -6.5 3.959 -24 1 96.56 154 LEU B CA 1
ATOM 5477 C C . LEU B 1 154 ? -6.383 5.445 -24.328 1 96.56 154 LEU B C 1
ATOM 5479 O O . LEU B 1 154 ? -7.281 6.023 -24.938 1 96.56 154 LEU B O 1
ATOM 5483 N N . VAL B 1 155 ? -5.348 6.047 -23.859 1 96.69 155 VAL B N 1
ATOM 5484 C CA . VAL B 1 155 ? -5.059 7.434 -24.219 1 96.69 155 VAL B CA 1
ATOM 5485 C C . VAL B 1 155 ? -3.656 7.531 -24.812 1 96.69 155 VAL B C 1
ATOM 5487 O O . VAL B 1 155 ? -2.793 6.699 -24.531 1 96.69 155 VAL B O 1
ATOM 5490 N N . PRO B 1 156 ? -3.418 8.516 -25.688 1 95.94 156 PRO B N 1
ATOM 5491 C CA . PRO B 1 156 ? -2.076 8.641 -26.266 1 95.94 156 PRO B CA 1
ATOM 5492 C C . PRO B 1 156 ? -1.003 8.891 -25.203 1 95.94 156 PRO B C 1
ATOM 5494 O O . PRO B 1 156 ? -1.241 9.609 -24.234 1 95.94 156 PRO B O 1
ATOM 5497 N N . HIS B 1 157 ? 0.073 8.195 -25.391 1 96.38 157 HIS B N 1
ATOM 5498 C CA . HIS B 1 157 ? 1.226 8.477 -24.547 1 96.38 157 HIS B CA 1
ATOM 5499 C C . HIS B 1 157 ? 1.67 9.93 -24.688 1 96.38 157 HIS B C 1
ATOM 5501 O O . HIS B 1 157 ? 1.801 10.438 -25.812 1 96.38 157 HIS B O 1
ATOM 5507 N N . PRO B 1 158 ? 1.964 10.602 -23.609 1 95.12 158 PRO B N 1
ATOM 5508 C CA . PRO B 1 158 ? 2.236 12.039 -23.703 1 95.12 158 PRO B CA 1
ATOM 5509 C C . PRO B 1 158 ? 3.539 12.344 -24.438 1 95.12 158 PRO B C 1
ATOM 5511 O O . PRO B 1 158 ? 3.682 13.422 -25.016 1 95.12 158 PRO B O 1
ATOM 5514 N N . GLU B 1 159 ? 4.496 11.469 -24.438 1 94.12 159 GLU B N 1
ATOM 5515 C CA . GLU B 1 159 ? 5.793 11.734 -25.047 1 94.12 159 GLU B CA 1
ATOM 5516 C C . GLU B 1 159 ? 5.914 11.055 -26.406 1 94.12 159 GLU B C 1
ATOM 5518 O O . GLU B 1 159 ? 6.848 11.336 -27.156 1 94.12 159 GLU B O 1
ATOM 5523 N N . ASP B 1 160 ? 5.02 10.086 -26.672 1 94.31 160 ASP B N 1
ATOM 5524 C CA . ASP B 1 160 ? 5.012 9.344 -27.922 1 94.31 160 ASP B CA 1
ATOM 5525 C C . ASP B 1 160 ? 3.586 8.977 -28.344 1 94.31 160 ASP B C 1
ATOM 5527 O O . ASP B 1 160 ? 3.096 7.898 -28 1 94.31 160 ASP B O 1
ATOM 5531 N N . PRO B 1 161 ? 3.055 9.75 -29.141 1 90.5 161 PRO B N 1
ATOM 5532 C CA . PRO B 1 161 ? 1.641 9.562 -29.469 1 90.5 161 PRO B CA 1
ATOM 5533 C C . PRO B 1 161 ? 1.369 8.242 -30.172 1 90.5 161 PRO B C 1
ATOM 5535 O O . PRO B 1 161 ? 0.215 7.816 -30.281 1 90.5 161 PRO B O 1
ATOM 5538 N N . GLU B 1 162 ? 2.334 7.59 -30.703 1 94.19 162 GLU B N 1
ATOM 5539 C CA . GLU B 1 162 ? 2.152 6.289 -31.328 1 94.19 162 GLU B CA 1
ATOM 5540 C C . GLU B 1 162 ? 1.938 5.191 -30.297 1 94.19 162 GLU B C 1
ATOM 5542 O O . GLU B 1 162 ? 1.502 4.09 -30.641 1 94.19 162 GLU B O 1
ATOM 5547 N N . ARG B 1 163 ? 2.277 5.562 -29.094 1 95.12 163 ARG B N 1
ATOM 5548 C CA . ARG B 1 163 ? 2.047 4.645 -27.984 1 95.12 163 ARG B CA 1
ATOM 5549 C C . ARG B 1 163 ? 0.844 5.074 -27.156 1 95.12 163 ARG B C 1
ATOM 5551 O O . ARG B 1 163 ? 0.383 6.215 -27.266 1 95.12 163 ARG B O 1
ATOM 5558 N N . SER B 1 164 ? 0.333 4.148 -26.438 1 96.75 164 SER B N 1
ATOM 5559 C CA . SER B 1 164 ? -0.83 4.453 -25.609 1 96.75 164 SER B CA 1
ATOM 5560 C C . SER B 1 164 ? -0.559 4.145 -24.141 1 96.75 164 SER B C 1
ATOM 5562 O O . SER B 1 164 ? 0.358 3.387 -23.828 1 96.75 164 SER B O 1
ATOM 5564 N N . VAL B 1 165 ? -1.242 4.82 -23.297 1 97.88 165 VAL B N 1
ATOM 5565 C CA . VAL B 1 165 ? -1.32 4.523 -21.859 1 97.88 165 VAL B CA 1
ATOM 5566 C C . VAL B 1 165 ? -2.703 3.973 -21.531 1 97.88 165 VAL B C 1
ATOM 5568 O O . VAL B 1 165 ? -3.721 4.523 -21.953 1 97.88 165 VAL B O 1
ATOM 5571 N N . THR B 1 166 ? -2.73 2.877 -20.797 1 98.12 166 THR B N 1
ATOM 5572 C CA . THR B 1 166 ? -3.996 2.283 -20.375 1 98.12 166 THR B CA 1
ATOM 5573 C C . THR B 1 166 ? -4.469 2.898 -19.062 1 98.12 166 THR B C 1
ATOM 5575 O O . THR B 1 166 ? -3.742 2.889 -18.078 1 98.12 166 THR B O 1
ATOM 5578 N N . LEU B 1 167 ? -5.648 3.48 -19.047 1 98.5 167 LEU B N 1
ATOM 5579 C CA . LEU B 1 167 ? -6.312 4 -17.859 1 98.5 167 LEU B CA 1
ATOM 5580 C C . LEU B 1 167 ? -7.43 3.064 -17.406 1 98.5 167 LEU B C 1
ATOM 5582 O O . LEU B 1 167 ? -8.242 2.625 -18.219 1 98.5 167 LEU B O 1
ATOM 5586 N N . LEU B 1 168 ? -7.449 2.697 -16.188 1 98.69 168 LEU B N 1
ATOM 5587 C CA . LEU B 1 168 ? -8.477 1.842 -15.602 1 98.69 168 LEU B CA 1
ATOM 5588 C C . LEU B 1 168 ? -9.344 2.625 -14.625 1 98.69 168 LEU B C 1
ATOM 5590 O O . LEU B 1 168 ? -8.828 3.297 -13.727 1 98.69 168 LEU B O 1
ATOM 5594 N N . SER B 1 169 ? -10.656 2.529 -14.773 1 98.25 169 SER B N 1
ATOM 5595 C CA . SER B 1 169 ? -11.539 3.168 -13.805 1 98.25 169 SER B CA 1
ATOM 5596 C C . SER B 1 169 ? -11.367 2.568 -12.414 1 98.25 169 SER B C 1
ATOM 5598 O O . SER B 1 169 ? -11.203 1.355 -12.273 1 98.25 169 SER B O 1
ATOM 5600 N N . PRO B 1 170 ? -11.367 3.4 -11.352 1 98.31 170 PRO B N 1
ATOM 5601 C CA . PRO B 1 170 ? -11.289 2.871 -9.992 1 98.31 170 PRO B CA 1
ATOM 5602 C C . PRO B 1 170 ? -12.406 1.875 -9.68 1 98.31 170 PRO B C 1
ATOM 5604 O O . PRO B 1 170 ? -13.508 1.991 -10.219 1 98.31 170 PRO B O 1
ATOM 5607 N N . LEU B 1 171 ? -12.102 0.872 -8.867 1 98.5 171 LEU B N 1
ATOM 5608 C CA . LEU B 1 171 ? -13.094 -0.089 -8.398 1 98.5 171 LEU B CA 1
ATOM 5609 C C . LEU B 1 171 ? -13.688 0.347 -7.066 1 98.5 171 LEU B C 1
ATOM 5611 O O . LEU B 1 171 ? -13 0.346 -6.047 1 98.5 171 LEU B O 1
ATOM 5615 N N . ARG B 1 172 ? -14.992 0.733 -7.016 1 97.75 172 ARG B N 1
ATOM 5616 C CA . ARG B 1 172 ? -15.656 1.266 -5.832 1 97.75 172 ARG B CA 1
ATOM 5617 C C . ARG B 1 172 ? -16.906 0.459 -5.496 1 97.75 172 ARG B C 1
ATOM 5619 O O . ARG B 1 172 ? -18.016 0.818 -5.906 1 97.75 172 ARG B O 1
ATOM 5626 N N . PRO B 1 173 ? -16.797 -0.519 -4.684 1 98.56 173 PRO B N 1
ATOM 5627 C CA . PRO B 1 173 ? -18.016 -1.165 -4.188 1 98.56 173 PRO B CA 1
ATOM 5628 C C . PRO B 1 173 ? -18.781 -0.3 -3.186 1 98.56 173 PRO B C 1
ATOM 5630 O O . PRO B 1 173 ? -18.25 0.702 -2.699 1 98.56 173 PRO B O 1
ATOM 5633 N N . ARG B 1 174 ? -20 -0.654 -3.049 1 98.62 174 ARG B N 1
ATOM 5634 C CA . ARG B 1 174 ? -20.703 0.045 -1.983 1 98.62 174 ARG B CA 1
ATOM 5635 C C . ARG B 1 174 ? -20.25 -0.437 -0.611 1 98.62 174 ARG B C 1
ATOM 5637 O O . ARG B 1 174 ? -19.984 0.373 0.279 1 98.62 174 ARG B O 1
ATOM 5644 N N . ILE B 1 175 ? -20.172 -1.786 -0.463 1 98.62 175 ILE B N 1
ATOM 5645 C CA . ILE B 1 175 ? -19.828 -2.424 0.803 1 98.62 175 ILE B CA 1
ATOM 5646 C C . ILE B 1 175 ? -18.688 -3.418 0.587 1 98.62 175 ILE B C 1
ATOM 5648 O O . ILE B 1 175 ? -18.672 -4.16 -0.396 1 98.62 175 ILE B O 1
ATOM 5652 N N . ALA B 1 176 ? -17.734 -3.385 1.489 1 98.69 176 ALA B N 1
ATOM 5653 C CA . ALA B 1 176 ? -16.688 -4.402 1.521 1 98.69 176 ALA B CA 1
ATOM 5654 C C . ALA B 1 176 ? -16.891 -5.359 2.693 1 98.69 176 ALA B C 1
ATOM 5656 O O . ALA B 1 176 ? -17.188 -4.93 3.811 1 98.69 176 ALA B O 1
ATOM 5657 N N . LEU B 1 177 ? -16.828 -6.637 2.418 1 98.88 177 LEU B N 1
ATOM 5658 C CA . LEU B 1 177 ? -16.844 -7.672 3.447 1 98.88 177 LEU B CA 1
ATOM 5659 C C . LEU B 1 177 ? -15.422 -8.07 3.828 1 98.88 177 LEU B C 1
ATOM 5661 O O . LEU B 1 177 ? -14.586 -8.32 2.957 1 98.88 177 LEU B O 1
ATOM 5665 N N . PHE B 1 178 ? -15.18 -8.094 5.145 1 98.69 178 PHE B N 1
ATOM 5666 C CA . PHE B 1 178 ? -13.836 -8.406 5.613 1 98.69 178 PHE B CA 1
ATOM 5667 C C . PHE B 1 178 ? -13.883 -9.328 6.828 1 98.69 178 PHE B C 1
ATOM 5669 O O . PHE B 1 178 ? -14.734 -9.164 7.707 1 98.69 178 PHE B O 1
ATOM 5676 N N . HIS B 1 179 ? -12.969 -10.305 6.895 1 98.69 179 HIS B N 1
ATOM 5677 C CA . HIS B 1 179 ? -12.805 -11.141 8.078 1 98.69 179 HIS B CA 1
ATOM 5678 C C . HIS B 1 179 ? -11.43 -10.938 8.711 1 98.69 179 HIS B C 1
ATOM 5680 O O . HIS B 1 179 ? -10.406 -11.117 8.047 1 98.69 179 HIS B O 1
ATOM 5686 N N . GLY B 1 180 ? -11.43 -10.492 9.945 1 98.19 180 GLY B N 1
ATOM 5687 C CA . GLY B 1 180 ? -10.188 -10.234 10.664 1 98.19 180 GLY B CA 1
ATOM 5688 C C . GLY B 1 180 ? -9.992 -11.156 11.852 1 98.19 180 GLY B C 1
ATOM 5689 O O . GLY B 1 180 ? -10.766 -12.094 12.055 1 98.19 180 GLY B O 1
ATOM 5690 N N . VAL B 1 181 ? -8.906 -10.961 12.609 1 98.31 181 VAL B N 1
ATOM 5691 C CA . VAL B 1 181 ? -8.562 -11.781 13.766 1 98.31 181 VAL B CA 1
ATOM 5692 C C . VAL B 1 181 ? -9.398 -11.352 14.969 1 98.31 181 VAL B C 1
ATOM 5694 O O . VAL B 1 181 ? -10.242 -12.109 15.445 1 98.31 181 VAL B O 1
ATOM 5697 N N . VAL B 1 182 ? -9.195 -10.117 15.391 1 98.75 182 VAL B N 1
ATOM 5698 C CA . VAL B 1 182 ? -9.922 -9.555 16.516 1 98.75 182 VAL B CA 1
ATOM 5699 C C . VAL B 1 182 ? -10.281 -8.102 16.234 1 98.75 182 VAL B C 1
ATOM 5701 O O . VAL B 1 182 ? -9.758 -7.5 15.289 1 98.75 182 VAL B O 1
ATOM 5704 N N . ALA B 1 183 ? -11.18 -7.559 16.953 1 98.69 183 ALA B N 1
ATOM 5705 C CA . ALA B 1 183 ? -11.555 -6.148 16.891 1 98.69 183 ALA B CA 1
ATOM 5706 C C . ALA B 1 183 ? -12.016 -5.648 18.266 1 98.69 183 ALA B C 1
ATOM 5708 O O . ALA B 1 183 ? -12.367 -6.445 19.141 1 98.69 183 ALA B O 1
ATOM 5709 N N . ASP B 1 184 ? -11.93 -4.41 18.484 1 97.75 184 ASP B N 1
ATOM 5710 C CA . ASP B 1 184 ? -12.609 -3.826 19.641 1 97.75 184 ASP B CA 1
ATOM 5711 C C . ASP B 1 184 ? -14.031 -3.398 19.281 1 97.75 184 ASP B C 1
ATOM 5713 O O . ASP B 1 184 ? -14.438 -3.5 18.125 1 97.75 184 ASP B O 1
ATOM 5717 N N . ARG B 1 185 ? -14.797 -2.969 20.219 1 96.69 185 ARG B N 1
ATOM 5718 C CA . ARG B 1 185 ? -16.203 -2.646 20.031 1 96.69 185 ARG B CA 1
ATOM 5719 C C . ARG B 1 185 ? -16.375 -1.392 19.172 1 96.69 185 ARG B C 1
ATOM 5721 O O . ARG B 1 185 ? -17.469 -1.107 18.688 1 96.69 185 ARG B O 1
ATOM 5728 N N . HIS B 1 186 ? -15.273 -0.65 18.969 1 94.31 186 HIS B N 1
ATOM 5729 C CA . HIS B 1 186 ? -15.336 0.567 18.156 1 94.31 186 HIS B CA 1
ATOM 5730 C C . HIS B 1 186 ? -15.141 0.26 16.688 1 94.31 186 HIS B C 1
ATOM 5732 O O . HIS B 1 186 ? -15.406 1.111 15.828 1 94.31 186 HIS B O 1
ATOM 5738 N N . GLY B 1 187 ? -14.641 -0.933 16.375 1 96.81 187 GLY B N 1
ATOM 5739 C CA . GLY B 1 187 ? -14.547 -1.326 14.969 1 96.81 187 GLY B CA 1
ATOM 5740 C C . GLY B 1 187 ? -13.125 -1.326 14.438 1 96.81 187 GLY B C 1
ATOM 5741 O O . GLY B 1 187 ? -12.914 -1.415 13.227 1 96.81 187 GLY B O 1
ATOM 5742 N N . ASN B 1 188 ? -12.148 -1.118 15.336 1 97.62 188 ASN B N 1
ATOM 5743 C CA . ASN B 1 188 ? -10.773 -1.316 14.898 1 97.62 188 ASN B CA 1
ATOM 5744 C C . ASN B 1 188 ? -10.461 -2.793 14.664 1 97.62 188 ASN B C 1
ATOM 5746 O O . ASN B 1 188 ? -10.383 -3.57 15.617 1 97.62 188 ASN B O 1
ATOM 5750 N N . VAL B 1 189 ? -10.234 -3.174 13.406 1 98.44 189 VAL B N 1
ATOM 5751 C CA . VAL B 1 189 ? -10.102 -4.59 13.086 1 98.44 189 VAL B CA 1
ATOM 5752 C C . VAL B 1 189 ? -8.625 -4.934 12.867 1 98.44 189 VAL B C 1
ATOM 5754 O O . VAL B 1 189 ? -7.945 -4.293 12.062 1 98.44 189 VAL B O 1
ATOM 5757 N N . VAL B 1 190 ? -8.18 -5.945 13.602 1 98.38 190 VAL B N 1
ATOM 5758 C CA . VAL B 1 190 ? -6.805 -6.43 13.531 1 98.38 190 VAL B CA 1
ATOM 5759 C C . VAL B 1 190 ? -6.723 -7.613 12.57 1 98.38 190 VAL B C 1
ATOM 5761 O O . VAL B 1 190 ? -7.602 -8.484 12.57 1 98.38 190 VAL B O 1
ATOM 5764 N N . ALA B 1 191 ? -5.742 -7.605 11.719 1 97.06 191 ALA B N 1
ATOM 5765 C CA . ALA B 1 191 ? -5.402 -8.734 10.852 1 97.06 191 ALA B CA 1
ATOM 5766 C C . ALA B 1 191 ? -3.891 -8.93 10.773 1 97.06 191 ALA B C 1
ATOM 5768 O O . ALA B 1 191 ? -3.125 -8.023 11.109 1 97.06 191 ALA B O 1
ATOM 5769 N N . VAL B 1 192 ? -3.467 -10.109 10.359 1 94.94 192 VAL B N 1
ATOM 5770 C CA . VAL B 1 192 ? -2.053 -10.469 10.297 1 94.94 192 VAL B CA 1
ATOM 5771 C C . VAL B 1 192 ? -1.682 -10.867 8.875 1 94.94 192 VAL B C 1
ATOM 5773 O O . VAL B 1 192 ? -2.418 -11.609 8.219 1 94.94 192 VAL B O 1
ATOM 5776 N N . PRO B 1 193 ? -0.575 -10.383 8.312 1 95.31 193 PRO B N 1
ATOM 5777 C CA . PRO B 1 193 ? -0.152 -10.82 6.98 1 95.31 193 PRO B CA 1
ATOM 5778 C C . PRO B 1 193 ? -0.025 -12.336 6.871 1 95.31 193 PRO B C 1
ATOM 5780 O O . PRO B 1 193 ? 0.214 -13.016 7.875 1 95.31 193 PRO B O 1
ATOM 5783 N N . PRO B 1 194 ? -0.026 -12.844 5.586 1 95.81 194 PRO B N 1
ATOM 5784 C CA . PRO B 1 194 ? -0.175 -12.125 4.32 1 95.81 194 PRO B CA 1
ATOM 5785 C C . PRO B 1 194 ? -1.547 -11.469 4.172 1 95.81 194 PRO B C 1
ATOM 5787 O O . PRO B 1 194 ? -2.566 -12.078 4.508 1 95.81 194 PRO B O 1
ATOM 5790 N N . LEU B 1 195 ? -1.621 -10.266 3.598 1 95.38 195 LEU B N 1
ATOM 5791 C CA . LEU B 1 195 ? -2.848 -9.477 3.662 1 95.38 195 LEU B CA 1
ATOM 5792 C C . LEU B 1 195 ? -3.561 -9.469 2.314 1 95.38 195 LEU B C 1
ATOM 5794 O O . LEU B 1 195 ? -4.605 -8.828 2.162 1 95.38 195 LEU B O 1
ATOM 5798 N N . GLY B 1 196 ? -2.973 -10.141 1.285 1 96.19 196 GLY B N 1
ATOM 5799 C CA . GLY B 1 196 ? -3.623 -10.148 -0.015 1 96.19 196 GLY B CA 1
ATOM 5800 C C . GLY B 1 196 ? -3.789 -8.766 -0.612 1 96.19 196 GLY B C 1
ATOM 5801 O O . GLY B 1 196 ? -2.811 -8.039 -0.786 1 96.19 196 GLY B O 1
ATOM 5802 N N . GLU B 1 197 ? -5.027 -8.289 -0.746 1 96.44 197 GLU B N 1
ATOM 5803 C CA . GLU B 1 197 ? -5.277 -6.988 -1.36 1 96.44 197 GLU B CA 1
ATOM 5804 C C . GLU B 1 197 ? -5.117 -5.859 -0.346 1 96.44 197 GLU B C 1
ATOM 5806 O O . GLU B 1 197 ? -5.242 -4.684 -0.693 1 96.44 197 GLU B O 1
ATOM 5811 N N . GLY B 1 198 ? -4.82 -6.184 0.909 1 93.75 198 GLY B N 1
ATOM 5812 C CA . GLY B 1 198 ? -4.598 -5.176 1.933 1 93.75 198 GLY B CA 1
ATOM 5813 C C . GLY B 1 198 ? -5.879 -4.52 2.414 1 93.75 198 GLY B C 1
ATOM 5814 O O . GLY B 1 198 ? -6.934 -5.156 2.449 1 93.75 198 GLY B O 1
ATOM 5815 N N . ALA B 1 199 ? -5.762 -3.318 2.836 1 94.56 199 ALA B N 1
ATOM 5816 C CA . ALA B 1 199 ? -6.871 -2.564 3.414 1 94.56 199 ALA B CA 1
ATOM 5817 C C . ALA B 1 199 ? -7.602 -1.76 2.344 1 94.56 199 ALA B C 1
ATOM 5819 O O . ALA B 1 199 ? -8.539 -1.021 2.646 1 94.56 199 ALA B O 1
ATOM 5820 N N . TRP B 1 200 ? -7.242 -1.838 1.16 1 97.75 200 TRP B N 1
ATOM 5821 C CA . TRP B 1 200 ? -7.617 -0.897 0.11 1 97.75 200 TRP B CA 1
ATOM 5822 C C . TRP B 1 200 ? -9.125 -0.914 -0.119 1 97.75 200 TRP B C 1
ATOM 5824 O O . TRP B 1 200 ? -9.734 0.133 -0.351 1 97.75 200 TRP B O 1
ATOM 5834 N N . ALA B 1 201 ? -9.727 -2.102 0.008 1 97.75 201 ALA B N 1
ATOM 5835 C CA . ALA B 1 201 ? -11.172 -2.191 -0.206 1 97.75 201 ALA B CA 1
ATOM 5836 C C . ALA B 1 201 ? -11.93 -1.409 0.86 1 97.75 201 ALA B C 1
ATOM 5838 O O . ALA B 1 201 ? -13.008 -0.869 0.592 1 97.75 201 ALA B O 1
ATOM 5839 N N . ALA B 1 202 ? -11.383 -1.373 2.043 1 97.19 202 ALA B N 1
ATOM 5840 C CA . ALA B 1 202 ? -12.039 -0.638 3.123 1 97.19 202 ALA B CA 1
ATOM 5841 C C . ALA B 1 202 ? -12.148 0.846 2.787 1 97.19 202 ALA B C 1
ATOM 5843 O O . ALA B 1 202 ? -13.188 1.467 3.027 1 97.19 202 ALA B O 1
ATOM 5844 N N . TYR B 1 203 ? -11.078 1.393 2.203 1 97.38 203 TYR B N 1
ATOM 5845 C CA . TYR B 1 203 ? -11.055 2.809 1.854 1 97.38 203 TYR B CA 1
ATOM 5846 C C . TYR B 1 203 ? -11.805 3.059 0.55 1 97.38 203 TYR B C 1
ATOM 5848 O O . TYR B 1 203 ? -12.359 4.141 0.345 1 97.38 203 TYR B O 1
ATOM 5856 N N . ALA B 1 204 ? -11.867 2.057 -0.325 1 98.12 204 ALA B N 1
ATOM 5857 C CA . ALA B 1 204 ? -12.492 2.189 -1.639 1 98.12 204 ALA B CA 1
ATOM 5858 C C . ALA B 1 204 ? -14.008 2.15 -1.528 1 98.12 204 ALA B C 1
ATOM 5860 O O . ALA B 1 204 ? -14.711 2.77 -2.332 1 98.12 204 ALA B O 1
ATOM 5861 N N . ALA B 1 205 ? -14.555 1.374 -0.567 1 98.12 205 ALA B N 1
ATOM 5862 C CA . ALA B 1 205 ? -16 1.212 -0.411 1 98.12 205 ALA B CA 1
ATOM 5863 C C . ALA B 1 205 ? -16.672 2.557 -0.165 1 98.12 205 ALA B C 1
ATOM 5865 O O . ALA B 1 205 ? -16.234 3.336 0.683 1 98.12 205 ALA B O 1
ATOM 5866 N N . THR B 1 206 ? -17.797 2.822 -0.871 1 97 206 THR B N 1
ATOM 5867 C CA . THR B 1 206 ? -18.453 4.117 -0.757 1 97 206 THR B CA 1
ATOM 5868 C C . THR B 1 206 ? -19.156 4.258 0.595 1 97 206 THR B C 1
ATOM 5870 O O . THR B 1 206 ? -19.156 5.336 1.188 1 97 206 THR B O 1
ATOM 5873 N N . ASP B 1 207 ? -19.766 3.158 1.07 1 96.56 207 ASP B N 1
ATOM 5874 C CA . ASP B 1 207 ? -20.453 3.232 2.357 1 96.56 207 ASP B CA 1
ATOM 5875 C C . ASP B 1 207 ? -19.547 2.762 3.49 1 96.56 207 ASP B C 1
ATOM 5877 O O . ASP B 1 207 ? -19.469 3.404 4.539 1 96.56 207 ASP B O 1
ATOM 5881 N N . GLY B 1 208 ? -18.922 1.573 3.281 1 96.88 208 GLY B N 1
ATOM 5882 C CA . GLY B 1 208 ? -18.031 1.119 4.336 1 96.88 208 GLY B CA 1
ATOM 5883 C C . GLY B 1 208 ? -17.859 -0.388 4.363 1 96.88 208 GLY B C 1
ATOM 5884 O O . GLY B 1 208 ? -18.016 -1.056 3.34 1 96.88 208 GLY B O 1
ATOM 5885 N N . VAL B 1 209 ? -17.469 -0.915 5.586 1 98.38 209 VAL B N 1
ATOM 5886 C CA . VAL B 1 209 ? -17.062 -2.309 5.73 1 98.38 209 VAL B CA 1
ATOM 5887 C C . VAL B 1 209 ? -18.016 -3.033 6.664 1 98.38 209 VAL B C 1
ATOM 5889 O O . VAL B 1 209 ? -18.422 -2.486 7.699 1 98.38 209 VAL B O 1
ATOM 5892 N N . LEU B 1 210 ? -18.469 -4.18 6.277 1 98.88 210 LEU B N 1
ATOM 5893 C CA . LEU B 1 210 ? -18.984 -5.176 7.211 1 98.88 210 LEU B CA 1
ATOM 5894 C C . LEU B 1 210 ? -17.891 -6.168 7.602 1 98.88 210 LEU B C 1
ATOM 5896 O O . LEU B 1 210 ? -17.375 -6.895 6.75 1 98.88 210 LEU B O 1
ATOM 5900 N N . ALA B 1 211 ? -17.609 -6.195 8.922 1 98.81 211 ALA B N 1
ATOM 5901 C CA . ALA B 1 211 ? -16.469 -7.012 9.367 1 98.81 211 ALA B CA 1
ATOM 5902 C C . ALA B 1 211 ? -16.938 -8.141 10.281 1 98.81 211 ALA B C 1
ATOM 5904 O O . ALA B 1 211 ? -17.781 -7.93 11.156 1 98.81 211 ALA B O 1
ATOM 5905 N N . SER B 1 212 ? -16.484 -9.281 10.008 1 98.81 212 SER B N 1
ATOM 5906 C CA . SER B 1 212 ? -16.516 -10.367 10.977 1 98.81 212 SER B CA 1
ATOM 5907 C C . SER B 1 212 ? -15.133 -10.648 11.555 1 98.81 212 SER B C 1
ATOM 5909 O O . SER B 1 212 ? -14.117 -10.406 10.891 1 98.81 212 SER B O 1
ATOM 5911 N N . VAL B 1 213 ? -15.094 -11.07 12.797 1 98.81 213 VAL B N 1
ATOM 5912 C CA . VAL B 1 213 ? -13.828 -11.391 13.453 1 98.81 213 VAL B CA 1
ATOM 5913 C C . VAL B 1 213 ? -13.977 -12.672 14.273 1 98.81 213 VAL B C 1
ATOM 5915 O O . VAL B 1 213 ? -15.102 -13.102 14.555 1 98.81 213 VAL B O 1
ATOM 5918 N N . GLU B 1 214 ? -12.852 -13.258 14.562 1 98.56 214 GLU B N 1
ATOM 5919 C CA . GLU B 1 214 ? -12.867 -14.43 15.438 1 98.56 214 GLU B CA 1
ATOM 5920 C C . GLU B 1 214 ? -13.398 -14.062 16.828 1 98.56 214 GLU B C 1
ATOM 5922 O O . GLU B 1 214 ? -14.117 -14.852 17.453 1 98.56 214 GLU B O 1
ATOM 5927 N N . ALA B 1 215 ? -13.039 -12.875 17.281 1 98.62 215 ALA B N 1
ATOM 5928 C CA . ALA B 1 215 ? -13.492 -12.438 18.609 1 98.62 215 ALA B CA 1
ATOM 5929 C C . ALA B 1 215 ? -13.469 -10.922 18.719 1 98.62 215 ALA B C 1
ATOM 5931 O O . ALA B 1 215 ? -12.57 -10.266 18.172 1 98.62 215 ALA B O 1
ATOM 5932 N N . ILE B 1 216 ? -14.438 -10.383 19.375 1 98.5 216 ILE B N 1
ATOM 5933 C CA . ILE B 1 216 ? -14.406 -8.992 19.828 1 98.5 216 ILE B CA 1
ATOM 5934 C C . ILE B 1 216 ? -13.781 -8.922 21.219 1 98.5 216 ILE B C 1
ATOM 5936 O O . ILE B 1 216 ? -14.234 -9.602 22.141 1 98.5 216 ILE B O 1
ATOM 5940 N N . VAL B 1 217 ? -12.75 -8.18 21.375 1 98.56 217 VAL B N 1
ATOM 5941 C CA . VAL B 1 217 ? -11.977 -8.172 22.609 1 98.56 217 VAL B CA 1
ATOM 5942 C C . VAL B 1 217 ? -12.055 -6.797 23.25 1 98.56 217 VAL B C 1
ATOM 5944 O O . VAL B 1 217 ? -12.648 -5.871 22.688 1 98.56 217 VAL B O 1
ATOM 5947 N N . ASP B 1 218 ? -11.445 -6.688 24.422 1 97.75 218 ASP B N 1
ATOM 5948 C CA . ASP B 1 218 ? -11.438 -5.422 25.141 1 97.75 218 ASP B CA 1
ATOM 5949 C C . ASP B 1 218 ? -10.664 -4.352 24.375 1 97.75 218 ASP B C 1
ATOM 5951 O O . ASP B 1 218 ? -9.688 -4.66 23.688 1 97.75 218 ASP B O 1
ATOM 5955 N N . ASP B 1 219 ? -11.07 -3.133 24.578 1 95.62 219 ASP B N 1
ATOM 5956 C CA . ASP B 1 219 ? -10.477 -1.998 23.875 1 95.62 219 ASP B CA 1
ATOM 5957 C C . ASP B 1 219 ? -8.977 -1.905 24.156 1 95.62 219 ASP B C 1
ATOM 5959 O O . ASP B 1 219 ? -8.203 -1.556 23.266 1 95.62 219 ASP B O 1
ATOM 5963 N N . GLU B 1 220 ? -8.555 -2.25 25.312 1 96 220 GLU B N 1
ATOM 5964 C CA . GLU B 1 220 ? -7.164 -2.119 25.734 1 96 220 GLU B CA 1
ATOM 5965 C C . GLU B 1 220 ? -6.258 -3.072 24.953 1 96 220 GLU B C 1
ATOM 5967 O O . GLU B 1 220 ? -5.086 -2.773 24.734 1 96 220 GLU B O 1
ATOM 5972 N N . VAL B 1 221 ? -6.883 -4.188 24.609 1 97.06 221 VAL B N 1
ATOM 5973 C CA . VAL B 1 221 ? -6.121 -5.176 23.844 1 97.06 221 VAL B CA 1
ATOM 5974 C C . VAL B 1 221 ? -5.758 -4.613 22.469 1 97.06 221 VAL B C 1
ATOM 5976 O O . VAL B 1 221 ? -4.617 -4.738 22.031 1 97.06 221 VAL B O 1
ATOM 5979 N N . ILE B 1 222 ? -6.715 -3.961 21.875 1 96.94 222 ILE B N 1
ATOM 5980 C CA . ILE B 1 222 ? -6.488 -3.377 20.562 1 96.94 222 ILE B CA 1
ATOM 5981 C C . ILE B 1 222 ? -5.578 -2.156 20.688 1 96.94 222 ILE B C 1
ATOM 5983 O O . ILE B 1 222 ? -4.68 -1.956 19.875 1 96.94 222 ILE B O 1
ATOM 5987 N N . ALA B 1 223 ? -5.805 -1.377 21.734 1 94.25 223 ALA B N 1
ATOM 5988 C CA . ALA B 1 223 ? -5.012 -0.173 21.953 1 94.25 223 ALA B CA 1
ATOM 5989 C C . ALA B 1 223 ? -3.531 -0.512 22.109 1 94.25 223 ALA B C 1
ATOM 5991 O O . ALA B 1 223 ? -2.664 0.308 21.797 1 94.25 223 ALA B O 1
ATOM 5992 N N . ALA B 1 224 ? -3.238 -1.709 22.484 1 93.94 224 ALA B N 1
ATOM 5993 C CA . ALA B 1 224 ? -1.86 -2.139 22.703 1 93.94 224 ALA B CA 1
ATOM 5994 C C . ALA B 1 224 ? -1.19 -2.541 21.391 1 93.94 224 ALA B C 1
ATOM 5996 O O . ALA B 1 224 ? 0.027 -2.736 21.344 1 93.94 224 ALA B O 1
ATOM 5997 N N . MET B 1 225 ? -1.94 -2.619 20.359 1 94.69 225 MET B N 1
ATOM 5998 C CA . MET B 1 225 ? -1.353 -3.045 19.094 1 94.69 225 MET B CA 1
ATOM 5999 C C . MET B 1 225 ? -1.909 -2.227 17.938 1 94.69 225 MET B C 1
ATOM 6001 O O . MET B 1 225 ? -2.402 -2.785 16.953 1 94.69 225 MET B O 1
ATOM 6005 N N . PRO B 1 226 ? -1.759 -0.881 18.016 1 95.94 226 PRO B N 1
ATOM 6006 C CA . PRO B 1 226 ? -2.303 -0.036 16.953 1 95.94 226 PRO B CA 1
ATOM 6007 C C . PRO B 1 226 ? -1.666 -0.314 15.586 1 95.94 226 PRO B C 1
ATOM 6009 O O . PRO B 1 226 ? -2.258 -0.005 14.547 1 95.94 226 PRO B O 1
ATOM 6012 N N . ASP B 1 227 ? -0.458 -0.893 15.594 1 95.06 227 ASP B N 1
ATOM 6013 C CA . ASP B 1 227 ? 0.258 -1.181 14.352 1 95.06 227 ASP B CA 1
ATOM 6014 C C . ASP B 1 227 ? -0.271 -2.455 13.695 1 95.06 227 ASP B C 1
ATOM 6016 O O . ASP B 1 227 ? 0.155 -2.814 12.594 1 95.06 227 ASP B O 1
ATOM 6020 N N . ARG B 1 228 ? -1.269 -3.172 14.32 1 96.69 228 ARG B N 1
ATOM 6021 C CA . ARG B 1 228 ? -1.873 -4.379 13.766 1 96.69 228 ARG B CA 1
ATOM 6022 C C . ARG B 1 228 ? -3.291 -4.102 13.273 1 96.69 228 ARG B C 1
ATOM 6024 O O . ARG B 1 228 ? -3.912 -4.957 12.641 1 96.69 228 ARG B O 1
ATOM 6031 N N . VAL B 1 229 ? -3.775 -2.938 13.578 1 97.88 229 VAL B N 1
ATOM 6032 C CA . VAL B 1 229 ? -5.082 -2.551 13.055 1 97.88 229 VAL B CA 1
ATOM 6033 C C . VAL B 1 229 ? -4.984 -2.285 11.555 1 97.88 229 VAL B C 1
ATOM 6035 O O . VAL B 1 229 ? -4.195 -1.445 11.117 1 97.88 229 VAL B O 1
ATOM 6038 N N . VAL B 1 230 ? -5.773 -3.043 10.797 1 97 230 VAL B N 1
ATOM 6039 C CA . VAL B 1 230 ? -5.715 -2.971 9.344 1 97 230 VAL B CA 1
ATOM 6040 C C . VAL B 1 230 ? -6.922 -2.205 8.812 1 97 230 VAL B C 1
ATOM 6042 O O . VAL B 1 230 ? -6.812 -1.448 7.844 1 97 230 VAL B O 1
ATOM 6045 N N . ILE B 1 231 ? -8.07 -2.439 9.375 1 97.5 231 ILE B N 1
ATOM 6046 C CA . ILE B 1 231 ? -9.289 -1.729 9 1 97.5 231 ILE B CA 1
ATOM 6047 C C . ILE B 1 231 ? -9.625 -0.691 10.07 1 97.5 231 ILE B C 1
ATOM 6049 O O . ILE B 1 231 ? -9.875 -1.041 11.227 1 97.5 231 ILE B O 1
ATOM 6053 N N . PRO B 1 232 ? -9.656 0.567 9.711 1 95.25 232 PRO B N 1
ATOM 6054 C CA . PRO B 1 232 ? -9.93 1.591 10.719 1 95.25 232 PRO B CA 1
ATOM 6055 C C . PRO B 1 232 ? -11.398 1.621 11.141 1 95.25 232 PRO B C 1
ATOM 6057 O O . PRO B 1 232 ? -12.289 1.418 10.312 1 95.25 232 PRO B O 1
ATOM 6060 N N . ALA B 1 233 ? -11.648 1.915 12.336 1 94.69 233 ALA B N 1
ATOM 6061 C CA . ALA B 1 233 ? -12.984 1.979 12.906 1 94.69 233 ALA B CA 1
ATOM 6062 C C . ALA B 1 233 ? -13.891 2.904 12.094 1 94.69 233 ALA B C 1
ATOM 6064 O O . ALA B 1 233 ? -15.078 2.633 11.922 1 94.69 233 ALA B O 1
ATOM 6065 N N . ALA B 1 234 ? -13.359 3.936 11.531 1 91.38 234 ALA B N 1
ATOM 6066 C CA . ALA B 1 234 ? -14.125 4.945 10.812 1 91.38 234 ALA B CA 1
ATOM 6067 C C . ALA B 1 234 ? -14.805 4.348 9.586 1 91.38 234 ALA B C 1
ATOM 6069 O O . ALA B 1 234 ? -15.773 4.91 9.07 1 91.38 234 ALA B O 1
ATOM 6070 N N . ARG B 1 235 ? -14.336 3.18 9.141 1 95.12 235 ARG B N 1
ATOM 6071 C CA . ARG B 1 235 ? -14.859 2.59 7.91 1 95.12 235 ARG B CA 1
ATOM 6072 C C . ARG B 1 235 ? -15.781 1.416 8.219 1 95.12 235 ARG B C 1
ATOM 6074 O O . ARG B 1 235 ? -16.406 0.857 7.312 1 95.12 235 ARG B O 1
ATOM 6081 N N . VAL B 1 236 ? -15.922 1.034 9.438 1 96.94 236 VAL B N 1
ATOM 6082 C CA . VAL B 1 236 ? -16.688 -0.153 9.781 1 96.94 236 VAL B CA 1
ATOM 6083 C C . VAL B 1 236 ? -18.141 0.242 10.094 1 96.94 236 VAL B C 1
ATOM 6085 O O . VAL B 1 236 ? -18.391 0.992 11.039 1 96.94 236 VAL B O 1
ATOM 6088 N N . LEU B 1 237 ? -19.062 -0.285 9.344 1 97.31 237 LEU B N 1
ATOM 6089 C CA . LEU B 1 237 ? -20.484 -0.059 9.531 1 97.31 237 LEU B CA 1
ATOM 6090 C C . LEU B 1 237 ? -21.062 -1.037 10.547 1 97.31 237 LEU B C 1
ATOM 6092 O O . LEU B 1 237 ? -21.906 -0.664 11.367 1 97.31 237 LEU B O 1
ATOM 6096 N N . GLY B 1 238 ? -20.625 -2.223 10.422 1 98.69 238 GLY B N 1
ATOM 6097 C CA . GLY B 1 238 ? -21.094 -3.305 11.273 1 98.69 238 GLY B CA 1
ATOM 6098 C C . GLY B 1 238 ? -20.016 -4.32 11.594 1 98.69 238 GLY B C 1
ATOM 6099 O O . GLY B 1 238 ? -19.094 -4.527 10.805 1 98.69 238 GLY B O 1
ATOM 6100 N N . LEU B 1 239 ? -20.172 -4.922 12.719 1 98.75 239 LEU B N 1
ATOM 6101 C CA . LEU B 1 239 ? -19.172 -5.848 13.266 1 98.75 239 LEU B CA 1
ATOM 6102 C C . LEU B 1 239 ? -19.859 -7.027 13.945 1 98.75 239 LEU B C 1
ATOM 6104 O O . LEU B 1 239 ? -20.875 -6.859 14.633 1 98.75 239 LEU B O 1
ATOM 6108 N N . CYS B 1 240 ? -19.359 -8.203 13.742 1 98.81 240 CYS B N 1
ATOM 6109 C CA . CYS B 1 240 ? -19.859 -9.367 14.477 1 98.81 240 CYS B CA 1
ATOM 6110 C C . CYS B 1 240 ? -18.75 -10.383 14.703 1 98.81 240 CYS B C 1
ATOM 6112 O O . CYS B 1 240 ? -17.703 -10.328 14.047 1 98.81 240 CYS B O 1
ATOM 6114 N N . GLU B 1 241 ? -18.969 -11.227 15.633 1 98.81 241 GLU B N 1
ATOM 6115 C CA . GLU B 1 241 ? -18.125 -12.398 15.797 1 98.81 241 GLU B CA 1
ATOM 6116 C C . GLU B 1 241 ? -18.562 -13.531 14.867 1 98.81 241 GLU B C 1
ATOM 6118 O O . GLU B 1 241 ? -19.75 -13.766 14.68 1 98.81 241 GLU B O 1
ATOM 6123 N N . ALA B 1 242 ? -17.594 -14.125 14.234 1 98.75 242 ALA B N 1
ATOM 6124 C CA . ALA B 1 242 ? -17.781 -15.336 13.438 1 98.75 242 ALA B CA 1
ATOM 6125 C C . ALA B 1 242 ? -16.578 -16.266 13.539 1 98.75 242 ALA B C 1
ATOM 6127 O O . ALA B 1 242 ? -15.805 -16.391 12.594 1 98.75 242 ALA B O 1
ATOM 6128 N N . PRO B 1 243 ? -16.484 -17.047 14.68 1 97.94 243 PRO B N 1
ATOM 6129 C CA . PRO B 1 243 ? -15.383 -18 14.758 1 97.94 243 PRO B CA 1
ATOM 6130 C C . PRO B 1 243 ? -15.305 -18.906 13.531 1 97.94 243 PRO B C 1
ATOM 6132 O O . PRO B 1 243 ? -16.328 -19.375 13.039 1 97.94 243 PRO B O 1
ATOM 6135 N N . LEU B 1 244 ? -14.078 -19.094 13 1 98.25 244 LEU B N 1
ATOM 6136 C CA . LEU B 1 244 ? -13.844 -19.859 11.781 1 98.25 244 LEU B CA 1
ATOM 6137 C C . LEU B 1 244 ? -14.547 -19.219 10.594 1 98.25 244 LEU B C 1
ATOM 6139 O O . LEU B 1 244 ? -15.023 -19.906 9.695 1 98.25 244 LEU B O 1
ATOM 6143 N N . GLY B 1 245 ? -14.555 -17.922 10.656 1 98.44 245 GLY B N 1
ATOM 6144 C CA . GLY B 1 245 ? -15.305 -17.188 9.641 1 98.44 245 GLY B CA 1
ATOM 6145 C C . GLY B 1 245 ? -14.703 -17.328 8.25 1 98.44 245 GLY B C 1
ATOM 6146 O O . GLY B 1 245 ? -15.383 -17.078 7.254 1 98.44 245 GLY B O 1
ATOM 6147 N N . ALA B 1 246 ? -13.477 -17.719 8.141 1 98.25 246 ALA B N 1
ATOM 6148 C CA . ALA B 1 246 ? -12.805 -17.875 6.852 1 98.25 246 ALA B CA 1
ATOM 6149 C C . ALA B 1 246 ? -12.93 -19.297 6.332 1 98.25 246 ALA B C 1
ATOM 6151 O O . ALA B 1 246 ? -12.602 -19.578 5.176 1 98.25 246 ALA B O 1
ATOM 6152 N N . HIS B 1 247 ? -13.359 -20.203 7.094 1 98.38 247 HIS B N 1
ATOM 6153 C CA . HIS B 1 247 ? -13.477 -21.594 6.648 1 98.38 247 HIS B CA 1
ATOM 6154 C C . HIS B 1 247 ? -14.273 -21.688 5.348 1 98.38 247 HIS B C 1
ATOM 6156 O O . HIS B 1 247 ? -15.328 -21.062 5.215 1 98.38 247 HIS B O 1
ATOM 6162 N N . PRO B 1 248 ? -13.766 -22.516 4.414 1 97.62 248 PRO B N 1
ATOM 6163 C CA . PRO B 1 248 ? -12.758 -23.562 4.547 1 97.62 248 PRO B CA 1
ATOM 6164 C C . PRO B 1 248 ? -11.336 -23.062 4.324 1 97.62 248 PRO B C 1
ATOM 6166 O O . PRO B 1 248 ? -10.383 -23.844 4.371 1 97.62 248 PRO B O 1
ATOM 6169 N N . GLN B 1 249 ? -11.125 -21.781 4.047 1 96.81 249 GLN B N 1
ATOM 6170 C CA . GLN B 1 249 ? -9.781 -21.203 3.951 1 96.81 249 GLN B CA 1
ATOM 6171 C C . GLN B 1 249 ? -9.18 -20.984 5.336 1 96.81 249 GLN B C 1
ATOM 6173 O O . GLN B 1 249 ? -9.891 -21.031 6.344 1 96.81 249 GLN B O 1
ATOM 6178 N N . SER B 1 250 ? -7.938 -20.734 5.359 1 96.19 250 SER B N 1
ATOM 6179 C CA . SER B 1 250 ? -7.156 -20.641 6.586 1 96.19 250 SER B CA 1
ATOM 6180 C C . SER B 1 250 ? -7.207 -19.234 7.168 1 96.19 250 SER B C 1
ATOM 6182 O O . SER B 1 250 ? -7.746 -18.312 6.539 1 96.19 250 SER B O 1
ATOM 6184 N N . LEU B 1 251 ? -6.711 -19.078 8.375 1 96.56 251 LEU B N 1
ATOM 6185 C CA . LEU B 1 251 ? -6.469 -17.781 9.016 1 96.56 251 LEU B CA 1
ATOM 6186 C C . LEU B 1 251 ? -5.223 -17.844 9.891 1 96.56 251 LEU B C 1
ATOM 6188 O O . LEU B 1 251 ? -5.121 -18.688 10.789 1 96.56 251 LEU B O 1
ATOM 6192 N N . ARG B 1 252 ? -4.281 -16.969 9.586 1 95 252 ARG B N 1
ATOM 6193 C CA . ARG B 1 252 ? -3.127 -16.75 10.453 1 95 252 ARG B CA 1
ATOM 6194 C C . ARG B 1 252 ? -3.432 -15.688 11.508 1 95 252 ARG B C 1
ATOM 6196 O O . ARG B 1 252 ? -3.93 -14.609 11.188 1 95 252 ARG B O 1
ATOM 6203 N N . THR B 1 253 ? -3.164 -16 12.781 1 94.44 253 THR B N 1
ATOM 6204 C CA . THR B 1 253 ? -3.463 -15.031 13.828 1 94.44 253 THR B CA 1
ATOM 6205 C C . THR B 1 253 ? -2.188 -14.617 14.562 1 94.44 253 THR B C 1
ATOM 6207 O O . THR B 1 253 ? -2.172 -13.602 15.258 1 94.44 253 THR B O 1
ATOM 6210 N N . GLY B 1 254 ? -1.078 -15.43 14.461 1 87.81 254 GLY B N 1
ATOM 6211 C CA . GLY B 1 254 ? 0.138 -15.188 15.219 1 87.81 254 GLY B CA 1
ATOM 6212 C C . GLY B 1 254 ? -0.057 -15.32 16.719 1 87.81 254 GLY B C 1
ATOM 6213 O O . GLY B 1 254 ? 0.758 -14.828 17.5 1 87.81 254 GLY B O 1
ATOM 6214 N N . GLY B 1 255 ? -1.218 -15.844 17.109 1 90.88 255 GLY B N 1
ATOM 6215 C CA . GLY B 1 255 ? -1.529 -15.992 18.531 1 90.88 255 GLY B CA 1
ATOM 6216 C C . GLY B 1 255 ? -1.963 -14.695 19.188 1 90.88 255 GLY B C 1
ATOM 6217 O O . GLY B 1 255 ? -2.023 -14.609 20.406 1 90.88 255 GLY B O 1
ATOM 6218 N N . LEU B 1 256 ? -2.262 -13.742 18.438 1 93.19 256 LEU B N 1
ATOM 6219 C CA . LEU B 1 256 ? -2.652 -12.438 18.953 1 93.19 256 LEU B CA 1
ATOM 6220 C C . LEU B 1 256 ? -3.902 -12.547 19.812 1 93.19 256 LEU B C 1
ATOM 6222 O O . LEU B 1 256 ? -4.844 -13.266 19.469 1 93.19 256 LEU B O 1
ATOM 6226 N N . ALA B 1 257 ? -3.875 -11.883 20.938 1 95.31 257 ALA B N 1
ATOM 6227 C CA . ALA B 1 257 ? -4.988 -11.789 21.875 1 95.31 257 ALA B CA 1
ATOM 6228 C C . ALA B 1 257 ? -5.441 -13.172 22.328 1 95.31 257 ALA B C 1
ATOM 6230 O O . ALA B 1 257 ? -6.598 -13.359 22.719 1 95.31 257 ALA B O 1
ATOM 6231 N N . GLY B 1 258 ? -4.625 -14.195 22.141 1 94.31 258 GLY B N 1
ATOM 6232 C CA . GLY B 1 258 ? -4.93 -15.547 22.578 1 94.31 258 GLY B CA 1
ATOM 6233 C C . GLY B 1 258 ? -5.82 -16.297 21.609 1 94.31 258 GLY B C 1
ATOM 6234 O O . GLY B 1 258 ? -6.371 -17.344 21.938 1 94.31 258 GLY B O 1
ATOM 6235 N N . VAL B 1 259 ? -5.992 -15.773 20.391 1 95.62 259 VAL B N 1
ATOM 6236 C CA . VAL B 1 259 ? -6.855 -16.391 19.391 1 95.62 259 VAL B CA 1
ATOM 6237 C C . VAL B 1 259 ? -6.031 -17.312 18.5 1 95.62 259 VAL B C 1
ATOM 6239 O O . VAL B 1 259 ? -5.055 -16.875 17.875 1 95.62 259 VAL B O 1
ATOM 6242 N N . GLU B 1 260 ? -6.434 -18.531 18.406 1 93.19 260 GLU B N 1
ATOM 6243 C CA . GLU B 1 260 ? -5.746 -19.5 17.562 1 93.19 260 GLU B CA 1
ATOM 6244 C C . GLU B 1 260 ? -6.137 -19.344 16.094 1 93.19 260 GLU B C 1
ATOM 6246 O O . GLU B 1 260 ? -7.27 -18.953 15.797 1 93.19 260 GLU B O 1
ATOM 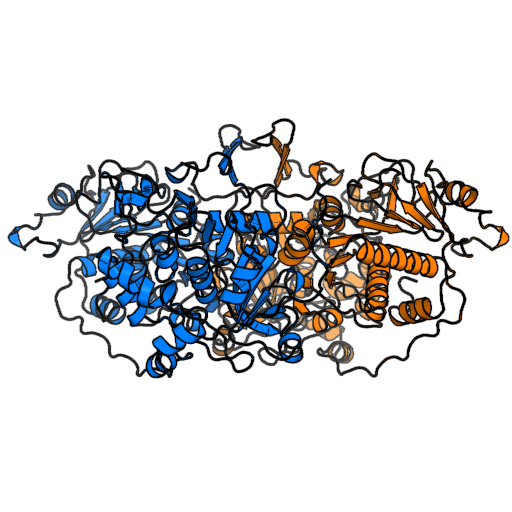6251 N N . GLY B 1 261 ? -5.18 -19.625 15.266 1 95.62 261 GLY B N 1
ATOM 6252 C CA . GLY B 1 261 ? -5.488 -19.688 13.844 1 95.62 261 GLY B CA 1
ATOM 6253 C C . GLY B 1 261 ? -5.969 -21.062 13.406 1 95.62 261 GLY B C 1
ATOM 6254 O O . GLY B 1 261 ? -6.254 -21.922 14.234 1 95.62 261 GLY B O 1
ATOM 6255 N N . TYR B 1 262 ? -6.203 -21.234 12.141 1 96.69 262 TYR B N 1
ATOM 6256 C CA . TYR B 1 262 ? -6.609 -22.531 11.594 1 96.69 262 TYR B CA 1
ATOM 6257 C C . TYR B 1 262 ? -6.133 -22.688 10.148 1 96.69 262 TYR B C 1
ATOM 6259 O O . TYR B 1 262 ? -5.895 -21.688 9.461 1 96.69 262 TYR B O 1
ATOM 6267 N N . LEU B 1 263 ? -5.953 -23.938 9.68 1 95.81 263 LEU B N 1
ATOM 6268 C CA . LEU B 1 263 ? -5.453 -24.297 8.359 1 95.81 263 LEU B CA 1
ATOM 6269 C C . LEU B 1 263 ? -6.594 -24.422 7.355 1 95.81 263 LEU B C 1
ATOM 6271 O O . LEU B 1 263 ? -7.766 -24.422 7.738 1 95.81 263 LEU B O 1
ATOM 6275 N N . ASP B 1 264 ? -6.211 -24.453 6.113 1 96.12 264 ASP B N 1
ATOM 6276 C CA . ASP B 1 264 ? -7.18 -24.797 5.078 1 96.12 264 ASP B CA 1
ATOM 6277 C C . ASP B 1 264 ? -7.742 -26.203 5.305 1 96.12 264 ASP B C 1
ATOM 6279 O O . ASP B 1 264 ? -7 -27.141 5.637 1 96.12 264 ASP B O 1
ATOM 6283 N N . ASP B 1 265 ? -8.984 -26.297 5.176 1 97.06 265 ASP B N 1
ATOM 6284 C CA . ASP B 1 265 ? -9.633 -27.594 5.285 1 97.06 265 ASP B CA 1
ATOM 6285 C C . ASP B 1 265 ? -9.609 -28.328 3.947 1 97.06 265 ASP B C 1
ATOM 6287 O O . ASP B 1 265 ? -10.609 -28.344 3.223 1 97.06 265 ASP B O 1
ATOM 6291 N N . TYR B 1 266 ? -8.57 -29.062 3.705 1 96.38 266 TYR B N 1
ATOM 6292 C CA . TYR B 1 266 ? -8.32 -29.688 2.408 1 96.38 266 TYR B CA 1
ATOM 6293 C C . TYR B 1 266 ? -9.383 -30.734 2.086 1 96.38 266 TYR B C 1
ATOM 6295 O O . TYR B 1 266 ? -9.789 -30.875 0.93 1 96.38 266 TYR B O 1
ATOM 6303 N N . ALA B 1 267 ? -9.812 -31.438 3.082 1 96.81 267 ALA B N 1
ATOM 6304 C CA . ALA B 1 267 ? -10.867 -32.406 2.859 1 96.81 267 ALA B CA 1
ATOM 6305 C C . ALA B 1 267 ? -12.164 -31.75 2.402 1 96.81 267 ALA B C 1
ATOM 6307 O O . ALA B 1 267 ? -12.812 -32.219 1.465 1 96.81 267 ALA B O 1
ATOM 6308 N N . PHE B 1 268 ? -12.531 -30.703 3.086 1 98 268 PHE B N 1
ATOM 6309 C CA . PHE B 1 268 ? -13.734 -29.953 2.734 1 98 268 PHE B CA 1
ATOM 6310 C C . PHE B 1 268 ? -13.617 -29.375 1.331 1 98 268 PHE B C 1
ATOM 6312 O O . PHE B 1 268 ? -14.57 -29.422 0.551 1 98 268 PHE B O 1
ATOM 6319 N N . LEU B 1 269 ? -12.477 -28.812 1.013 1 97.38 269 LEU B N 1
ATOM 6320 C CA . LEU B 1 269 ? -12.234 -28.234 -0.307 1 97.38 269 LEU B CA 1
ATOM 6321 C C . LEU B 1 269 ? -12.383 -29.297 -1.396 1 97.38 269 LEU B C 1
ATOM 6323 O O . LEU B 1 269 ? -12.977 -29.031 -2.443 1 97.38 269 LEU B O 1
ATOM 6327 N N . THR B 1 270 ? -11.867 -30.438 -1.157 1 96.94 270 THR B N 1
ATOM 6328 C CA . THR B 1 270 ? -11.977 -31.547 -2.102 1 96.94 270 THR B CA 1
ATOM 6329 C C . THR B 1 270 ? -13.43 -31.969 -2.27 1 96.94 270 THR B C 1
ATOM 6331 O O . THR B 1 270 ? -13.867 -32.281 -3.381 1 96.94 270 THR B O 1
ATOM 6334 N N . ASP B 1 271 ? -14.133 -31.953 -1.179 1 97.62 271 ASP B N 1
ATOM 6335 C CA . ASP B 1 271 ? -15.547 -32.312 -1.211 1 97.62 271 ASP B CA 1
ATOM 6336 C C . ASP B 1 271 ? -16.344 -31.359 -2.094 1 97.62 271 ASP B C 1
ATOM 6338 O O . ASP B 1 271 ? -17.266 -31.766 -2.805 1 97.62 271 ASP B O 1
ATOM 6342 N N . ILE B 1 272 ? -16.031 -30.109 -2.012 1 98 272 ILE B N 1
ATOM 6343 C CA . ILE B 1 272 ? -16.719 -29.109 -2.818 1 98 272 ILE B CA 1
ATOM 6344 C C . ILE B 1 272 ? -16.484 -29.391 -4.301 1 98 272 ILE B C 1
ATOM 6346 O O . ILE B 1 272 ? -17.438 -29.375 -5.094 1 98 272 ILE B O 1
ATOM 6350 N N . VAL B 1 273 ? -15.258 -29.641 -4.66 1 97.19 273 VAL B N 1
ATOM 6351 C CA . VAL B 1 273 ? -14.906 -29.922 -6.047 1 97.19 273 VAL B CA 1
ATOM 6352 C C . VAL B 1 273 ? -15.672 -31.156 -6.539 1 97.19 273 VAL B C 1
ATOM 6354 O O . VAL B 1 273 ? -16.219 -31.141 -7.645 1 97.19 273 VAL B O 1
ATOM 6357 N N . THR B 1 274 ? -15.719 -32.156 -5.711 1 97.25 274 THR B N 1
ATOM 6358 C CA . THR B 1 274 ? -16.422 -33.375 -6.051 1 97.25 274 THR B CA 1
ATOM 6359 C C . THR B 1 274 ? -17.922 -33.125 -6.23 1 97.25 274 THR B C 1
ATOM 6361 O O . THR B 1 274 ? -18.531 -33.625 -7.176 1 97.25 274 THR B O 1
ATOM 6364 N N . ALA B 1 275 ? -18.438 -32.312 -5.383 1 98 275 ALA B N 1
ATOM 6365 C CA . ALA B 1 275 ? -19.859 -32 -5.441 1 98 275 ALA B CA 1
ATOM 6366 C C . ALA B 1 275 ? -20.203 -31.25 -6.719 1 98 275 ALA B C 1
ATOM 6368 O O . ALA B 1 275 ? -21.266 -31.438 -7.297 1 98 275 ALA B O 1
ATOM 6369 N N . CYS B 1 276 ? -19.375 -30.391 -7.184 1 97.31 276 CYS B N 1
ATOM 6370 C CA . CYS B 1 276 ? -19.656 -29.5 -8.297 1 97.31 276 CYS B CA 1
ATOM 6371 C C . CYS B 1 276 ? -19.562 -30.234 -9.633 1 97.31 276 CYS B C 1
ATOM 6373 O O . CYS B 1 276 ? -19.797 -29.656 -10.688 1 97.31 276 CYS B O 1
ATOM 6375 N N . LYS B 1 277 ? -19.25 -31.547 -9.648 1 95.75 277 LYS B N 1
ATOM 6376 C CA . LYS B 1 277 ? -19.141 -32.312 -10.875 1 95.75 277 LYS B CA 1
ATOM 6377 C C . LYS B 1 277 ? -20.5 -32.562 -11.508 1 95.75 277 LYS B C 1
ATOM 6379 O O . LYS B 1 277 ? -20.609 -32.812 -12.711 1 95.75 277 LYS B O 1
ATOM 6384 N N . ASP B 1 278 ? -21.547 -32.5 -10.664 1 96.25 278 ASP B N 1
ATOM 6385 C CA . ASP B 1 278 ? -22.922 -32.688 -11.109 1 96.25 278 ASP B CA 1
ATOM 6386 C C . ASP B 1 278 ? -23.844 -31.609 -10.523 1 96.25 278 ASP B C 1
ATOM 6388 O O . ASP B 1 278 ? -23.719 -31.25 -9.352 1 96.25 278 ASP B O 1
ATOM 6392 N N . PRO B 1 279 ? -24.734 -31.125 -11.328 1 95.94 279 PRO B N 1
ATOM 6393 C CA . PRO B 1 279 ? -25.625 -30.062 -10.844 1 95.94 279 PRO B CA 1
ATOM 6394 C C . PRO B 1 279 ? -26.391 -30.469 -9.586 1 95.94 279 PRO B C 1
ATOM 6396 O O . PRO B 1 279 ? -26.578 -29.641 -8.68 1 95.94 279 PRO B O 1
ATOM 6399 N N . GLU B 1 280 ? -26.844 -31.688 -9.523 1 97.62 280 GLU B N 1
ATOM 6400 C CA . GLU B 1 280 ? -27.625 -32.156 -8.383 1 97.62 280 GLU B CA 1
ATOM 6401 C C . GLU B 1 280 ? -26.781 -32.188 -7.109 1 97.62 280 GLU B C 1
ATOM 6403 O O . GLU B 1 280 ? -27.234 -31.719 -6.051 1 97.62 280 GLU B O 1
ATOM 6408 N N . THR B 1 281 ? -25.609 -32.719 -7.227 1 98.38 281 THR B N 1
ATOM 6409 C CA . THR B 1 281 ? -24.734 -32.812 -6.059 1 98.38 281 THR B CA 1
ATOM 6410 C C . THR B 1 281 ? -24.234 -31.422 -5.66 1 98.38 281 THR B C 1
ATOM 6412 O O . THR B 1 281 ? -24.016 -31.156 -4.477 1 98.38 281 THR B O 1
ATOM 6415 N N . ALA B 1 282 ? -24.062 -30.562 -6.641 1 98.44 282 ALA B N 1
ATOM 6416 C CA . ALA B 1 282 ? -23.688 -29.188 -6.34 1 98.44 282 ALA B CA 1
ATOM 6417 C C . ALA B 1 282 ? -24.797 -28.469 -5.555 1 98.44 282 ALA B C 1
ATOM 6419 O O . ALA B 1 282 ? -24.516 -27.797 -4.562 1 98.44 282 ALA B O 1
ATOM 6420 N N . ALA B 1 283 ? -25.969 -28.641 -6 1 98.12 283 ALA B N 1
ATOM 6421 C CA . ALA B 1 283 ? -27.109 -28.047 -5.316 1 98.12 283 ALA B CA 1
ATOM 6422 C C . ALA B 1 283 ? -27.25 -28.609 -3.902 1 98.12 283 ALA B C 1
ATOM 6424 O O . ALA B 1 283 ? -27.594 -27.875 -2.971 1 98.12 283 ALA B O 1
ATOM 6425 N N . ALA B 1 284 ? -27.031 -29.906 -3.816 1 98.5 284 ALA B N 1
ATOM 6426 C CA . ALA B 1 284 ? -27.109 -30.531 -2.504 1 98.5 284 ALA B CA 1
ATOM 6427 C C . ALA B 1 284 ? -26.062 -29.969 -1.558 1 98.5 284 ALA B C 1
ATOM 6429 O O . ALA B 1 284 ? -26.328 -29.766 -0.373 1 98.5 284 ALA B O 1
ATOM 6430 N N . TRP B 1 285 ? -24.859 -29.828 -2.033 1 98.5 285 TRP B N 1
ATOM 6431 C CA . TRP B 1 285 ? -23.812 -29.219 -1.227 1 98.5 285 TRP B CA 1
ATOM 6432 C C . TRP B 1 285 ? -24.219 -27.828 -0.743 1 98.5 285 TRP B C 1
ATOM 6434 O O . TRP B 1 285 ? -24.062 -27.5 0.434 1 98.5 285 TRP B O 1
ATOM 6444 N N . TYR B 1 286 ? -24.734 -26.969 -1.652 1 98.5 286 TYR B N 1
ATOM 6445 C CA . TYR B 1 286 ? -25.172 -25.625 -1.312 1 98.5 286 TYR B CA 1
ATOM 6446 C C . TYR B 1 286 ? -26.219 -25.656 -0.21 1 98.5 286 TYR B C 1
ATOM 6448 O O . TYR B 1 286 ? -26.156 -24.875 0.747 1 98.5 286 TYR B O 1
ATOM 6456 N N . GLU B 1 287 ? -27.172 -26.547 -0.364 1 98.44 287 GLU B N 1
ATOM 6457 C CA . GLU B 1 287 ? -28.234 -26.641 0.643 1 98.44 287 GLU B CA 1
ATOM 6458 C C . GLU B 1 287 ? -27.672 -27.109 1.985 1 98.44 287 GLU B C 1
ATOM 6460 O O . GLU B 1 287 ? -28.062 -26.594 3.035 1 98.44 287 GLU B O 1
ATOM 6465 N N . GLU B 1 288 ? -26.828 -27.984 1.931 1 98.31 288 GLU B N 1
ATOM 6466 C CA . GLU B 1 288 ? -26.266 -28.547 3.152 1 98.31 288 GLU B CA 1
ATOM 6467 C C . GLU B 1 288 ? -25.438 -27.516 3.914 1 98.31 288 GLU B C 1
ATOM 6469 O O . GLU B 1 288 ? -25.516 -27.438 5.141 1 98.31 288 GLU B O 1
ATOM 6474 N N . TRP B 1 289 ? -24.688 -26.703 3.242 1 98.56 289 TRP B N 1
ATOM 6475 C CA . TRP B 1 289 ? -23.656 -25.922 3.922 1 98.56 289 TRP B CA 1
ATOM 6476 C C . TRP B 1 289 ? -23.969 -24.438 3.893 1 98.56 289 TRP B C 1
ATOM 6478 O O . TRP B 1 289 ? -23.391 -23.656 4.641 1 98.56 289 TRP B O 1
ATOM 6488 N N . VAL B 1 290 ? -24.906 -23.969 3.012 1 98.62 290 VAL B N 1
ATOM 6489 C CA . VAL B 1 290 ? -25.156 -22.547 2.895 1 98.62 290 VAL B CA 1
ATOM 6490 C C . VAL B 1 290 ? -26.641 -22.266 2.986 1 98.62 290 VAL B C 1
ATOM 6492 O O . VAL B 1 290 ? -27.141 -21.797 4.02 1 98.62 290 VAL B O 1
ATOM 6495 N N . GLY B 1 291 ? -27.391 -22.734 2.039 1 98.06 291 GLY B N 1
ATOM 6496 C CA . GLY B 1 291 ? -28.797 -22.406 1.911 1 98.06 291 GLY B CA 1
ATOM 6497 C C . GLY B 1 291 ? -29.672 -23.016 3.004 1 98.06 291 GLY B C 1
ATOM 6498 O O . GLY B 1 291 ? -30.656 -22.406 3.418 1 98.06 291 GLY B O 1
ATOM 6499 N N . GLY B 1 292 ? -29.312 -24.172 3.387 1 96.56 292 GLY B N 1
ATOM 6500 C CA . GLY B 1 292 ? -30.156 -24.875 4.34 1 96.56 292 GLY B CA 1
ATOM 6501 C C . GLY B 1 292 ? -29.734 -24.656 5.781 1 96.56 292 GLY B C 1
ATOM 6502 O O . GLY B 1 292 ? -30.297 -25.266 6.695 1 96.56 292 GLY B O 1
ATOM 6503 N N . VAL B 1 293 ? -28.766 -23.891 5.973 1 95.94 293 VAL B N 1
ATOM 6504 C CA . VAL B 1 293 ? -28.297 -23.609 7.324 1 95.94 293 VAL B CA 1
ATOM 6505 C C . VAL B 1 293 ? -28.891 -22.297 7.809 1 95.94 293 VAL B C 1
ATOM 6507 O O . VAL B 1 293 ? -29.031 -21.344 7.027 1 95.94 293 VAL B O 1
ATOM 6510 N N . GLU B 1 294 ? -29.156 -22.141 9.141 1 95.75 294 GLU B N 1
ATOM 6511 C CA . GLU B 1 294 ? -29.812 -20.969 9.703 1 95.75 294 GLU B CA 1
ATOM 6512 C C . GLU B 1 294 ? -28.844 -19.797 9.812 1 95.75 294 GLU B C 1
ATOM 6514 O O . GLU B 1 294 ? -29.25 -18.641 9.789 1 95.75 294 GLU B O 1
ATOM 6519 N N . GLY B 1 295 ? -27.656 -20.172 9.984 1 97.38 295 GLY B N 1
ATOM 6520 C CA . GLY B 1 295 ? -26.609 -19.172 10.148 1 97.38 295 GLY B CA 1
ATOM 6521 C C . GLY B 1 295 ? -25.25 -19.766 10.414 1 97.38 295 GLY B C 1
ATOM 6522 O O . GLY B 1 295 ? -25.047 -20.969 10.195 1 97.38 295 GLY B O 1
ATOM 6523 N N . HIS B 1 296 ? -24.359 -18.906 10.828 1 98.44 296 HIS B N 1
ATOM 6524 C CA . HIS B 1 296 ? -22.969 -19.344 10.977 1 98.44 296 HIS B CA 1
ATOM 6525 C C . HIS B 1 296 ? -22.828 -20.328 12.125 1 98.44 296 HIS B C 1
ATOM 6527 O O . HIS B 1 296 ? -22.016 -21.266 12.055 1 98.44 296 HIS B O 1
ATOM 6533 N N . ALA B 1 297 ? -23.578 -20.109 13.211 1 97.44 297 ALA B N 1
ATOM 6534 C CA . ALA B 1 297 ? -23.547 -21.031 14.344 1 97.44 297 ALA B CA 1
ATOM 6535 C C . ALA B 1 297 ? -23.953 -22.438 13.914 1 97.44 297 ALA B C 1
ATOM 6537 O O . ALA B 1 297 ? -23.344 -23.422 14.328 1 97.44 297 ALA B O 1
ATOM 6538 N N . ASP B 1 298 ? -25 -22.5 13.141 1 97.88 298 ASP B N 1
ATOM 6539 C CA . ASP B 1 298 ? -25.469 -23.781 12.617 1 97.88 298 ASP B CA 1
ATOM 6540 C C . ASP B 1 298 ? -24.422 -24.422 11.703 1 97.88 298 ASP B C 1
ATOM 6542 O O . ASP B 1 298 ? -24.234 -25.641 11.719 1 97.88 298 ASP B O 1
ATOM 6546 N N . TYR B 1 299 ? -23.781 -23.641 10.883 1 98.38 299 TYR B N 1
ATOM 6547 C CA . TYR B 1 299 ? -22.688 -24.094 10.023 1 98.38 299 TYR B CA 1
ATOM 6548 C C . TYR B 1 299 ? -21.594 -24.766 10.852 1 98.38 299 TYR B C 1
ATOM 6550 O O . TYR B 1 299 ? -21.125 -25.859 10.5 1 98.38 299 TYR B O 1
ATOM 6558 N N . LEU B 1 300 ? -21.203 -24.172 11.977 1 98.19 300 LEU B N 1
ATOM 6559 C CA . LEU B 1 300 ? -20.156 -24.688 12.844 1 98.19 300 LEU B CA 1
ATOM 6560 C C . LEU B 1 300 ? -20.594 -25.984 13.516 1 98.19 300 LEU B C 1
ATOM 6562 O O . LEU B 1 300 ? -19.781 -26.906 13.688 1 98.19 300 LEU B O 1
ATOM 6566 N N . GLU B 1 301 ? -21.828 -25.922 13.906 1 97.75 301 GLU B N 1
ATOM 6567 C CA . GLU B 1 301 ? -22.359 -27.156 14.5 1 97.75 301 GLU B CA 1
ATOM 6568 C C . GLU B 1 301 ? -22.297 -28.312 13.516 1 97.75 301 GLU B C 1
ATOM 6570 O O . GLU B 1 301 ? -21.922 -29.438 13.891 1 97.75 301 GLU B O 1
ATOM 6575 N N . ARG B 1 302 ? -22.609 -28.078 12.305 1 97.62 302 ARG B N 1
ATOM 6576 C CA . ARG B 1 302 ? -22.578 -29.109 11.273 1 97.62 302 ARG B CA 1
ATOM 6577 C C . ARG B 1 302 ? -21.156 -29.562 10.984 1 97.62 302 ARG B C 1
ATOM 6579 O O . ARG B 1 302 ? -20.906 -30.734 10.688 1 97.62 302 ARG B O 1
ATOM 6586 N N . LEU B 1 303 ? -20.203 -28.641 10.953 1 97.38 303 LEU B N 1
ATOM 6587 C CA . LEU B 1 303 ? -18.797 -28.969 10.75 1 97.38 303 LEU B CA 1
ATOM 6588 C C . LEU B 1 303 ? -18.312 -29.969 11.805 1 97.38 303 LEU B C 1
ATOM 6590 O O . LEU B 1 303 ? -17.5 -30.844 11.5 1 97.38 303 LEU B O 1
ATOM 6594 N N . GLY B 1 304 ? -18.828 -29.734 13.07 1 97.44 304 GLY B N 1
ATOM 6595 C CA . GLY B 1 304 ? -18.5 -30.641 14.156 1 97.44 304 GLY B CA 1
ATOM 6596 C C . GLY B 1 304 ? -17.203 -30.266 14.867 1 97.44 304 GLY B C 1
ATOM 6597 O O . GLY B 1 304 ? -16.312 -29.656 14.266 1 97.44 304 GLY B O 1
ATOM 6598 N N . GLU B 1 305 ? -17.078 -30.703 16.047 1 96.25 305 GLU B N 1
ATOM 6599 C CA . GLU B 1 305 ? -15.969 -30.359 16.922 1 96.25 305 GLU B CA 1
ATOM 6600 C C . GLU B 1 305 ? -14.68 -31.031 16.469 1 96.25 305 GLU B C 1
ATOM 6602 O O . GLU B 1 305 ? -13.602 -30.438 16.547 1 96.25 305 GLU B O 1
ATOM 6607 N N . GLU B 1 306 ? -14.82 -32.188 16.062 1 96.06 306 GLU B N 1
ATOM 6608 C CA . GLU B 1 306 ? -13.641 -32.969 15.68 1 96.06 306 GLU B CA 1
ATOM 6609 C C . GLU B 1 306 ? -12.93 -32.344 14.484 1 96.06 306 GLU B C 1
ATOM 6611 O O . GLU B 1 306 ? -11.711 -32.156 14.508 1 96.06 306 GLU B O 1
ATOM 6616 N N . ARG B 1 307 ? -13.688 -31.984 13.469 1 96.06 307 ARG B N 1
ATOM 6617 C CA . ARG B 1 307 ? -13.117 -31.344 12.289 1 96.06 307 ARG B CA 1
ATOM 6618 C C . ARG B 1 307 ? -12.523 -29.984 12.641 1 96.06 307 ARG B C 1
ATOM 6620 O O . ARG B 1 307 ? -11.43 -29.641 12.18 1 96.06 307 ARG B O 1
ATOM 6627 N N . ARG B 1 308 ? -13.219 -29.234 13.43 1 95.81 308 ARG B N 1
ATOM 6628 C CA . ARG B 1 308 ? -12.75 -27.922 13.82 1 95.81 308 ARG B CA 1
ATOM 6629 C C . ARG B 1 308 ? -11.43 -28 14.578 1 95.81 308 ARG B C 1
ATOM 6631 O O . ARG B 1 308 ? -10.5 -27.234 14.32 1 95.81 308 ARG B O 1
ATOM 6638 N N . ALA B 1 309 ? -11.32 -28.953 15.438 1 94.25 309 ALA B N 1
ATOM 6639 C CA . ALA B 1 309 ? -10.117 -29.141 16.25 1 94.25 309 ALA B CA 1
ATOM 6640 C C . ALA B 1 309 ? -8.93 -29.547 15.375 1 94.25 309 ALA B C 1
ATOM 6642 O O . ALA B 1 309 ? -7.789 -29.172 15.648 1 94.25 309 ALA B O 1
ATOM 6643 N N . ALA B 1 310 ? -9.188 -30.25 14.344 1 93.94 310 ALA B N 1
ATOM 6644 C CA . ALA B 1 310 ? -8.133 -30.766 13.469 1 93.94 310 ALA B CA 1
ATOM 6645 C C . ALA B 1 310 ? -7.512 -29.656 12.641 1 93.94 310 ALA B C 1
ATOM 6647 O O . ALA B 1 310 ? -6.422 -29.812 12.086 1 93.94 310 ALA B O 1
ATOM 6648 N N . LEU B 1 311 ? -8.117 -28.484 12.594 1 95.5 311 LEU B N 1
ATOM 6649 C CA . LEU B 1 311 ? -7.66 -27.391 11.75 1 95.5 311 LEU B CA 1
ATOM 6650 C C . LEU B 1 311 ? -6.812 -26.406 12.547 1 95.5 311 LEU B C 1
ATOM 6652 O O . LEU B 1 311 ? -6.23 -25.469 11.977 1 95.5 311 LEU B O 1
ATOM 6656 N N . ALA B 1 312 ? -6.699 -26.609 13.852 1 91.75 312 ALA B N 1
ATOM 6657 C CA . ALA B 1 312 ? -6.027 -25.656 14.719 1 91.75 312 ALA B CA 1
ATOM 6658 C C . ALA B 1 312 ? -4.605 -25.375 14.234 1 91.75 312 ALA B C 1
ATOM 6660 O O . ALA B 1 312 ? -3.906 -26.297 13.797 1 91.75 312 ALA B O 1
ATOM 6661 N N . PHE B 1 313 ? -4.172 -24.125 14.367 1 87.62 313 PHE B N 1
ATOM 6662 C CA . PHE B 1 313 ? -2.875 -23.641 13.906 1 87.62 313 PHE B CA 1
ATOM 6663 C C . PHE B 1 313 ? -2.27 -22.672 14.914 1 87.62 313 PHE B C 1
ATOM 6665 O O . PHE B 1 313 ? -2.953 -21.766 15.406 1 87.62 313 PHE B O 1
ATOM 6672 N N . PRO B 1 314 ? -0.903 -22.75 15.227 1 76.25 314 PRO B N 1
ATOM 6673 C CA . PRO B 1 314 ? 0.045 -23.625 14.531 1 76.25 314 PRO B CA 1
ATOM 6674 C C . PRO B 1 314 ? -0.168 -25.094 14.852 1 76.25 314 PRO B C 1
ATOM 6676 O O . PRO B 1 314 ? -0.559 -25.438 15.977 1 76.25 314 PRO B O 1
ATOM 6679 N N . ALA B 1 315 ? 0.059 -25.844 13.703 1 67.31 315 ALA B N 1
ATOM 6680 C CA . ALA B 1 315 ? -0.099 -27.281 13.883 1 67.31 315 ALA B CA 1
ATOM 6681 C C . ALA B 1 315 ? 1.069 -27.875 14.672 1 67.31 315 ALA B C 1
ATOM 6683 O O . ALA B 1 315 ? 2.18 -27.328 14.641 1 67.31 315 ALA B O 1
ATOM 6684 N N . PRO B 1 316 ? 0.641 -28.734 15.453 1 60.41 316 PRO B N 1
ATOM 6685 C CA . PRO B 1 316 ? 1.758 -29.406 16.109 1 60.41 316 PRO B CA 1
ATOM 6686 C C . PRO B 1 316 ? 2.799 -29.938 15.117 1 60.41 316 PRO B C 1
ATOM 6688 O O . PRO B 1 316 ? 2.463 -30.25 13.977 1 60.41 316 PRO B O 1
ATOM 6691 N N . PRO B 1 317 ? 4.051 -29.594 15.445 1 59.44 317 PRO B N 1
ATOM 6692 C CA . PRO B 1 317 ? 5.105 -30.094 14.562 1 59.44 317 PRO B CA 1
ATOM 6693 C C . PRO B 1 317 ? 4.855 -31.531 14.094 1 59.44 317 PRO B C 1
ATOM 6695 O O . PRO B 1 317 ? 4.512 -32.406 14.906 1 59.44 317 PRO B O 1
ATOM 6698 N N . ALA B 1 318 ? 4.547 -31.703 12.844 1 57.69 318 ALA B N 1
ATOM 6699 C CA . ALA B 1 318 ? 4.383 -33.031 12.305 1 57.69 318 ALA B CA 1
ATOM 6700 C C . ALA B 1 318 ? 5.727 -33.781 12.227 1 57.69 318 ALA B C 1
ATOM 6702 O O . ALA B 1 318 ? 6.777 -33.125 12.117 1 57.69 318 ALA B O 1
ATOM 6703 N N . ALA B 1 319 ? 5.809 -35.062 12.539 1 60.78 319 ALA B N 1
ATOM 6704 C CA . ALA B 1 319 ? 6.996 -35.875 12.312 1 60.78 319 ALA B CA 1
ATOM 6705 C C . ALA B 1 319 ? 7.508 -35.719 10.883 1 60.78 319 ALA B C 1
ATOM 6707 O O . ALA B 1 319 ? 6.719 -35.625 9.945 1 60.78 319 ALA B O 1
ATOM 6708 N N . PRO B 1 320 ? 8.93 -35.406 10.781 1 65.75 320 PRO B N 1
ATOM 6709 C CA . PRO B 1 320 ? 9.492 -35.312 9.438 1 65.75 320 PRO B CA 1
ATOM 6710 C C . PRO B 1 320 ? 9.07 -36.469 8.523 1 65.75 320 PRO B C 1
ATOM 6712 O O . PRO B 1 320 ? 9.039 -37.625 8.953 1 65.75 320 PRO B O 1
ATOM 6715 N N . ARG B 1 321 ? 8.391 -36.188 7.41 1 74.5 321 ARG B N 1
ATOM 6716 C CA . ARG B 1 321 ? 8.039 -37.219 6.426 1 74.5 321 ARG B CA 1
ATOM 6717 C C . ARG B 1 321 ? 9.281 -37.781 5.754 1 74.5 321 ARG B C 1
ATOM 6719 O O . ARG B 1 321 ? 10.172 -37.031 5.352 1 74.5 321 ARG B O 1
ATOM 6726 N N . PRO B 1 322 ? 9.422 -39.125 5.785 1 82.31 322 PRO B N 1
ATOM 6727 C CA . PRO B 1 322 ? 10.547 -39.688 5.035 1 82.31 322 PRO B CA 1
ATOM 6728 C C . PRO B 1 322 ? 10.492 -39.344 3.545 1 82.31 322 PRO B C 1
ATOM 6730 O O . PRO B 1 322 ? 9.406 -39.125 3.002 1 82.31 322 PRO B O 1
ATOM 6733 N N . PRO B 1 323 ? 11.711 -39.25 3.021 1 85.44 323 PRO B N 1
ATOM 6734 C CA . PRO B 1 323 ? 11.711 -39 1.576 1 85.44 323 PRO B CA 1
ATOM 6735 C C . PRO B 1 323 ? 10.961 -40.094 0.796 1 85.44 323 PRO B C 1
ATOM 6737 O O . PRO B 1 323 ? 10.977 -41.25 1.188 1 85.44 323 PRO B O 1
ATOM 6740 N N . ALA B 1 324 ? 10.305 -39.656 -0.204 1 90.5 324 ALA B N 1
ATOM 6741 C CA . ALA B 1 324 ? 9.562 -40.562 -1.059 1 90.5 324 ALA B CA 1
ATOM 6742 C C . ALA B 1 324 ? 10.508 -41.438 -1.866 1 90.5 324 ALA B C 1
ATOM 6744 O O . ALA B 1 324 ? 11.695 -41.125 -2.016 1 90.5 324 ALA B O 1
ATOM 6745 N N . ASP B 1 325 ? 9.984 -42.594 -2.342 1 90.38 325 ASP B N 1
ATOM 6746 C CA . ASP B 1 325 ? 10.742 -43.5 -3.193 1 90.38 325 ASP B CA 1
ATOM 6747 C C . ASP B 1 325 ? 10.859 -42.938 -4.613 1 90.38 325 ASP B C 1
ATOM 6749 O O . ASP B 1 325 ? 9.852 -42.75 -5.285 1 90.38 325 ASP B O 1
ATOM 6753 N N . GLY B 1 326 ? 12.055 -42.75 -5.07 1 90.56 326 GLY B N 1
ATOM 6754 C CA . GLY B 1 326 ? 12.305 -42.219 -6.398 1 90.56 326 GLY B CA 1
ATOM 6755 C C . GLY B 1 326 ? 12.844 -43.25 -7.367 1 90.56 326 GLY B C 1
ATOM 6756 O O . GLY B 1 326 ? 13.367 -42.906 -8.43 1 90.56 326 GLY B O 1
ATOM 6757 N N . SER B 1 327 ? 12.766 -44.531 -7.145 1 91.06 327 SER B N 1
ATOM 6758 C CA . SER B 1 327 ? 13.422 -45.562 -7.941 1 91.06 327 SER B CA 1
ATOM 6759 C C . SER B 1 327 ? 12.578 -45.938 -9.156 1 91.06 327 SER B C 1
ATOM 6761 O O . SER B 1 327 ? 13.102 -46.438 -10.141 1 91.06 327 SER B O 1
ATOM 6763 N N . GLY B 1 328 ? 11.32 -45.719 -9.164 1 92.12 328 GLY B N 1
ATOM 6764 C CA . GLY B 1 328 ? 10.461 -46.062 -10.297 1 92.12 328 GLY B CA 1
ATOM 6765 C C . GLY B 1 328 ? 10.656 -45.125 -11.469 1 92.12 328 GLY B C 1
ATOM 6766 O O . GLY B 1 328 ? 11.141 -44 -11.297 1 92.12 328 GLY B O 1
ATOM 6767 N N . ALA B 1 329 ? 10.352 -45.594 -12.672 1 94.31 329 ALA B N 1
ATOM 6768 C CA . ALA B 1 329 ? 10.438 -44.781 -13.875 1 94.31 329 ALA B CA 1
ATOM 6769 C C . ALA B 1 329 ? 9.547 -43.531 -13.766 1 94.31 329 ALA B C 1
ATOM 6771 O O . ALA B 1 329 ? 8.477 -43.594 -13.156 1 94.31 329 ALA B O 1
ATOM 6772 N N . PRO B 1 330 ? 10 -42.406 -14.273 1 96.5 330 PRO B N 1
ATOM 6773 C CA . PRO B 1 330 ? 9.172 -41.188 -14.219 1 96.5 330 PRO B CA 1
ATOM 6774 C C . PRO B 1 330 ? 7.926 -41.281 -15.102 1 96.5 330 PRO B C 1
ATOM 6776 O O . PRO B 1 330 ? 7.969 -41.906 -16.172 1 96.5 330 PRO B O 1
ATOM 6779 N N . THR B 1 331 ? 6.809 -40.75 -14.633 1 95.62 331 THR B N 1
ATOM 6780 C CA . THR B 1 331 ? 5.66 -40.5 -15.5 1 95.62 331 THR B CA 1
ATOM 6781 C C . THR B 1 331 ? 5.949 -39.375 -16.484 1 95.62 331 THR B C 1
ATOM 6783 O O . THR B 1 331 ? 6.949 -38.656 -16.344 1 95.62 331 THR B O 1
ATOM 6786 N N . GLU B 1 332 ? 5.09 -39.25 -17.5 1 95.25 332 GLU B N 1
ATOM 6787 C CA . GLU B 1 332 ? 5.219 -38.188 -18.469 1 95.25 332 GLU B CA 1
ATOM 6788 C C . GLU B 1 332 ? 5.188 -36.812 -17.766 1 95.25 332 GLU B C 1
ATOM 6790 O O . GLU B 1 332 ? 5.977 -35.938 -18.094 1 95.25 332 GLU B O 1
ATOM 6795 N N . GLN B 1 333 ? 4.328 -36.656 -16.781 1 96 333 GLN B N 1
ATOM 6796 C CA . GLN B 1 333 ? 4.195 -35.406 -16.047 1 96 333 GLN B CA 1
ATOM 6797 C C . GLN B 1 333 ? 5.422 -35.156 -15.18 1 96 333 GLN B C 1
ATOM 6799 O O . GLN B 1 333 ? 5.855 -34 -15.031 1 96 333 GLN B O 1
ATOM 6804 N N . GLU B 1 334 ? 5.906 -36.156 -14.555 1 97.75 334 GLU B N 1
ATOM 6805 C CA . GLU B 1 334 ? 7.113 -36.031 -13.75 1 97.75 334 GLU B CA 1
ATOM 6806 C C . GLU B 1 334 ? 8.297 -35.594 -14.609 1 97.75 334 GLU B C 1
ATOM 6808 O O . GLU B 1 334 ? 9.094 -34.75 -14.203 1 97.75 334 GLU B O 1
ATOM 6813 N N . GLN B 1 335 ? 8.453 -36.219 -15.805 1 97.94 335 GLN B N 1
ATOM 6814 C CA . GLN B 1 335 ? 9.516 -35.844 -16.719 1 97.94 335 GLN B CA 1
ATOM 6815 C C . GLN B 1 335 ? 9.375 -34.375 -17.125 1 97.94 335 GLN B C 1
ATOM 6817 O O . GLN B 1 335 ? 10.367 -33.625 -17.188 1 97.94 335 GLN B O 1
ATOM 6822 N N . LEU B 1 336 ? 8.18 -33.906 -17.391 1 98 336 LEU B N 1
ATOM 6823 C CA . LEU B 1 336 ? 7.918 -32.531 -17.734 1 98 336 LEU B CA 1
ATOM 6824 C C . LEU B 1 336 ? 8.383 -31.609 -16.609 1 98 336 LEU B C 1
ATOM 6826 O O . LEU B 1 336 ? 9.094 -30.625 -16.859 1 98 336 LEU B O 1
ATOM 6830 N N . ILE B 1 337 ? 7.98 -31.859 -15.367 1 98.44 337 ILE B N 1
ATOM 6831 C CA . ILE B 1 337 ? 8.281 -31.016 -14.219 1 98.44 337 ILE B CA 1
ATOM 6832 C C . ILE B 1 337 ? 9.797 -30.938 -14.016 1 98.44 337 ILE B C 1
ATOM 6834 O O . ILE B 1 337 ? 10.336 -29.859 -13.758 1 98.44 337 ILE B O 1
ATOM 6838 N N . VAL B 1 338 ? 10.461 -32.062 -14.117 1 98.56 338 VAL B N 1
ATOM 6839 C CA . VAL B 1 338 ? 11.906 -32.094 -13.93 1 98.56 338 VAL B CA 1
ATOM 6840 C C . VAL B 1 338 ? 12.594 -31.281 -15.016 1 98.56 338 VAL B C 1
ATOM 6842 O O . VAL B 1 338 ? 13.508 -30.5 -14.734 1 98.56 338 VAL B O 1
ATOM 6845 N N . LEU B 1 339 ? 12.18 -31.469 -16.312 1 98.62 339 LEU B N 1
ATOM 6846 C CA . LEU B 1 339 ? 12.766 -30.688 -17.391 1 98.62 339 LEU B CA 1
ATOM 6847 C C . LEU B 1 339 ? 12.516 -29.188 -17.188 1 98.62 339 LEU B C 1
ATOM 6849 O O . LEU B 1 339 ? 13.391 -28.375 -17.469 1 98.62 339 LEU B O 1
ATOM 6853 N N . GLY B 1 340 ? 11.297 -28.875 -16.75 1 98.62 340 GLY B N 1
ATOM 6854 C CA . GLY B 1 340 ? 11.008 -27.5 -16.391 1 98.62 340 GLY B CA 1
ATOM 6855 C C . GLY B 1 340 ? 11.922 -26.953 -15.305 1 98.62 340 GLY B C 1
ATOM 6856 O O . GLY B 1 340 ? 12.422 -25.828 -15.406 1 98.62 340 GLY B O 1
ATOM 6857 N N . ALA B 1 341 ? 12.125 -27.734 -14.258 1 98.75 341 ALA B N 1
ATOM 6858 C CA . ALA B 1 341 ? 13.008 -27.344 -13.156 1 98.75 341 ALA B CA 1
ATOM 6859 C C . ALA B 1 341 ? 14.43 -27.109 -13.648 1 98.75 341 ALA B C 1
ATOM 6861 O O . ALA B 1 341 ? 15.094 -26.172 -13.227 1 98.75 341 ALA B O 1
ATOM 6862 N N . ARG B 1 342 ? 14.906 -28 -14.531 1 98.5 342 ARG B N 1
ATOM 6863 C CA . ARG B 1 342 ? 16.25 -27.859 -15.094 1 98.5 342 ARG B CA 1
ATOM 6864 C C . ARG B 1 342 ? 16.375 -26.562 -15.867 1 98.5 342 ARG B C 1
ATOM 6866 O O . ARG B 1 342 ? 17.391 -25.859 -15.75 1 98.5 342 ARG B O 1
ATOM 6873 N N . ALA B 1 343 ? 15.344 -26.297 -16.688 1 98.31 343 ALA B N 1
ATOM 6874 C CA . ALA B 1 343 ? 15.359 -25.047 -17.469 1 98.31 343 ALA B CA 1
ATOM 6875 C C . ALA B 1 343 ? 15.422 -23.828 -16.547 1 98.31 343 ALA B C 1
ATOM 6877 O O . ALA B 1 343 ? 16.219 -22.922 -16.781 1 98.31 343 ALA B O 1
ATOM 6878 N N . VAL B 1 344 ? 14.625 -23.781 -15.523 1 98.5 344 VAL B N 1
ATOM 6879 C CA . VAL B 1 344 ? 14.594 -22.672 -14.57 1 98.5 344 VAL B CA 1
ATOM 6880 C C . VAL B 1 344 ? 15.953 -22.531 -13.891 1 98.5 344 VAL B C 1
ATOM 6882 O O . VAL B 1 344 ? 16.5 -21.422 -13.805 1 98.5 344 VAL B O 1
ATOM 6885 N N . ALA B 1 345 ? 16.469 -23.625 -13.422 1 98.25 345 ALA B N 1
ATOM 6886 C CA . ALA B 1 345 ? 17.766 -23.609 -12.734 1 98.25 345 ALA B CA 1
ATOM 6887 C C . ALA B 1 345 ? 18.859 -23.062 -13.641 1 98.25 345 ALA B C 1
ATOM 6889 O O . ALA B 1 345 ? 19.703 -22.266 -13.211 1 98.25 345 ALA B O 1
ATOM 6890 N N . GLU B 1 346 ? 18.859 -23.531 -14.828 1 97.25 346 GLU B N 1
ATOM 6891 C CA . GLU B 1 346 ? 19.844 -23.062 -15.797 1 97.25 346 GLU B CA 1
ATOM 6892 C C . GLU B 1 346 ? 19.734 -21.562 -16.016 1 97.25 346 GLU B C 1
ATOM 6894 O O . GLU B 1 346 ? 20.75 -20.859 -16.047 1 97.25 346 GLU B O 1
ATOM 6899 N N . LEU B 1 347 ? 18.531 -21.078 -16.219 1 96.69 347 LEU B N 1
ATOM 6900 C CA . LEU B 1 347 ? 18.312 -19.656 -16.453 1 96.69 347 LEU B CA 1
ATOM 6901 C C . LEU B 1 347 ? 18.75 -18.828 -15.258 1 96.69 347 LEU B C 1
ATOM 6903 O O . LEU B 1 347 ? 19.344 -17.766 -15.414 1 96.69 347 LEU B O 1
ATOM 6907 N N . VAL B 1 348 ? 18.422 -19.297 -14.078 1 96.88 348 VAL B N 1
ATOM 6908 C CA . VAL B 1 348 ? 18.844 -18.609 -12.867 1 96.88 348 VAL B CA 1
ATOM 6909 C C . VAL B 1 348 ? 20.359 -18.484 -12.836 1 96.88 348 VAL B C 1
ATOM 6911 O O . VAL B 1 348 ? 20.906 -17.422 -12.578 1 96.88 348 VAL B O 1
ATOM 6914 N N . ARG B 1 349 ? 21.094 -19.547 -13.141 1 95.81 349 ARG B N 1
ATOM 6915 C CA . ARG B 1 349 ? 22.562 -19.578 -13.109 1 95.81 349 ARG B CA 1
ATOM 6916 C C . ARG B 1 349 ? 23.141 -18.672 -14.195 1 95.81 349 ARG B C 1
ATOM 6918 O O . ARG B 1 349 ? 24.078 -17.922 -13.945 1 95.81 349 ARG B O 1
ATOM 6925 N N . GLU B 1 350 ? 22.547 -18.766 -15.32 1 94.38 350 GLU B N 1
ATOM 6926 C CA . GLU B 1 350 ? 23.156 -18.141 -16.484 1 94.38 350 GLU B CA 1
ATOM 6927 C C . GLU B 1 350 ? 22.797 -16.656 -16.562 1 94.38 350 GLU B C 1
ATOM 6929 O O . GLU B 1 350 ? 23.594 -15.844 -17.047 1 94.38 350 GLU B O 1
ATOM 6934 N N . ARG B 1 351 ? 21.609 -16.359 -16.125 1 93.88 351 ARG B N 1
ATOM 6935 C CA . ARG B 1 351 ? 21.141 -14.992 -16.359 1 93.88 351 ARG B CA 1
ATOM 6936 C C . ARG B 1 351 ? 21.016 -14.219 -15.055 1 93.88 351 ARG B C 1
ATOM 6938 O O . ARG B 1 351 ? 20.703 -13.023 -15.062 1 93.88 351 ARG B O 1
ATOM 6945 N N . GLY B 1 352 ? 21.188 -14.805 -14 1 92.44 352 GLY B N 1
ATOM 6946 C CA . GLY B 1 352 ? 21.297 -14.125 -12.719 1 92.44 352 GLY B CA 1
ATOM 6947 C C . GLY B 1 352 ? 19.953 -13.727 -12.133 1 92.44 352 GLY B C 1
ATOM 6948 O O . GLY B 1 352 ? 19.844 -12.695 -11.461 1 92.44 352 GLY B O 1
ATOM 6949 N N . TYR B 1 353 ? 18.875 -14.422 -12.398 1 94.88 353 TYR B N 1
ATOM 6950 C CA . TYR B 1 353 ? 17.594 -14.156 -11.758 1 94.88 353 TYR B CA 1
ATOM 6951 C C . TYR B 1 353 ? 17.672 -14.406 -10.258 1 94.88 353 TYR B C 1
ATOM 6953 O O . TYR B 1 353 ? 18.312 -15.359 -9.812 1 94.88 353 TYR B O 1
ATOM 6961 N N . ASP B 1 354 ? 17 -13.57 -9.477 1 92.81 354 ASP B N 1
ATOM 6962 C CA . ASP B 1 354 ? 17.094 -13.703 -8.023 1 92.81 354 ASP B CA 1
ATOM 6963 C C . ASP B 1 354 ? 15.742 -14.117 -7.43 1 92.81 354 ASP B C 1
ATOM 6965 O O . ASP B 1 354 ? 15.664 -14.477 -6.254 1 92.81 354 ASP B O 1
ATOM 6969 N N . THR B 1 355 ? 14.703 -14.031 -8.219 1 95.62 355 THR B N 1
ATOM 6970 C CA . THR B 1 355 ? 13.344 -14.289 -7.742 1 95.62 355 THR B CA 1
ATOM 6971 C C . THR B 1 355 ? 12.57 -15.133 -8.75 1 95.62 355 THR B C 1
ATOM 6973 O O . THR B 1 355 ? 12.648 -14.898 -9.961 1 95.62 355 THR B O 1
ATOM 6976 N N . LEU B 1 356 ? 11.852 -16.141 -8.211 1 97.5 356 LEU B N 1
ATOM 6977 C CA . LEU B 1 356 ? 10.914 -16.922 -9.008 1 97.5 356 LEU B CA 1
ATOM 6978 C C . LEU B 1 356 ? 9.477 -16.656 -8.57 1 97.5 356 LEU B C 1
ATOM 6980 O O . LEU B 1 356 ? 9.172 -16.688 -7.375 1 97.5 356 LEU B O 1
ATOM 6984 N N . LEU B 1 357 ? 8.664 -16.344 -9.445 1 96.06 357 LEU B N 1
ATOM 6985 C CA . LEU B 1 357 ? 7.223 -16.312 -9.242 1 96.06 357 LEU B CA 1
ATOM 6986 C C . LEU B 1 357 ? 6.516 -17.266 -10.195 1 96.06 357 LEU B C 1
ATOM 6988 O O . LEU B 1 357 ? 6.625 -17.109 -11.422 1 96.06 357 LEU B O 1
ATOM 6992 N N . ALA B 1 358 ? 5.805 -18.172 -9.57 1 91.88 358 ALA B N 1
ATOM 6993 C CA . ALA B 1 358 ? 5.168 -19.188 -10.406 1 91.88 358 ALA B CA 1
ATOM 6994 C C . ALA B 1 358 ? 3.652 -19.172 -10.234 1 91.88 358 ALA B C 1
ATOM 6996 O O . ALA B 1 358 ? 3.152 -18.969 -9.125 1 91.88 358 ALA B O 1
ATOM 6997 N N . GLY B 1 359 ? 2.992 -19.375 -11.305 1 88.56 359 GLY B N 1
ATOM 6998 C CA . GLY B 1 359 ? 1.563 -19.641 -11.242 1 88.56 359 GLY B CA 1
ATOM 6999 C C . GLY B 1 359 ? 1.233 -21.031 -10.719 1 88.56 359 GLY B C 1
ATOM 7000 O O . GLY B 1 359 ? 2.096 -21.906 -10.695 1 88.56 359 GLY B O 1
ATOM 7001 N N . ILE B 1 360 ? 0.018 -21.188 -10.305 1 88.62 360 ILE B N 1
ATOM 7002 C CA . ILE B 1 360 ? -0.417 -22.453 -9.727 1 88.62 360 ILE B CA 1
ATOM 7003 C C . ILE B 1 360 ? -0.438 -23.547 -10.805 1 88.62 360 ILE B C 1
ATOM 7005 O O . ILE B 1 360 ? -0.905 -23.312 -11.914 1 88.62 360 ILE B O 1
ATOM 7009 N N . GLY B 1 361 ? 0.127 -24.734 -10.555 1 89.69 361 GLY B N 1
ATOM 7010 C CA . GLY B 1 361 ? 0.116 -25.875 -11.445 1 89.69 361 GLY B CA 1
ATOM 7011 C C . GLY B 1 361 ? 1.465 -26.562 -11.555 1 89.69 361 GLY B C 1
ATOM 7012 O O . GLY B 1 361 ? 2.203 -26.656 -10.57 1 89.69 361 GLY B O 1
ATOM 7013 N N . THR B 1 362 ? 1.675 -27.078 -12.758 1 93.38 362 THR B N 1
ATOM 7014 C CA . THR B 1 362 ? 2.953 -27.719 -13.047 1 93.38 362 THR B CA 1
ATOM 7015 C C . THR B 1 362 ? 4.098 -26.703 -12.945 1 93.38 362 THR B C 1
ATOM 7017 O O . THR B 1 362 ? 5.207 -27.062 -12.539 1 93.38 362 THR B O 1
ATOM 7020 N N . SER B 1 363 ? 3.752 -25.516 -13.172 1 95.62 363 SER B N 1
ATOM 7021 C CA . SER B 1 363 ? 4.754 -24.469 -13.164 1 95.62 363 SER B CA 1
ATOM 7022 C C . SER B 1 363 ? 5.34 -24.266 -11.773 1 95.62 363 SER B C 1
ATOM 7024 O O . SER B 1 363 ? 6.555 -24.141 -11.617 1 95.62 363 SER B O 1
ATOM 7026 N N . HIS B 1 364 ? 4.453 -24.219 -10.688 1 96.56 364 HIS B N 1
ATOM 7027 C CA . HIS B 1 364 ? 5.035 -23.953 -9.375 1 96.56 364 HIS B CA 1
ATOM 7028 C C . HIS B 1 364 ? 5.777 -25.172 -8.852 1 96.56 364 HIS B C 1
ATOM 7030 O O . HIS B 1 364 ? 6.73 -25.047 -8.078 1 96.56 364 HIS B O 1
ATOM 7036 N N . MET B 1 365 ? 5.398 -26.375 -9.297 1 97.31 365 MET B N 1
ATOM 7037 C CA . MET B 1 365 ? 6.168 -27.562 -8.93 1 97.31 365 MET B CA 1
ATOM 7038 C C . MET B 1 365 ? 7.57 -27.516 -9.531 1 97.31 365 MET B C 1
ATOM 7040 O O . MET B 1 365 ? 8.547 -27.844 -8.859 1 97.31 365 MET B O 1
ATOM 7044 N N . SER B 1 366 ? 7.621 -27.078 -10.797 1 98.44 366 SER B N 1
ATOM 7045 C CA . SER B 1 366 ? 8.914 -26.938 -11.453 1 98.44 366 SER B CA 1
ATOM 7046 C C . SER B 1 366 ? 9.773 -25.891 -10.766 1 98.44 366 SER B C 1
ATOM 7048 O O . SER B 1 366 ? 10.969 -26.094 -10.547 1 98.44 366 SER B O 1
ATOM 7050 N N . ALA B 1 367 ? 9.164 -24.812 -10.461 1 98.31 367 ALA B N 1
ATOM 7051 C CA . ALA B 1 367 ? 9.891 -23.719 -9.812 1 98.31 367 ALA B CA 1
ATOM 7052 C C . ALA B 1 367 ? 10.406 -24.141 -8.445 1 98.31 367 ALA B C 1
ATOM 7054 O O . ALA B 1 367 ? 11.555 -23.844 -8.086 1 98.31 367 ALA B O 1
ATOM 7055 N N . TRP B 1 368 ? 9.516 -24.812 -7.664 1 97.94 368 TRP B N 1
ATOM 7056 C CA . TRP B 1 368 ? 9.914 -25.266 -6.336 1 97.94 368 TRP B CA 1
ATOM 7057 C C . TRP B 1 368 ? 11.047 -26.281 -6.422 1 97.94 368 TRP B C 1
ATOM 7059 O O . TRP B 1 368 ? 12.016 -26.219 -5.656 1 97.94 368 TRP B O 1
ATOM 7069 N N . LEU B 1 369 ? 10.93 -27.172 -7.355 1 98.06 369 LEU B N 1
ATOM 7070 C CA . LEU B 1 369 ? 11.977 -28.172 -7.547 1 98.06 369 LEU B CA 1
ATOM 7071 C C . LEU B 1 369 ? 13.289 -27.516 -7.957 1 98.06 369 LEU B C 1
ATOM 7073 O O . LEU B 1 369 ? 14.352 -27.875 -7.449 1 98.06 369 LEU B O 1
ATOM 7077 N N . ALA B 1 370 ? 13.203 -26.594 -8.875 1 98.5 370 ALA B N 1
ATOM 7078 C CA . ALA B 1 370 ? 14.391 -25.859 -9.312 1 98.5 370 ALA B CA 1
ATOM 7079 C C . ALA B 1 370 ? 15.086 -25.188 -8.133 1 98.5 370 ALA B C 1
ATOM 7081 O O . ALA B 1 370 ? 16.312 -25.25 -8.008 1 98.5 370 ALA B O 1
ATOM 7082 N N . ALA B 1 371 ? 14.273 -24.516 -7.332 1 97.44 371 ALA B N 1
ATOM 7083 C CA . ALA B 1 371 ? 14.836 -23.812 -6.18 1 97.44 371 ALA B CA 1
ATOM 7084 C C . ALA B 1 371 ? 15.57 -24.781 -5.254 1 97.44 371 ALA B C 1
ATOM 7086 O O . ALA B 1 371 ? 16.641 -24.453 -4.734 1 97.44 371 ALA B O 1
ATOM 7087 N N . ARG B 1 372 ? 15.016 -25.953 -5.051 1 96.31 372 ARG B N 1
ATOM 7088 C CA . ARG B 1 372 ? 15.648 -26.953 -4.195 1 96.31 372 ARG B CA 1
ATOM 7089 C C . ARG B 1 372 ? 16.953 -27.469 -4.812 1 96.31 372 ARG B C 1
ATOM 7091 O O . ARG B 1 372 ? 17.938 -27.656 -4.113 1 96.31 372 ARG B O 1
ATOM 7098 N N . LEU B 1 373 ? 16.891 -27.703 -6.043 1 96.38 373 LEU B N 1
ATOM 7099 C CA . LEU B 1 373 ? 18.094 -28.172 -6.738 1 96.38 373 LEU B CA 1
ATOM 7100 C C . LEU B 1 373 ? 19.188 -27.109 -6.711 1 96.38 373 LEU B C 1
ATOM 7102 O O . LEU B 1 373 ? 20.359 -27.438 -6.492 1 96.38 373 LEU B O 1
ATOM 7106 N N . LEU B 1 374 ? 18.828 -25.906 -6.945 1 96.62 374 LEU B N 1
ATOM 7107 C CA . LEU B 1 374 ? 19.781 -24.797 -6.891 1 96.62 374 LEU B CA 1
ATOM 7108 C C . LEU B 1 374 ? 20.391 -24.672 -5.496 1 96.62 374 LEU B C 1
ATOM 7110 O O . LEU B 1 374 ? 21.609 -24.5 -5.359 1 96.62 374 LEU B O 1
ATOM 7114 N N . ALA B 1 375 ? 19.531 -24.781 -4.543 1 94.06 375 ALA B N 1
ATOM 7115 C CA . ALA B 1 375 ? 20.016 -24.672 -3.166 1 94.06 375 ALA B CA 1
ATOM 7116 C C . ALA B 1 375 ? 21.016 -25.781 -2.846 1 94.06 375 ALA B C 1
ATOM 7118 O O . ALA B 1 375 ? 22 -25.531 -2.135 1 94.06 375 ALA B O 1
ATOM 7119 N N . ALA B 1 376 ? 20.781 -26.922 -3.312 1 93.56 376 ALA B N 1
ATOM 7120 C CA . ALA B 1 376 ? 21.703 -28.031 -3.117 1 93.56 376 ALA B CA 1
ATOM 7121 C C . ALA B 1 376 ? 23.062 -27.75 -3.738 1 93.56 376 ALA B C 1
ATOM 7123 O O . ALA B 1 376 ? 24.094 -28.234 -3.266 1 93.56 376 ALA B O 1
ATOM 7124 N N . ASP B 1 377 ? 23.062 -26.922 -4.684 1 93.94 377 ASP B N 1
ATOM 7125 C CA . ASP B 1 377 ? 24.297 -26.547 -5.363 1 93.94 377 ASP B CA 1
ATOM 7126 C C . ASP B 1 377 ? 24.844 -25.234 -4.816 1 93.94 377 ASP B C 1
ATOM 7128 O O . ASP B 1 377 ? 25.75 -24.625 -5.41 1 93.94 377 ASP B O 1
ATOM 7132 N N . GLY B 1 378 ? 24.219 -24.688 -3.834 1 91.5 378 GLY B N 1
ATOM 7133 C CA . GLY B 1 378 ? 24.734 -23.5 -3.178 1 91.5 378 GLY B CA 1
ATOM 7134 C C . GLY B 1 378 ? 24.203 -22.219 -3.787 1 91.5 378 GLY B C 1
ATOM 7135 O O . GLY B 1 378 ? 24.719 -21.125 -3.504 1 91.5 378 GLY B O 1
ATOM 7136 N N . VAL B 1 379 ? 23.234 -22.312 -4.684 1 92.94 379 VAL B N 1
ATOM 7137 C CA . VAL B 1 379 ? 22.625 -21.141 -5.293 1 92.94 379 VAL B CA 1
ATOM 7138 C C . VAL B 1 379 ? 21.266 -20.875 -4.656 1 92.94 379 VAL B C 1
ATOM 7140 O O . VAL B 1 379 ? 20.375 -21.734 -4.691 1 92.94 379 VAL B O 1
ATOM 7143 N N . GLN B 1 380 ? 21.188 -19.719 -4.121 1 89.12 380 GLN B N 1
ATOM 7144 C CA . GLN B 1 380 ? 19.922 -19.375 -3.482 1 89.12 380 GLN B CA 1
ATOM 7145 C C . GLN B 1 380 ? 19.078 -18.469 -4.383 1 89.12 380 GLN B C 1
ATOM 7147 O O . GLN B 1 380 ? 19.578 -17.453 -4.883 1 89.12 380 GLN B O 1
ATOM 7152 N N . VAL B 1 381 ? 17.859 -18.844 -4.664 1 93.75 381 VAL B N 1
ATOM 7153 C CA . VAL B 1 381 ? 16.875 -18.047 -5.395 1 93.75 381 VAL B CA 1
ATOM 7154 C C . VAL B 1 381 ? 15.609 -17.906 -4.562 1 93.75 381 VAL B C 1
ATOM 7156 O O . VAL B 1 381 ? 15.211 -18.844 -3.859 1 93.75 381 VAL B O 1
ATOM 7159 N N . GLN B 1 382 ? 15.055 -16.766 -4.605 1 93.12 382 GLN B N 1
ATOM 7160 C CA . GLN B 1 382 ? 13.852 -16.531 -3.816 1 93.12 382 GLN B CA 1
ATOM 7161 C C . GLN B 1 382 ? 12.602 -17 -4.551 1 93.12 382 GLN B C 1
ATOM 7163 O O . GLN B 1 382 ? 12.484 -16.828 -5.766 1 93.12 382 GLN B O 1
ATOM 7168 N N . VAL B 1 383 ? 11.758 -17.656 -3.809 1 96.38 383 VAL B N 1
ATOM 7169 C CA . VAL B 1 383 ? 10.477 -18.094 -4.352 1 96.38 383 VAL B CA 1
ATOM 7170 C C . VAL B 1 383 ? 9.352 -17.234 -3.764 1 96.38 383 VAL B C 1
ATOM 7172 O O . VAL B 1 383 ? 9.273 -17.062 -2.547 1 96.38 383 VAL B O 1
ATOM 7175 N N . ALA B 1 384 ? 8.523 -16.734 -4.656 1 96.44 384 ALA B N 1
ATOM 7176 C CA . ALA B 1 384 ? 7.422 -15.883 -4.199 1 96.44 384 ALA B CA 1
ATOM 7177 C C . ALA B 1 384 ? 6.078 -16.422 -4.684 1 96.44 384 ALA B C 1
ATOM 7179 O O . ALA B 1 384 ? 6.02 -17.188 -5.645 1 96.44 384 ALA B O 1
ATOM 7180 N N . ALA B 1 385 ? 5.004 -16.094 -3.922 1 96 385 ALA B N 1
ATOM 7181 C CA . ALA B 1 385 ? 3.623 -16.344 -4.316 1 96 385 ALA B CA 1
ATOM 7182 C C . ALA B 1 385 ? 2.785 -15.07 -4.254 1 96 385 ALA B C 1
ATOM 7184 O O . ALA B 1 385 ? 2.953 -14.258 -3.346 1 96 385 ALA B O 1
ATOM 7185 N N . GLU B 1 386 ? 1.89 -14.898 -5.129 1 93.94 386 GLU B N 1
ATOM 7186 C CA . GLU B 1 386 ? 1.301 -13.617 -5.512 1 93.94 386 GLU B CA 1
ATOM 7187 C C . GLU B 1 386 ? 0.456 -13.039 -4.379 1 93.94 386 GLU B C 1
ATOM 7189 O O . GLU B 1 386 ? 0.159 -11.844 -4.371 1 93.94 386 GLU B O 1
ATOM 7194 N N . LEU B 1 387 ? 0.023 -13.82 -3.371 1 93.31 387 LEU B N 1
ATOM 7195 C CA . LEU B 1 387 ? -0.854 -13.273 -2.34 1 93.31 387 LEU B CA 1
ATOM 7196 C C . LEU B 1 387 ? -0.043 -12.68 -1.194 1 93.31 387 LEU B C 1
ATOM 7198 O O . LEU B 1 387 ? -0.608 -12.242 -0.191 1 93.31 387 LEU B O 1
ATOM 7202 N N . GLY B 1 388 ? 1.334 -12.703 -1.327 1 95.88 388 GLY B N 1
ATOM 7203 C CA . GLY B 1 388 ? 2.098 -11.945 -0.35 1 95.88 388 GLY B CA 1
ATOM 7204 C C . GLY B 1 388 ? 3.223 -12.742 0.281 1 95.88 388 GLY B C 1
ATOM 7205 O O . GLY B 1 388 ? 3.859 -12.289 1.231 1 95.88 388 GLY B O 1
ATOM 7206 N N . LEU B 1 389 ? 3.475 -13.938 -0.221 1 96.62 389 LEU B N 1
ATOM 7207 C CA . LEU B 1 389 ? 4.594 -14.719 0.291 1 96.62 389 LEU B CA 1
ATOM 7208 C C . LEU B 1 389 ? 5.879 -14.383 -0.454 1 96.62 389 LEU B C 1
ATOM 7210 O O . LEU B 1 389 ? 5.922 -14.43 -1.685 1 96.62 389 LEU B O 1
ATOM 7214 N N . GLN B 1 390 ? 6.859 -14.023 0.27 1 95.75 390 GLN B N 1
ATOM 7215 C CA . GLN B 1 390 ? 8.148 -13.695 -0.333 1 95.75 390 GLN B CA 1
ATOM 7216 C C . GLN B 1 390 ? 9.273 -14.5 0.306 1 95.75 390 GLN B C 1
ATOM 7218 O O . GLN B 1 390 ? 9.305 -14.68 1.526 1 95.75 390 GLN B O 1
ATOM 7223 N N . SER B 1 391 ? 10.141 -14.984 -0.547 1 94.31 391 SER B N 1
ATOM 7224 C CA . SER B 1 391 ? 11.266 -15.82 -0.126 1 94.31 391 SER B CA 1
ATOM 7225 C C . SER B 1 391 ? 10.781 -17.016 0.699 1 94.31 391 SER B C 1
ATOM 7227 O O . SER B 1 391 ? 11.258 -17.234 1.815 1 94.31 391 SER B O 1
ATOM 7229 N N . MET B 1 392 ? 9.891 -17.719 0.106 1 95.25 392 MET B N 1
ATOM 7230 C CA . MET B 1 392 ? 9.273 -18.859 0.792 1 95.25 392 MET B CA 1
ATOM 7231 C C . MET B 1 392 ? 10.102 -20.125 0.595 1 95.25 392 MET B C 1
ATOM 7233 O O . MET B 1 392 ? 10.773 -20.281 -0.425 1 95.25 392 MET B O 1
ATOM 7237 N N . ASP B 1 393 ? 10.141 -20.906 1.54 1 93.88 393 ASP B N 1
ATOM 7238 C CA . ASP B 1 393 ? 10.602 -22.297 1.478 1 93.88 393 ASP B CA 1
ATOM 7239 C C . ASP B 1 393 ? 9.43 -23.266 1.575 1 93.88 393 ASP B C 1
ATOM 7241 O O . ASP B 1 393 ? 9 -23.625 2.674 1 93.88 393 ASP B O 1
ATOM 7245 N N . PRO B 1 394 ? 8.969 -23.688 0.433 1 94 394 PRO B N 1
ATOM 7246 C CA . PRO B 1 394 ? 7.75 -24.5 0.448 1 94 394 PRO B CA 1
ATOM 7247 C C . PRO B 1 394 ? 7.859 -25.719 1.373 1 94 394 PRO B C 1
ATOM 7249 O O . PRO B 1 394 ? 8.891 -26.391 1.398 1 94 394 PRO B O 1
ATOM 7252 N N . GLU B 1 395 ? 6.824 -25.938 2.143 1 92.06 395 GLU B N 1
ATOM 7253 C CA . GLU B 1 395 ? 6.746 -27.094 3.021 1 92.06 395 GLU B CA 1
ATOM 7254 C C . GLU B 1 395 ? 6.582 -28.375 2.223 1 92.06 395 GLU B C 1
ATOM 7256 O O . GLU B 1 395 ? 5.617 -28.531 1.472 1 92.06 395 GLU B O 1
ATOM 7261 N N . ALA B 1 396 ? 7.516 -29.281 2.436 1 90.5 396 ALA B N 1
ATOM 7262 C CA . ALA B 1 396 ? 7.422 -30.562 1.726 1 90.5 396 ALA B CA 1
ATOM 7263 C C . ALA B 1 396 ? 6.121 -31.281 2.059 1 90.5 396 ALA B C 1
ATOM 7265 O O . ALA B 1 396 ? 5.73 -31.359 3.225 1 90.5 396 ALA B O 1
ATOM 7266 N N . GLY B 1 397 ? 5.496 -31.719 0.999 1 92.19 397 GLY B N 1
ATOM 7267 C CA . GLY B 1 397 ? 4.277 -32.5 1.168 1 92.19 397 GLY B CA 1
ATOM 7268 C C . GLY B 1 397 ? 3.016 -31.656 1.026 1 92.19 397 GLY B C 1
ATOM 7269 O O . GLY B 1 397 ? 1.914 -32.219 0.929 1 92.19 397 GLY B O 1
ATOM 7270 N N . ASP B 1 398 ? 3.125 -30.375 1.061 1 93.5 398 ASP B N 1
ATOM 7271 C CA . ASP B 1 398 ? 1.988 -29.484 0.85 1 93.5 398 ASP B CA 1
ATOM 7272 C C . ASP B 1 398 ? 2.094 -28.766 -0.495 1 93.5 398 ASP B C 1
ATOM 7274 O O . ASP B 1 398 ? 2.881 -27.828 -0.646 1 93.5 398 ASP B O 1
ATOM 7278 N N . VAL B 1 399 ? 1.292 -29.125 -1.399 1 94.12 399 VAL B N 1
ATOM 7279 C CA . VAL B 1 399 ? 1.451 -28.625 -2.758 1 94.12 399 VAL B CA 1
ATOM 7280 C C . VAL B 1 399 ? 0.595 -27.375 -2.949 1 94.12 399 VAL B C 1
ATOM 7282 O O . VAL B 1 399 ? 0.651 -26.734 -3.998 1 94.12 399 VAL B O 1
ATOM 7285 N N . PHE B 1 400 ? -0.261 -27.047 -1.974 1 94.31 400 PHE B N 1
ATOM 7286 C CA . PHE B 1 400 ? -1.138 -25.891 -2.125 1 94.31 400 PHE B CA 1
ATOM 7287 C C . PHE B 1 400 ? -0.341 -24.594 -2.055 1 94.31 400 PHE B C 1
ATOM 7289 O O . PHE B 1 400 ? 0.258 -24.297 -1.022 1 94.31 400 PHE B O 1
ATOM 7296 N N . LEU B 1 401 ? -0.352 -23.859 -3.059 1 92.69 401 LEU B N 1
ATOM 7297 C CA . LEU B 1 401 ? 0.513 -22.703 -3.236 1 92.69 401 LEU B CA 1
ATOM 7298 C C . LEU B 1 401 ? 0.306 -21.688 -2.111 1 92.69 401 LEU B C 1
ATOM 7300 O O . LEU B 1 401 ? 1.261 -21.062 -1.66 1 92.69 401 LEU B O 1
ATOM 7304 N N . PHE B 1 402 ? -0.944 -21.562 -1.593 1 91.75 402 PHE B N 1
ATOM 7305 C CA . PHE B 1 402 ? -1.273 -20.5 -0.644 1 91.75 402 PHE B CA 1
ATOM 7306 C C . PHE B 1 402 ? -1.516 -21.078 0.746 1 91.75 402 PHE B C 1
ATOM 7308 O O . PHE B 1 402 ? -2.4 -20.609 1.47 1 91.75 402 PHE B O 1
ATOM 7315 N N . SER B 1 403 ? -0.778 -22.094 1.079 1 92.19 403 SER B N 1
ATOM 7316 C CA . SER B 1 403 ? -0.876 -22.719 2.391 1 92.19 403 SER B CA 1
ATOM 7317 C C . SER B 1 403 ? -0.252 -21.844 3.475 1 92.19 403 SER B C 1
ATOM 7319 O O . SER B 1 403 ? 0.791 -21.234 3.254 1 92.19 403 SER B O 1
ATOM 7321 N N . GLN B 1 404 ? -0.87 -21.844 4.645 1 92.12 404 GLN B N 1
ATOM 7322 C CA . GLN B 1 404 ? -0.288 -21.141 5.781 1 92.12 404 GLN B CA 1
ATOM 7323 C C . GLN B 1 404 ? 1.036 -21.766 6.199 1 92.12 404 GLN B C 1
ATOM 7325 O O . GLN B 1 404 ? 1.863 -21.125 6.848 1 92.12 404 GLN B O 1
ATOM 7330 N N . ARG B 1 405 ? 1.229 -23 5.812 1 92.06 405 ARG B N 1
ATOM 7331 C CA . ARG B 1 405 ? 2.492 -23.656 6.121 1 92.06 405 ARG B CA 1
ATOM 7332 C C . ARG B 1 405 ? 3.65 -23 5.375 1 92.06 405 ARG B C 1
ATOM 7334 O O . ARG B 1 405 ? 4.77 -22.938 5.895 1 92.06 405 ARG B O 1
ATOM 7341 N N . HIS B 1 406 ? 3.379 -22.625 4.121 1 93.94 406 HIS B N 1
ATOM 7342 C CA . HIS B 1 406 ? 4.402 -21.891 3.381 1 93.94 406 HIS B CA 1
ATOM 7343 C C . HIS B 1 406 ? 4.645 -20.516 3.992 1 93.94 406 HIS B C 1
ATOM 7345 O O . HIS B 1 406 ? 5.773 -20.016 3.982 1 93.94 406 HIS B O 1
ATOM 7351 N N . ALA B 1 407 ? 3.553 -19.875 4.484 1 92.62 407 ALA B N 1
ATOM 7352 C CA . ALA B 1 407 ? 3.668 -18.562 5.098 1 92.62 407 ALA B CA 1
ATOM 7353 C C . ALA B 1 407 ? 4.609 -18.594 6.297 1 92.62 407 ALA B C 1
ATOM 7355 O O . ALA B 1 407 ? 5.422 -17.688 6.48 1 92.62 407 ALA B O 1
ATOM 7356 N N . GLU B 1 408 ? 4.543 -19.641 7.062 1 90.56 408 GLU B N 1
ATOM 7357 C CA . GLU B 1 408 ? 5.383 -19.797 8.25 1 90.56 408 GLU B CA 1
ATOM 7358 C C . GLU B 1 408 ? 6.848 -19.969 7.867 1 90.56 408 GLU B C 1
ATOM 7360 O O . GLU B 1 408 ? 7.738 -19.797 8.695 1 90.56 408 GLU B O 1
ATOM 7365 N N . ARG B 1 409 ? 7.074 -20.297 6.621 1 93 409 ARG B N 1
ATOM 7366 C CA . ARG B 1 409 ? 8.43 -20.562 6.145 1 93 409 ARG B CA 1
ATOM 7367 C C . ARG B 1 409 ? 8.867 -19.5 5.137 1 93 409 ARG B C 1
ATOM 7369 O O . ARG B 1 409 ? 9.766 -19.75 4.324 1 93 409 ARG B O 1
ATOM 7376 N N . SER B 1 410 ? 8.219 -18.422 5.145 1 95.69 410 SER B N 1
ATOM 7377 C CA . SER B 1 410 ? 8.594 -17.281 4.316 1 95.69 410 SER B CA 1
ATOM 7378 C C . SER B 1 410 ? 9.43 -16.281 5.105 1 95.69 410 SER B C 1
ATOM 7380 O O . SER B 1 410 ? 9.242 -16.125 6.312 1 95.69 410 SER B O 1
ATOM 7382 N N . ARG B 1 411 ? 10.297 -15.562 4.438 1 96.06 411 ARG B N 1
ATOM 7383 C CA . ARG B 1 411 ? 11.148 -14.578 5.09 1 96.06 411 ARG B CA 1
ATOM 7384 C C . ARG B 1 411 ? 10.445 -13.227 5.184 1 96.06 411 ARG B C 1
ATOM 7386 O O . ARG B 1 411 ? 10.875 -12.352 5.938 1 96.06 411 ARG B O 1
ATOM 7393 N N . MET B 1 412 ? 9.422 -13.102 4.414 1 97.31 412 MET B N 1
ATOM 7394 C CA . MET B 1 412 ? 8.625 -11.875 4.422 1 97.31 412 MET B CA 1
ATOM 7395 C C . MET B 1 412 ? 7.184 -12.164 4.012 1 97.31 412 MET B C 1
ATOM 7397 O O . MET B 1 412 ? 6.941 -12.945 3.092 1 97.31 412 MET B O 1
ATOM 7401 N N . LEU B 1 413 ? 6.262 -11.641 4.766 1 97.44 413 LEU B N 1
ATOM 7402 C CA . LEU B 1 413 ? 4.84 -11.703 4.441 1 97.44 413 LEU B CA 1
ATOM 7403 C C . LEU B 1 413 ? 4.285 -10.312 4.152 1 97.44 413 LEU B C 1
ATOM 7405 O O . LEU B 1 413 ? 4.398 -9.406 4.98 1 97.44 413 LEU B O 1
ATOM 7409 N N . ALA B 1 414 ? 3.701 -10.109 2.971 1 96.5 414 ALA B N 1
ATOM 7410 C CA . ALA B 1 414 ? 3.197 -8.812 2.523 1 96.5 414 ALA B CA 1
ATOM 7411 C C . ALA B 1 414 ? 1.836 -8.961 1.85 1 96.5 414 ALA B C 1
ATOM 7413 O O . ALA B 1 414 ? 0.917 -9.562 2.414 1 96.5 414 ALA B O 1
ATOM 7414 N N . GLY B 1 415 ? 1.688 -8.336 0.707 1 96.62 415 GLY B N 1
ATOM 7415 C CA . GLY B 1 415 ? 0.441 -8.398 -0.038 1 96.62 415 GLY B CA 1
ATOM 7416 C C . GLY B 1 415 ? 0.645 -8.555 -1.533 1 96.62 415 GLY B C 1
ATOM 7417 O O . GLY B 1 415 ? 1.771 -8.75 -1.994 1 96.62 415 GLY B O 1
ATOM 7418 N N . VAL B 1 416 ? -0.436 -8.5 -2.303 1 97.5 416 VAL B N 1
ATOM 7419 C CA . VAL B 1 416 ? -0.441 -8.664 -3.752 1 97.5 416 VAL B CA 1
ATOM 7420 C C . VAL B 1 416 ? 0.377 -7.551 -4.402 1 97.5 416 VAL B C 1
ATOM 7422 O O . VAL B 1 416 ? 1.203 -7.809 -5.281 1 97.5 416 VAL B O 1
ATOM 7425 N N . ALA B 1 417 ? 0.19 -6.309 -3.984 1 97.25 417 ALA B N 1
ATOM 7426 C CA . ALA B 1 417 ? 0.874 -5.164 -4.582 1 97.25 417 ALA B CA 1
ATOM 7427 C C . ALA B 1 417 ? 2.385 -5.266 -4.391 1 97.25 417 ALA B C 1
ATOM 7429 O O . ALA B 1 417 ? 3.15 -5.062 -5.332 1 97.25 417 ALA B O 1
ATOM 7430 N N . GLU B 1 418 ? 2.816 -5.633 -3.201 1 96.75 418 GLU B N 1
ATOM 7431 C CA . GLU B 1 418 ? 4.242 -5.746 -2.906 1 96.75 418 GLU B CA 1
ATOM 7432 C C . GLU B 1 418 ? 4.871 -6.91 -3.668 1 96.75 418 GLU B C 1
ATOM 7434 O O . GLU B 1 418 ? 6.031 -6.836 -4.078 1 96.75 418 GLU B O 1
ATOM 7439 N N . THR B 1 419 ? 4.078 -7.938 -3.893 1 96.75 419 THR B N 1
ATOM 7440 C CA . THR B 1 419 ? 4.637 -9.125 -4.527 1 96.75 419 THR B CA 1
ATOM 7441 C C . THR B 1 419 ? 4.57 -9.008 -6.047 1 96.75 419 THR B C 1
ATOM 7443 O O . THR B 1 419 ? 5.602 -8.945 -6.715 1 96.75 419 THR B O 1
ATOM 7446 N N . LEU B 1 420 ? 3.355 -8.836 -6.609 1 97.12 420 LEU B N 1
ATOM 7447 C CA . LEU B 1 420 ? 3.213 -8.797 -8.062 1 97.12 420 LEU B CA 1
ATOM 7448 C C . LEU B 1 420 ? 3.73 -7.477 -8.625 1 97.12 420 LEU B C 1
ATOM 7450 O O . LEU B 1 420 ? 4.246 -7.43 -9.742 1 97.12 420 LEU B O 1
ATOM 7454 N N . GLY B 1 421 ? 3.609 -6.426 -7.91 1 96.75 421 GLY B N 1
ATOM 7455 C CA . GLY B 1 421 ? 4.211 -5.16 -8.305 1 96.75 421 GLY B CA 1
ATOM 7456 C C . GLY B 1 421 ? 5.691 -5.082 -7.992 1 96.75 421 GLY B C 1
ATOM 7457 O O . GLY B 1 421 ? 6.523 -5.082 -8.898 1 96.75 421 GLY B O 1
ATOM 7458 N N . GLY B 1 422 ? 5.965 -5.129 -6.715 1 95.25 422 GLY B N 1
ATOM 7459 C CA . GLY B 1 422 ? 7.301 -4.875 -6.203 1 95.25 422 GLY B CA 1
ATOM 7460 C C . GLY B 1 422 ? 8.297 -5.965 -6.57 1 95.25 422 GLY B C 1
ATOM 7461 O O . GLY B 1 422 ? 9.297 -5.699 -7.234 1 95.25 422 GLY B O 1
ATOM 7462 N N . ALA B 1 423 ? 8.016 -7.168 -6.277 1 95.06 423 ALA B N 1
ATOM 7463 C CA . ALA B 1 423 ? 8.961 -8.273 -6.43 1 95.06 423 ALA B CA 1
ATOM 7464 C C . ALA B 1 423 ? 8.953 -8.805 -7.859 1 95.06 423 ALA B C 1
ATOM 7466 O O . ALA B 1 423 ? 9.875 -9.516 -8.266 1 95.06 423 ALA B O 1
ATOM 7467 N N . VAL B 1 424 ? 7.883 -8.375 -8.633 1 95.12 424 VAL B N 1
ATOM 7468 C CA . VAL B 1 424 ? 7.777 -8.914 -9.984 1 95.12 424 VAL B CA 1
ATOM 7469 C C . VAL B 1 424 ? 7.84 -7.773 -11 1 95.12 424 VAL B C 1
ATOM 7471 O O . VAL B 1 424 ? 8.914 -7.441 -11.5 1 95.12 424 VAL B O 1
ATOM 7474 N N . ALA B 1 425 ? 6.859 -6.996 -11.109 1 94.38 425 ALA B N 1
ATOM 7475 C CA . ALA B 1 425 ? 6.742 -6.016 -12.188 1 94.38 425 ALA B CA 1
ATOM 7476 C C . ALA B 1 425 ? 7.875 -4.992 -12.125 1 94.38 425 ALA B C 1
ATOM 7478 O O . ALA B 1 425 ? 8.344 -4.512 -13.156 1 94.38 425 ALA B O 1
ATOM 7479 N N . ALA B 1 426 ? 8.359 -4.723 -10.953 1 92.56 426 ALA B N 1
ATOM 7480 C CA . ALA B 1 426 ? 9.391 -3.697 -10.797 1 92.56 426 ALA B CA 1
ATOM 7481 C C . ALA B 1 426 ? 10.781 -4.32 -10.703 1 92.56 426 ALA B C 1
ATOM 7483 O O . ALA B 1 426 ? 11.773 -3.615 -10.531 1 92.56 426 ALA B O 1
ATOM 7484 N N . ASN B 1 427 ? 10.914 -5.633 -10.766 1 92.31 427 ASN B N 1
ATOM 7485 C CA . ASN B 1 427 ? 12.18 -6.344 -10.609 1 92.31 427 ASN B CA 1
ATOM 7486 C C . ASN B 1 427 ? 12.594 -7.039 -11.898 1 92.31 427 ASN B C 1
ATOM 7488 O O . ASN B 1 427 ? 12.117 -8.141 -12.195 1 92.31 427 ASN B O 1
ATOM 7492 N N . PRO B 1 428 ? 13.523 -6.523 -12.547 1 90.56 428 PRO B N 1
ATOM 7493 C CA . PRO B 1 428 ? 13.945 -7.152 -13.797 1 90.56 428 PRO B CA 1
ATOM 7494 C C . PRO B 1 428 ? 14.641 -8.5 -13.578 1 90.56 428 PRO B C 1
ATOM 7496 O O . PRO B 1 428 ? 14.875 -9.234 -14.531 1 90.56 428 PRO B O 1
ATOM 7499 N N . ARG B 1 429 ? 14.883 -8.875 -12.359 1 93.69 429 ARG B N 1
ATOM 7500 C CA . ARG B 1 429 ? 15.555 -10.133 -12.062 1 93.69 429 ARG B CA 1
ATOM 7501 C C . ARG B 1 429 ? 14.555 -11.188 -11.602 1 93.69 429 ARG B C 1
ATOM 7503 O O . ARG B 1 429 ? 14.953 -12.234 -11.07 1 93.69 429 ARG B O 1
ATOM 7510 N N . CYS B 1 430 ? 13.359 -10.922 -11.797 1 96.25 430 CYS B N 1
ATOM 7511 C CA . CYS B 1 430 ? 12.344 -11.938 -11.555 1 96.25 430 CYS B CA 1
ATOM 7512 C C . CYS B 1 430 ? 12.133 -12.805 -12.789 1 96.25 430 CYS B C 1
ATOM 7514 O O . CYS B 1 430 ? 12.062 -12.289 -13.906 1 96.25 430 CYS B O 1
ATOM 7516 N N . LEU B 1 431 ? 12.109 -14.062 -12.594 1 97.94 431 LEU B N 1
ATOM 7517 C CA . LEU B 1 431 ? 11.727 -15.008 -13.641 1 97.94 431 LEU B CA 1
ATOM 7518 C C . LEU B 1 431 ? 10.336 -15.57 -13.383 1 97.94 431 LEU B C 1
ATOM 7520 O O . LEU B 1 431 ? 10.078 -16.156 -12.328 1 97.94 431 LEU B O 1
ATOM 7524 N N . GLY B 1 432 ? 9.477 -15.328 -14.289 1 98.06 432 GLY B N 1
ATOM 7525 C CA . GLY B 1 432 ? 8.148 -15.922 -14.219 1 98.06 432 GLY B CA 1
ATOM 7526 C C . GLY B 1 432 ? 8.109 -17.344 -14.75 1 98.06 432 GLY B C 1
ATOM 7527 O O . GLY B 1 432 ? 8.711 -17.641 -15.781 1 98.06 432 GLY B O 1
ATOM 7528 N N . VAL B 1 433 ? 7.488 -18.219 -14.008 1 98.56 433 VAL B N 1
ATOM 7529 C CA . VAL B 1 433 ? 7.266 -19.594 -14.445 1 98.56 433 VAL B CA 1
ATOM 7530 C C . VAL B 1 433 ? 5.77 -19.844 -14.625 1 98.56 433 VAL B C 1
ATOM 7532 O O . VAL B 1 433 ? 5.02 -19.891 -13.648 1 98.56 433 VAL B O 1
ATOM 7535 N N . LEU B 1 434 ? 5.371 -20.047 -15.828 1 98 434 LEU B N 1
ATOM 7536 C CA . LEU B 1 434 ? 3.953 -20.141 -16.156 1 98 434 LEU B CA 1
ATOM 7537 C C . LEU B 1 434 ? 3.631 -21.484 -16.797 1 98 434 LEU B C 1
ATOM 7539 O O . LEU B 1 434 ? 4.539 -22.25 -17.156 1 98 434 LEU B O 1
ATOM 7543 N N . SER B 1 435 ? 2.406 -21.812 -16.812 1 96.69 435 SER B N 1
ATOM 7544 C CA . SER B 1 435 ? 1.844 -22.891 -17.625 1 96.69 435 SER B CA 1
ATOM 7545 C C . SER B 1 435 ? 0.852 -22.359 -18.641 1 96.69 435 SER B C 1
ATOM 7547 O O . SER B 1 435 ? 0.738 -21.141 -18.844 1 96.69 435 SER B O 1
ATOM 7549 N N . ALA B 1 436 ? 0.235 -23.312 -19.422 1 95.88 436 ALA B N 1
ATOM 7550 C CA . ALA B 1 436 ? -0.674 -22.875 -20.484 1 95.88 436 ALA B CA 1
ATOM 7551 C C . ALA B 1 436 ? -1.717 -23.953 -20.797 1 95.88 436 ALA B C 1
ATOM 7553 O O . ALA B 1 436 ? -1.397 -25.141 -20.844 1 95.88 436 ALA B O 1
ATOM 7554 N N . ALA B 1 437 ? -2.963 -23.516 -20.891 1 95.62 437 ALA B N 1
ATOM 7555 C CA . ALA B 1 437 ? -3.973 -24.391 -21.469 1 95.62 437 ALA B CA 1
ATOM 7556 C C . ALA B 1 437 ? -3.777 -24.531 -22.984 1 95.62 437 ALA B C 1
ATOM 7558 O O . ALA B 1 437 ? -3.943 -25.625 -23.547 1 95.62 437 ALA B O 1
ATOM 7559 N N . GLU B 1 438 ? -3.525 -23.422 -23.609 1 97.44 438 GLU B N 1
ATOM 7560 C CA . GLU B 1 438 ? -3.057 -23.344 -25 1 97.44 438 GLU B CA 1
ATOM 7561 C C . GLU B 1 438 ? -1.895 -22.375 -25.141 1 97.44 438 GLU B C 1
ATOM 7563 O O . GLU B 1 438 ? -1.819 -21.375 -24.406 1 97.44 438 GLU B O 1
ATOM 7568 N N . ILE B 1 439 ? -1.03 -22.656 -26.047 1 98.19 439 ILE B N 1
ATOM 7569 C CA . ILE B 1 439 ? 0.097 -21.781 -26.359 1 98.19 439 ILE B CA 1
ATOM 7570 C C . ILE B 1 439 ? 0.376 -21.812 -27.859 1 98.19 439 ILE B C 1
ATOM 7572 O O . ILE B 1 439 ? 0.353 -22.875 -28.484 1 98.19 439 ILE B O 1
ATOM 7576 N N . ASP B 1 440 ? 0.548 -20.672 -28.484 1 98.12 440 ASP B N 1
ATOM 7577 C CA . ASP B 1 440 ? 0.805 -20.609 -29.922 1 98.12 440 ASP B CA 1
ATOM 7578 C C . ASP B 1 440 ? 2.291 -20.391 -30.203 1 98.12 440 ASP B C 1
ATOM 7580 O O . ASP B 1 440 ? 3.104 -20.359 -29.281 1 98.12 440 ASP B O 1
ATOM 7584 N N . PRO B 1 441 ? 2.732 -20.328 -31.453 1 97.31 441 PRO B N 1
ATOM 7585 C CA . PRO B 1 441 ? 4.164 -20.297 -31.781 1 97.31 441 PRO B CA 1
ATOM 7586 C C . PRO B 1 441 ? 4.824 -18.984 -31.328 1 97.31 441 PRO B C 1
ATOM 7588 O O . PRO B 1 441 ? 6.055 -18.891 -31.312 1 97.31 441 PRO B O 1
ATOM 7591 N N . ASP B 1 442 ? 4.07 -17.953 -31.031 1 96.94 442 ASP B N 1
ATOM 7592 C CA . ASP B 1 442 ? 4.602 -16.703 -30.5 1 96.94 442 ASP B CA 1
ATOM 7593 C C . ASP B 1 442 ? 4.586 -16.703 -28.969 1 96.94 442 ASP B C 1
ATOM 7595 O O . ASP B 1 442 ? 4.844 -15.664 -28.344 1 96.94 442 ASP B O 1
ATOM 7599 N N . ALA B 1 443 ? 4.18 -17.781 -28.391 1 97.69 443 ALA B N 1
ATOM 7600 C CA . ALA B 1 443 ? 4.133 -18.031 -26.953 1 97.69 443 ALA B CA 1
ATOM 7601 C C . ALA B 1 443 ? 3.021 -17.234 -26.297 1 97.69 443 ALA B C 1
ATOM 7603 O O . ALA B 1 443 ? 3.102 -16.906 -25.109 1 97.69 443 ALA B O 1
ATOM 7604 N N . ASN B 1 444 ? 2.09 -16.75 -27.078 1 98.31 444 ASN B N 1
ATOM 7605 C CA . ASN B 1 444 ? 0.861 -16.266 -26.469 1 98.31 444 ASN B CA 1
ATOM 7606 C C . ASN B 1 444 ? 0.117 -17.375 -25.734 1 98.31 444 ASN B C 1
ATOM 7608 O O . ASN B 1 444 ? 0.093 -18.516 -26.203 1 98.31 444 ASN B O 1
ATOM 7612 N N . ILE B 1 445 ? -0.519 -17.031 -24.625 1 98.12 445 ILE B N 1
ATOM 7613 C CA . ILE B 1 445 ? -1.066 -18.062 -23.75 1 98.12 445 ILE B CA 1
ATOM 7614 C C . ILE B 1 445 ? -2.572 -17.859 -23.594 1 98.12 445 ILE B C 1
ATOM 7616 O O . ILE B 1 445 ? -3.035 -16.734 -23.406 1 98.12 445 ILE B O 1
ATOM 7620 N N . ASN B 1 446 ? -3.307 -18.953 -23.656 1 98 446 ASN B N 1
ATOM 7621 C CA . ASN B 1 446 ? -4.727 -18.984 -23.328 1 98 446 ASN B CA 1
ATOM 7622 C C . ASN B 1 446 ? -4.984 -19.781 -22.062 1 98 446 ASN B C 1
ATOM 7624 O O . ASN B 1 446 ? -4.559 -20.922 -21.938 1 98 446 ASN B O 1
ATOM 7628 N N . THR B 1 447 ? -5.633 -19.156 -21.125 1 96.56 447 THR B N 1
ATOM 7629 C CA . THR B 1 447 ? -6.109 -19.844 -19.922 1 96.56 447 THR B CA 1
ATOM 7630 C C . THR B 1 447 ? -7.555 -19.453 -19.625 1 96.56 447 THR B C 1
ATOM 7632 O O . THR B 1 447 ? -8.031 -19.641 -18.5 1 96.56 447 THR B O 1
ATOM 7635 N N . THR B 1 448 ? -8.289 -18.906 -20.578 1 96.44 448 THR B N 1
ATOM 7636 C CA . THR B 1 448 ? -9.586 -18.312 -20.281 1 96.44 448 THR B CA 1
ATOM 7637 C C . THR B 1 448 ? -10.711 -19.109 -20.953 1 96.44 448 THR B C 1
ATOM 7639 O O . THR B 1 448 ? -11.68 -19.5 -20.297 1 96.44 448 THR B O 1
ATOM 7642 N N . LEU B 1 449 ? -10.578 -19.344 -22.234 1 95.12 449 LEU B N 1
ATOM 7643 C CA . LEU B 1 449 ? -11.688 -19.891 -23 1 95.12 449 LEU B CA 1
ATOM 7644 C C . LEU B 1 449 ? -11.188 -20.906 -24.031 1 95.12 449 LEU B C 1
ATOM 7646 O O . LEU B 1 449 ? -10.227 -20.641 -24.75 1 95.12 449 LEU B O 1
ATOM 7650 N N . LEU B 1 450 ? -11.914 -22.016 -24.094 1 92.62 450 LEU B N 1
ATOM 7651 C CA . LEU B 1 450 ? -11.625 -23 -25.125 1 92.62 450 LEU B CA 1
ATOM 7652 C C . LEU B 1 450 ? -12.344 -22.656 -26.422 1 92.62 450 LEU B C 1
ATOM 7654 O O . LEU B 1 450 ? -13.266 -21.828 -26.438 1 92.62 450 LEU B O 1
ATOM 7658 N N . PRO B 1 451 ? -11.914 -23.281 -27.531 1 89.62 451 PRO B N 1
ATOM 7659 C CA . PRO B 1 451 ? -12.523 -22.969 -28.828 1 89.62 451 PRO B CA 1
ATOM 7660 C C . PRO B 1 451 ? -14.023 -23.234 -28.844 1 89.62 451 PRO B C 1
ATOM 7662 O O . PRO B 1 451 ? -14.766 -22.562 -29.562 1 89.62 451 PRO B O 1
ATOM 7665 N N . ASP B 1 452 ? -14.484 -24.203 -28.078 1 91.56 452 ASP B N 1
ATOM 7666 C CA . ASP B 1 452 ? -15.906 -24.547 -28.078 1 91.56 452 ASP B CA 1
ATOM 7667 C C . ASP B 1 452 ? -16.688 -23.656 -27.125 1 91.56 452 ASP B C 1
ATOM 7669 O O . ASP B 1 452 ? -17.891 -23.875 -26.906 1 91.56 452 ASP B O 1
ATOM 7673 N N . GLY B 1 453 ? -15.992 -22.734 -26.516 1 91.06 453 GLY B N 1
ATOM 7674 C CA . GLY B 1 453 ? -16.672 -21.75 -25.688 1 91.06 453 GLY B CA 1
ATOM 7675 C C . GLY B 1 453 ? -16.656 -22.078 -24.203 1 91.06 453 GLY B C 1
ATOM 7676 O O . GLY B 1 453 ? -17.047 -21.266 -23.375 1 91.06 453 GLY B O 1
ATOM 7677 N N . ARG B 1 454 ? -16.172 -23.188 -23.891 1 93.75 454 ARG B N 1
ATOM 7678 C CA . ARG B 1 454 ? -16.125 -23.594 -22.484 1 93.75 454 ARG B CA 1
ATOM 7679 C C . ARG B 1 454 ? -15.094 -22.781 -21.719 1 93.75 454 ARG B C 1
ATOM 7681 O O . ARG B 1 454 ? -14.008 -22.484 -22.234 1 93.75 454 ARG B O 1
ATOM 7688 N N . TRP B 1 455 ? -15.469 -22.422 -20.516 1 95.81 455 TRP B N 1
ATOM 7689 C CA . TRP B 1 455 ? -14.641 -21.625 -19.625 1 95.81 455 TRP B CA 1
ATOM 7690 C C . TRP B 1 455 ? -13.523 -22.484 -19.031 1 95.81 455 TRP B C 1
ATOM 7692 O O . TRP B 1 455 ? -13.742 -23.641 -18.656 1 95.81 455 TRP B O 1
ATOM 7702 N N . ILE B 1 456 ? -12.32 -21.938 -18.984 1 95.5 456 ILE B N 1
ATOM 7703 C CA . ILE B 1 456 ? -11.211 -22.609 -18.328 1 95.5 456 ILE B CA 1
ATOM 7704 C C . ILE B 1 456 ? -11.062 -22.078 -16.906 1 95.5 456 ILE B C 1
ATOM 7706 O O . ILE B 1 456 ? -11.633 -22.641 -15.961 1 95.5 456 ILE B O 1
ATOM 7710 N N . THR B 1 457 ? -10.336 -20.875 -16.641 1 95.06 457 THR B N 1
ATOM 7711 C CA . THR B 1 457 ? -10.234 -20.344 -15.281 1 95.06 457 THR B CA 1
ATOM 7712 C C . THR B 1 457 ? -10.094 -18.828 -15.289 1 95.06 457 THR B C 1
ATOM 7714 O O . THR B 1 457 ? -10.453 -18.156 -14.32 1 95.06 457 THR B O 1
ATOM 7717 N N . GLY B 1 458 ? -9.398 -18.25 -16.25 1 94.5 458 GLY B N 1
ATOM 7718 C CA . GLY B 1 458 ? -9.109 -16.828 -16.297 1 94.5 458 GLY B CA 1
ATOM 7719 C C . GLY B 1 458 ? -7.625 -16.516 -16.188 1 94.5 458 GLY B C 1
ATOM 7720 O O . GLY B 1 458 ? -6.789 -17.406 -16.328 1 94.5 458 GLY B O 1
ATOM 7721 N N . SER B 1 459 ? -7.27 -15.32 -16.016 1 92.62 459 SER B N 1
ATOM 7722 C CA . SER B 1 459 ? -5.898 -14.836 -16.094 1 92.62 459 SER B CA 1
ATOM 7723 C C . SER B 1 459 ? -5.172 -15.031 -14.766 1 92.62 459 SER B C 1
ATOM 7725 O O . SER B 1 459 ? -4.004 -15.422 -14.742 1 92.62 459 SER B O 1
ATOM 7727 N N . GLY B 1 460 ? -5.953 -14.695 -13.641 1 93.56 460 GLY B N 1
ATOM 7728 C CA . GLY B 1 460 ? -5.23 -14.555 -12.391 1 93.56 460 GLY B CA 1
ATOM 7729 C C . GLY B 1 460 ? -4.066 -13.586 -12.477 1 93.56 460 GLY B C 1
ATOM 7730 O O . GLY B 1 460 ? -4.215 -12.477 -12.992 1 93.56 460 GLY B O 1
ATOM 7731 N N . GLY B 1 461 ? -2.891 -14.047 -11.961 1 95.75 461 GLY B N 1
ATOM 7732 C CA . GLY B 1 461 ? -1.704 -13.211 -12.016 1 95.75 461 GLY B CA 1
ATOM 7733 C C . GLY B 1 461 ? -0.858 -13.453 -13.258 1 95.75 461 GLY B C 1
ATOM 7734 O O . GLY B 1 461 ? 0.11 -12.727 -13.5 1 95.75 461 GLY B O 1
ATOM 7735 N N . ALA B 1 462 ? -1.246 -14.375 -14.109 1 96.94 462 ALA B N 1
ATOM 7736 C CA . ALA B 1 462 ? -0.412 -14.812 -15.227 1 96.94 462 ALA B CA 1
ATOM 7737 C C . ALA B 1 462 ? -0.169 -13.672 -16.203 1 96.94 462 ALA B C 1
ATOM 7739 O O . ALA B 1 462 ? 0.954 -13.477 -16.688 1 96.94 462 ALA B O 1
ATOM 7740 N N . ASN B 1 463 ? -1.204 -12.945 -16.578 1 97.88 463 ASN B N 1
ATOM 7741 C CA . ASN B 1 463 ? -1.034 -11.82 -17.484 1 97.88 463 ASN B CA 1
ATOM 7742 C C . ASN B 1 463 ? -0.046 -10.797 -16.938 1 97.88 463 ASN B C 1
ATOM 7744 O O . ASN B 1 463 ? 0.786 -10.266 -17.672 1 97.88 463 ASN B O 1
ATOM 7748 N N . ASP B 1 464 ? -0.162 -10.508 -15.617 1 97.88 464 ASP B N 1
ATOM 7749 C CA . ASP B 1 464 ? 0.726 -9.539 -14.984 1 97.88 464 ASP B CA 1
ATOM 7750 C C . ASP B 1 464 ? 2.186 -9.969 -15.109 1 97.88 464 ASP B C 1
ATOM 7752 O O . ASP B 1 464 ? 3.051 -9.148 -15.438 1 97.88 464 ASP B O 1
ATOM 7756 N N . ILE B 1 465 ? 2.414 -11.219 -14.852 1 97.31 465 ILE B N 1
ATOM 7757 C CA . ILE B 1 465 ? 3.762 -11.773 -14.906 1 97.31 465 ILE B CA 1
ATOM 7758 C C . ILE B 1 465 ? 4.273 -11.734 -16.344 1 97.31 465 ILE B C 1
ATOM 7760 O O . ILE B 1 465 ? 5.355 -11.211 -16.609 1 97.31 465 ILE B O 1
ATOM 7764 N N . ALA B 1 466 ? 3.488 -12.195 -17.281 1 97.62 466 ALA B N 1
ATOM 7765 C CA . ALA B 1 466 ? 3.875 -12.305 -18.688 1 97.62 466 ALA B CA 1
ATOM 7766 C C . ALA B 1 466 ? 4.086 -10.922 -19.297 1 97.62 466 ALA B C 1
ATOM 7768 O O . ALA B 1 466 ? 4.852 -10.773 -20.25 1 97.62 466 ALA B O 1
ATOM 7769 N N . SER B 1 467 ? 3.469 -9.93 -18.75 1 97.56 467 SER B N 1
ATOM 7770 C CA . SER B 1 467 ? 3.537 -8.57 -19.266 1 97.56 467 SER B CA 1
ATOM 7771 C C . SER B 1 467 ? 4.801 -7.863 -18.797 1 97.56 467 SER B C 1
ATOM 7773 O O . SER B 1 467 ? 5.18 -6.824 -19.359 1 97.56 467 SER B O 1
ATOM 7775 N N . SER B 1 468 ? 5.461 -8.422 -17.766 1 96.5 468 SER B N 1
ATOM 7776 C CA . SER B 1 468 ? 6.402 -7.531 -17.078 1 96.5 468 SER B CA 1
ATOM 7777 C C . SER B 1 468 ? 7.797 -8.141 -17.031 1 96.5 468 SER B C 1
ATOM 7779 O O . SER B 1 468 ? 8.797 -7.422 -17.031 1 96.5 468 SER B O 1
ATOM 7781 N N . VAL B 1 469 ? 7.875 -9.5 -16.953 1 96.69 469 VAL B N 1
ATOM 7782 C CA . VAL B 1 469 ? 9.195 -10.078 -16.703 1 96.69 469 VAL B CA 1
ATOM 7783 C C . VAL B 1 469 ? 9.445 -11.242 -17.656 1 96.69 469 VAL B C 1
ATOM 7785 O O . VAL B 1 469 ? 8.516 -11.75 -18.281 1 96.69 469 VAL B O 1
ATOM 7788 N N . ASP B 1 470 ? 10.688 -11.703 -17.719 1 96.94 470 ASP B N 1
ATOM 7789 C CA . ASP B 1 470 ? 11.023 -12.891 -18.5 1 96.94 470 ASP B CA 1
ATOM 7790 C C . ASP B 1 470 ? 10.297 -14.117 -17.969 1 96.94 470 ASP B C 1
ATOM 7792 O O . ASP B 1 470 ? 10.125 -14.266 -16.75 1 96.94 470 ASP B O 1
ATOM 7796 N N . CYS B 1 471 ? 9.914 -14.984 -18.906 1 97.69 471 CYS B N 1
ATOM 7797 C CA . CYS B 1 471 ? 9.102 -16.125 -18.484 1 97.69 471 CYS B CA 1
ATOM 7798 C C . CYS B 1 471 ? 9.602 -17.406 -19.125 1 97.69 471 CYS B C 1
ATOM 7800 O O . CYS B 1 471 ? 10.172 -17.391 -20.219 1 97.69 471 CYS B O 1
ATOM 7802 N N . VAL B 1 472 ? 9.422 -18.438 -18.406 1 98.19 472 VAL B N 1
ATOM 7803 C CA . VAL B 1 472 ? 9.461 -19.812 -18.906 1 98.19 472 VAL B CA 1
ATOM 7804 C C . VAL B 1 472 ? 8.078 -20.438 -18.797 1 98.19 472 VAL B C 1
ATOM 7806 O O . VAL B 1 472 ? 7.398 -20.297 -17.781 1 98.19 472 VAL B O 1
ATOM 7809 N N . VAL B 1 473 ? 7.668 -21.031 -19.891 1 98.62 473 VAL B N 1
ATOM 7810 C CA . VAL B 1 473 ? 6.379 -21.719 -19.844 1 98.62 473 VAL B CA 1
ATOM 7811 C C . VAL B 1 473 ? 6.598 -23.234 -19.797 1 98.62 473 VAL B C 1
ATOM 7813 O O . VAL B 1 473 ? 7.336 -23.781 -20.609 1 98.62 473 VAL B O 1
ATOM 7816 N N . VAL B 1 474 ? 5.996 -23.891 -18.828 1 98.56 474 VAL B N 1
ATOM 7817 C CA . VAL B 1 474 ? 6.074 -25.328 -18.641 1 98.56 474 VAL B CA 1
ATOM 7818 C C . VAL B 1 474 ? 4.699 -25.953 -18.859 1 98.56 474 VAL B C 1
ATOM 7820 O O . VAL B 1 474 ? 3.809 -25.828 -18.016 1 98.56 474 VAL B O 1
ATOM 7823 N N . ALA B 1 475 ? 4.531 -26.672 -19.922 1 97.5 475 ALA B N 1
ATOM 7824 C CA . ALA B 1 475 ? 3.238 -27.266 -20.266 1 97.5 475 ALA B CA 1
ATOM 7825 C C . ALA B 1 475 ? 3.414 -28.531 -21.094 1 97.5 475 ALA B C 1
ATOM 7827 O O . ALA B 1 475 ? 4.285 -28.578 -21.969 1 97.5 475 ALA B O 1
ATOM 7828 N N . VAL B 1 476 ? 2.598 -29.5 -20.844 1 96.56 476 VAL B N 1
ATOM 7829 C CA . VAL B 1 476 ? 2.643 -30.75 -21.594 1 96.56 476 VAL B CA 1
ATOM 7830 C C . VAL B 1 476 ? 2.236 -30.5 -23.047 1 96.56 476 VAL B C 1
ATOM 7832 O O . VAL B 1 476 ? 1.228 -29.844 -23.312 1 96.56 476 VAL B O 1
ATOM 7835 N N . ALA B 1 477 ? 2.994 -31.031 -23.984 1 96.88 477 ALA B N 1
ATOM 7836 C CA . ALA B 1 477 ? 2.738 -30.797 -25.406 1 96.88 477 ALA B CA 1
ATOM 7837 C C . ALA B 1 477 ? 1.681 -31.766 -25.938 1 96.88 477 ALA B C 1
ATOM 7839 O O . ALA B 1 477 ? 1.712 -32.969 -25.625 1 96.88 477 ALA B O 1
ATOM 7840 N N . SER B 1 478 ? 0.765 -31.328 -26.641 1 95.62 478 SER B N 1
ATOM 7841 C CA . SER B 1 478 ? -0.226 -32 -27.469 1 95.62 478 SER B CA 1
ATOM 7842 C C . SER B 1 478 ? -0.741 -31.062 -28.562 1 95.62 478 SER B C 1
ATOM 7844 O O . SER B 1 478 ? -0.626 -29.844 -28.453 1 95.62 478 SER B O 1
ATOM 7846 N N . PRO B 1 479 ? -1.246 -31.625 -29.641 1 95.38 479 PRO B N 1
ATOM 7847 C CA . PRO B 1 479 ? -1.764 -30.766 -30.719 1 95.38 479 PRO B CA 1
ATOM 7848 C C . PRO B 1 479 ? -2.889 -29.844 -30.234 1 95.38 479 PRO B C 1
ATOM 7850 O O . PRO B 1 479 ? -3.143 -28.797 -30.859 1 95.38 479 PRO B O 1
ATOM 7853 N N . ARG B 1 480 ? -3.514 -30.188 -29.125 1 94.5 480 ARG B N 1
ATOM 7854 C CA . ARG B 1 480 ? -4.625 -29.391 -28.609 1 94.5 480 ARG B CA 1
ATOM 7855 C C . ARG B 1 480 ? -4.121 -28.281 -27.703 1 94.5 480 ARG B C 1
ATOM 7857 O O . ARG B 1 480 ? -4.859 -27.328 -27.406 1 94.5 480 ARG B O 1
ATOM 7864 N N . ARG B 1 481 ? -2.943 -28.359 -27.203 1 96.56 481 ARG B N 1
ATOM 7865 C CA . ARG B 1 481 ? -2.373 -27.359 -26.312 1 96.56 481 ARG B CA 1
ATOM 7866 C C . ARG B 1 481 ? -1.386 -26.469 -27.047 1 96.56 481 ARG B C 1
ATOM 7868 O O . ARG B 1 481 ? -1.441 -25.234 -26.922 1 96.56 481 ARG B O 1
ATOM 7875 N N . TYR B 1 482 ? -0.448 -27.125 -27.703 1 98.19 482 TYR B N 1
ATOM 7876 C CA . TYR B 1 482 ? 0.432 -26.375 -28.594 1 98.19 482 TYR B CA 1
ATOM 7877 C C . TYR B 1 482 ? -0.25 -26.109 -29.922 1 98.19 482 TYR B C 1
ATOM 7879 O O . TYR B 1 482 ? -0.015 -26.828 -30.906 1 98.19 482 TYR B O 1
ATOM 7887 N N . VAL B 1 483 ? -0.937 -25.031 -30.047 1 98 483 VAL B N 1
ATOM 7888 C CA . VAL B 1 483 ? -1.829 -24.812 -31.172 1 98 483 VAL B CA 1
ATOM 7889 C C . VAL B 1 483 ? -1.196 -23.812 -32.156 1 98 483 VAL B C 1
ATOM 7891 O O . VAL B 1 483 ? -0.409 -22.953 -31.734 1 98 483 VAL B O 1
ATOM 7894 N N . PRO B 1 484 ? -1.562 -23.875 -33.438 1 97.38 484 PRO B N 1
ATOM 7895 C CA . PRO B 1 484 ? -1.039 -22.891 -34.406 1 97.38 484 PRO B CA 1
ATOM 7896 C C . PRO B 1 484 ? -1.567 -21.484 -34.156 1 97.38 484 PRO B C 1
ATOM 7898 O O . PRO B 1 484 ? -0.887 -20.5 -34.469 1 97.38 484 PRO B O 1
ATOM 7901 N N . ARG B 1 485 ? -2.816 -21.438 -33.625 1 96.5 485 ARG B N 1
ATOM 7902 C CA . ARG B 1 485 ? -3.465 -20.172 -33.312 1 96.5 485 ARG B CA 1
ATOM 7903 C C . ARG B 1 485 ? -4.348 -20.281 -32.062 1 96.5 485 ARG B C 1
ATOM 7905 O O . ARG B 1 485 ? -5.055 -21.281 -31.906 1 96.5 485 ARG B O 1
ATOM 7912 N N . LEU B 1 486 ? -4.309 -19.281 -31.266 1 96.88 486 LEU B N 1
ATOM 7913 C CA . LEU B 1 486 ? -5.086 -19.312 -30.031 1 96.88 486 LEU B CA 1
ATOM 7914 C C . LEU B 1 486 ? -6.547 -18.984 -30.297 1 96.88 486 LEU B C 1
ATOM 7916 O O . LEU B 1 486 ? -6.852 -18.172 -31.188 1 96.88 486 LEU B O 1
ATOM 7920 N N . THR B 1 487 ? -7.355 -19.5 -29.469 1 91.38 487 THR B N 1
ATOM 7921 C CA . THR B 1 487 ? -8.766 -19.141 -29.438 1 91.38 487 THR B CA 1
ATOM 7922 C C . THR B 1 487 ? -8.977 -17.828 -28.688 1 91.38 487 THR B C 1
ATOM 7924 O O . THR B 1 487 ? -9.828 -17.016 -29.047 1 91.38 487 THR B O 1
ATOM 7927 N N . HIS B 1 488 ? -8.289 -17.672 -27.656 1 96.06 488 HIS B N 1
ATOM 7928 C CA . HIS B 1 488 ? -8.359 -16.531 -26.766 1 96.06 488 HIS B CA 1
ATOM 7929 C C . HIS B 1 488 ? -6.98 -16.172 -26.234 1 96.06 488 HIS B C 1
ATOM 7931 O O . HIS B 1 488 ? -6.301 -17 -25.625 1 96.06 488 HIS B O 1
ATOM 7937 N N . LEU B 1 489 ? -6.602 -14.945 -26.406 1 98.25 489 LEU B N 1
ATOM 7938 C CA . LEU B 1 489 ? -5.316 -14.492 -25.906 1 98.25 489 LEU B CA 1
ATOM 7939 C C . LEU B 1 489 ? -5.453 -13.945 -24.484 1 98.25 489 LEU B C 1
ATOM 7941 O O . LEU B 1 489 ? -5.977 -12.844 -24.281 1 98.25 489 LEU B O 1
ATOM 7945 N N . THR B 1 490 ? -4.961 -14.656 -23.516 1 98.19 490 THR B N 1
ATOM 7946 C CA . THR B 1 490 ? -5.035 -14.242 -22.109 1 98.19 490 THR B CA 1
ATOM 7947 C C . THR B 1 490 ? -3.766 -13.5 -21.703 1 98.19 490 THR B C 1
ATOM 7949 O O . THR B 1 490 ? -3.834 -12.43 -21.094 1 98.19 490 THR B O 1
ATOM 7952 N N . SER B 1 491 ? -2.594 -14.07 -21.922 1 98.25 491 SER B N 1
ATOM 7953 C CA . SER B 1 491 ? -1.303 -13.516 -21.531 1 98.25 491 SER B CA 1
ATOM 7954 C C . SER B 1 491 ? -0.37 -13.398 -22.734 1 98.25 491 SER B C 1
ATOM 7956 O O . SER B 1 491 ? -0.23 -14.352 -23.5 1 98.25 491 SER B O 1
ATOM 7958 N N . PRO B 1 492 ? 0.275 -12.305 -22.906 1 97.94 492 PRO B N 1
ATOM 7959 C CA . PRO B 1 492 ? 1.144 -12.109 -24.078 1 97.94 492 PRO B CA 1
ATOM 7960 C C . PRO B 1 492 ? 2.447 -12.898 -23.969 1 97.94 492 PRO B C 1
ATOM 7962 O O . PRO B 1 492 ? 2.982 -13.078 -22.875 1 97.94 492 PRO B O 1
ATOM 7965 N N . GLY B 1 493 ? 2.971 -13.305 -25.109 1 97.94 493 GLY B N 1
ATOM 7966 C CA . GLY B 1 493 ? 4.172 -14.125 -25.141 1 97.94 493 GLY B CA 1
ATOM 7967 C C . GLY B 1 493 ? 5.438 -13.32 -25.359 1 97.94 493 GLY B C 1
ATOM 7968 O O . GLY B 1 493 ? 6.508 -13.883 -25.594 1 97.94 493 GLY B O 1
ATOM 7969 N N . LEU B 1 494 ? 5.406 -12 -25.219 1 97.19 494 LEU B N 1
ATOM 7970 C CA . LEU B 1 494 ? 6.508 -11.109 -25.562 1 97.19 494 LEU B CA 1
ATOM 7971 C C . LEU B 1 494 ? 7.742 -11.422 -24.719 1 97.19 494 LEU B C 1
ATOM 7973 O O . LEU B 1 494 ? 8.875 -11.258 -25.188 1 97.19 494 LEU B O 1
ATOM 7977 N N . HIS B 1 495 ? 7.539 -11.875 -23.484 1 97.06 495 HIS B N 1
ATOM 7978 C CA . HIS B 1 495 ? 8.648 -12.062 -22.562 1 97.06 495 HIS B CA 1
ATOM 7979 C C . HIS B 1 495 ? 8.961 -13.547 -22.375 1 97.06 495 HIS B C 1
ATOM 7981 O O . HIS B 1 495 ? 9.719 -13.922 -21.484 1 97.06 495 HIS B O 1
ATOM 7987 N N . VAL B 1 496 ? 8.375 -14.398 -23.219 1 97.31 496 VAL B N 1
ATOM 7988 C CA . VAL B 1 496 ? 8.633 -15.836 -23.125 1 97.31 496 VAL B CA 1
ATOM 7989 C C . VAL B 1 496 ? 9.797 -16.219 -24.031 1 97.31 496 VAL B C 1
ATOM 7991 O O . VAL B 1 496 ? 9.719 -16.047 -25.25 1 97.31 496 VAL B O 1
ATOM 7994 N N . ARG B 1 497 ? 10.82 -16.781 -23.422 1 94.31 497 ARG B N 1
ATOM 7995 C CA . ARG B 1 497 ? 11.984 -17.172 -24.203 1 94.31 497 ARG B CA 1
ATOM 7996 C C . ARG B 1 497 ? 12.125 -18.688 -24.266 1 94.31 497 ARG B C 1
ATOM 7998 O O . ARG B 1 497 ? 12.82 -19.219 -25.125 1 94.31 497 ARG B O 1
ATOM 8005 N N . ASP B 1 498 ? 11.523 -19.312 -23.328 1 98 498 ASP B N 1
ATOM 8006 C CA . ASP B 1 498 ? 11.633 -20.766 -23.234 1 98 498 ASP B CA 1
ATOM 8007 C C . ASP B 1 498 ? 10.266 -21.406 -22.984 1 98 498 ASP B C 1
ATOM 8009 O O . ASP B 1 498 ? 9.484 -20.906 -22.172 1 98 498 ASP B O 1
ATOM 8013 N N . VAL B 1 499 ? 10.008 -22.391 -23.719 1 98.69 499 VAL B N 1
ATOM 8014 C CA . VAL B 1 499 ? 8.852 -23.266 -23.516 1 98.69 499 VAL B CA 1
ATOM 8015 C C . VAL B 1 499 ? 9.305 -24.703 -23.328 1 98.69 499 VAL B C 1
ATOM 8017 O O . VAL B 1 499 ? 9.984 -25.266 -24.188 1 98.69 499 VAL B O 1
ATOM 8020 N N . VAL B 1 500 ? 8.914 -25.281 -22.234 1 98.69 500 VAL B N 1
ATOM 8021 C CA . VAL B 1 500 ? 9.367 -26.641 -21.906 1 98.69 500 VAL B CA 1
ATOM 8022 C C . VAL B 1 500 ? 8.211 -27.625 -22.016 1 98.69 500 VAL B C 1
ATOM 8024 O O . VAL B 1 500 ? 7.133 -27.391 -21.453 1 98.69 500 VAL B O 1
ATOM 8027 N N . SER B 1 501 ? 8.406 -28.703 -22.766 1 98.31 501 SER B N 1
ATOM 8028 C CA . SER B 1 501 ? 7.48 -29.828 -22.875 1 98.31 501 SER B CA 1
ATOM 8029 C C . SER B 1 501 ? 8.047 -31.078 -22.203 1 98.31 501 SER B C 1
ATOM 8031 O O . SER B 1 501 ? 9.125 -31.031 -21.594 1 98.31 501 SER B O 1
ATOM 8033 N N . GLN B 1 502 ? 7.273 -32.156 -22.297 1 97.12 502 GLN B N 1
ATOM 8034 C CA . GLN B 1 502 ? 7.676 -33.406 -21.656 1 97.12 502 GLN B CA 1
ATOM 8035 C C . GLN B 1 502 ? 8.805 -34.062 -22.438 1 97.12 502 GLN B C 1
ATOM 8037 O O . GLN B 1 502 ? 9.391 -35.031 -21.953 1 97.12 502 GLN B O 1
ATOM 8042 N N . PHE B 1 503 ? 9.203 -33.531 -23.594 1 97.75 503 PHE B N 1
ATOM 8043 C CA . PHE B 1 503 ? 10.25 -34.188 -24.344 1 97.75 503 PHE B CA 1
ATOM 8044 C C . PHE B 1 503 ? 11.391 -33.219 -24.672 1 97.75 503 PHE B C 1
ATOM 8046 O O . PHE B 1 503 ? 12.312 -33.594 -25.406 1 97.75 503 PHE B O 1
ATOM 8053 N N . GLY B 1 504 ? 11.242 -31.984 -24.188 1 98.06 504 GLY B N 1
ATOM 8054 C CA . GLY B 1 504 ? 12.344 -31.078 -24.453 1 98.06 504 GLY B CA 1
ATOM 8055 C C . GLY B 1 504 ? 11.961 -29.609 -24.281 1 98.06 504 GLY B C 1
ATOM 8056 O O . GLY B 1 504 ? 10.867 -29.297 -23.812 1 98.06 504 GLY B O 1
ATOM 8057 N N . ARG B 1 505 ? 12.938 -28.75 -24.672 1 98.56 505 ARG B N 1
ATOM 8058 C CA . ARG B 1 505 ? 12.82 -27.312 -24.484 1 98.56 505 ARG B CA 1
ATOM 8059 C C . ARG B 1 505 ? 12.891 -26.578 -25.812 1 98.56 505 ARG B C 1
ATOM 8061 O O . ARG B 1 505 ? 13.781 -26.828 -26.625 1 98.56 505 ARG B O 1
ATOM 8068 N N . PHE B 1 506 ? 11.898 -25.75 -26.078 1 98.56 506 PHE B N 1
ATOM 8069 C CA . PHE B 1 506 ? 11.914 -24.812 -27.203 1 98.56 506 PHE B CA 1
ATOM 8070 C C . PHE B 1 506 ? 12.461 -23.453 -26.781 1 98.56 506 PHE B C 1
ATOM 8072 O O . PHE B 1 506 ? 12.031 -22.906 -25.766 1 98.56 506 PHE B O 1
ATOM 8079 N N . THR B 1 507 ? 13.422 -22.906 -27.484 1 97.69 507 THR B N 1
ATOM 8080 C CA . THR B 1 507 ? 14.031 -21.625 -27.125 1 97.69 507 THR B CA 1
ATOM 8081 C C . THR B 1 507 ? 14.016 -20.656 -28.312 1 97.69 507 THR B C 1
ATOM 8083 O O . THR B 1 507 ? 14.008 -21.094 -29.469 1 97.69 507 THR B O 1
ATOM 8086 N N . ARG B 1 508 ? 13.93 -19.438 -28 1 96.38 508 ARG B N 1
ATOM 8087 C CA . ARG B 1 508 ? 14.102 -18.359 -28.969 1 96.38 508 ARG B CA 1
ATOM 8088 C C . ARG B 1 508 ? 14.898 -17.203 -28.375 1 96.38 508 ARG B C 1
ATOM 8090 O O . ARG B 1 508 ? 14.891 -17 -27.156 1 96.38 508 ARG B O 1
ATOM 8097 N N . PRO B 1 509 ? 15.602 -16.391 -29.188 1 91.88 509 PRO B N 1
ATOM 8098 C CA . PRO B 1 509 ? 16.375 -15.266 -28.672 1 91.88 509 PRO B CA 1
ATOM 8099 C C . PRO B 1 509 ? 15.508 -14.148 -28.109 1 91.88 509 PRO B C 1
ATOM 8101 O O . PRO B 1 509 ? 15.914 -13.453 -27.188 1 91.88 509 PRO B O 1
ATOM 8104 N N . GLY B 1 510 ? 14.375 -13.93 -28.75 1 91.62 510 GLY B N 1
ATOM 8105 C CA . GLY B 1 510 ? 13.477 -12.859 -28.328 1 91.62 510 GLY B CA 1
ATOM 8106 C C . GLY B 1 510 ? 12.156 -12.859 -29.078 1 91.62 510 GLY B C 1
ATOM 8107 O O . GLY B 1 510 ? 11.961 -13.648 -30 1 91.62 510 GLY B O 1
ATOM 8108 N N . ALA B 1 511 ? 11.375 -11.922 -28.625 1 89 511 ALA B N 1
ATOM 8109 C CA . ALA B 1 511 ? 10.07 -11.812 -29.25 1 89 511 ALA B CA 1
ATOM 8110 C C . ALA B 1 511 ? 10.211 -11.578 -30.766 1 89 511 ALA B C 1
ATOM 8112 O O . ALA B 1 511 ? 11.086 -10.836 -31.203 1 89 511 ALA B O 1
ATOM 8113 N N . GLY B 1 512 ? 9.344 -12.195 -31.516 1 90.19 512 GLY B N 1
ATOM 8114 C CA . GLY B 1 512 ? 9.367 -12.016 -32.969 1 90.19 512 GLY B CA 1
ATOM 8115 C C . GLY B 1 512 ? 10.188 -13.07 -33.688 1 90.19 512 GLY B C 1
ATOM 8116 O O . GLY B 1 512 ? 10.078 -13.227 -34.906 1 90.19 512 GLY B O 1
ATOM 8117 N N . THR B 1 513 ? 11.016 -13.805 -32.906 1 94.06 513 THR B N 1
ATOM 8118 C CA . THR B 1 513 ? 11.797 -14.883 -33.5 1 94.06 513 THR B CA 1
ATOM 8119 C C . THR B 1 513 ? 11.141 -16.234 -33.219 1 94.06 513 THR B C 1
ATOM 8121 O O . THR B 1 513 ? 10.461 -16.406 -32.219 1 94.06 513 THR B O 1
ATOM 8124 N N . ALA B 1 514 ? 11.383 -17.141 -34.156 1 95.25 514 ALA B N 1
ATOM 8125 C CA . ALA B 1 514 ? 10.75 -18.453 -34.031 1 95.25 514 ALA B CA 1
ATOM 8126 C C . ALA B 1 514 ? 11.445 -19.312 -33 1 95.25 514 ALA B C 1
ATOM 8128 O O . ALA B 1 514 ? 12.664 -19.234 -32.812 1 95.25 514 ALA B O 1
ATOM 8129 N N . PHE B 1 515 ? 10.703 -20.125 -32.375 1 97.56 515 PHE B N 1
ATO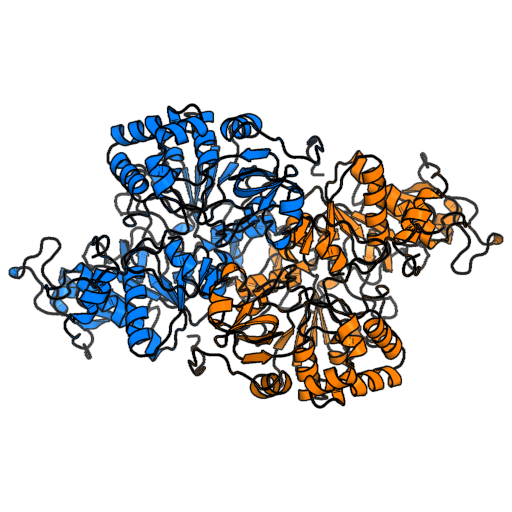M 8130 C CA . PHE B 1 515 ? 11.25 -21.125 -31.469 1 97.56 515 PHE B CA 1
ATOM 8131 C C . PHE B 1 515 ? 11.922 -22.25 -32.25 1 97.56 515 PHE B C 1
ATOM 8133 O O . PHE B 1 515 ? 11.539 -22.547 -33.375 1 97.56 515 PHE B O 1
ATOM 8140 N N . GLU B 1 516 ? 12.883 -22.828 -31.609 1 98.06 516 GLU B N 1
ATOM 8141 C CA . GLU B 1 516 ? 13.477 -24.094 -32.031 1 98.06 516 GLU B CA 1
ATOM 8142 C C . GLU B 1 516 ? 13.617 -25.062 -30.859 1 98.06 516 GLU B C 1
ATOM 8144 O O . GLU B 1 516 ? 13.844 -24.641 -29.734 1 98.06 516 GLU B O 1
ATOM 8149 N N . LEU B 1 517 ? 13.344 -26.328 -31.188 1 98.5 517 LEU B N 1
ATOM 8150 C CA . LEU B 1 517 ? 13.664 -27.312 -30.156 1 98.5 517 LEU B CA 1
ATOM 8151 C C . LEU B 1 517 ? 15.164 -27.359 -29.906 1 98.5 517 LEU B C 1
ATOM 8153 O O . LEU B 1 517 ? 15.945 -27.656 -30.812 1 98.5 517 LEU B O 1
ATOM 8157 N N . THR B 1 518 ? 15.586 -27.109 -28.672 1 98.25 518 THR B N 1
ATOM 8158 C CA . THR B 1 518 ? 17.016 -26.953 -28.406 1 98.25 518 THR B CA 1
ATOM 8159 C C . THR B 1 518 ? 17.5 -28.062 -27.469 1 98.25 518 THR B C 1
ATOM 8161 O O . THR B 1 518 ? 18.719 -28.266 -27.344 1 98.25 518 THR B O 1
ATOM 8164 N N . SER B 1 519 ? 16.641 -28.734 -26.797 1 98.12 519 SER B N 1
ATOM 8165 C CA . SER B 1 519 ? 17.016 -29.891 -26 1 98.12 519 SER B CA 1
ATOM 8166 C C . SER B 1 519 ? 16 -31.031 -26.172 1 98.12 519 SER B C 1
ATOM 8168 O O . SER B 1 519 ? 14.859 -30.797 -26.578 1 98.12 519 SER B O 1
ATOM 8170 N N . TRP B 1 520 ? 16.484 -32.25 -25.859 1 98 520 TRP B N 1
ATOM 8171 C CA . TRP B 1 520 ? 15.664 -33.406 -26.219 1 98 520 TRP B CA 1
ATOM 8172 C C . TRP B 1 520 ? 15.812 -34.531 -25.188 1 98 520 TRP B C 1
ATOM 8174 O O . TRP B 1 520 ? 16.938 -34.844 -24.781 1 98 520 TRP B O 1
ATOM 8184 N N . LEU B 1 521 ? 14.75 -35.031 -24.75 1 97.81 521 LEU B N 1
ATOM 8185 C CA . LEU B 1 521 ? 14.625 -36.281 -23.984 1 97.81 521 LEU B CA 1
ATOM 8186 C C . LEU B 1 521 ? 13.453 -37.125 -24.5 1 97.81 521 LEU B C 1
ATOM 8188 O O . LEU B 1 521 ? 12.305 -36.656 -24.469 1 97.81 521 LEU B O 1
ATOM 8192 N N . PRO B 1 522 ? 13.703 -38.344 -24.969 1 95.5 522 PRO B N 1
ATOM 8193 C CA . PRO B 1 522 ? 12.586 -39.156 -25.484 1 95.5 522 PRO B CA 1
ATOM 8194 C C . PRO B 1 522 ? 11.398 -39.188 -24.531 1 95.5 522 PRO B C 1
ATOM 8196 O O . PRO B 1 522 ? 11.578 -39.344 -23.328 1 95.5 522 PRO B O 1
ATOM 8199 N N . PRO B 1 523 ? 10.211 -38.969 -25.109 1 94.81 523 PRO B N 1
ATOM 8200 C CA . PRO B 1 523 ? 9.023 -39.062 -24.25 1 94.81 523 PRO B CA 1
ATOM 8201 C C . PRO B 1 523 ? 8.82 -40.438 -23.641 1 94.81 523 PRO B C 1
ATOM 8203 O O . PRO B 1 523 ? 9.359 -41.438 -24.156 1 94.81 523 PRO B O 1
ATOM 8206 N N . VAL B 1 524 ? 8.141 -40.5 -22.578 1 94.56 524 VAL B N 1
ATOM 8207 C CA . VAL B 1 524 ? 7.805 -41.781 -21.922 1 94.56 524 VAL B CA 1
ATOM 8208 C C . VAL B 1 524 ? 6.32 -42.062 -22.109 1 94.56 524 VAL B C 1
ATOM 8210 O O . VAL B 1 524 ? 5.539 -41.188 -22.469 1 94.56 524 VAL B O 1
ATOM 8213 N N . PRO B 1 525 ? 5.961 -43.344 -21.938 1 91.19 525 PRO B N 1
ATOM 8214 C CA . PRO B 1 525 ? 4.539 -43.688 -22.078 1 91.19 525 PRO B CA 1
ATOM 8215 C C . PRO B 1 525 ? 3.656 -42.906 -21.109 1 91.19 525 PRO B C 1
ATOM 8217 O O . PRO B 1 525 ? 4.066 -42.625 -19.984 1 91.19 525 PRO B O 1
ATOM 8220 N N . GLY B 1 526 ? 2.59 -42.594 -21.578 1 85.69 526 GLY B N 1
ATOM 8221 C CA . GLY B 1 526 ? 1.639 -41.812 -20.781 1 85.69 526 GLY B CA 1
ATOM 8222 C C . GLY B 1 526 ? 0.503 -41.25 -21.609 1 85.69 526 GLY B C 1
ATOM 8223 O O . GLY B 1 526 ? 0.597 -41.188 -22.844 1 85.69 526 GLY B O 1
ATOM 8224 N N . ARG B 1 527 ? -0.568 -40.906 -20.938 1 82.81 527 ARG B N 1
ATOM 8225 C CA . ARG B 1 527 ? -1.734 -40.25 -21.531 1 82.81 527 ARG B CA 1
ATOM 8226 C C . ARG B 1 527 ? -2.225 -41.031 -22.75 1 82.81 527 ARG B C 1
ATOM 8228 O O . ARG B 1 527 ? -2.404 -40.469 -23.828 1 82.81 527 ARG B O 1
ATOM 8235 N N . GLY B 1 528 ? -2.242 -42.312 -22.719 1 81.31 528 GLY B N 1
ATOM 8236 C CA . GLY B 1 528 ? -2.807 -43.188 -23.734 1 81.31 528 GLY B CA 1
ATOM 8237 C C . GLY B 1 528 ? -1.788 -43.656 -24.75 1 81.31 528 GLY B C 1
ATOM 8238 O O . GLY B 1 528 ? -2.121 -44.406 -25.672 1 81.31 528 GLY B O 1
ATOM 8239 N N . ARG B 1 529 ? -0.582 -43.188 -24.609 1 87.69 529 ARG B N 1
ATOM 8240 C CA . ARG B 1 529 ? 0.452 -43.594 -25.562 1 87.69 529 ARG B CA 1
ATOM 8241 C C . ARG B 1 529 ? 1.345 -44.688 -24.938 1 87.69 529 ARG B C 1
ATOM 8243 O O . ARG B 1 529 ? 1.916 -44.469 -23.875 1 87.69 529 ARG B O 1
ATOM 8250 N N . SER B 1 530 ? 1.394 -45.812 -25.688 1 90.06 530 SER B N 1
ATOM 8251 C CA . SER B 1 530 ? 2.318 -46.875 -25.312 1 90.06 530 SER B CA 1
ATOM 8252 C C . SER B 1 530 ? 3.703 -46.625 -25.906 1 90.06 530 SER B C 1
ATOM 8254 O O . SER B 1 530 ? 3.898 -45.688 -26.688 1 90.06 530 SER B O 1
ATOM 8256 N N . ALA B 1 531 ? 4.566 -47.438 -25.531 1 89.38 531 ALA B N 1
ATOM 8257 C CA . ALA B 1 531 ? 5.945 -47.344 -26 1 89.38 531 ALA B CA 1
ATOM 8258 C C . ALA B 1 531 ? 6.008 -47.406 -27.516 1 89.38 531 ALA B C 1
ATOM 8260 O O . ALA B 1 531 ? 6.848 -46.75 -28.141 1 89.38 531 ALA B O 1
ATOM 8261 N N . GLN B 1 532 ? 5.086 -48.125 -28.109 1 89.94 532 GLN B N 1
ATOM 8262 C CA . GLN B 1 532 ? 5.09 -48.312 -29.547 1 89.94 532 GLN B CA 1
ATOM 8263 C C . GLN B 1 532 ? 4.523 -47.094 -30.266 1 89.94 532 GLN B C 1
ATOM 8265 O O . GLN B 1 532 ? 4.793 -46.875 -31.453 1 89.94 532 GLN B O 1
ATOM 8270 N N . ASP B 1 533 ? 3.826 -46.281 -29.531 1 90.69 533 ASP B N 1
ATOM 8271 C CA . ASP B 1 533 ? 3.131 -45.156 -30.109 1 90.69 533 ASP B CA 1
ATOM 8272 C C . ASP B 1 533 ? 3.955 -43.875 -29.953 1 90.69 533 ASP B C 1
ATOM 8274 O O . ASP B 1 533 ? 3.547 -42.812 -30.422 1 90.69 533 ASP B O 1
ATOM 8278 N N . LEU B 1 534 ? 5.062 -43.938 -29.344 1 92.81 534 LEU B N 1
ATOM 8279 C CA . LEU B 1 534 ? 5.867 -42.75 -29.078 1 92.81 534 LEU B CA 1
ATOM 8280 C C . LEU B 1 534 ? 6.598 -42.312 -30.328 1 92.81 534 LEU B C 1
ATOM 8282 O O . LEU B 1 534 ? 6.996 -43.125 -31.156 1 92.81 534 LEU B O 1
ATOM 8286 N N . PRO B 1 535 ? 6.742 -41 -30.469 1 93.88 535 PRO B N 1
ATOM 8287 C CA . PRO B 1 535 ? 7.449 -40.469 -31.641 1 93.88 535 PRO B CA 1
ATOM 8288 C C . PRO B 1 535 ? 8.891 -40.969 -31.734 1 93.88 535 PRO B C 1
ATOM 8290 O O . PRO B 1 535 ? 9.57 -41.062 -30.703 1 93.88 535 PRO B O 1
ATOM 8293 N N . ASP B 1 536 ? 9.297 -41.156 -33 1 92.88 536 ASP B N 1
ATOM 8294 C CA . ASP B 1 536 ? 10.664 -41.594 -33.25 1 92.88 536 ASP B CA 1
ATOM 8295 C C . ASP B 1 536 ? 11.609 -40.406 -33.469 1 92.88 536 ASP B C 1
ATOM 8297 O O . ASP B 1 536 ? 11.906 -40.062 -34.625 1 92.88 536 ASP B O 1
ATOM 8301 N N . GLY B 1 537 ? 12.055 -39.875 -32.406 1 95.81 537 GLY B N 1
ATOM 8302 C CA . GLY B 1 537 ? 13.016 -38.781 -32.5 1 95.81 537 GLY B CA 1
ATOM 8303 C C . GLY B 1 537 ? 12.398 -37.406 -32.312 1 95.81 537 GLY B C 1
ATOM 8304 O O . GLY B 1 537 ? 11.18 -37.281 -32.156 1 95.81 537 GLY B O 1
ATOM 8305 N N . PRO B 1 538 ? 13.227 -36.344 -32.281 1 97.56 538 PRO B N 1
ATOM 8306 C CA . PRO B 1 538 ? 12.781 -35 -31.969 1 97.56 538 PRO B CA 1
ATOM 8307 C C . PRO B 1 538 ? 11.859 -34.406 -33.031 1 97.56 538 PRO B C 1
ATOM 8309 O O . PRO B 1 538 ? 10.852 -33.781 -32.719 1 97.56 538 PRO B O 1
ATOM 8312 N N . GLU B 1 539 ? 12.172 -34.594 -34.344 1 97.38 539 GLU B N 1
ATOM 8313 C CA . GLU B 1 539 ? 11.352 -34.062 -35.438 1 97.38 539 GLU B CA 1
ATOM 8314 C C . GLU B 1 539 ? 9.945 -34.688 -35.406 1 97.38 539 GLU B C 1
ATOM 8316 O O . GLU B 1 539 ? 8.953 -33.969 -35.562 1 97.38 539 GLU B O 1
ATOM 8321 N N . ALA B 1 540 ? 9.883 -35.969 -35.188 1 96.94 540 ALA B N 1
ATOM 8322 C CA . ALA B 1 540 ? 8.594 -36.656 -35.125 1 96.94 540 ALA B CA 1
ATOM 8323 C C . ALA B 1 540 ? 7.801 -36.156 -33.906 1 96.94 540 ALA B C 1
ATOM 8325 O O . ALA B 1 540 ? 6.574 -36.031 -33.969 1 96.94 540 ALA B O 1
ATOM 8326 N N . ALA B 1 541 ? 8.492 -35.969 -32.812 1 97.25 541 ALA B N 1
ATOM 8327 C CA . ALA B 1 541 ? 7.828 -35.5 -31.594 1 97.25 541 ALA B CA 1
ATOM 8328 C C . ALA B 1 541 ? 7.18 -34.156 -31.812 1 97.25 541 ALA B C 1
ATOM 8330 O O . ALA B 1 541 ? 6.031 -33.938 -31.422 1 97.25 541 ALA B O 1
ATOM 8331 N N . VAL B 1 542 ? 7.918 -33.188 -32.438 1 97.62 542 VAL B N 1
ATOM 8332 C CA . VAL B 1 542 ? 7.371 -31.859 -32.719 1 97.62 542 VAL B CA 1
ATOM 8333 C C . VAL B 1 542 ? 6.145 -32 -33.625 1 97.62 542 VAL B C 1
ATOM 8335 O O . VAL B 1 542 ? 5.109 -31.375 -33.375 1 97.62 542 VAL B O 1
ATOM 8338 N N . ARG B 1 543 ? 6.234 -32.812 -34.594 1 96.44 543 ARG B N 1
ATOM 8339 C CA . ARG B 1 543 ? 5.176 -33 -35.594 1 96.44 543 ARG B CA 1
ATOM 8340 C C . ARG B 1 543 ? 3.947 -33.656 -34.969 1 96.44 543 ARG B C 1
ATOM 8342 O O . ARG B 1 543 ? 2.812 -33.281 -35.281 1 96.44 543 ARG B O 1
ATOM 8349 N N . GLU B 1 544 ? 4.168 -34.656 -34.094 1 95.75 544 GLU B N 1
ATOM 8350 C CA . GLU B 1 544 ? 3.074 -35.5 -33.625 1 95.75 544 GLU B CA 1
ATOM 8351 C C . GLU B 1 544 ? 2.492 -34.969 -32.312 1 95.75 544 GLU B C 1
ATOM 8353 O O . GLU B 1 544 ? 1.315 -35.188 -32.031 1 95.75 544 GLU B O 1
ATOM 8358 N N . LEU B 1 545 ? 3.324 -34.312 -31.562 1 96.38 545 LEU B N 1
ATOM 8359 C CA . LEU B 1 545 ? 2.893 -33.938 -30.203 1 96.38 545 LEU B CA 1
ATOM 8360 C C . LEU B 1 545 ? 2.627 -32.438 -30.109 1 96.38 545 LEU B C 1
ATOM 8362 O O . LEU B 1 545 ? 2.365 -31.922 -29.016 1 96.38 545 LEU B O 1
ATOM 8366 N N . THR B 1 546 ? 2.752 -31.703 -31.156 1 97.5 546 THR B N 1
ATOM 8367 C CA . THR B 1 546 ? 2.404 -30.281 -31.156 1 97.5 546 THR B CA 1
ATOM 8368 C C . THR B 1 546 ? 1.623 -29.922 -32.406 1 97.5 546 THR B C 1
ATOM 8370 O O . THR B 1 546 ? 1.535 -30.719 -33.344 1 97.5 546 THR B O 1
ATOM 8373 N N . GLY B 1 547 ? 0.988 -28.75 -32.344 1 97.31 547 GLY B N 1
ATOM 8374 C CA . GLY B 1 547 ? 0.431 -28.141 -33.531 1 97.31 547 GLY B CA 1
ATOM 8375 C C . GLY B 1 547 ? 1.321 -27.062 -34.125 1 97.31 547 GLY B C 1
ATOM 8376 O O . GLY B 1 547 ? 0.869 -26.25 -34.938 1 97.31 547 GLY B O 1
ATOM 8377 N N . TRP B 1 548 ? 2.584 -26.984 -33.688 1 97.31 548 TRP B N 1
ATOM 8378 C CA . TRP B 1 548 ? 3.521 -25.953 -34.094 1 97.31 548 TRP B CA 1
ATOM 8379 C C . TRP B 1 548 ? 4.266 -26.359 -35.375 1 97.31 548 TRP B C 1
ATOM 8381 O O . TRP B 1 548 ? 4.477 -27.547 -35.625 1 97.31 548 TRP B O 1
ATOM 8391 N N . THR B 1 549 ? 4.578 -25.359 -36.188 1 94.31 549 THR B N 1
ATOM 8392 C CA . THR B 1 549 ? 5.516 -25.547 -37.281 1 94.31 549 THR B CA 1
ATOM 8393 C C . THR B 1 549 ? 6.871 -24.938 -36.938 1 94.31 549 THR B C 1
ATOM 8395 O O . THR B 1 549 ? 7.191 -23.844 -37.406 1 94.31 549 THR B O 1
ATOM 8398 N N . VAL B 1 550 ? 7.57 -25.594 -36.094 1 93.38 550 VAL B N 1
ATOM 8399 C CA . VAL B 1 550 ? 8.867 -25.109 -35.656 1 93.38 550 VAL B CA 1
ATOM 8400 C C . VAL B 1 550 ? 9.953 -26.141 -35.969 1 93.38 550 VAL B C 1
ATOM 8402 O O . VAL B 1 550 ? 9.656 -27.312 -36.188 1 93.38 550 VAL B O 1
ATOM 8405 N N . GLY B 1 551 ? 11.156 -25.688 -35.969 1 92.75 551 GLY B N 1
ATOM 8406 C CA . GLY B 1 551 ? 12.266 -26.562 -36.344 1 92.75 551 GLY B CA 1
ATOM 8407 C C . GLY B 1 551 ? 13.008 -27.109 -35.125 1 92.75 551 GLY B C 1
ATOM 8408 O O . GLY B 1 551 ? 12.719 -26.734 -34 1 92.75 551 GLY B O 1
ATOM 8409 N N . VAL B 1 552 ? 13.805 -28.109 -35.375 1 97.25 552 VAL B N 1
ATOM 8410 C CA . VAL B 1 552 ? 14.781 -28.625 -34.438 1 97.25 552 VAL B CA 1
ATOM 8411 C C . VAL B 1 552 ? 16.125 -27.922 -34.625 1 97.25 552 VAL B C 1
ATOM 8413 O O . VAL B 1 552 ? 16.609 -27.812 -35.75 1 97.25 552 VAL B O 1
ATOM 8416 N N . SER B 1 553 ? 16.672 -27.484 -33.531 1 96.25 553 SER B N 1
ATOM 8417 C CA . SER B 1 553 ? 17.922 -26.734 -33.625 1 96.25 553 SER B CA 1
ATOM 8418 C C . SER B 1 553 ? 19.047 -27.609 -34.156 1 96.25 553 SER B C 1
ATOM 8420 O O . SER B 1 553 ? 19.125 -28.797 -33.812 1 96.25 553 SER B O 1
ATOM 8422 N N . GLY B 1 554 ? 19.969 -27.016 -34.938 1 94.38 554 GLY B N 1
ATOM 8423 C CA . GLY B 1 554 ? 21.188 -27.703 -35.344 1 94.38 554 GLY B CA 1
ATOM 8424 C C . GLY B 1 554 ? 22.125 -28.031 -34.219 1 94.38 554 GLY B C 1
ATOM 8425 O O . GLY B 1 554 ? 23.031 -28.859 -34.344 1 94.38 554 GLY B O 1
ATOM 8426 N N . PHE B 1 555 ? 21.875 -27.438 -33.094 1 94.75 555 PHE B N 1
ATOM 8427 C CA . PHE B 1 555 ? 22.688 -27.641 -31.891 1 94.75 555 PHE B CA 1
ATOM 8428 C C . PHE B 1 555 ? 21.891 -28.297 -30.781 1 94.75 555 PHE B C 1
ATOM 8430 O O . PHE B 1 555 ? 22.062 -27.984 -29.609 1 94.75 555 PHE B O 1
ATOM 8437 N N . LEU B 1 556 ? 21.016 -29.156 -31.188 1 97.19 556 LEU B N 1
ATOM 8438 C CA . LEU B 1 556 ? 20.156 -29.859 -30.25 1 97.19 556 LEU B CA 1
ATOM 8439 C C . LEU B 1 556 ? 21 -30.609 -29.203 1 97.19 556 LEU B C 1
ATOM 8441 O O . LEU B 1 556 ? 21.938 -31.328 -29.547 1 97.19 556 LEU B O 1
ATOM 8445 N N . THR B 1 557 ? 20.688 -30.391 -27.969 1 97.12 557 THR B N 1
ATOM 8446 C CA . THR B 1 557 ? 21.359 -31.062 -26.875 1 97.12 557 THR B CA 1
ATOM 8447 C C . THR B 1 557 ? 20.5 -32.188 -26.297 1 97.12 557 THR B C 1
ATOM 8449 O O . THR B 1 557 ? 19.312 -31.969 -26.031 1 97.12 557 THR B O 1
ATOM 8452 N N . ASP B 1 558 ? 21.078 -33.312 -26.031 1 96.88 558 ASP B N 1
ATOM 8453 C CA . ASP B 1 558 ? 20.391 -34.406 -25.344 1 96.88 558 ASP B CA 1
ATOM 8454 C C . ASP B 1 558 ? 20.328 -34.156 -23.828 1 96.88 558 ASP B C 1
ATOM 8456 O O . ASP B 1 558 ? 21.359 -33.938 -23.188 1 96.88 558 ASP B O 1
ATOM 8460 N N . GLU B 1 559 ? 19.125 -34.188 -23.312 1 96.94 559 GLU B N 1
ATOM 8461 C CA . GLU B 1 559 ? 18.938 -34.062 -21.859 1 96.94 559 GLU B CA 1
ATOM 8462 C C . GLU B 1 559 ? 19.359 -35.375 -21.156 1 96.94 559 GLU B C 1
ATOM 8464 O O . GLU B 1 559 ? 19.203 -36.469 -21.703 1 96.94 559 GLU B O 1
ATOM 8469 N N . LYS B 1 560 ? 19.906 -35.156 -20 1 96.06 560 LYS B N 1
ATOM 8470 C CA . LYS B 1 560 ? 20.125 -36.312 -19.156 1 96.06 560 LYS B CA 1
ATOM 8471 C C . LYS B 1 560 ? 18.797 -36.969 -18.766 1 96.06 560 LYS B C 1
ATOM 8473 O O . LYS B 1 560 ? 17.781 -36.281 -18.625 1 96.06 560 LYS B O 1
ATOM 8478 N N . ALA B 1 561 ? 18.844 -38.281 -18.547 1 96.75 561 ALA B N 1
ATOM 8479 C CA . ALA B 1 561 ? 17.656 -38.938 -18.016 1 96.75 561 ALA B CA 1
ATOM 8480 C C . ALA B 1 561 ? 17.266 -38.375 -16.656 1 96.75 561 ALA B C 1
ATOM 8482 O O . ALA B 1 561 ? 18.125 -37.906 -15.906 1 96.75 561 ALA B O 1
ATOM 8483 N N . VAL B 1 562 ? 16.016 -38.438 -16.344 1 97.88 562 VAL B N 1
ATOM 8484 C CA . VAL B 1 562 ? 15.547 -38.031 -15.031 1 97.88 562 VAL B CA 1
ATOM 8485 C C . VAL B 1 562 ? 16.219 -38.875 -13.953 1 97.88 562 VAL B C 1
ATOM 8487 O O . VAL B 1 562 ? 16.25 -40.094 -14.039 1 97.88 562 VAL B O 1
ATOM 8490 N N . THR B 1 563 ? 16.766 -38.25 -12.961 1 97.19 563 THR B N 1
ATOM 8491 C CA . THR B 1 563 ? 17.547 -38.969 -11.961 1 97.19 563 THR B CA 1
ATOM 8492 C C . THR B 1 563 ? 16.656 -39.375 -10.789 1 97.19 563 THR B C 1
ATOM 8494 O O . THR B 1 563 ? 15.586 -38.812 -10.578 1 97.19 563 THR B O 1
ATOM 8497 N N . THR B 1 564 ? 17.172 -40.312 -10.047 1 96.88 564 THR B N 1
ATOM 8498 C CA . THR B 1 564 ? 16.5 -40.75 -8.836 1 96.88 564 THR B CA 1
ATOM 8499 C C . THR B 1 564 ? 16.391 -39.625 -7.82 1 96.88 564 THR B C 1
ATOM 8501 O O . THR B 1 564 ? 15.398 -39.531 -7.102 1 96.88 564 THR B O 1
ATOM 8504 N N . GLU B 1 565 ? 17.359 -38.812 -7.734 1 95.69 565 GLU B N 1
ATOM 8505 C CA . GLU B 1 565 ? 17.375 -37.656 -6.816 1 95.69 565 GLU B CA 1
ATOM 8506 C C . GLU B 1 565 ? 16.266 -36.688 -7.16 1 95.69 565 GLU B C 1
ATOM 8508 O O . GLU B 1 565 ? 15.523 -36.25 -6.281 1 95.69 565 GLU B O 1
ATOM 8513 N N . GLU B 1 566 ? 16.203 -36.344 -8.406 1 97.5 566 GLU B N 1
ATOM 8514 C CA . GLU B 1 566 ? 15.172 -35.406 -8.867 1 97.5 566 GLU B CA 1
ATOM 8515 C C . GLU B 1 566 ? 13.773 -35.969 -8.586 1 97.5 566 GLU B C 1
ATOM 8517 O O . GLU B 1 566 ? 12.898 -35.219 -8.117 1 97.5 566 GLU B O 1
ATOM 8522 N N . LEU B 1 567 ? 13.57 -37.188 -8.844 1 97.62 567 LEU B N 1
ATOM 8523 C CA . LEU B 1 567 ? 12.266 -37.812 -8.625 1 97.62 567 LEU B CA 1
ATOM 8524 C C . LEU B 1 567 ? 11.938 -37.906 -7.141 1 97.62 567 LEU B C 1
ATOM 8526 O O . LEU B 1 567 ? 10.797 -37.688 -6.742 1 97.62 567 LEU B O 1
ATOM 8530 N N . THR B 1 568 ? 12.969 -38.281 -6.34 1 96.81 568 THR B N 1
ATOM 8531 C CA . THR B 1 568 ? 12.766 -38.344 -4.898 1 96.81 568 THR B CA 1
ATOM 8532 C C . THR B 1 568 ? 12.312 -37 -4.352 1 96.81 568 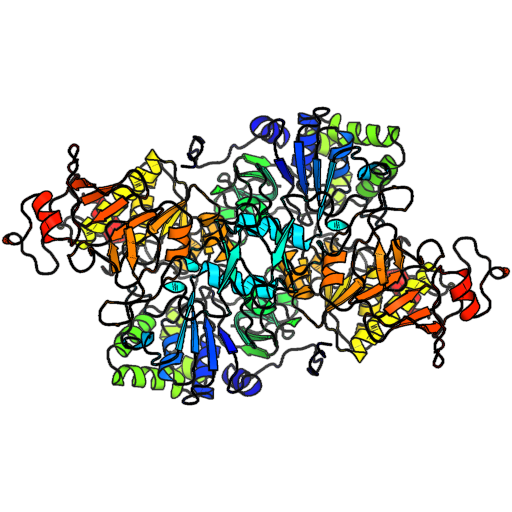THR B C 1
ATOM 8534 O O . THR B 1 568 ? 11.367 -36.938 -3.568 1 96.81 568 THR B O 1
ATOM 8537 N N . LEU B 1 569 ? 12.984 -35.969 -4.738 1 96.31 569 LEU B N 1
ATOM 8538 C CA . LEU B 1 569 ? 12.633 -34.625 -4.285 1 96.31 569 LEU B CA 1
ATOM 8539 C C . LEU B 1 569 ? 11.219 -34.25 -4.727 1 96.31 569 LEU B C 1
ATOM 8541 O O . LEU B 1 569 ? 10.422 -33.781 -3.918 1 96.31 569 LEU B O 1
ATOM 8545 N N . LEU B 1 570 ? 10.93 -34.469 -6 1 97.69 570 LEU B N 1
ATOM 8546 C CA . LEU B 1 570 ? 9.625 -34.125 -6.547 1 97.69 570 LEU B CA 1
ATOM 8547 C C . LEU B 1 570 ? 8.516 -34.875 -5.84 1 97.69 570 LEU B C 1
ATOM 8549 O O . LEU B 1 570 ? 7.508 -34.312 -5.434 1 97.69 570 LEU B O 1
ATOM 8553 N N . ARG B 1 571 ? 8.695 -36.219 -5.695 1 97.5 571 ARG B N 1
ATOM 8554 C CA . ARG B 1 571 ? 7.684 -37.062 -5.086 1 97.5 571 ARG B CA 1
ATOM 8555 C C . ARG B 1 571 ? 7.52 -36.75 -3.602 1 97.5 571 ARG B C 1
ATOM 8557 O O . ARG B 1 571 ? 6.441 -36.938 -3.037 1 97.5 571 ARG B O 1
ATOM 8564 N N . THR B 1 572 ? 8.602 -36.281 -2.971 1 96.12 572 THR B N 1
ATOM 8565 C CA . THR B 1 572 ? 8.516 -35.812 -1.589 1 96.12 572 THR B CA 1
ATOM 8566 C C . THR B 1 572 ? 7.703 -34.531 -1.497 1 96.12 572 THR B C 1
ATOM 8568 O O . THR B 1 572 ? 6.957 -34.344 -0.534 1 96.12 572 THR B O 1
ATOM 8571 N N . MET B 1 573 ? 7.777 -33.688 -2.48 1 95.12 573 MET B N 1
ATOM 8572 C CA . MET B 1 573 ? 7.035 -32.438 -2.525 1 95.12 573 MET B CA 1
ATOM 8573 C C . MET B 1 573 ? 5.551 -32.688 -2.768 1 95.12 573 MET B C 1
ATOM 8575 O O . MET B 1 573 ? 4.699 -31.938 -2.271 1 95.12 573 MET B O 1
ATOM 8579 N N . ASP B 1 574 ? 5.293 -33.688 -3.49 1 95.62 574 ASP B N 1
ATOM 8580 C CA . ASP B 1 574 ? 3.924 -34 -3.877 1 95.62 574 ASP B CA 1
ATOM 8581 C C . ASP B 1 574 ? 3.629 -35.5 -3.652 1 95.62 574 ASP B C 1
ATOM 8583 O O . ASP B 1 574 ? 3.365 -36.219 -4.602 1 95.62 574 ASP B O 1
ATOM 8587 N N . PRO B 1 575 ? 3.572 -35.875 -2.395 1 93.75 575 PRO B N 1
ATOM 8588 C CA . PRO B 1 575 ? 3.424 -37.281 -2.086 1 93.75 575 PRO B CA 1
ATOM 8589 C C . PRO B 1 575 ? 2.111 -37.875 -2.605 1 93.75 575 PRO B C 1
ATOM 8591 O O . PRO B 1 575 ? 2.047 -39.062 -2.943 1 93.75 575 PRO B O 1
ATOM 8594 N N . GLU B 1 576 ? 1.054 -37.125 -2.73 1 92.88 576 GLU B N 1
ATOM 8595 C CA . GLU B 1 576 ? -0.253 -37.594 -3.172 1 92.88 576 GLU B CA 1
ATOM 8596 C C . GLU B 1 576 ? -0.334 -37.656 -4.695 1 92.88 576 GLU B C 1
ATOM 8598 O O . GLU B 1 576 ? -1.26 -38.25 -5.25 1 92.88 576 GLU B O 1
ATOM 8603 N N . GLY B 1 577 ? 0.612 -37.031 -5.387 1 94.38 577 GLY B N 1
ATOM 8604 C CA . GLY B 1 577 ? 0.664 -37.031 -6.84 1 94.38 577 GLY B CA 1
ATOM 8605 C C . GLY B 1 577 ? -0.373 -36.156 -7.488 1 94.38 577 GLY B C 1
ATOM 8606 O O . GLY B 1 577 ? -0.915 -36.469 -8.547 1 94.38 577 GLY B O 1
ATOM 8607 N N . PHE B 1 578 ? -0.701 -35.062 -6.852 1 94 578 PHE B N 1
ATOM 8608 C CA . PHE B 1 578 ? -1.683 -34.125 -7.391 1 94 578 PHE B CA 1
ATOM 8609 C C . PHE B 1 578 ? -1.217 -33.562 -8.734 1 94 578 PHE B C 1
ATOM 8611 O O . PHE B 1 578 ? -2.027 -33.344 -9.633 1 94 578 PHE B O 1
ATOM 8618 N N . TYR B 1 579 ? 0.07 -33.344 -8.875 1 93.19 579 TYR B N 1
ATOM 8619 C CA . TYR B 1 579 ? 0.583 -32.656 -10.07 1 93.19 579 TYR B CA 1
ATOM 8620 C C . TYR B 1 579 ? 1.465 -33.594 -10.883 1 93.19 579 TYR B C 1
ATOM 8622 O O . TYR B 1 579 ? 1.929 -33.25 -11.969 1 93.19 579 TYR B O 1
ATOM 8630 N N . ARG B 1 580 ? 1.736 -34.812 -10.406 1 86.12 580 ARG B N 1
ATOM 8631 C CA . ARG B 1 580 ? 2.738 -35.625 -11.078 1 86.12 580 ARG B CA 1
ATOM 8632 C C . ARG B 1 580 ? 2.148 -36.969 -11.492 1 86.12 580 ARG B C 1
ATOM 8634 O O . ARG B 1 580 ? 1.107 -37.375 -10.977 1 86.12 580 ARG B O 1
#

Nearest PDB structures (foldseek):
  1poi-assembly1_A  TM=8.698E-01  e=1.055E-20  Acidaminococcus fermentans
  3oxo-assembly3_F  TM=7.515E-01  e=1.705E-23  Sus scrofa
  3oxo-assembly1_B  TM=7.135E-01  e=2.899E-23  Sus scrofa
  3oxo-assembly4_G  TM=7.425E-01  e=1.913E-22  Sus scrofa
  1o9l-assembly1_B  TM=6.920E-01  e=1.498E-19  Sus scrofa

Secondary structure (DSSP, 8-state):
----------SS-EE-SSHHHHHHHH--TT-EEEE--SSS--HHHHHHHHHHTTT---EEEE-S-B-GGGGHHHHHT-EEEEEESBBSB-SSS-B--GGGTTGGGT-SSEEEE--HHHHHHHHHHHHTT-S-EE-SS-STTSGGGTT-TTTEEEEE-SS-TTSEEEEE-----SEEEEEEEEE-TT--EE--S--BTTTHHHHH-SSEEEEEEEEE--HHHHHT-GGGEEE-GGGEEEEEE-TTTTTTS-B--TTGGG--EE---HHHHHHHHHHTTSHHHHHHHHIIIIIT-SSHHHHHHHH-HHHHHHTEESPP----PPPPP--SPPPHHHHHHHHHHHHHHHHHHHH---EEEE-TTHHHHHHHHHHHHHHHTT---EEEBTTTEEEE-PPTT---TT-HHHHTTEEEE-BHIIIIIIIIIT-TTEEEEE--SEE-TT--EE-SB-TTS-B--B-TTHHHHHHHSEEEEE----TTTB-SS-SS--B--TTEEEEEETTEEEE-SSTTSPPEEEEE----SBTTB-GGGS-SSHHHHHHHH-S---EEEEEEEEPPPPPHHHHHHHHHH-TT-S--/----------SS-EE-SSHHHHHHHH--TT-EEEE--SSS--HHHHHHHHHHTTT---EEEE-S-B-GGGGHHHHHT-EEEEEESBBSB-SSS-B--GGGTTGGGT-SSEEEE--HHHHHHHHHHHHTT-S-EE-SS-STTSGGGTT-TTTEEEEE-SS-TTSEEEEE-----SEEEEEEEEE-TT--EE--S--BTTTHHHHH-SSEEEEEEEEE--HHHHHT-GGGEEE-GGGEEEEEE-TTTTTTS-B--TTGGG--EE---HHHHHHHHHHTTSHHHHHHHHIIIIIT-SSHHHHHHHH-HHHHHHTEESPP-PPPPPPPP--SPPPHHHHHHHHHHHHHHHHHHHH---EEEE-TTHHHHHHHHHHHHHHHTT---EEEBTTTEEEE-PPTT---TT-HHHHTTEEEE-BHIIIIIIIIIT-TTEEEEE--SEE-TT--EE-SB-TTS-B--B-TTHHHHHHHSEEEEE----TTTB-SS-SS--B--TTEEEEEETTEEEE-SSTTSPPEEEEE----SBTTB-GGGS-SSHHHHHHHH-S---EEEEEEEEPPPPPHHHHHHHHHH-TT-S--

Solvent-accessible surface area (backbone atoms only — not comparable to full-atom values): 56660 Å² total; per-residue (Å²): 128,83,69,73,76,86,60,80,73,64,83,51,32,48,78,37,91,21,43,49,55,44,38,68,71,72,60,58,88,57,37,36,38,25,46,44,46,35,66,29,33,26,36,43,49,50,39,26,47,26,50,76,32,48,65,59,44,36,23,33,38,35,33,67,58,40,35,69,78,48,49,40,46,59,75,30,32,20,34,36,32,37,40,30,9,32,44,28,34,69,58,86,49,64,41,57,41,65,76,34,38,48,30,82,77,37,32,73,30,34,74,38,65,36,35,44,58,57,48,46,38,12,22,41,15,25,9,45,29,21,74,31,19,47,47,49,48,53,41,78,81,28,60,49,42,63,83,31,83,87,38,57,43,78,41,65,26,91,91,41,68,93,39,69,42,49,37,28,44,40,42,62,29,40,33,19,33,37,48,36,44,34,24,23,79,50,32,39,26,24,54,48,58,41,33,12,63,57,49,29,50,45,28,16,16,72,75,13,20,43,35,34,14,49,37,76,47,59,58,66,64,44,50,73,40,15,66,37,32,56,43,56,30,93,35,29,54,26,37,23,51,32,69,72,28,23,52,59,37,20,42,64,37,90,49,52,98,76,39,74,21,29,46,56,38,62,68,60,43,43,49,50,57,60,26,36,73,38,74,67,45,30,50,49,49,40,34,66,66,38,64,64,37,91,40,67,69,50,42,50,60,70,61,31,68,69,58,56,60,70,27,44,33,84,59,73,84,69,77,85,74,74,78,37,86,23,82,66,82,71,47,37,51,40,42,22,31,51,49,30,10,50,51,51,38,49,46,32,70,74,69,51,37,49,32,37,42,41,43,91,52,58,14,34,54,10,51,52,47,16,41,53,54,31,43,77,72,71,39,78,54,32,32,36,39,58,52,7,38,31,46,35,49,74,40,75,52,54,73,57,85,81,37,69,66,29,55,69,38,12,54,25,29,40,19,25,60,56,30,48,12,21,55,32,36,35,24,88,38,20,36,28,27,31,59,54,61,25,33,24,71,69,46,33,25,19,39,38,45,44,83,90,48,36,39,35,34,39,43,29,54,50,23,41,42,30,47,52,23,45,28,36,35,31,37,73,60,27,48,80,21,27,20,70,67,73,75,35,44,46,22,58,14,64,31,42,35,36,39,26,26,42,37,31,32,31,38,34,95,40,65,95,48,69,45,22,35,40,33,37,34,86,68,56,53,45,98,87,36,48,78,85,64,53,59,81,51,70,69,41,33,45,60,68,31,23,39,49,93,63,51,72,39,96,72,52,38,76,51,77,76,86,48,48,67,60,39,17,53,51,36,30,33,35,67,86,38,74,76,79,127,84,69,74,75,86,60,80,72,67,83,49,30,48,77,36,92,21,44,50,54,44,38,68,71,71,58,57,87,58,38,35,40,25,46,43,44,35,66,30,33,27,36,43,49,49,41,26,47,26,50,77,32,48,67,58,43,36,24,32,38,35,33,66,56,41,37,69,78,48,49,40,46,59,76,29,31,20,33,36,33,38,40,29,9,30,45,29,35,69,56,85,49,62,42,58,42,64,76,34,39,47,30,81,78,36,31,73,30,33,74,40,65,36,34,44,59,58,48,47,38,13,22,40,14,26,9,44,31,20,74,31,20,46,48,49,49,53,41,81,80,28,60,47,42,62,85,32,82,87,40,56,45,77,41,65,27,91,91,42,69,93,39,69,41,49,37,29,46,41,42,63,30,40,33,21,34,38,50,35,44,34,24,24,79,49,32,40,26,24,54,48,59,41,33,12,62,58,50,28,51,45,28,15,15,71,76,14,19,44,35,33,14,49,37,75,47,58,58,67,63,45,50,72,40,14,65,36,32,56,43,57,30,92,35,29,54,27,37,25,52,32,70,72,28,24,51,58,37,21,43,64,36,91,49,51,97,76,39,72,21,30,45,59,38,62,67,60,43,44,49,50,56,60,25,38,73,37,73,67,46,30,51,49,49,40,34,67,66,37,63,65,35,92,42,69,69,49,41,52,60,69,60,31,68,69,57,57,60,72,27,44,33,85,59,73,84,70,78,84,75,74,78,37,88,25,83,65,82,71,48,38,50,41,43,22,31,51,48,32,10,50,52,51,39,49,46,32,70,75,68,52,37,49,33,38,41,41,42,89,52,57,14,32,53,10,51,53,48,15,41,52,55,31,43,75,71,73,40,75,54,31,33,35,36,59,52,9,39,30,46,35,48,75,42,74,52,53,73,58,86,80,37,70,64,28,54,70,39,12,56,25,28,40,18,26,62,55,29,50,11,20,57,31,37,36,25,89,39,21,36,29,27,30,58,53,61,25,32,24,70,68,44,33,23,18,38,39,44,45,85,89,48,34,40,36,35,37,44,28,56,51,23,39,42,30,46,50,25,44,29,36,36,29,36,75,60,26,48,80,20,27,20,69,65,72,75,33,45,46,22,57,13,64,33,44,36,34,39,26,27,41,37,30,33,30,39,31,94,39,64,96,46,70,44,22,35,39,33,36,35,83,68,56,53,44,98,88,35,48,78,87,65,52,60,81,51,70,71,41,33,45,60,68,32,24,38,50,94,64,52,70,39,95,73,53,38,78,52,77,76,88,47,48,65,59,39,16,54,51,37,30,33,34,66,86,39,74,76,79

InterPro domains:
  IPR004165 Coenzyme A transferase family I [PF01144] (20-236)
  IPR004165 Coenzyme A transferase family I [SM00882] (16-242)
  IPR037171 NagB/RpiA transferase-like [SSF100950] (19-314)
  IPR037171 NagB/RpiA transferase-like [SSF100950] (333-579)

Sequence (1160 aa):
MTTAPERPAATTPYLASGPDDLVRRFVREGDHVHAAATMSRPNALLNAVCRAFAGSHSLTVSTTAVHSSAHALALSGAVRKVITGFVGDTFPSPRPNRLYRELAEGRPFEIEMWSLLSYTQRLMAAALGQPFATTGSMLAETDLRHGKEGSLHLVPHPEDPERSVTLLSPLRPRIALFHGVVADRHGNVVAVPPLGEGAWAAYAATDGVLASVEAIVDDEVIAAMPDRVVIPAARVLGLCEAPLGAHPQSLRTGGLAGVEGYLDDYAFLTDIVTACKDPETAAAWYEEWVGGVEGHADYLERLGEERRAALAFPAPPAAPRPPADGSGAPTEQEQLIVLGARAVAELVRERGYDTLLAGIGTSHMSAWLAARLLAADGVQVQVAAELGLQSMDPEAGDVFLFSQRHAERSRMLAGVAETLGGAVAANPRCLGVLSAAEIDPDANINTTLLPDGRWITGSGGANDIASSVDCVVVAVASPRRYVPRLTHLTSPGLHVRDVVSQFGRFTRPGAGTAFELTSWLPPVPGRGRSAQDLPDGPEAAVRELTGWTVGVSGFLTDEKAVTTEELTLLRTMDPEGFYRMTTAPERPAATTPYLASGPDDLVRRFVREGDHVHAAATMSRPNALLNAVCRAFAGSHSLTVSTTAVHSSAHALALSGAVRKVITGFVGDTFPSPRPNRLYRELAEGRPFEIEMWSLLSYTQRLMAAALGQPFATTGSMLAETDLRHGKEGSLHLVPHPEDPERSVTLLSPLRPRIALFHGVVADRHGNVVAVPPLGEGAWAAYAATDGVLASVEAIVDDEVIAAMPDRVVIPAARVLGLCEAPLGAHPQSLRTGGLAGVEGYLDDYAFLTDIVTACKDPETAAAWYEEWVGGVEGHADYLERLGEERRAALAFPAPPAAPRPPADGSGAPTEQEQLIVLGARAVAELVRERGYDTLLAGIGTSHMSAWLAARLLAADGVQVQVAAELGLQSMDPEAGDVFLFSQRHAERSRMLAGVAETLGGAVAANPRCLGVLSAAEIDPDANINTTLLPDGRWITGSGGANDIASSVDCVVVAVASPRRYVPRLTHLTSPGLHVRDVVSQFGRFTRPGAGTAFELTSWLPPVPGRGRSAQDLPDGPEAAVRELTGWTVGVSGFLTDEKAVTTEELTLLRTMDPEGFYR

Foldseek 3Di:
DPPDPPDPPPLFAAEAAALLRVCVVPPDFQFEEEFFDFLFTQLQNLLSLLQVQFLVQGYEYEDAEQEFSNCSVQLRSRHAEYEYFWYAYPPPATWHFPQCQQVLVQPPHDYQHDALQLLLQLLQCLLVVHQWGWALQPCVVFLSVPPCVPFWDWDADPVGRVDTTITGGHDEGQEYEEEAAEEERLQQGFHDFPRASFLSNQSRHNQAYAYEHQYHDHPVLCVVCVVRRRHDSVRYNYYYYQRVSRPLRWGDDVCRPNGWIFWHPNVSSVLQSVQSVDSVSNSVVCCVQRNVAPHRVRNVVSCPDVNVVVGTPPDDPDPPDDFDFLPDADALLLLLLCQLLVVVLVCCVPVVFAEEEEDTASQVLSVLLNQVVCVVVVHHHWYAYQAFAIRWNDDWARSRRSTVVRVVRGPTGYGNCCVLPVVAQVDQRYEYGYEAQAAAQLRFGDQAAALVGTGIIRQHNPSSRLSGYAYEYGYAFAARRHDNDDNTGRHGSQRYAWYTHSFAIWGDPGGPTGTAGAEGHFGADDDPDHPVRGADDDVRCCVGRHNYDHYHDPNYYYDDRDDSVSSSRSCRRHVVPSRD/DPPDPPDPPPLAAAEAAALLRVCVVPPDFQFEEEFFDFLFTQLQNLLSLLQVQFLVQGYEYEDAEQEFSNCSVQLRSRHAEYEYFWYAYPPPATWHFPQCQQVLVQPPHDYQHDALQLLLQLLQCLLVVHQWGWALQPCVVFLSVPPCVPFWDWDADPVGRVDTTITGGHDEGQEYEEEAAEEERLQQGFHDFPRASFLSNQSNHNQAYAYEHQYHDHPVLCVVCVVRRRHDSVRYNYYYYQRVSRPLRWGDDVCRPNGWIFWHPNVSSVLQSVQSVDSVSNSVVCCVQRNVAPHRVRNVVSCPDVNRVCGTPPDDPDPPDDFDFLPDADALLLLLLCQLLVVVLVCCVPVVFQEEEEDTASQVLSVLLNQVVCVVVVHHHWYAYQAFAIRWNDDWARSRRSTVVRVVRGPTGYGNCCVLPVVAQVDQRYEYGYEAQAAAQLRFGDQAAALVGTGIIRQHNPSSRLSGYAYEYRYAFAARRHDNDDNTGRHGSQRYAWYTHSFAIWGDPGGPTGTAGAEGHFGADDPPDHPVRGADDDVRCCVGRHNYDHYHDPNYYYDDRDDSVSSSRSCRRHVVPSRD

Organism: Streptomyces microflavus (NCBI:txid1919)

Radius of gyration: 30.66 Å; Cα contacts (8 Å, |Δi|>4): 2987; chains: 2; bounding box: 68×100×73 Å